Protein AF-0000000071609260 (afdb_homodimer)

Nearest PDB structures (foldseek):
  8axc-assembly3_C  TM=8.189E-01  e=4.764E-35  Mus musculus
  8axc-assembly1_A  TM=8.126E-01  e=1.083E-34  Mus musculus
  5a7h-assembly1_A  TM=7.604E-01  e=9.158E-34  Homo sapiens
  6h0t-assembly1_A  TM=7.897E-01  e=1.964E-32  Homo sapiens
  7mp4-assembly8_H  TM=7.575E-01  e=4.212E-31  Epiphyas postvittana

Secondary structure (DSSP, 8-state):
--HHHHHHHHHHHHHHHHHHHHTS----EEEETTEEEE-EEE--TT-SSPEEEEEEEE-B----GGGTTSPP-B----SSEEE--SPPPBPP-TT-TTGGGB-S---EEEEEE---TT-PPEEEEEEEEESSSS---PPPP-HHHHTTT-EEEEE----HHHHH-EEEETTEE--HHHHHHHHHHHHHHHHGGGGTEEEEEEEEEEEEHHHHHHHHHHH-GGGTTS-SEEEEES-S-HHHHH-GGG---HHHHHHHHHHHHHHTT---S-HHHHHHHHHHS-HHHHHHGGG-HHHHHH-S----TTS-GGG-S--S-HHHHHH---------EEEEEEETBTTTTTSHHHHHHHTTS-HHHHHHHIIIIIHHHHHHHTT---TTTHHHHHHHHHHHHHSS-----S-HHHHHHHHHHHHHHIIIIIIHHHHHHHHHHHH-S-EEEEEE-PPPS--TT------SSPBTTHHHHHHHHHHHHHHHTSSPPPHHHHHHHHHHHHHHHHHHHHS-SS-TTTSPPPBTTB---EEES-TT--TTPPPHHHHHHIIIIIHHHHHHHHHHHHHHHHHHHHHHHHTT-/--HHHHHHHHHHHHHHHHHHHHTTS---EEEETTEEEE-EEE--TT-SSPEEEEEEEE-B----GGGTTSPP-B----SSEEE--SPPPBPP-TT-TTGGGB-S---EEEEEE---TT-PPEEEEEEEEESSSS---PPPP-HHHHTTT-EEEEE----HHHHH-EEEETTEE--HHHHHHHHHHHHHHHHGGGGTEEEEEEEEEEEEHHHHHHHHHHH-GGGTTS-SEEEEES-S-HHHHH-GGG---HHHHHHHHHHHHHHTT---SSHHHHHHHHHHS-HHHHHHGGG-HHHHHH-S----TTS-GGG-S--S-HHHHHH---------EEEEEEETBTTTTTSHHHHHHHTTS-HHHHHHHIIIIIHHHHHHHTT---TTTHHHHHHHHHHHHHSS-----S-HHHHHHHHHHHHHHIIIIIIHHHHHHHHHHHH-S-EEEEEE-PPPS--TT------SSPBTTHHHHHHHHHHHHHHHHSSPPPHHHHHHHHHHHHHHHHHHHHS-SS-TTTSPPPBTTB---EEES-TT--TTPPPHHHHHHIIIIIHHHHHHHHHHHHHHHHHHHHHHHHTT-

Organism: Manduca sexta (NCBI:txid7130)

Solvent-accessible surface area (backbone atoms only — not comparable to full-atom values): 60610 Å² total; per-residue (Å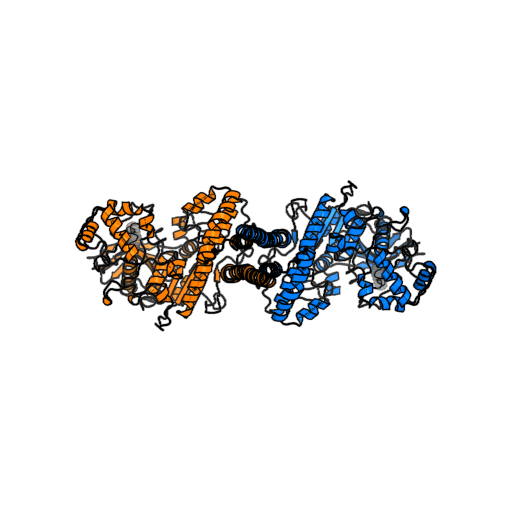²): 124,69,71,64,54,55,53,51,54,48,50,49,49,49,46,48,46,49,48,55,57,63,64,45,91,69,63,45,72,33,70,47,99,40,31,36,36,34,26,36,75,44,75,49,94,91,38,93,61,53,27,36,34,33,24,46,42,64,52,31,48,61,42,50,53,88,35,37,53,36,77,70,44,73,42,88,51,51,88,63,73,46,77,17,75,49,81,55,41,42,44,57,41,38,86,49,90,57,54,86,50,38,29,74,64,16,47,26,31,34,40,18,19,43,57,55,89,83,68,61,60,23,34,25,38,38,36,35,69,19,57,36,52,33,24,55,67,77,84,78,61,39,56,59,49,7,60,73,66,25,24,25,31,42,53,44,48,48,26,26,68,66,8,32,37,22,74,74,40,84,74,26,51,32,44,30,32,58,45,35,49,51,47,47,49,53,46,40,52,75,47,31,52,53,54,32,19,27,56,84,36,27,23,42,34,16,36,20,30,15,15,44,47,50,55,52,43,74,51,12,78,82,45,65,83,67,49,40,30,38,36,33,34,40,51,63,58,47,58,36,42,75,32,68,91,59,45,68,50,50,67,58,31,26,53,48,33,50,51,52,33,44,74,73,68,27,72,60,92,41,68,68,54,24,51,52,43,58,40,65,52,56,66,72,63,60,56,59,56,56,73,38,63,74,58,50,72,47,32,56,74,44,46,34,63,83,45,60,76,92,70,41,57,32,70,54,51,61,46,56,46,55,61,52,78,71,70,75,78,60,84,41,33,37,36,38,34,38,37,52,21,33,45,44,73,72,45,48,69,60,53,56,56,50,69,73,40,51,43,68,55,46,50,48,45,38,65,72,46,53,48,53,56,54,35,45,77,72,70,52,73,52,78,79,48,42,66,58,51,52,51,52,52,43,52,75,57,56,62,63,80,75,56,83,57,98,41,65,45,61,45,43,51,48,32,50,31,36,55,52,12,38,59,52,48,47,34,30,43,49,56,49,49,52,43,47,29,75,66,24,88,43,26,36,37,36,35,38,42,43,50,38,72,42,32,64,83,28,51,70,49,93,55,85,40,5,37,34,44,26,66,56,38,29,44,30,32,54,62,37,30,37,69,39,56,69,39,77,66,50,73,71,53,46,52,55,19,50,54,54,32,45,28,53,50,31,26,57,71,69,66,37,50,55,53,70,88,76,45,53,63,26,41,83,95,41,79,45,63,44,73,45,57,63,76,86,69,38,51,78,72,81,51,69,66,56,54,37,42,41,66,71,44,52,50,53,50,52,46,52,55,56,52,49,53,49,52,54,45,51,47,50,46,55,50,53,58,54,69,74,102,123,70,70,64,54,54,52,51,52,50,50,48,49,48,47,48,49,50,48,56,58,61,67,52,86,69,64,47,71,34,70,48,99,42,33,35,35,34,27,36,74,44,74,51,94,90,38,93,61,53,27,36,33,33,25,46,43,63,53,31,47,62,43,51,53,89,35,38,52,36,77,70,43,74,41,88,51,53,86,63,71,48,75,17,75,50,82,56,41,42,44,56,41,38,85,51,90,58,55,86,50,39,31,72,65,16,47,25,30,34,40,19,17,43,57,55,91,84,66,61,60,23,35,25,37,40,38,35,67,20,58,36,54,31,24,56,68,75,85,78,61,40,54,61,50,7,61,72,65,25,25,26,34,42,51,43,46,47,25,26,67,67,9,31,37,22,73,73,37,83,75,25,52,32,45,30,30,57,44,36,50,51,47,46,50,53,46,41,51,76,48,32,53,53,55,32,19,28,57,85,36,26,19,41,33,15,36,20,30,16,15,44,46,49,54,51,43,74,50,12,79,82,45,65,83,67,49,40,29,37,37,32,35,38,52,63,56,47,58,36,43,77,32,69,91,58,46,68,48,48,67,57,32,27,52,48,32,51,52,52,34,44,74,74,68,27,72,61,94,43,68,67,56,23,51,52,44,58,40,64,52,57,65,72,64,61,57,59,54,57,74,39,63,72,59,51,71,49,32,56,75,45,46,33,62,83,45,58,79,92,70,40,56,31,71,54,51,61,46,58,47,56,62,53,79,69,68,74,79,61,84,39,33,38,36,38,34,39,38,53,22,33,46,44,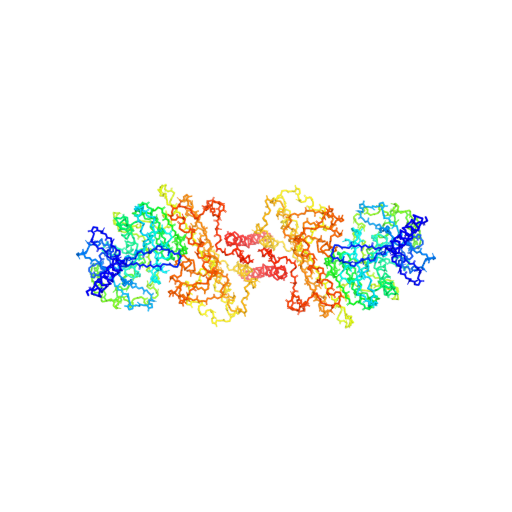73,72,44,48,69,62,53,56,54,49,69,74,41,51,44,68,56,48,50,49,45,37,65,71,45,52,48,54,55,54,35,45,77,72,70,52,74,53,77,78,49,42,65,57,51,51,50,52,52,42,53,76,55,57,62,64,81,76,58,82,59,95,41,64,43,60,47,45,51,49,32,52,31,35,55,52,12,38,58,52,49,45,35,31,44,50,56,49,49,51,43,47,30,75,67,24,88,44,25,35,38,36,35,36,41,43,50,38,74,42,32,65,82,29,49,68,53,92,54,84,40,6,36,33,44,25,65,55,37,30,43,29,33,52,63,36,31,36,68,40,56,70,39,76,65,49,73,71,52,46,54,53,19,50,52,53,30,46,27,55,49,31,26,58,72,69,69,39,51,53,54,69,90,76,44,51,64,27,40,82,94,39,80,44,65,44,74,47,54,65,76,88,68,38,49,80,74,81,51,68,65,56,54,38,43,42,66,71,44,49,50,52,49,52,48,51,56,56,51,49,54,48,51,56,44,52,48,48,48,55,50,54,59,54,69,73,103

Foldseek 3Di:
DVVVVVVVVVVVVVVVVVVVVVVPDAFDWFQDPQEIETWHWDDDPVAPQTKTKFAFAAQFDQCAFLNQLAATDGDNHDDYYHYRYDHAQADDAFPDPPNVRHDSRHWGKMKIASADPVLAAFAEEEEDEAQALGGRADDFDCHVLRSVGYMYMYGGFYGACSQAQALLDNRNQHNNRLSSVLSVLVSCLRGVSSRRHDQQQYEYEYAAVGLVSVLLLLLFPSNFRSHAEYEREAYNPLLVLQDVVNDAAPVQLNVLSQVLLVVQVQDDPDPVSSVNVVSPRDVVSVSVCSPDPVSRVNRDDHFSCSDPPVSGGRPDGSNCSLQDLPPPVRNYAYEYEYWQLAVDPSPPVVLVVLLPDDLVVLVVCLLPPLQQVLVVSVVNNDPQCSVVLSVLLCCVQPVDLPDPDPDSSLSSSLSSSNSVCCSCCLQSVLSVQLSNQSRHVFYFYAYEFADDCAAQQQDGDPHNGHYRRLLVCLQSAQVSCCVRNVDGDDPVSVVLSVLSNQLVSCCSRPVGSDDCVQTPTAHNVRHDYHYRYDVVSPDDDDDSVVSNCCVPPVSVVSVVVSVVVVVVVVVVVVVVVVVVD/DVVVVVVVVVVVVVVVVVVVVVVPQAFDWFQDPQEIETWHWDDDPVAPQTKTKFAFAAQFDQCAFLNQLAATDGDNHDDYYHYRYDHAQADDAFPDPPNVSHDSRHFGKMKIASADPVLAAFAEEEEDEAQAQRGRADDFDCHVLRSVGYMYMYGGFYGACSQAQALLDNSNQHNNRLSSVLSVLVSCLRGVSSRRHDQQQYEYEYAAVGLVSVLLLLLFPSNFRSHAEYEREAYNPLLVLQDVVNDAAPVQLNVLSQVLLVVQPQDDPDPVSSVNVVSPRDPVSVSVCSPDPVSRVRRDDHFSCSDPPVSGGHPDGSNCSLQDLPPPVRNYAYEYEYWQLAVDPSVPVVLVVLLPDDLVVLVVCLLPPLQQVLCVSVVNNDPQCSVVLSVLLCCVQPVDLPDPPPDSSLSSSLSSSNSVCCSCCLQSVLSVQLSNQSRHVHYFYAYEFADDCAAQQQDGDPHNGHYRRLLVCLQSAQVSCCVRNVDGDDPVSVVLSVLSNQLVSCCSRPVGSDDCVQTPTAHNVRHDYHYRYDVVSPDDDDDSVVSNCCVPPVSVVSVVVSVVVVVVVVVVVVVVVVVVD

Structure (mmCIF, N/CA/C/O backbone):
data_AF-0000000071609260-model_v1
#
loop_
_entity.id
_entity.type
_entity.pdbx_description
1 polymer 'Carboxylic ester hydrolase'
#
loop_
_atom_site.group_PDB
_atom_site.id
_atom_site.type_symbol
_atom_site.label_atom_id
_atom_site.label_alt_id
_atom_site.label_comp_id
_atom_site.label_asym_id
_atom_site.label_entity_id
_atom_site.label_seq_id
_atom_site.pdbx_PDB_ins_code
_atom_site.Cartn_x
_atom_site.Cartn_y
_atom_site.Cartn_z
_atom_site.occupancy
_atom_site.B_iso_or_equiv
_atom_site.auth_seq_id
_atom_site.auth_comp_id
_atom_site.auth_asym_id
_atom_site.auth_atom_id
_atom_site.pdbx_PDB_model_num
ATOM 1 N N . MET A 1 1 ? -1.263 -13.602 -88.938 1 39.72 1 MET A N 1
ATOM 2 C CA . MET A 1 1 ? -0.285 -14.523 -88.375 1 39.72 1 MET A CA 1
ATOM 3 C C . MET A 1 1 ? 0.151 -14.07 -87 1 39.72 1 MET A C 1
ATOM 5 O O . MET A 1 1 ? 0.732 -14.844 -86.188 1 39.72 1 MET A O 1
ATOM 9 N N . SER A 1 2 ? -0.041 -12.773 -86.75 1 51.22 2 SER A N 1
ATOM 10 C CA . SER A 1 2 ? 0.504 -12.117 -85.562 1 51.22 2 SER A CA 1
ATOM 11 C C . SER A 1 2 ? -0.403 -12.328 -84.312 1 51.22 2 SER A C 1
ATOM 13 O O . SER A 1 2 ? 0.05 -12.25 -83.188 1 51.22 2 SER A O 1
ATOM 15 N N . SER A 1 3 ? -1.7 -12.648 -84.562 1 60.81 3 SER A N 1
ATOM 16 C CA . SER A 1 3 ? -2.664 -12.703 -83.5 1 60.81 3 SER A CA 1
ATOM 17 C C . SER A 1 3 ? -2.572 -14.031 -82.75 1 60.81 3 SER A C 1
ATOM 19 O O . SER A 1 3 ? -2.82 -14.086 -81.5 1 60.81 3 SER A O 1
ATOM 21 N N . ASN A 1 4 ? -2.014 -15.102 -83.438 1 53.94 4 ASN A N 1
ATOM 22 C CA . ASN A 1 4 ? -1.997 -16.422 -82.812 1 53.94 4 ASN A CA 1
ATOM 23 C C . ASN A 1 4 ? -0.785 -16.594 -81.875 1 53.94 4 ASN A C 1
ATOM 25 O O . ASN A 1 4 ? -0.714 -17.547 -81.125 1 53.94 4 ASN A O 1
ATOM 29 N N . LYS A 1 5 ? 0.295 -15.75 -82.125 1 59.88 5 LYS A N 1
ATOM 30 C CA . LYS A 1 5 ? 1.503 -15.844 -81.312 1 59.88 5 LYS A CA 1
ATOM 31 C C . LYS A 1 5 ? 1.318 -15.133 -80 1 59.88 5 LYS A C 1
ATOM 33 O O . LYS A 1 5 ? 1.829 -15.586 -78.938 1 59.88 5 LYS A O 1
ATOM 38 N N . MET A 1 6 ? 0.422 -14.109 -80.062 1 62.12 6 MET A N 1
ATOM 39 C CA . MET A 1 6 ? 0.197 -13.367 -78.812 1 62.12 6 MET A CA 1
ATOM 40 C C . MET A 1 6 ? -0.669 -14.172 -77.812 1 62.12 6 MET A C 1
ATOM 42 O O . MET A 1 6 ? -0.445 -14.141 -76.625 1 62.12 6 MET A O 1
ATOM 46 N N . LEU A 1 7 ? -1.488 -15.07 -78.375 1 65.25 7 LEU A N 1
ATOM 47 C CA . LEU A 1 7 ? -2.357 -15.891 -77.562 1 65.25 7 LEU A CA 1
ATOM 48 C C . LEU A 1 7 ? -1.589 -17.062 -76.938 1 65.25 7 LEU A C 1
ATOM 50 O O . LEU A 1 7 ? -1.809 -17.422 -75.812 1 65.25 7 LEU A O 1
ATOM 54 N N . CYS A 1 8 ? -0.59 -17.531 -77.688 1 65.19 8 CYS A N 1
ATOM 55 C CA . CYS A 1 8 ? 0.231 -18.625 -77.188 1 65.19 8 CYS A CA 1
ATOM 56 C C . CYS A 1 8 ? 1.188 -18.141 -76.125 1 65.19 8 CYS A C 1
ATOM 58 O O . CYS A 1 8 ? 1.38 -18.828 -75.125 1 65.19 8 CYS A O 1
ATOM 60 N N . LEU A 1 9 ? 1.688 -16.922 -76.25 1 64.75 9 LEU A N 1
ATOM 61 C CA . LEU A 1 9 ? 2.582 -16.359 -75.25 1 64.75 9 LEU A CA 1
ATOM 62 C C . LEU A 1 9 ? 1.815 -16 -73.938 1 64.75 9 LEU A C 1
ATOM 64 O O . LEU A 1 9 ? 2.32 -16.188 -72.875 1 64.75 9 LEU A O 1
ATOM 68 N N . PHE A 1 10 ? 0.554 -15.656 -74.188 1 63.34 10 PHE A N 1
ATOM 69 C CA . PHE A 1 10 ? -0.293 -15.344 -73 1 63.34 10 PHE A CA 1
ATOM 70 C C . PHE A 1 10 ? -0.681 -16.625 -72.25 1 63.34 10 PHE A C 1
ATOM 72 O O . PHE A 1 10 ? -0.678 -16.656 -71.062 1 63.34 10 PHE A O 1
ATOM 79 N N . LYS A 1 11 ? -0.863 -17.766 -72.938 1 66.62 11 LYS A N 1
ATOM 80 C CA . LYS A 1 11 ? -1.194 -19.031 -72.312 1 66.62 11 LYS A CA 1
ATOM 81 C C . LYS A 1 11 ? 0.021 -19.641 -71.625 1 66.62 11 LYS A C 1
ATOM 83 O O . LYS A 1 11 ? -0.098 -20.188 -70.5 1 66.62 11 LYS A O 1
ATOM 88 N N . ILE A 1 12 ? 1.137 -19.375 -72.188 1 65.81 12 ILE A N 1
ATOM 89 C CA . ILE A 1 12 ? 2.363 -19.859 -71.562 1 65.81 12 ILE A CA 1
ATOM 90 C C . ILE A 1 12 ? 2.707 -19 -70.375 1 65.81 12 ILE A C 1
ATOM 92 O O . ILE A 1 12 ? 3.102 -19.531 -69.312 1 65.81 12 ILE A O 1
ATOM 96 N N . SER A 1 13 ? 2.371 -17.719 -70.5 1 65 13 SER A N 1
ATOM 97 C CA . SER A 1 13 ? 2.59 -16.859 -69.312 1 65 13 SER A CA 1
ATOM 98 C C . SER A 1 13 ? 1.6 -17.156 -68.188 1 65 13 SER A C 1
ATOM 100 O O . SER A 1 13 ? 1.965 -17.156 -67 1 65 13 SER A O 1
ATOM 102 N N . ILE A 1 14 ? 0.415 -17.484 -68.625 1 64.38 14 ILE A N 1
ATOM 103 C CA . ILE A 1 14 ? -0.578 -17.875 -67.625 1 64.38 14 ILE A CA 1
ATOM 104 C C . ILE A 1 14 ? -0.227 -19.25 -67.062 1 64.38 14 ILE A C 1
ATOM 106 O O . ILE A 1 14 ? -0.345 -19.484 -65.875 1 64.38 14 ILE A O 1
ATOM 110 N N . LEU A 1 15 ? 0.275 -20.109 -67.938 1 61.34 15 LEU A N 1
ATOM 111 C CA . LEU A 1 15 ? 0.7 -21.422 -67.5 1 61.34 15 LEU A CA 1
ATOM 112 C C . LEU A 1 15 ? 1.914 -21.297 -66.562 1 61.34 15 LEU A C 1
ATOM 114 O O . LEU A 1 15 ? 1.981 -21.953 -65.5 1 61.34 15 LEU A O 1
ATOM 118 N N . TYR A 1 16 ? 2.807 -20.438 -66.938 1 58.88 16 TYR A N 1
ATOM 119 C CA . TYR A 1 16 ? 3.957 -20.219 -66.062 1 58.88 16 TYR A CA 1
ATOM 120 C C . TYR A 1 16 ? 3.543 -19.5 -64.75 1 58.88 16 TYR A C 1
ATOM 122 O O . TYR A 1 16 ? 4.055 -19.797 -63.688 1 58.88 16 TYR A O 1
ATOM 130 N N . LEU A 1 17 ? 2.584 -18.609 -64.938 1 56.81 17 LEU A N 1
ATOM 131 C CA . LEU A 1 17 ? 2.072 -17.953 -63.719 1 56.81 17 LEU A CA 1
ATOM 132 C C . LEU A 1 17 ? 1.308 -18.938 -62.844 1 56.81 17 LEU A C 1
ATOM 134 O O . LEU A 1 17 ? 1.434 -18.906 -61.625 1 56.81 17 LEU A O 1
ATOM 138 N N . THR A 1 18 ? 0.571 -19.766 -63.531 1 55.12 18 THR A N 1
ATOM 139 C CA . THR A 1 18 ? -0.126 -20.797 -62.75 1 55.12 18 THR A CA 1
ATOM 140 C C . THR A 1 18 ? 0.861 -21.812 -62.188 1 55.12 18 THR A C 1
ATOM 142 O O . THR A 1 18 ? 0.694 -22.297 -61.062 1 55.12 18 THR A O 1
ATOM 145 N N . LEU A 1 19 ? 1.799 -22.172 -62.969 1 52.34 19 LEU A N 1
ATOM 146 C CA . LEU A 1 19 ? 2.836 -23.047 -62.438 1 52.34 19 LEU A CA 1
ATOM 147 C C . LEU A 1 19 ? 3.639 -22.359 -61.344 1 52.34 19 LEU A C 1
ATOM 149 O O . LEU A 1 19 ? 4.031 -23 -60.375 1 52.34 19 LEU A O 1
ATOM 153 N N . PHE A 1 20 ? 3.977 -21.109 -61.562 1 48.38 20 PHE A N 1
ATOM 154 C CA . PHE A 1 20 ? 4.656 -20.344 -60.5 1 48.38 20 PHE A CA 1
ATOM 155 C C . PHE A 1 20 ? 3.77 -20.203 -59.281 1 48.38 20 PHE A C 1
ATOM 157 O O . PHE A 1 20 ? 4.258 -20.234 -58.156 1 48.38 20 PHE A O 1
ATOM 164 N N . LEU A 1 21 ? 2.508 -19.984 -59.5 1 47.28 21 LEU A N 1
ATOM 165 C CA . LEU A 1 21 ? 1.611 -19.922 -58.344 1 47.28 21 LEU A CA 1
ATOM 166 C C . LEU A 1 21 ? 1.476 -21.297 -57.688 1 47.28 21 LEU A C 1
ATOM 168 O O . LEU A 1 21 ? 1.187 -21.391 -56.5 1 47.28 21 LEU A O 1
ATOM 172 N N . PHE A 1 22 ? 1.554 -22.312 -58.469 1 45 22 PHE A N 1
ATOM 173 C CA . PHE A 1 22 ? 1.521 -23.641 -57.906 1 45 22 PHE A CA 1
ATOM 174 C C . PHE A 1 22 ? 2.816 -23.938 -57.156 1 45 22 PHE A C 1
ATOM 176 O O . PHE A 1 22 ? 2.914 -24.953 -56.469 1 45 22 PHE A O 1
ATOM 183 N N . VAL A 1 23 ? 3.906 -23.656 -57.688 1 43.66 23 VAL A N 1
ATOM 184 C CA . VAL A 1 23 ? 5.105 -23.812 -56.875 1 43.66 23 VAL A CA 1
ATOM 185 C C . VAL A 1 23 ? 4.875 -23.188 -55.5 1 43.66 23 VAL A C 1
ATOM 187 O O . VAL A 1 23 ? 5.805 -23.062 -54.719 1 43.66 23 VAL A O 1
ATOM 190 N N . LEU A 1 24 ? 3.986 -22.281 -55.312 1 45.97 24 LEU A N 1
ATOM 191 C CA . LEU A 1 24 ? 3.713 -21.672 -54 1 45.97 24 LEU A CA 1
ATOM 192 C C . LEU A 1 24 ? 3.787 -22.703 -52.906 1 45.97 24 LEU A C 1
ATOM 194 O O . LEU A 1 24 ? 4.809 -23.359 -52.719 1 45.97 24 LEU A O 1
ATOM 198 N N . ALA A 1 25 ? 2.686 -22.75 -51.812 1 54.91 25 ALA A N 1
ATOM 199 C CA . ALA A 1 25 ? 2.787 -23.031 -50.406 1 54.91 25 ALA A CA 1
ATOM 200 C C . ALA A 1 25 ? 2.941 -24.531 -50.156 1 54.91 25 ALA A C 1
ATOM 202 O O . ALA A 1 25 ? 1.949 -25.25 -50 1 54.91 25 ALA A O 1
ATOM 203 N N . GLN A 1 26 ? 3.85 -25.281 -50.781 1 76.38 26 GLN A N 1
ATOM 204 C CA . GLN A 1 26 ? 4.062 -26.703 -50.5 1 76.38 26 GLN A CA 1
ATOM 205 C C . GLN A 1 26 ? 4 -26.984 -49 1 76.38 26 GLN A C 1
ATOM 207 O O . GLN A 1 26 ? 4.543 -26.219 -48.188 1 76.38 26 GLN A O 1
ATOM 212 N N . ASP A 1 27 ? 3.186 -28.031 -48.656 1 90.19 27 ASP A N 1
ATOM 213 C CA . ASP A 1 27 ? 3.074 -28.453 -47.25 1 90.19 27 ASP A CA 1
ATOM 214 C C . ASP A 1 27 ? 4.434 -28.875 -46.719 1 90.19 27 ASP A C 1
ATOM 216 O O . ASP A 1 27 ? 5.238 -29.484 -47.406 1 90.19 27 ASP A O 1
ATOM 220 N N . PRO A 1 28 ? 4.801 -28.375 -45.594 1 94.06 28 PRO A N 1
ATOM 221 C CA . PRO A 1 28 ? 6.086 -28.766 -45 1 94.06 28 PRO A CA 1
ATOM 222 C C . PRO A 1 28 ? 6.172 -30.25 -44.688 1 94.06 28 PRO A C 1
ATOM 224 O O . PRO A 1 28 ? 5.176 -30.859 -44.281 1 94.06 28 PRO A O 1
ATOM 227 N N . VAL A 1 29 ? 7.363 -30.797 -44.844 1 94.69 29 VAL A N 1
ATOM 228 C CA . VAL A 1 29 ? 7.57 -32.25 -44.656 1 94.69 29 VAL A CA 1
ATOM 229 C C . VAL A 1 29 ? 8.711 -32.469 -43.656 1 94.69 29 VAL A C 1
ATOM 231 O O . VAL A 1 29 ? 9.695 -31.734 -43.656 1 94.69 29 VAL A O 1
ATOM 234 N N . ALA A 1 30 ? 8.578 -33.406 -42.844 1 95.12 30 ALA A N 1
ATOM 235 C CA . ALA A 1 30 ? 9.625 -33.906 -41.938 1 95.12 30 ALA A CA 1
ATOM 236 C C . ALA A 1 30 ? 9.781 -35.438 -42.125 1 95.12 30 ALA A C 1
ATOM 238 O O . ALA A 1 30 ? 8.789 -36.156 -42.125 1 95.12 30 ALA A O 1
ATOM 239 N N . ASN A 1 31 ? 10.992 -35.875 -42.188 1 94.62 31 ASN A N 1
ATOM 240 C CA . ASN A 1 31 ? 11.281 -37.281 -42.312 1 94.62 31 ASN A CA 1
ATOM 241 C C . ASN A 1 31 ? 11.828 -37.875 -41 1 94.62 31 ASN A C 1
ATOM 243 O O . ASN A 1 31 ? 12.883 -37.469 -40.531 1 94.62 31 ASN A O 1
ATOM 247 N N . LEU A 1 32 ? 11.008 -38.812 -40.469 1 95.44 32 LEU A N 1
ATOM 248 C CA . LEU A 1 32 ? 11.391 -39.5 -39.25 1 95.44 32 LEU A CA 1
ATOM 249 C C . LEU A 1 32 ? 11.688 -40.969 -39.531 1 95.44 32 LEU A C 1
ATOM 251 O O . LEU A 1 32 ? 11.273 -41.5 -40.562 1 95.44 32 LEU A O 1
ATOM 255 N N . PRO A 1 33 ? 12.477 -41.625 -38.562 1 93.19 33 PRO A N 1
ATOM 256 C CA . PRO A 1 33 ? 12.625 -43.062 -38.719 1 93.19 33 PRO A CA 1
ATOM 257 C C . PRO A 1 33 ? 11.281 -43.781 -38.719 1 93.19 33 PRO A C 1
ATOM 259 O O . PRO A 1 33 ? 11.148 -44.844 -39.375 1 93.19 33 PRO A O 1
ATOM 262 N N . GLN A 1 34 ? 10.266 -43.219 -38.125 1 93.81 34 GLN A N 1
ATOM 263 C CA . GLN A 1 34 ? 8.938 -43.812 -38.031 1 93.81 34 GLN A CA 1
ATOM 264 C C . GLN A 1 34 ? 8.156 -43.594 -39.344 1 93.81 34 GLN A C 1
ATOM 266 O O . GLN A 1 34 ? 7.16 -44.281 -39.562 1 93.81 34 GLN A O 1
ATOM 271 N N . GLY A 1 35 ? 8.562 -42.594 -40.062 1 95.19 35 GLY A N 1
ATOM 272 C CA . GLY A 1 35 ? 7.863 -42.312 -41.312 1 95.19 35 GLY A CA 1
ATOM 273 C C . GLY A 1 35 ? 7.836 -40.844 -41.656 1 95.19 35 GLY A C 1
ATOM 274 O O . GLY A 1 35 ? 8.25 -40 -40.844 1 95.19 35 GLY A O 1
ATOM 275 N N . ARG A 1 36 ? 7.309 -40.625 -42.844 1 96.19 36 ARG A N 1
ATOM 276 C CA . ARG A 1 36 ? 7.195 -39.25 -43.344 1 96.19 36 ARG A CA 1
ATOM 277 C C . ARG A 1 36 ? 5.969 -38.562 -42.781 1 96.19 36 ARG A C 1
ATOM 279 O O . ARG A 1 36 ? 4.902 -39.156 -42.656 1 96.19 36 ARG A O 1
ATOM 286 N N . ILE A 1 37 ? 6.141 -37.281 -42.406 1 97.19 37 ILE A N 1
ATOM 287 C CA . ILE A 1 37 ? 5.035 -36.5 -41.844 1 97.19 37 ILE A CA 1
ATOM 288 C C . ILE A 1 37 ? 4.859 -35.219 -42.688 1 97.19 37 ILE A C 1
ATOM 290 O O . ILE A 1 37 ? 5.84 -34.562 -43.062 1 97.19 37 ILE A O 1
ATOM 294 N N . VAL A 1 38 ? 3.645 -34.875 -43.062 1 97.06 38 VAL A N 1
ATOM 295 C CA . VAL A 1 38 ? 3.324 -33.625 -43.781 1 97.06 38 VAL A CA 1
ATOM 296 C C . VAL A 1 38 ? 2.486 -32.719 -42.875 1 97.06 38 VAL A C 1
ATOM 298 O O . VAL A 1 38 ? 1.444 -33.125 -42.375 1 97.06 38 VAL A O 1
ATOM 301 N N . GLY A 1 39 ? 3.035 -31.562 -42.656 1 96.69 39 GLY A N 1
ATOM 302 C CA . GLY A 1 39 ? 2.336 -30.609 -41.812 1 96.69 39 GLY A CA 1
ATOM 303 C C . GLY A 1 39 ? 1.678 -29.484 -42.625 1 96.69 39 GLY A C 1
ATOM 304 O O . GLY A 1 39 ? 1.386 -29.656 -43.812 1 96.69 39 GLY A O 1
ATOM 305 N N . ILE A 1 40 ? 1.296 -28.406 -41.906 1 95.31 40 ILE A N 1
ATOM 306 C CA . ILE A 1 40 ? 0.705 -27.234 -42.531 1 95.31 40 ILE A CA 1
ATOM 307 C C . ILE A 1 40 ? 1.534 -26 -42.188 1 95.31 40 ILE A C 1
ATOM 309 O O . ILE A 1 40 ? 2.344 -26.031 -41.25 1 95.31 40 ILE A O 1
ATOM 313 N N . LYS A 1 41 ? 1.336 -24.922 -42.938 1 93 41 LYS A N 1
ATOM 314 C CA . LYS A 1 41 ? 1.973 -23.641 -42.656 1 93 41 LYS A CA 1
ATOM 315 C C . LYS A 1 41 ? 0.949 -22.609 -42.188 1 93 41 LYS A C 1
ATOM 317 O O . LYS A 1 41 ? -0.162 -22.547 -42.719 1 93 41 LYS A O 1
ATOM 322 N N . VAL A 1 42 ? 1.336 -21.984 -41.062 1 90.12 42 VAL A N 1
ATOM 323 C CA . VAL A 1 42 ? 0.468 -20.938 -40.562 1 90.12 42 VAL A CA 1
ATOM 324 C C . VAL A 1 42 ? 1.265 -19.641 -40.375 1 90.12 42 VAL A C 1
ATOM 326 O O . VAL A 1 42 ? 2.477 -19.688 -40.156 1 90.12 42 VAL A O 1
ATOM 329 N N . TYR A 1 43 ? 0.548 -18.453 -40.5 1 86.25 43 TYR A N 1
ATOM 330 C CA . TYR A 1 43 ? 1.18 -17.156 -40.312 1 86.25 43 TYR A CA 1
ATOM 331 C C . TYR A 1 43 ? 0.659 -16.469 -39.062 1 86.25 43 TYR A C 1
ATOM 333 O O . TYR A 1 43 ? -0.529 -16.562 -38.75 1 86.25 43 TYR A O 1
ATOM 341 N N . THR A 1 44 ? 1.528 -15.906 -38.312 1 82.62 44 THR A N 1
ATOM 342 C CA . THR A 1 44 ? 1.163 -15.141 -37.125 1 82.62 44 THR A CA 1
ATOM 343 C C . THR A 1 44 ? 1.322 -13.648 -37.375 1 82.62 44 THR A C 1
ATOM 345 O O . THR A 1 44 ? 2.041 -13.234 -38.312 1 82.62 44 THR A O 1
ATOM 348 N N . GLU A 1 45 ? 0.603 -12.719 -36.719 1 73.06 45 GLU A N 1
ATOM 349 C CA . GLU A 1 45 ? 0.614 -11.273 -36.906 1 73.06 45 GLU A CA 1
ATOM 350 C C . GLU A 1 45 ? 2.012 -10.695 -36.719 1 73.06 45 GLU A C 1
ATOM 352 O O . GLU A 1 45 ? 2.424 -9.781 -37.438 1 73.06 45 GLU A O 1
ATOM 357 N N . GLY A 1 46 ? 2.734 -11.156 -35.906 1 65.69 46 GLY A N 1
ATOM 358 C CA . GLY A 1 46 ? 3.988 -10.508 -35.562 1 65.69 46 GLY A CA 1
ATOM 359 C C . GLY A 1 46 ? 5.18 -11.062 -36.312 1 65.69 46 GLY A C 1
ATOM 360 O O . GLY A 1 46 ? 6.312 -10.617 -36.125 1 65.69 46 GLY A O 1
ATOM 361 N N . SER A 1 47 ? 4.91 -12.102 -37.219 1 73.19 47 SER A N 1
ATOM 362 C CA . SER A 1 47 ? 6.059 -12.695 -37.906 1 73.19 47 SER A CA 1
ATOM 363 C C . SER A 1 47 ? 5.809 -12.852 -39.406 1 73.19 47 SER A C 1
ATOM 365 O O . SER A 1 47 ? 4.699 -13.18 -39.812 1 73.19 47 SER A O 1
ATOM 367 N N . ARG A 1 48 ? 6.848 -12.531 -40.219 1 71.12 48 ARG A N 1
ATOM 368 C CA . ARG A 1 48 ? 6.797 -12.672 -41.656 1 71.12 48 ARG A CA 1
ATOM 369 C C . ARG A 1 48 ? 7.109 -14.102 -42.094 1 71.12 48 ARG A C 1
ATOM 371 O O . ARG A 1 48 ? 6.789 -14.508 -43.188 1 71.12 48 ARG A O 1
ATOM 378 N N . THR A 1 49 ? 7.703 -14.789 -41.125 1 79.88 49 THR A N 1
ATOM 379 C CA . THR A 1 49 ? 8.039 -16.188 -41.406 1 79.88 49 THR A CA 1
ATOM 380 C C . THR A 1 49 ? 6.918 -17.109 -40.938 1 79.88 49 THR A C 1
ATOM 382 O O . THR A 1 49 ? 6.41 -16.969 -39.812 1 79.88 49 THR A O 1
ATOM 385 N N . PRO A 1 50 ? 6.535 -17.984 -41.812 1 89.69 50 PRO A N 1
ATOM 386 C CA . PRO A 1 50 ? 5.461 -18.891 -41.406 1 89.69 50 PRO A CA 1
ATOM 387 C C . PRO A 1 50 ? 5.918 -19.922 -40.375 1 89.69 50 PRO A C 1
ATOM 389 O O . PRO A 1 50 ? 7.102 -20.266 -40.344 1 89.69 50 PRO A O 1
ATOM 392 N N . VAL A 1 51 ? 5.031 -20.406 -39.594 1 94.88 51 VAL A N 1
ATOM 393 C CA . VAL A 1 51 ? 5.246 -21.5 -38.656 1 94.88 51 VAL A CA 1
ATOM 394 C C . VAL A 1 51 ? 4.66 -22.797 -39.188 1 94.88 51 VAL A C 1
ATOM 396 O O . VAL A 1 51 ? 3.512 -22.812 -39.656 1 94.88 51 VAL A O 1
ATOM 399 N N . GLU A 1 52 ? 5.535 -23.75 -39.281 1 96.56 52 GLU A N 1
ATOM 400 C CA . GLU A 1 52 ? 5.047 -25.078 -39.625 1 96.56 52 GLU A CA 1
ATOM 401 C C . GLU A 1 52 ? 4.41 -25.766 -38.438 1 96.56 52 GLU A C 1
ATOM 403 O O . GLU A 1 52 ? 4.934 -25.688 -37.312 1 96.56 52 GLU A O 1
ATOM 408 N N . ILE A 1 53 ? 3.264 -26.375 -38.719 1 97.25 53 ILE A N 1
ATOM 409 C CA . ILE A 1 53 ? 2.596 -27.094 -37.625 1 97.25 53 ILE A CA 1
ATOM 410 C C . ILE A 1 53 ? 2.369 -28.547 -38.062 1 97.25 53 ILE A C 1
ATOM 412 O O . ILE A 1 53 ? 1.935 -28.812 -39.188 1 97.25 53 ILE A O 1
ATOM 416 N N . TYR A 1 54 ? 2.725 -29.453 -37.25 1 98.19 54 TYR A N 1
ATOM 417 C CA . TYR A 1 54 ? 2.439 -30.875 -37.375 1 98.19 54 TYR A CA 1
ATOM 418 C C . TYR A 1 54 ? 1.534 -31.344 -36.219 1 98.19 54 TYR A C 1
ATOM 420 O O . TYR A 1 54 ? 1.983 -31.516 -35.094 1 98.19 54 TYR A O 1
ATOM 428 N N . PHE A 1 55 ? 0.25 -31.578 -36.562 1 97.25 55 PHE A N 1
ATOM 429 C CA . PHE A 1 55 ? -0.731 -31.984 -35.594 1 97.25 55 PHE A CA 1
ATOM 430 C C . PHE A 1 55 ? -0.743 -33.5 -35.438 1 97.25 55 PHE A C 1
ATOM 432 O O . PHE A 1 55 ? -0.61 -34.219 -36.438 1 97.25 55 PHE A O 1
ATOM 439 N N . GLY A 1 56 ? -0.896 -34 -34.219 1 97.06 56 GLY A N 1
ATOM 440 C CA . GLY A 1 56 ? -1.262 -35.375 -33.969 1 97.06 56 GLY A CA 1
ATOM 441 C C . GLY A 1 56 ? -0.158 -36.375 -34.312 1 97.06 56 GLY A C 1
ATOM 442 O O . GLY A 1 56 ? -0.408 -37.375 -34.969 1 97.06 56 GLY A O 1
ATOM 443 N N . VAL A 1 57 ? 0.984 -36.062 -34 1 97.81 57 VAL A N 1
ATOM 444 C CA . VAL A 1 57 ? 2.094 -36.969 -34.188 1 97.81 57 VAL A CA 1
ATOM 445 C C . VAL A 1 57 ? 2.111 -38 -33.062 1 97.81 57 VAL A C 1
ATOM 447 O O . VAL A 1 57 ? 2.338 -37.656 -31.906 1 97.81 57 VAL A O 1
ATOM 450 N N . PRO A 1 58 ? 1.895 -39.281 -33.344 1 97.56 58 PRO A N 1
ATOM 451 C CA . PRO A 1 58 ? 1.858 -40.281 -32.281 1 97.56 58 PRO A CA 1
ATOM 452 C C . PRO A 1 58 ? 3.236 -40.562 -31.672 1 97.56 58 PRO A C 1
ATOM 454 O O . PRO A 1 58 ? 4.18 -40.875 -32.406 1 97.56 58 PRO A O 1
ATOM 457 N N . TYR A 1 59 ? 3.383 -40.469 -30.438 1 97.75 59 TYR A N 1
ATOM 458 C CA . TYR A 1 59 ? 4.664 -40.75 -29.797 1 97.75 59 TYR A CA 1
ATOM 459 C C . TYR A 1 59 ? 4.625 -42.094 -29.094 1 97.75 59 TYR A C 1
ATOM 461 O O . TYR A 1 59 ? 5.668 -42.656 -28.719 1 97.75 59 TYR A O 1
ATOM 469 N N . ALA A 1 60 ? 3.459 -42.688 -28.938 1 98.44 60 ALA A N 1
ATOM 470 C CA . ALA A 1 60 ? 3.275 -43.969 -28.266 1 98.44 60 ALA A CA 1
ATOM 471 C C . ALA A 1 60 ? 2.209 -44.812 -28.953 1 98.44 60 ALA A C 1
ATOM 473 O O . ALA A 1 60 ? 1.379 -44.281 -29.703 1 98.44 60 ALA A O 1
ATOM 474 N N . VAL A 1 61 ? 2.289 -46.094 -28.672 1 97.81 61 VAL A N 1
ATOM 475 C CA . VAL A 1 61 ? 1.217 -47 -29.094 1 97.81 61 VAL A CA 1
ATOM 476 C C . VAL A 1 61 ? -0.092 -46.562 -28.422 1 97.81 61 VAL A C 1
ATOM 478 O O . VAL A 1 61 ? -0.1 -46.156 -27.25 1 97.81 61 VAL A O 1
ATOM 481 N N . ALA A 1 62 ? -1.198 -46.688 -29.25 1 97.44 62 ALA A N 1
ATOM 482 C CA . ALA A 1 62 ? -2.498 -46.344 -28.688 1 97.44 62 ALA A CA 1
ATOM 483 C C . ALA A 1 62 ? -2.771 -47.156 -27.422 1 97.44 62 ALA A C 1
ATOM 485 O O . ALA A 1 62 ? -2.637 -48.375 -27.406 1 97.44 62 ALA A O 1
ATOM 486 N N . PRO A 1 63 ? -3.1 -46.469 -26.328 1 97.5 63 PRO A N 1
ATOM 487 C CA . PRO A 1 63 ? -3.328 -47.156 -25.062 1 97.5 63 PRO A CA 1
ATOM 488 C C . PRO A 1 63 ? -4.727 -47.781 -24.969 1 97.5 63 PRO A C 1
ATOM 490 O O . PRO A 1 63 ? -5.457 -47.5 -24.016 1 97.5 63 PRO A O 1
ATOM 493 N N . VAL A 1 64 ? -5.07 -48.656 -25.906 1 96.44 64 VAL A N 1
ATOM 494 C CA . VAL A 1 64 ? -6.379 -49.281 -25.969 1 96.44 64 VAL A CA 1
ATOM 495 C C . VAL A 1 64 ? -6.219 -50.812 -25.828 1 96.44 64 VAL A C 1
ATOM 497 O O . VAL A 1 64 ? -5.125 -51.344 -26.016 1 96.44 64 VAL A O 1
ATOM 500 N N . GLY A 1 65 ? -7.266 -51.5 -25.453 1 94.06 65 GLY A N 1
ATOM 501 C CA . GLY A 1 65 ? -7.223 -52.938 -25.297 1 94.06 65 GLY A CA 1
ATOM 502 C C . GLY A 1 65 ? -6.207 -53.375 -24.266 1 94.06 65 GLY A C 1
ATOM 503 O O . GLY A 1 65 ? -6.215 -52.906 -23.125 1 94.06 65 GLY A O 1
ATOM 504 N N . ARG A 1 66 ? -5.316 -54.219 -24.703 1 93.62 66 ARG A N 1
ATOM 505 C CA . ARG A 1 66 ? -4.332 -54.781 -23.781 1 93.62 66 ARG A CA 1
ATOM 506 C C . ARG A 1 66 ? -3.375 -53.688 -23.281 1 93.62 66 ARG A C 1
ATOM 508 O O . ARG A 1 66 ? -2.689 -53.875 -22.281 1 93.62 66 ARG A O 1
ATOM 515 N N . TYR A 1 67 ? -3.34 -52.562 -24 1 96.5 67 TYR A N 1
ATOM 516 C CA . TYR A 1 67 ? -2.418 -51.5 -23.641 1 96.5 67 TYR A CA 1
ATOM 517 C C . TYR A 1 67 ? -3.07 -50.531 -22.672 1 96.5 67 TYR A C 1
ATOM 519 O O . TYR A 1 67 ? -2.398 -49.656 -22.109 1 96.5 67 TYR A O 1
ATOM 527 N N . ARG A 1 68 ? -4.457 -50.656 -22.453 1 97.25 68 ARG A N 1
ATOM 528 C CA . ARG A 1 68 ? -5.098 -49.875 -21.406 1 97.25 68 ARG A CA 1
ATOM 529 C C . ARG A 1 68 ? -4.477 -50.156 -20.047 1 97.25 68 ARG A C 1
ATOM 531 O O . ARG A 1 68 ? -4.316 -51.312 -19.656 1 97.25 68 ARG A O 1
ATOM 538 N N . PHE A 1 69 ? -4.062 -49.156 -19.297 1 97.94 69 PHE A N 1
ATOM 539 C CA . PHE A 1 69 ? -3.482 -49.188 -17.953 1 97.94 69 PHE A CA 1
ATOM 540 C C . PHE A 1 69 ? -2.049 -49.688 -18 1 97.94 69 PHE A C 1
ATOM 542 O O . PHE A 1 69 ? -1.446 -49.938 -16.953 1 97.94 69 PHE A O 1
ATOM 549 N N . SER A 1 70 ? -1.462 -49.812 -19.188 1 97.31 70 SER A N 1
ATOM 550 C CA . SER A 1 70 ? -0.076 -50.25 -19.328 1 97.31 70 SER A CA 1
ATOM 551 C C . SER A 1 70 ? 0.86 -49.062 -19.547 1 97.31 70 SER A C 1
ATOM 553 O O . SER A 1 70 ? 0.443 -48 -20.047 1 97.31 70 SER A O 1
ATOM 555 N N . ALA A 1 71 ? 2.115 -49.25 -19.109 1 97.88 71 ALA A N 1
ATOM 556 C CA . ALA A 1 71 ? 3.125 -48.25 -19.438 1 97.88 71 ALA A CA 1
ATOM 557 C C . ALA A 1 71 ? 3.17 -48 -20.953 1 97.88 71 ALA A C 1
ATOM 559 O O . ALA A 1 71 ? 2.992 -48.906 -21.75 1 97.88 71 ALA A O 1
ATOM 560 N N . PRO A 1 72 ? 3.328 -46.781 -21.312 1 98.38 72 PRO A N 1
ATOM 561 C CA . PRO A 1 72 ? 3.371 -46.469 -22.734 1 98.38 72 PRO A CA 1
ATOM 562 C C . PRO A 1 72 ? 4.57 -47.125 -23.438 1 98.38 72 PRO A C 1
ATOM 564 O O . PRO A 1 72 ? 5.633 -47.25 -22.828 1 98.38 72 PRO A O 1
ATOM 567 N N . GLU A 1 73 ? 4.352 -47.438 -24.641 1 97.75 73 GLU A N 1
ATOM 568 C CA . GLU A 1 73 ? 5.395 -48 -25.5 1 97.75 73 GLU A CA 1
ATOM 569 C C . GLU A 1 73 ? 5.602 -47.125 -26.75 1 97.75 73 GLU A C 1
ATOM 571 O O . GLU A 1 73 ? 4.664 -46.5 -27.234 1 97.75 73 GLU A O 1
ATOM 576 N N . ARG A 1 74 ? 6.816 -47.125 -27.219 1 97.5 74 ARG A N 1
ATOM 577 C CA . ARG A 1 74 ? 7.141 -46.312 -28.406 1 97.5 74 ARG A CA 1
ATOM 578 C C . ARG A 1 74 ? 6.262 -46.688 -29.594 1 97.5 74 ARG A C 1
ATOM 580 O O . ARG A 1 74 ? 5.992 -47.875 -29.812 1 97.5 74 ARG A O 1
ATOM 587 N N . HIS A 1 75 ? 5.777 -45.75 -30.234 1 96.62 75 HIS A N 1
ATOM 588 C CA . HIS A 1 75 ? 5.047 -46.031 -31.469 1 96.62 75 HIS A CA 1
ATOM 589 C C . HIS A 1 75 ? 5.957 -46.656 -32.531 1 96.62 75 HIS A C 1
ATOM 591 O O . HIS A 1 75 ? 7.07 -46.156 -32.75 1 96.62 75 HIS A O 1
ATOM 597 N N . PRO A 1 76 ? 5.535 -47.625 -33.219 1 93.44 76 PRO A N 1
ATOM 598 C CA . PRO A 1 76 ? 6.406 -48.344 -34.156 1 93.44 76 PRO A CA 1
ATOM 599 C C . PRO A 1 76 ? 6.582 -47.594 -35.469 1 93.44 76 PRO A C 1
ATOM 601 O O . PRO A 1 76 ? 7.469 -47.938 -36.25 1 93.44 76 PRO A O 1
ATOM 604 N N . GLY A 1 77 ? 5.875 -46.625 -35.688 1 94.25 77 GLY A N 1
ATOM 605 C CA . GLY A 1 77 ? 5.926 -45.875 -36.938 1 94.25 77 GLY A CA 1
ATOM 606 C C . GLY A 1 77 ? 4.703 -46.094 -37.812 1 94.25 77 GLY A C 1
ATOM 607 O O . GLY A 1 77 ? 3.723 -46.719 -37.375 1 94.25 77 GLY A O 1
ATOM 608 N N . TRP A 1 78 ? 4.641 -45.469 -38.875 1 91.38 78 TRP A N 1
ATOM 609 C CA . TRP A 1 78 ? 3.539 -45.594 -39.844 1 91.38 78 TRP A CA 1
ATOM 610 C C . TRP A 1 78 ? 4.059 -45.844 -41.25 1 91.38 78 TRP A C 1
ATOM 612 O O . TRP A 1 78 ? 5.203 -45.5 -41.562 1 91.38 78 TRP A O 1
ATOM 622 N N . ARG A 1 79 ? 3.322 -46.688 -41.906 1 84.31 79 ARG A N 1
ATOM 623 C CA . ARG A 1 79 ? 3.682 -47 -43.281 1 84.31 79 ARG A CA 1
ATOM 624 C C . ARG A 1 79 ? 3.324 -45.844 -44.219 1 84.31 79 ARG A C 1
ATOM 626 O O . ARG A 1 79 ? 2.199 -45.344 -44.188 1 84.31 79 ARG A O 1
ATOM 633 N N . ARG A 1 80 ? 4.348 -45.219 -44.969 1 85.81 80 ARG A N 1
ATOM 634 C CA . ARG A 1 80 ? 4.121 -44.125 -45.906 1 85.81 80 ARG A CA 1
ATOM 635 C C . ARG A 1 80 ? 4.133 -42.781 -45.25 1 85.81 80 ARG A C 1
ATOM 637 O O . ARG A 1 80 ? 5.016 -42.5 -44.438 1 85.81 80 ARG A O 1
ATOM 644 N N . THR A 1 81 ? 2.975 -41.969 -45.625 1 94.06 81 THR A N 1
ATOM 645 C CA . THR A 1 81 ? 2.975 -40.594 -45.188 1 94.06 81 THR A CA 1
ATOM 646 C C . THR A 1 81 ? 1.863 -40.312 -44.188 1 94.06 81 THR A C 1
ATOM 648 O O . THR A 1 81 ? 0.727 -40.75 -44.375 1 94.06 81 THR A O 1
ATOM 651 N N . LEU A 1 82 ? 2.221 -39.812 -42.906 1 96.06 82 LEU A N 1
ATOM 652 C CA . LEU A 1 82 ? 1.246 -39.281 -41.969 1 96.06 82 LEU A CA 1
ATOM 653 C C . LEU A 1 82 ? 0.878 -37.844 -42.281 1 96.06 82 LEU A C 1
ATOM 655 O O . LEU A 1 82 ? 1.734 -36.969 -42.281 1 96.06 82 LEU A O 1
ATOM 659 N N . PHE A 1 83 ? -0.375 -37.531 -42.625 1 95.44 83 PHE A N 1
ATOM 660 C CA . PHE A 1 83 ? -0.845 -36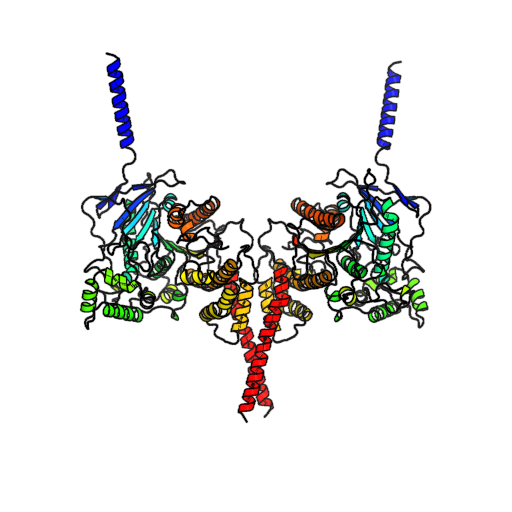.156 -42.844 1 95.44 83 PHE A CA 1
ATOM 661 C C . PHE A 1 83 ? -1.275 -35.531 -41.531 1 95.44 83 PHE A C 1
ATOM 663 O O . PHE A 1 83 ? -2.393 -35.75 -41.062 1 95.44 83 PHE A O 1
ATOM 670 N N . ALA A 1 84 ? -0.427 -34.781 -40.969 1 96.44 84 ALA A N 1
ATOM 671 C CA . ALA A 1 84 ? -0.602 -34.125 -39.688 1 96.44 84 ALA A CA 1
ATOM 672 C C . ALA A 1 84 ? -1.268 -32.781 -39.844 1 96.44 84 ALA A C 1
ATOM 674 O O . ALA A 1 84 ? -0.74 -31.766 -39.344 1 96.44 84 ALA A O 1
ATOM 675 N N . HIS A 1 85 ? -2.506 -32.719 -40.344 1 94.56 85 HIS A N 1
ATOM 676 C CA . HIS A 1 85 ? -3.174 -31.484 -40.719 1 94.56 85 HIS A CA 1
ATOM 677 C C . HIS A 1 85 ? -4.242 -31.094 -39.719 1 94.56 85 HIS A C 1
ATOM 679 O O . HIS A 1 85 ? -4.707 -29.953 -39.688 1 94.56 85 HIS A O 1
ATOM 685 N N . ARG A 1 86 ? -4.582 -32.094 -38.844 1 92.56 86 ARG A N 1
ATOM 686 C CA . ARG A 1 86 ? -5.719 -31.844 -37.969 1 92.56 86 ARG A CA 1
ATOM 687 C C . ARG A 1 86 ? -5.379 -32.188 -36.531 1 92.56 86 ARG A C 1
ATOM 689 O O . ARG A 1 86 ? -4.605 -33.125 -36.281 1 92.56 86 ARG A O 1
ATOM 696 N N . MET A 1 87 ? -6.105 -31.469 -35.719 1 93.31 87 MET A N 1
ATOM 697 C CA . MET A 1 87 ? -5.941 -31.719 -34.281 1 93.31 87 MET A CA 1
ATOM 698 C C . MET A 1 87 ? -6.457 -33.094 -33.906 1 93.31 87 MET A C 1
ATOM 700 O O . MET A 1 87 ? -7.559 -33.5 -34.312 1 93.31 87 MET A O 1
ATOM 704 N N . PRO A 1 88 ? -5.637 -33.844 -33.188 1 93.62 88 PRO A N 1
ATOM 705 C CA . PRO A 1 88 ? -6.09 -35.156 -32.719 1 93.62 88 PRO A CA 1
ATOM 706 C C . PRO A 1 88 ? -7.078 -35.062 -31.578 1 93.62 88 PRO A C 1
ATOM 708 O O . PRO A 1 88 ? -7.266 -34 -30.984 1 93.62 88 PRO A O 1
ATOM 711 N N . PRO A 1 89 ? -7.766 -36.188 -31.297 1 93.88 89 PRO A N 1
ATOM 712 C CA . PRO A 1 89 ? -8.578 -36.188 -30.078 1 93.88 89 PRO A CA 1
ATOM 713 C C . PRO A 1 89 ? -7.742 -36 -28.812 1 93.88 89 PRO A C 1
ATOM 715 O O . PRO A 1 89 ? -6.598 -36.469 -28.75 1 93.88 89 PRO A O 1
ATOM 718 N N . HIS A 1 90 ? -8.297 -35.281 -27.906 1 95.19 90 HIS A N 1
ATOM 719 C CA . HIS A 1 90 ? -7.617 -35.156 -26.625 1 95.19 90 HIS A CA 1
ATOM 720 C C . HIS A 1 90 ? -7.957 -36.344 -25.703 1 95.19 90 HIS A C 1
ATOM 722 O O . HIS A 1 90 ? -8.891 -37.094 -25.969 1 95.19 90 HIS A O 1
ATOM 728 N N . CYS A 1 91 ? -7.18 -36.531 -24.641 1 96.75 91 CYS A N 1
ATOM 729 C CA . CYS A 1 91 ? -7.43 -37.594 -23.672 1 96.75 91 CYS A CA 1
ATOM 730 C C . CYS A 1 91 ? -8.68 -37.312 -22.844 1 96.75 91 CYS A C 1
ATOM 732 O O . CYS A 1 91 ? -8.93 -36.156 -22.484 1 96.75 91 CYS A O 1
ATOM 734 N N . PRO A 1 92 ? -9.422 -38.312 -22.5 1 95.25 92 PRO A N 1
ATOM 735 C CA . PRO A 1 92 ? -10.586 -38.125 -21.641 1 95.25 92 PRO A CA 1
ATOM 736 C C . PRO A 1 92 ? -10.219 -37.562 -20.281 1 95.25 92 PRO A C 1
ATOM 738 O O . PRO A 1 92 ? -9.188 -37.906 -19.703 1 95.25 92 PRO A O 1
ATOM 741 N N . HIS A 1 93 ? -11.047 -36.656 -19.797 1 93.25 93 HIS A N 1
ATOM 742 C CA . HIS A 1 93 ? -10.805 -36.062 -18.484 1 93.25 93 HIS A CA 1
ATOM 743 C C . HIS A 1 93 ? -12.109 -35.625 -17.812 1 93.25 93 HIS A C 1
ATOM 745 O O . HIS A 1 93 ? -13.156 -35.594 -18.469 1 93.25 93 HIS A O 1
ATOM 751 N N . GLU A 1 94 ? -11.969 -35.344 -16.578 1 90.94 94 GLU A N 1
ATOM 752 C CA . GLU A 1 94 ? -13.117 -34.969 -15.773 1 90.94 94 GLU A CA 1
ATOM 753 C C . GLU A 1 94 ? -13.688 -33.625 -16.219 1 90.94 94 GLU A C 1
ATOM 755 O O . GLU A 1 94 ? -12.953 -32.656 -16.375 1 90.94 94 GLU A O 1
ATOM 760 N N . GLY A 1 95 ? -15 -33.562 -16.406 1 84.56 95 GLY A N 1
ATOM 761 C CA . GLY A 1 95 ? -15.68 -32.312 -16.719 1 84.56 95 GLY A CA 1
ATOM 762 C C . GLY A 1 95 ? -15.359 -31.797 -18.094 1 84.56 95 GLY A C 1
ATOM 763 O O . GLY A 1 95 ? -15.352 -30.578 -18.312 1 84.56 95 GLY A O 1
ATOM 764 N N . ASP A 1 96 ? -15.102 -32.594 -19 1 86.94 96 ASP A N 1
ATOM 765 C CA . ASP A 1 96 ? -14.703 -32.219 -20.359 1 86.94 96 ASP A CA 1
ATOM 766 C C . ASP A 1 96 ? -15.891 -31.641 -21.141 1 86.94 96 ASP A C 1
ATOM 768 O O . ASP A 1 96 ? -16.797 -32.375 -21.516 1 86.94 96 ASP A O 1
ATOM 772 N N . PRO A 1 97 ? -15.805 -30.375 -21.469 1 81.25 97 PRO A N 1
ATOM 773 C CA . PRO A 1 97 ? -16.906 -29.812 -22.266 1 81.25 97 PRO A CA 1
ATOM 774 C C . PRO A 1 97 ? -16.906 -30.312 -23.703 1 81.25 97 PRO A C 1
ATOM 776 O O . PRO A 1 97 ? -17.938 -30.219 -24.391 1 81.25 97 PRO A O 1
ATOM 779 N N . GLU A 1 98 ? -15.875 -30.844 -24.172 1 85.19 98 GLU A N 1
ATOM 780 C CA . GLU A 1 98 ? -15.75 -31.375 -25.531 1 85.19 98 GLU A CA 1
ATOM 781 C C . GLU A 1 98 ? -15.531 -32.875 -25.516 1 85.19 98 GLU A C 1
ATOM 783 O O . GLU A 1 98 ? -14.664 -33.406 -26.234 1 85.19 98 GLU A O 1
ATOM 788 N N . SER A 1 99 ? -16.281 -33.5 -24.75 1 87.19 99 SER A N 1
ATOM 789 C CA . SER A 1 99 ? -16.109 -34.938 -24.578 1 87.19 99 SER A CA 1
ATOM 790 C C . SER A 1 99 ? -16.281 -35.688 -25.906 1 87.19 99 SER A C 1
ATOM 792 O O . SER A 1 99 ? -15.719 -36.75 -26.094 1 87.19 99 SER A O 1
ATOM 794 N N . GLU A 1 100 ? -16.953 -35.062 -26.859 1 87.75 100 GLU A N 1
ATOM 795 C CA . GLU A 1 100 ? -17.172 -35.688 -28.156 1 87.75 100 GLU A CA 1
ATOM 796 C C . GLU A 1 100 ? -15.875 -35.781 -28.953 1 87.75 100 GLU A C 1
ATOM 798 O O . GLU A 1 100 ? -15.742 -36.594 -29.844 1 87.75 100 GLU A O 1
ATOM 803 N N . HIS A 1 101 ? -14.914 -34.969 -28.578 1 90.31 101 HIS A N 1
ATOM 804 C CA . HIS A 1 101 ? -13.641 -34.969 -29.297 1 90.31 101 HIS A CA 1
ATOM 805 C C . HIS A 1 101 ? -12.555 -35.656 -28.5 1 90.31 101 HIS A C 1
ATOM 807 O O . HIS A 1 101 ? -11.367 -35.469 -28.75 1 90.31 101 HIS A O 1
ATOM 813 N N . SER A 1 102 ? -12.938 -36.438 -27.531 1 93.75 102 SER A N 1
ATOM 814 C CA . SER A 1 102 ? -11.969 -37.188 -26.719 1 93.75 102 SER A CA 1
ATOM 815 C C . SER A 1 102 ? -11.93 -38.656 -27.141 1 93.75 102 SER A C 1
ATOM 817 O O . SER A 1 102 ? -12.922 -39.219 -27.625 1 93.75 102 SER A O 1
ATOM 819 N N . ALA A 1 103 ? -10.773 -39.25 -27 1 95.44 103 ALA A N 1
ATOM 820 C CA . ALA A 1 103 ? -10.586 -40.656 -27.297 1 95.44 103 ALA A CA 1
ATOM 821 C C . ALA A 1 103 ? -9.492 -41.25 -26.422 1 95.44 103 ALA A C 1
ATOM 823 O O . ALA A 1 103 ? -8.609 -40.531 -25.938 1 95.44 103 ALA A O 1
ATOM 824 N N . GLU A 1 104 ? -9.664 -42.531 -26.219 1 95.69 104 GLU A N 1
ATOM 825 C CA . GLU A 1 104 ? -8.617 -43.25 -25.469 1 95.69 104 GLU A CA 1
ATOM 826 C C . GLU A 1 104 ? -7.301 -43.219 -26.25 1 95.69 104 GLU A C 1
ATOM 828 O O . GLU A 1 104 ? -6.227 -43.156 -25.641 1 95.69 104 GLU A O 1
ATOM 833 N N . ASP A 1 105 ? -7.383 -43.375 -27.531 1 97.06 105 ASP A N 1
ATOM 834 C CA . ASP A 1 105 ? -6.211 -43.188 -28.375 1 97.06 105 ASP A CA 1
ATOM 835 C C . ASP A 1 105 ? -5.84 -41.719 -28.516 1 97.06 105 ASP A C 1
ATOM 837 O O . ASP A 1 105 ? -6.16 -41.094 -29.516 1 97.06 105 ASP A O 1
ATOM 841 N N . CYS A 1 106 ? -5.133 -41.219 -27.562 1 97.38 106 CYS A N 1
ATOM 842 C CA . CYS A 1 106 ? -4.949 -39.781 -27.484 1 97.38 106 CYS A CA 1
ATOM 843 C C . CYS A 1 106 ? -3.484 -39.438 -27.281 1 97.38 106 CYS A C 1
ATOM 845 O O . CYS A 1 106 ? -3.148 -38.281 -27.031 1 97.38 106 CYS A O 1
ATOM 847 N N . LEU A 1 107 ? -2.521 -40.344 -27.328 1 98.38 107 LEU A N 1
ATOM 848 C CA . LEU A 1 107 ? -1.123 -40.062 -27.016 1 98.38 107 LEU A CA 1
ATOM 849 C C . LEU A 1 107 ? -0.4 -39.5 -28.219 1 98.38 107 LEU A C 1
ATOM 851 O O . LEU A 1 107 ? 0.348 -40.188 -28.906 1 98.38 107 LEU A O 1
ATOM 855 N N . TYR A 1 108 ? -0.606 -38.188 -28.406 1 98 108 TYR A N 1
ATOM 856 C CA . TYR A 1 108 ? -0.093 -37.469 -29.562 1 98 108 TYR A CA 1
ATOM 857 C C . TYR A 1 108 ? 0.681 -36.219 -29.141 1 98 108 TYR A C 1
ATOM 859 O O . TYR A 1 108 ? 0.518 -35.75 -28.016 1 98 108 TYR A O 1
ATOM 867 N N . LEU A 1 109 ? 1.567 -35.781 -30.031 1 97.81 109 LEU A N 1
ATOM 868 C CA . LEU A 1 109 ? 2.242 -34.469 -29.938 1 97.81 109 LEU A CA 1
ATOM 869 C C . LEU A 1 109 ? 1.749 -33.531 -31.031 1 97.81 109 LEU A C 1
ATOM 871 O O . LEU A 1 109 ? 1.35 -33.969 -32.094 1 97.81 109 LEU A O 1
ATOM 875 N N . ASN A 1 110 ? 1.733 -32.312 -30.734 1 98.06 110 ASN A N 1
ATOM 876 C CA . ASN A 1 110 ? 1.689 -31.234 -31.719 1 98.06 110 ASN A CA 1
ATOM 877 C C . ASN A 1 110 ? 2.99 -30.438 -31.75 1 98.06 110 ASN A C 1
ATOM 879 O O . ASN A 1 110 ? 3.533 -30.094 -30.703 1 98.06 110 ASN A O 1
ATOM 883 N N . ILE A 1 111 ? 3.482 -30.188 -32.969 1 98.44 111 ILE A N 1
ATOM 884 C CA . ILE A 1 111 ? 4.781 -29.547 -33.125 1 98.44 111 ILE A CA 1
ATOM 885 C C . ILE A 1 111 ? 4.645 -28.281 -33.969 1 98.44 111 ILE A C 1
ATOM 887 O O . ILE A 1 111 ? 4.105 -28.328 -35.062 1 98.44 111 ILE A O 1
ATOM 891 N N . CYS A 1 112 ? 5.047 -27.188 -33.438 1 97.5 112 CYS A N 1
ATOM 892 C CA . CYS A 1 112 ? 5.141 -25.922 -34.156 1 97.5 112 CYS A CA 1
ATOM 893 C C . CYS A 1 112 ? 6.594 -25.484 -34.312 1 97.5 112 CYS A C 1
ATOM 895 O O . CYS A 1 112 ? 7.352 -25.469 -33.344 1 97.5 112 CYS A O 1
ATOM 897 N N . THR A 1 113 ? 7.023 -25.156 -35.5 1 96.75 113 THR A N 1
ATOM 898 C CA . THR A 1 113 ? 8.422 -24.797 -35.719 1 96.75 113 THR A CA 1
ATOM 899 C C . THR A 1 113 ? 8.531 -23.734 -36.812 1 96.75 113 THR A C 1
ATOM 901 O O . THR A 1 113 ? 7.871 -23.828 -37.844 1 96.75 113 THR A O 1
ATOM 904 N N . PRO A 1 114 ? 9.25 -22.672 -36.438 1 93.62 114 PRO A N 1
ATOM 905 C CA . PRO A 1 114 ? 9.656 -21.781 -37.531 1 93.62 114 PRO A CA 1
ATOM 906 C C . PRO A 1 114 ? 10.906 -22.266 -38.25 1 93.62 114 PRO A C 1
ATOM 908 O O . PRO A 1 114 ? 11.883 -21.5 -38.375 1 93.62 114 PRO A O 1
ATOM 911 N N . ARG A 1 115 ? 11 -23.406 -38.625 1 85.31 115 ARG A N 1
ATOM 912 C CA . ARG A 1 115 ? 12.18 -24.078 -39.156 1 85.31 115 ARG A CA 1
ATOM 913 C C . ARG A 1 115 ? 13.008 -23.125 -40.031 1 85.31 115 ARG A C 1
ATOM 915 O O . ARG A 1 115 ? 12.508 -22.578 -41 1 85.31 115 ARG A O 1
ATOM 922 N N . PRO A 1 116 ? 14.211 -22.938 -39.469 1 77.12 116 PRO A N 1
ATOM 923 C CA . PRO A 1 116 ? 15.078 -22 -40.156 1 77.12 116 PRO A CA 1
ATOM 924 C C . PRO A 1 116 ? 15.586 -22.562 -41.5 1 77.12 116 PRO A C 1
ATOM 926 O O . PRO A 1 116 ? 15.773 -23.766 -41.625 1 77.12 116 PRO A O 1
ATOM 929 N N . ALA A 1 117 ? 15.812 -21.703 -42.406 1 71.69 117 ALA A N 1
ATOM 930 C CA . ALA A 1 117 ? 16.375 -22.062 -43.719 1 71.69 117 ALA A CA 1
ATOM 931 C C . ALA A 1 117 ? 17.859 -22.375 -43.594 1 71.69 117 ALA A C 1
ATOM 933 O O . ALA A 1 117 ? 18.391 -23.172 -44.375 1 71.69 117 ALA A O 1
ATOM 934 N N . ASP A 1 118 ? 18.5 -21.844 -42.562 1 72.12 118 ASP A N 1
ATOM 935 C CA . ASP A 1 118 ? 19.953 -21.906 -42.5 1 72.12 118 ASP A CA 1
ATOM 936 C C . ASP A 1 118 ? 20.406 -23.172 -41.75 1 72.12 118 ASP A C 1
ATOM 938 O O . ASP A 1 118 ? 21.609 -23.406 -41.594 1 72.12 118 ASP A O 1
ATOM 942 N N . GLY A 1 119 ? 19.562 -23.969 -41.312 1 76.31 119 GLY A N 1
ATOM 943 C CA . GLY A 1 119 ? 19.891 -25.266 -40.781 1 76.31 119 GLY A CA 1
ATOM 944 C C . GLY A 1 119 ? 20.266 -25.219 -39.312 1 76.31 119 GLY A C 1
ATOM 945 O O . GLY A 1 119 ? 20.562 -26.25 -38.688 1 76.31 119 GLY A O 1
ATOM 946 N N . PHE A 1 120 ? 20.297 -24.031 -38.688 1 85.81 120 PHE A N 1
ATOM 947 C CA . PHE A 1 1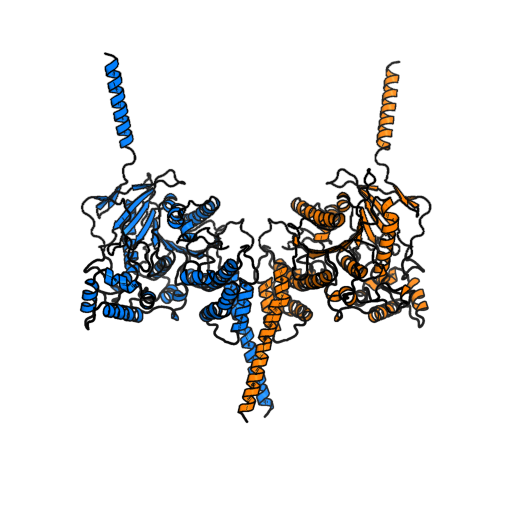20 ? 20.625 -24 -37.281 1 85.81 120 PHE A CA 1
ATOM 948 C C . PHE A 1 120 ? 19.5 -24.562 -36.438 1 85.81 120 PHE A C 1
ATOM 950 O O . PHE A 1 120 ? 18.328 -24.234 -36.656 1 85.81 120 PHE A O 1
ATOM 957 N N . ALA A 1 121 ? 19.844 -25.438 -35.5 1 94 121 ALA A N 1
ATOM 958 C CA . ALA A 1 121 ? 18.844 -26.062 -34.625 1 94 121 ALA A CA 1
ATOM 959 C C . ALA A 1 121 ? 18.328 -25.078 -33.594 1 94 121 ALA A C 1
ATOM 961 O O . ALA A 1 121 ? 19.094 -24.312 -33 1 94 121 ALA A O 1
ATOM 962 N N . LEU A 1 122 ? 17.062 -25.016 -33.438 1 96.94 122 LEU A N 1
ATOM 963 C CA . LEU A 1 122 ? 16.406 -24.078 -32.531 1 96.94 122 LEU A CA 1
ATOM 964 C C . LEU A 1 122 ? 16.188 -24.719 -31.156 1 96.94 122 LEU A C 1
ATOM 966 O O . LEU A 1 122 ? 16.016 -25.938 -31.047 1 96.94 122 LEU A O 1
ATOM 970 N N . PRO A 1 123 ? 16.203 -23.875 -30.109 1 97.75 123 PRO A N 1
ATOM 971 C CA . PRO A 1 123 ? 15.781 -24.391 -28.797 1 97.75 123 PRO A CA 1
ATOM 972 C C . PRO A 1 123 ? 14.359 -24.953 -28.828 1 97.75 123 PRO A C 1
ATOM 974 O O . PRO A 1 123 ? 13.539 -24.516 -29.625 1 97.75 123 PRO A O 1
ATOM 977 N N . VAL A 1 124 ? 14.078 -25.922 -27.984 1 98.62 124 VAL A N 1
ATOM 978 C CA . VAL A 1 124 ? 12.805 -26.625 -27.969 1 98.62 124 VAL A CA 1
ATOM 979 C C . VAL A 1 124 ? 12.086 -26.391 -26.641 1 98.62 124 VAL A C 1
ATOM 981 O O . VAL A 1 124 ? 12.711 -26.422 -25.578 1 98.62 124 VAL A O 1
ATOM 984 N N . ILE A 1 125 ? 10.82 -26.031 -26.688 1 98.81 125 ILE A N 1
ATOM 985 C CA . ILE A 1 125 ? 9.969 -25.969 -25.516 1 98.81 125 ILE A CA 1
ATOM 986 C C . ILE A 1 125 ? 8.914 -27.078 -25.562 1 98.81 125 ILE A C 1
ATOM 988 O O . ILE A 1 125 ? 8.148 -27.156 -26.531 1 98.81 125 ILE A O 1
ATOM 992 N N . VAL A 1 126 ? 8.914 -27.922 -24.625 1 98.88 126 VAL A N 1
ATOM 993 C CA . VAL A 1 126 ? 7.898 -28.969 -24.484 1 98.88 126 VAL A CA 1
ATOM 994 C C . VAL A 1 126 ? 6.902 -28.562 -23.406 1 98.88 126 VAL A C 1
ATOM 996 O O . VAL A 1 126 ? 7.285 -28.344 -22.25 1 98.88 126 VAL A O 1
ATOM 999 N N . ILE A 1 127 ? 5.625 -28.516 -23.734 1 98.75 127 ILE A N 1
ATOM 1000 C CA . ILE A 1 127 ? 4.617 -28.016 -22.812 1 98.75 127 ILE A CA 1
ATOM 1001 C C . ILE A 1 127 ? 3.801 -29.172 -22.25 1 98.75 127 ILE A C 1
ATOM 1003 O O . ILE A 1 127 ? 3.215 -29.953 -23 1 98.75 127 ILE A O 1
ATOM 1007 N N . PHE A 1 128 ? 3.797 -29.328 -20.953 1 98.44 128 PHE A N 1
ATOM 1008 C CA . PHE A 1 128 ? 2.891 -30.188 -20.219 1 98.44 128 PHE A CA 1
ATOM 1009 C C . PHE A 1 128 ? 1.761 -29.375 -19.594 1 98.44 128 PHE A C 1
ATOM 1011 O O . PHE A 1 128 ? 2.006 -28.5 -18.766 1 98.44 128 PHE A O 1
ATOM 1018 N N . TYR A 1 129 ? 0.548 -29.688 -20.016 1 93.75 129 TYR A N 1
ATOM 1019 C CA . TYR A 1 129 ? -0.548 -28.906 -19.453 1 93.75 129 TYR A CA 1
ATOM 1020 C C . TYR A 1 129 ? -1.734 -29.797 -19.109 1 93.75 129 TYR A C 1
ATOM 1022 O O . TYR A 1 129 ? -2.182 -30.594 -19.922 1 93.75 129 TYR A O 1
ATOM 1030 N N . SER A 1 130 ? -2.205 -29.703 -17.938 1 93.44 130 SER A N 1
ATOM 1031 C CA . SER A 1 130 ? -3.494 -30.094 -17.375 1 93.44 130 SER A CA 1
ATOM 1032 C C . SER A 1 130 ? -3.848 -29.234 -16.156 1 93.44 130 SER A C 1
ATOM 1034 O O . SER A 1 130 ? -2.961 -28.734 -15.461 1 93.44 130 SER A O 1
ATOM 1036 N N . GLU A 1 131 ? -5.062 -29.016 -15.969 1 92.12 131 GLU A N 1
ATOM 1037 C CA . GLU A 1 131 ? -5.504 -28.219 -14.828 1 92.12 131 GLU A CA 1
ATOM 1038 C C . GLU A 1 131 ? -5.273 -28.969 -13.516 1 92.12 131 GLU A C 1
ATOM 1040 O O . GLU A 1 131 ? -4.945 -28.344 -12.492 1 92.12 131 GLU A O 1
ATOM 1045 N N . SER A 1 132 ? -5.57 -30.188 -13.562 1 93.31 132 SER A N 1
ATOM 1046 C CA . SER A 1 132 ? -5.34 -31.094 -12.445 1 93.31 132 SER A CA 1
ATOM 1047 C C . SER A 1 132 ? -4.961 -32.5 -12.953 1 93.31 132 SER A C 1
ATOM 1049 O O . SER A 1 132 ? -4.758 -32.688 -14.148 1 93.31 132 SER A O 1
ATOM 1051 N N . TRP A 1 133 ? -4.809 -33.375 -12.039 1 94.75 133 TRP A N 1
ATOM 1052 C CA . TRP A 1 133 ? -4.504 -34.75 -12.422 1 94.75 133 TRP A CA 1
ATOM 1053 C C . TRP A 1 133 ? -5.719 -35.406 -13.055 1 94.75 133 TRP A C 1
ATOM 1055 O O . TRP A 1 133 ? -5.59 -36.469 -13.711 1 94.75 133 TRP A O 1
ATOM 1065 N N . THR A 1 134 ? -6.926 -34.781 -12.891 1 95 134 THR A N 1
ATOM 1066 C CA . THR A 1 134 ? -8.148 -35.406 -13.367 1 95 134 THR A CA 1
ATOM 1067 C C . THR A 1 134 ? -8.836 -34.531 -14.414 1 95 134 THR A C 1
ATOM 1069 O O . THR A 1 134 ? -9.75 -35 -15.102 1 95 134 THR A O 1
ATOM 1072 N N . ARG A 1 135 ? -8.352 -33.312 -14.469 1 92.44 135 ARG A N 1
ATOM 1073 C CA . ARG A 1 135 ? -8.977 -32.375 -15.391 1 92.44 135 ARG A CA 1
ATOM 1074 C C . ARG A 1 135 ? -7.957 -31.828 -16.391 1 92.44 135 ARG A C 1
ATOM 1076 O O . ARG A 1 135 ? -6.871 -31.391 -16 1 92.44 135 ARG A O 1
ATOM 1083 N N . GLY A 1 136 ? -8.352 -31.891 -17.625 1 92.56 136 GLY A N 1
ATOM 1084 C CA . GLY A 1 136 ? -7.535 -31.281 -18.656 1 92.56 136 GLY A CA 1
ATOM 1085 C C . GLY A 1 136 ? -7.836 -29.797 -18.844 1 92.56 136 GLY A C 1
ATOM 1086 O O . GLY A 1 136 ? -8.188 -29.109 -17.891 1 92.56 136 GLY A O 1
ATOM 1087 N N . GLY A 1 137 ? -7.582 -29.25 -19.859 1 88 137 GLY A N 1
ATOM 1088 C CA . GLY A 1 137 ? -7.832 -27.875 -20.25 1 88 137 GLY A CA 1
ATOM 1089 C C . GLY A 1 137 ? -7.922 -27.688 -21.75 1 88 137 GLY A C 1
ATOM 1090 O O . GLY A 1 137 ? -7.969 -28.672 -22.5 1 88 137 GLY A O 1
ATOM 1091 N N . PRO A 1 138 ? -8.016 -26.469 -22.141 1 86.81 138 PRO A N 1
ATOM 1092 C CA . PRO A 1 138 ? -8.07 -26.25 -23.578 1 86.81 138 PRO A CA 1
ATOM 1093 C C . PRO A 1 138 ? -6.809 -26.719 -24.297 1 86.81 138 PRO A C 1
ATOM 1095 O O . PRO A 1 138 ? -5.754 -26.859 -23.672 1 86.81 138 PRO A O 1
ATOM 1098 N N . VAL A 1 139 ? -7.031 -27 -25.516 1 89.81 139 VAL A N 1
ATOM 1099 C CA . VAL A 1 139 ? -5.871 -27.297 -26.344 1 89.81 139 VAL A CA 1
ATOM 1100 C C . VAL A 1 139 ? -5.012 -26.047 -26.5 1 89.81 139 VAL A C 1
ATOM 1102 O O . VAL A 1 139 ? -5.523 -24.969 -26.812 1 89.81 139 VAL A O 1
ATOM 1105 N N . LEU A 1 140 ? -3.77 -26.219 -26.266 1 93.81 140 LEU A N 1
ATOM 1106 C CA . LEU A 1 140 ? -2.896 -25.047 -26.281 1 93.81 140 LEU A CA 1
ATOM 1107 C C . LEU A 1 140 ? -2.338 -24.812 -27.688 1 93.81 140 LEU A C 1
ATOM 1109 O O . LEU A 1 140 ? -1.737 -25.719 -28.281 1 93.81 140 LEU A O 1
ATOM 1113 N N . PRO A 1 141 ? -2.584 -23.594 -28.172 1 93.12 141 PRO A N 1
ATOM 1114 C CA . PRO A 1 141 ? -1.897 -23.234 -29.406 1 93.12 141 PRO A CA 1
ATOM 1115 C C . PRO A 1 141 ? -0.404 -22.984 -29.219 1 93.12 141 PRO A C 1
ATOM 1117 O O . PRO A 1 141 ? 0.032 -22.688 -28.094 1 93.12 141 PRO A O 1
ATOM 1120 N N . CYS A 1 142 ? 0.354 -23.219 -30.219 1 94.06 142 CYS A N 1
ATOM 1121 C CA . CYS A 1 142 ? 1.795 -23.109 -30 1 94.06 142 CYS A CA 1
ATOM 1122 C C . CYS A 1 142 ? 2.426 -22.156 -31.016 1 94.06 142 CYS A C 1
ATOM 1124 O O . CYS A 1 142 ? 3.625 -21.875 -30.953 1 94.06 142 CYS A O 1
ATOM 1126 N N . GLN A 1 143 ? 1.653 -21.609 -31.969 1 92.31 143 GLN A N 1
ATOM 1127 C CA . GLN A 1 143 ? 2.217 -20.922 -33.125 1 92.31 143 GLN A CA 1
ATOM 1128 C C . GLN A 1 143 ? 2.842 -19.594 -32.719 1 92.31 143 GLN A C 1
ATOM 1130 O O . GLN A 1 143 ? 3.893 -19.203 -33.219 1 92.31 143 GLN A O 1
ATOM 1135 N N . GLU A 1 144 ? 2.211 -18.875 -31.797 1 91.06 144 GLU A N 1
ATOM 1136 C CA . GLU A 1 144 ? 2.752 -17.578 -31.406 1 91.06 144 GLU A CA 1
ATOM 1137 C C . GLU A 1 144 ? 4.086 -17.734 -30.672 1 91.06 144 GLU A C 1
ATOM 1139 O O . GLU A 1 144 ? 5.027 -16.984 -30.938 1 91.06 144 GLU A O 1
ATOM 1144 N N . LEU A 1 145 ? 4.078 -18.672 -29.766 1 94.44 145 LEU A N 1
ATOM 1145 C CA . LEU A 1 145 ? 5.32 -18.938 -29.047 1 94.44 145 LEU A CA 1
ATOM 1146 C C . LEU A 1 145 ? 6.414 -19.391 -30 1 94.44 145 LEU A C 1
ATOM 1148 O O . LEU A 1 145 ? 7.559 -18.953 -29.891 1 94.44 145 LEU A O 1
ATOM 1152 N N . ALA A 1 146 ? 6.09 -20.234 -30.969 1 95.94 146 ALA A N 1
ATOM 1153 C CA . ALA A 1 146 ? 7.051 -20.75 -31.938 1 95.94 146 ALA A CA 1
ATOM 1154 C C . ALA A 1 146 ? 7.586 -19.641 -32.844 1 95.94 146 ALA A C 1
ATOM 1156 O O . ALA A 1 146 ? 8.75 -19.672 -33.25 1 95.94 146 ALA A O 1
ATOM 1157 N N . SER A 1 147 ? 6.773 -18.688 -33.094 1 93.12 147 SER A N 1
ATOM 1158 C CA . SER A 1 147 ? 7.156 -17.594 -34 1 93.12 147 SER A CA 1
ATOM 1159 C C . SER A 1 147 ? 8.312 -16.781 -33.406 1 93.12 147 SER A C 1
ATOM 1161 O O . SER A 1 147 ? 8.961 -16.016 -34.125 1 93.12 147 SER A O 1
ATOM 1163 N N . GLU A 1 148 ? 8.562 -17.016 -32.125 1 92.88 148 GLU A N 1
ATOM 1164 C CA . GLU A 1 148 ? 9.633 -16.297 -31.438 1 92.88 148 GLU A CA 1
ATOM 1165 C C . GLU A 1 148 ? 10.969 -17.016 -31.609 1 92.88 148 GLU A C 1
ATOM 1167 O O . GLU A 1 148 ? 11.953 -16.656 -30.938 1 92.88 148 GLU A O 1
ATOM 1172 N N . GLY A 1 149 ? 11.078 -18.016 -32.406 1 93.56 149 GLY A N 1
ATOM 1173 C CA . GLY A 1 149 ? 12.336 -18.656 -32.719 1 93.56 149 GLY A CA 1
ATOM 1174 C C . GLY A 1 149 ? 12.641 -19.875 -31.859 1 93.56 149 GLY A C 1
ATOM 1175 O O . GLY A 1 149 ? 13.789 -20.109 -31.5 1 93.56 149 GLY A O 1
ATOM 1176 N N . VAL A 1 150 ? 11.555 -20.609 -31.5 1 96.75 150 VAL A N 1
ATOM 1177 C CA . VAL A 1 150 ? 11.703 -21.859 -30.766 1 96.75 150 VAL A CA 1
ATOM 1178 C C . VAL A 1 150 ? 10.773 -22.922 -31.359 1 96.75 150 VAL A C 1
ATOM 1180 O O . VAL A 1 150 ? 9.75 -22.578 -31.969 1 96.75 150 VAL A O 1
ATOM 1183 N N . VAL A 1 151 ? 11.164 -24.156 -31.266 1 98 151 VAL A N 1
ATOM 1184 C CA . VAL A 1 151 ? 10.25 -25.25 -31.578 1 98 151 VAL A CA 1
ATOM 1185 C C . VAL A 1 151 ? 9.383 -25.562 -30.359 1 98 151 VAL A C 1
ATOM 1187 O O . VAL A 1 151 ? 9.898 -25.734 -29.25 1 98 151 VAL A O 1
ATOM 1190 N N . VAL A 1 152 ? 8.078 -25.578 -30.562 1 98.56 152 VAL A N 1
ATOM 1191 C CA . VAL A 1 152 ? 7.168 -25.828 -29.453 1 98.56 152 VAL A CA 1
ATOM 1192 C C . VAL A 1 152 ? 6.461 -27.156 -29.656 1 98.56 152 VAL A C 1
ATOM 1194 O O . VAL A 1 152 ? 5.934 -27.438 -30.734 1 98.56 152 VAL A O 1
ATOM 1197 N N . VAL A 1 153 ? 6.492 -27.969 -28.656 1 98.75 153 VAL A N 1
ATOM 1198 C CA . VAL A 1 153 ? 5.824 -29.266 -28.656 1 98.75 153 VAL A CA 1
ATOM 1199 C C . VAL A 1 153 ? 4.793 -29.328 -27.531 1 98.75 153 VAL A C 1
ATOM 1201 O O . VAL A 1 153 ? 5.121 -29.094 -26.375 1 98.75 153 VAL A O 1
ATOM 1204 N N . THR A 1 154 ? 3.549 -29.562 -27.844 1 98.25 154 THR A N 1
ATOM 1205 C CA . THR A 1 154 ? 2.541 -29.844 -26.828 1 98.25 154 THR A CA 1
ATOM 1206 C C . THR A 1 154 ? 2.271 -31.344 -26.719 1 98.25 154 THR A C 1
ATOM 1208 O O . THR A 1 154 ? 2.279 -32.062 -27.734 1 98.25 154 THR A O 1
ATOM 1211 N N . VAL A 1 155 ? 2.041 -31.828 -25.516 1 98.38 155 VAL A N 1
ATOM 1212 C CA . VAL A 1 155 ? 1.968 -33.25 -25.281 1 98.38 155 VAL A CA 1
ATOM 1213 C C . VAL A 1 155 ? 0.61 -33.625 -24.672 1 98.38 155 VAL A C 1
ATOM 1215 O O . VAL A 1 155 ? 0.18 -33 -23.688 1 98.38 155 VAL A O 1
ATOM 1218 N N . ALA A 1 156 ? -0.066 -34.562 -25.297 1 98 156 ALA A N 1
ATOM 1219 C CA . ALA A 1 156 ? -1.237 -35.156 -24.656 1 98 156 ALA A CA 1
ATOM 1220 C C . ALA A 1 156 ? -0.846 -36.375 -23.828 1 98 156 ALA A C 1
ATOM 1222 O O . ALA A 1 156 ? 0.025 -37.156 -24.219 1 98 156 ALA A O 1
ATOM 1223 N N . TYR A 1 157 ? -1.404 -36.562 -22.688 1 98.44 157 TYR A N 1
ATOM 1224 C CA . TYR A 1 157 ? -1.143 -37.688 -21.812 1 98.44 157 TYR A CA 1
ATOM 1225 C C . TYR A 1 157 ? -2.395 -38.062 -21.031 1 98.44 157 TYR A C 1
ATOM 1227 O O . TYR A 1 157 ? -3.328 -37.281 -20.922 1 98.44 157 TYR A O 1
ATOM 1235 N N . ARG A 1 158 ? -2.463 -39.25 -20.531 1 98.12 158 ARG A N 1
ATOM 1236 C CA . ARG A 1 158 ? -3.637 -39.781 -19.859 1 98.12 158 ARG A CA 1
ATOM 1237 C C . ARG A 1 158 ? -3.879 -39.094 -18.531 1 98.12 158 ARG A C 1
ATOM 1239 O O . ARG A 1 158 ? -2.934 -38.625 -17.891 1 98.12 158 ARG A O 1
ATOM 1246 N N . LEU A 1 159 ? -5.09 -39 -18.141 1 97.19 159 LEU A N 1
ATOM 1247 C CA . LEU A 1 159 ? -5.504 -38.406 -16.875 1 97.19 159 LEU A CA 1
ATOM 1248 C C . LEU A 1 159 ? -6.445 -39.312 -16.109 1 97.19 159 LEU A C 1
ATOM 1250 O O . LEU A 1 159 ? -6.852 -40.375 -16.625 1 97.19 159 LEU A O 1
ATOM 1254 N N . HIS A 1 160 ? -6.695 -38.969 -14.914 1 96.81 160 HIS A N 1
ATOM 1255 C CA . HIS A 1 160 ? -7.68 -39.625 -14.07 1 96.81 160 HIS A CA 1
ATOM 1256 C C . HIS A 1 160 ? -7.402 -41.125 -13.977 1 96.81 160 HIS A C 1
ATOM 1258 O O . HIS A 1 160 ? -6.246 -41.531 -13.898 1 96.81 160 HIS A O 1
ATOM 1264 N N . ILE A 1 161 ? -8.375 -42 -14 1 97 161 ILE A N 1
ATOM 1265 C CA . ILE A 1 161 ? -8.242 -43.406 -13.734 1 97 161 ILE A CA 1
ATOM 1266 C C . ILE A 1 161 ? -7.379 -44.062 -14.812 1 97 161 ILE A C 1
ATOM 1268 O O . ILE A 1 161 ? -6.645 -45.031 -14.531 1 97 161 ILE A O 1
ATOM 1272 N N . LEU A 1 162 ? -7.406 -43.531 -16.047 1 97.62 162 LEU A N 1
ATOM 1273 C CA . LEU A 1 162 ? -6.602 -44.094 -17.125 1 97.62 162 LEU A CA 1
ATOM 1274 C C . LEU A 1 162 ? -5.117 -43.844 -16.875 1 97.62 162 LEU A C 1
ATOM 1276 O O . LEU A 1 162 ? -4.273 -44.562 -17.406 1 97.62 162 LEU A O 1
ATOM 1280 N N . ALA A 1 163 ? -4.793 -42.875 -16.078 1 98 163 ALA A N 1
ATOM 1281 C CA . ALA A 1 163 ? -3.402 -42.531 -15.805 1 98 163 ALA A CA 1
ATOM 1282 C C . ALA A 1 163 ? -2.932 -43.156 -14.492 1 98 163 ALA A C 1
ATOM 1284 O O . ALA A 1 163 ? -1.744 -43.438 -14.32 1 98 163 ALA A O 1
ATOM 1285 N N . PHE A 1 164 ? -3.922 -43.406 -13.531 1 97.5 164 PHE A N 1
ATOM 1286 C CA . PHE A 1 164 ? -3.412 -43.594 -12.18 1 97.5 164 PHE A CA 1
ATOM 1287 C C . PHE A 1 164 ? -3.961 -44.906 -11.57 1 97.5 164 PHE A C 1
ATOM 1289 O O . PHE A 1 164 ? -3.645 -45.219 -10.43 1 97.5 164 PHE A O 1
ATOM 1296 N N . PHE A 1 165 ? -4.715 -45.656 -12.328 1 97.44 165 PHE A N 1
ATOM 1297 C CA . PHE A 1 165 ? -5.152 -46.969 -11.859 1 97.44 165 PHE A CA 1
ATOM 1298 C C . PHE A 1 165 ? -3.959 -47.812 -11.469 1 97.44 165 PHE A C 1
ATOM 1300 O O . PHE A 1 165 ? -3.014 -47.969 -12.25 1 97.44 165 PHE A O 1
ATOM 1307 N N . THR A 1 166 ? -4.051 -48.375 -10.266 1 97.69 166 THR A N 1
ATOM 1308 C CA . THR A 1 166 ? -2.934 -49.219 -9.836 1 97.69 166 THR A CA 1
ATOM 1309 C C . THR A 1 166 ? -3.42 -50.344 -8.945 1 97.69 166 THR A C 1
ATOM 1311 O O . THR A 1 166 ? -4.367 -50.188 -8.172 1 97.69 166 THR A O 1
ATOM 1314 N N . LEU A 1 167 ? -2.875 -51.5 -9.094 1 97.31 167 LEU A N 1
ATOM 1315 C CA . LEU A 1 167 ? -3.004 -52.656 -8.195 1 97.31 167 LEU A CA 1
ATOM 1316 C C . LEU A 1 167 ? -1.662 -53 -7.562 1 97.31 167 LEU A C 1
ATOM 1318 O O . LEU A 1 167 ? -1.477 -54.094 -7.062 1 97.31 167 LEU A O 1
ATOM 1322 N N . ARG A 1 168 ? -0.739 -52.031 -7.734 1 96.25 168 ARG A N 1
ATOM 1323 C CA . ARG A 1 168 ? 0.61 -52.125 -7.188 1 96.25 168 ARG A CA 1
ATOM 1324 C C . ARG A 1 168 ? 1.337 -53.344 -7.746 1 96.25 168 ARG A C 1
ATOM 1326 O O . ARG A 1 168 ? 2.031 -54.062 -7.012 1 96.25 168 ARG A O 1
ATOM 1333 N N . LEU A 1 169 ? 1.078 -53.625 -9 1 95.12 169 LEU A N 1
ATOM 1334 C CA . LEU A 1 169 ? 1.829 -54.594 -9.789 1 95.12 169 LEU A CA 1
ATOM 1335 C C . LEU A 1 169 ? 2.365 -53.969 -11.07 1 95.12 169 LEU A C 1
ATOM 1337 O O . LEU A 1 169 ? 1.903 -52.875 -11.477 1 95.12 169 LEU A O 1
ATOM 1341 N N . LEU A 1 170 ? 3.258 -54.531 -11.68 1 95.06 170 LEU A N 1
ATOM 1342 C CA . LEU A 1 170 ? 3.932 -53.969 -12.852 1 95.06 170 LEU A CA 1
ATOM 1343 C C . LEU A 1 170 ? 2.943 -53.719 -13.984 1 95.06 170 LEU A C 1
ATOM 1345 O O . LEU A 1 170 ? 3.047 -52.719 -14.695 1 95.06 170 LEU A O 1
ATOM 1349 N N . SER A 1 171 ? 1.967 -54.625 -14.172 1 95.69 171 SER A N 1
ATOM 1350 C CA . SER A 1 171 ? 1.012 -54.5 -15.273 1 95.69 171 SER A CA 1
ATOM 1351 C C . SER A 1 171 ? -0.054 -53.469 -14.984 1 95.69 171 SER A C 1
ATOM 1353 O O . SER A 1 171 ? -0.784 -53.062 -15.891 1 95.69 171 SER A O 1
ATOM 1355 N N . ALA A 1 172 ? -0.187 -53.062 -13.773 1 96.94 172 ALA A N 1
ATOM 1356 C CA . ALA A 1 172 ? -1.068 -52 -13.32 1 96.94 172 ALA A CA 1
ATOM 1357 C C . ALA A 1 172 ? -0.358 -51.094 -12.32 1 96.94 172 ALA A C 1
ATOM 1359 O O . ALA A 1 172 ? -0.787 -50.969 -11.172 1 96.94 172 ALA A O 1
ATOM 1360 N N . ARG A 1 173 ? 0.571 -50.406 -12.82 1 96.44 173 ARG A N 1
ATOM 1361 C CA . ARG A 1 173 ? 1.592 -49.812 -11.977 1 96.44 173 ARG A CA 1
ATOM 1362 C C . ARG A 1 173 ? 1.17 -48.406 -11.539 1 96.44 173 ARG A C 1
ATOM 1364 O O . ARG A 1 173 ? 1.737 -47.844 -10.594 1 96.44 173 ARG A O 1
ATOM 1371 N N . GLY A 1 174 ? 0.241 -47.844 -12.172 1 96.5 174 GLY A N 1
ATOM 1372 C CA . GLY A 1 174 ? -0.072 -46.438 -11.914 1 96.5 174 GLY A CA 1
ATOM 1373 C C . GLY A 1 174 ? 0.95 -45.469 -12.5 1 96.5 174 GLY A C 1
ATOM 1374 O O . GLY A 1 174 ? 1.802 -45.875 -13.297 1 96.5 174 GLY A O 1
ATOM 1375 N N . ASN A 1 175 ? 0.777 -44.156 -12.312 1 97.75 175 ASN A N 1
ATOM 1376 C CA . ASN A 1 175 ? 1.676 -43.094 -12.688 1 97.75 175 ASN A CA 1
ATOM 1377 C C . ASN A 1 175 ? 1.857 -43 -14.203 1 97.75 175 ASN A C 1
ATOM 1379 O O . ASN A 1 175 ? 2.924 -42.625 -14.688 1 97.75 175 ASN A O 1
ATOM 1383 N N . LEU A 1 176 ? 0.853 -43.375 -14.914 1 98.56 176 LEU A N 1
ATOM 1384 C CA . LEU A 1 176 ? 0.998 -43.469 -16.359 1 98.56 176 LEU A CA 1
ATOM 1385 C C . LEU A 1 176 ? 1.031 -42.062 -16.984 1 98.56 176 LEU A C 1
ATOM 1387 O O . LEU A 1 176 ? 1.632 -41.875 -18.047 1 98.56 176 LEU A O 1
ATOM 1391 N N . ALA A 1 177 ? 0.398 -41.062 -16.359 1 98.62 177 ALA A N 1
ATOM 1392 C CA . ALA A 1 177 ? 0.525 -39.688 -16.844 1 98.62 177 ALA A CA 1
ATOM 1393 C C . ALA A 1 177 ? 1.99 -39.281 -16.922 1 98.62 177 ALA A C 1
ATOM 1395 O O . ALA A 1 177 ? 2.416 -38.688 -17.922 1 98.62 177 ALA A O 1
ATOM 1396 N N . LEU A 1 178 ? 2.779 -39.594 -15.906 1 98.56 178 LEU A N 1
ATOM 1397 C CA . LEU A 1 178 ? 4.195 -39.25 -15.859 1 98.56 178 LEU A CA 1
ATOM 1398 C C . LEU A 1 178 ? 4.988 -40.062 -16.875 1 98.56 178 LEU A C 1
ATOM 1400 O O . LEU A 1 178 ? 5.887 -39.531 -17.531 1 98.56 178 LEU A O 1
ATOM 1404 N N . LEU A 1 179 ? 4.645 -41.312 -16.984 1 98.69 179 LEU A N 1
ATOM 1405 C CA . LEU A 1 179 ? 5.348 -42.156 -17.938 1 98.69 179 LEU A CA 1
ATOM 1406 C C . LEU A 1 179 ? 5.047 -41.75 -19.375 1 98.69 179 LEU A C 1
ATOM 1408 O O . LEU A 1 179 ? 5.906 -41.875 -20.25 1 98.69 179 LEU A O 1
ATOM 1412 N N . ASP A 1 180 ? 3.773 -41.375 -19.609 1 98.81 180 ASP A N 1
ATOM 1413 C CA . ASP A 1 180 ? 3.457 -40.812 -20.922 1 98.81 180 ASP A CA 1
ATOM 1414 C C . ASP A 1 180 ? 4.348 -39.625 -21.219 1 98.81 180 ASP A C 1
ATOM 1416 O O . ASP A 1 180 ? 4.93 -39.531 -22.297 1 98.81 180 ASP A O 1
ATOM 1420 N N . GLN A 1 181 ? 4.461 -38.688 -20.297 1 98.88 181 GLN A N 1
ATOM 1421 C CA . GLN A 1 181 ? 5.289 -37.5 -20.469 1 98.88 181 GLN A CA 1
ATOM 1422 C C . GLN A 1 181 ? 6.758 -37.844 -20.641 1 98.88 181 GLN A C 1
ATOM 1424 O O . GLN A 1 181 ? 7.445 -37.281 -21.484 1 98.88 181 GLN A O 1
ATOM 1429 N N . TYR A 1 182 ? 7.227 -38.812 -19.828 1 98.69 182 TYR A N 1
ATOM 1430 C CA . TYR A 1 182 ? 8.594 -39.281 -19.938 1 98.69 182 TYR A CA 1
ATOM 1431 C C . TYR A 1 182 ? 8.867 -39.844 -21.344 1 98.69 182 TYR A C 1
ATOM 1433 O O . TYR A 1 182 ? 9.867 -39.469 -21.969 1 98.69 182 TYR A O 1
ATOM 1441 N N . LEU A 1 183 ? 7.988 -40.625 -21.844 1 98.75 183 LEU A N 1
ATOM 1442 C CA . LEU A 1 183 ? 8.172 -41.188 -23.172 1 98.75 183 LEU A CA 1
ATOM 1443 C C . LEU A 1 183 ? 8.148 -40.062 -24.234 1 98.75 183 LEU A C 1
ATOM 1445 O O . LEU A 1 183 ? 8.867 -40.156 -25.219 1 98.75 183 LEU A O 1
ATOM 1449 N N . SER A 1 184 ? 7.258 -39.125 -24.047 1 98.81 184 SER A N 1
ATOM 1450 C CA . SER A 1 184 ? 7.215 -38 -24.969 1 98.81 184 SER A CA 1
ATOM 1451 C C . SER A 1 184 ? 8.555 -37.281 -25 1 98.81 184 SER A C 1
ATOM 1453 O O . SER A 1 184 ? 8.984 -36.812 -26.062 1 98.81 184 SER A O 1
ATOM 1455 N N . LEU A 1 185 ? 9.211 -37.062 -23.875 1 98.75 185 LEU A N 1
ATOM 1456 C CA . LEU A 1 185 ? 10.516 -36.438 -23.812 1 98.75 185 LEU A CA 1
ATOM 1457 C C . LEU A 1 185 ? 11.562 -37.25 -24.547 1 98.75 185 LEU A C 1
ATOM 1459 O O . LEU A 1 185 ? 12.422 -36.688 -25.25 1 98.75 185 LEU A O 1
ATOM 1463 N N . LEU A 1 186 ? 11.523 -38.562 -24.391 1 98.56 186 LEU A N 1
ATOM 1464 C CA . LEU A 1 186 ? 12.43 -39.438 -25.156 1 98.56 186 LEU A CA 1
ATOM 1465 C C . LEU A 1 186 ? 12.188 -39.281 -26.641 1 98.56 186 LEU A C 1
ATOM 1467 O O . LEU A 1 186 ? 13.141 -39.219 -27.422 1 98.56 186 LEU A O 1
ATOM 1471 N N . TRP A 1 187 ? 10.961 -39.25 -27 1 98.5 187 TRP A N 1
ATOM 1472 C CA . TRP A 1 187 ? 10.609 -39.062 -28.406 1 98.5 187 TRP A CA 1
ATOM 1473 C C . TRP A 1 187 ? 11.188 -37.781 -28.938 1 98.5 187 TRP A C 1
ATOM 1475 O O . TRP A 1 187 ? 11.742 -37.75 -30.047 1 98.5 187 TRP A O 1
ATOM 1485 N N . VAL A 1 188 ? 11 -36.688 -28.234 1 98.62 188 VAL A N 1
ATOM 1486 C CA . VAL A 1 188 ? 11.484 -35.375 -28.641 1 98.62 188 VAL A CA 1
ATOM 1487 C C . VAL A 1 188 ? 13 -35.406 -28.812 1 98.62 188 VAL A C 1
ATOM 1489 O O . VAL A 1 188 ? 13.523 -34.938 -29.812 1 98.62 188 VAL A O 1
ATOM 1492 N N . ARG A 1 189 ? 13.695 -35.938 -27.859 1 97.5 189 ARG A N 1
ATOM 1493 C CA . ARG A 1 189 ? 15.148 -36.031 -27.938 1 97.5 189 ARG A CA 1
ATOM 1494 C C . ARG A 1 189 ? 15.57 -36.75 -29.219 1 97.5 189 ARG A C 1
ATOM 1496 O O . ARG A 1 189 ? 16.5 -36.344 -29.906 1 97.5 189 ARG A O 1
ATOM 1503 N N . ASP A 1 190 ? 14.852 -37.75 -29.609 1 97.44 190 ASP A N 1
ATOM 1504 C CA . ASP A 1 190 ? 15.242 -38.625 -30.688 1 97.44 190 ASP A CA 1
ATOM 1505 C C . ASP A 1 190 ? 14.844 -38.062 -32.062 1 97.44 190 ASP A C 1
ATOM 1507 O O . ASP A 1 190 ? 15.461 -38.375 -33.062 1 97.44 190 ASP A O 1
ATOM 1511 N N . ASN A 1 191 ? 13.805 -37.188 -32.094 1 97.88 191 ASN A N 1
ATOM 1512 C CA . ASN A 1 191 ? 13.195 -36.906 -33.375 1 97.88 191 ASN A CA 1
ATOM 1513 C C . ASN A 1 191 ? 13.133 -35.406 -33.656 1 97.88 191 ASN A C 1
ATOM 1515 O O . ASN A 1 191 ? 12.883 -35 -34.812 1 97.88 191 ASN A O 1
ATOM 1519 N N . ILE A 1 192 ? 13.375 -34.562 -32.719 1 97.88 192 ILE A N 1
ATOM 1520 C CA . ILE A 1 192 ? 12.984 -33.156 -32.844 1 97.88 192 ILE A CA 1
ATOM 1521 C C . ILE A 1 192 ? 13.859 -32.469 -33.875 1 97.88 192 ILE A C 1
ATOM 1523 O O . ILE A 1 192 ? 13.5 -31.406 -34.406 1 97.88 192 ILE A O 1
ATOM 1527 N N . ALA A 1 193 ? 15.055 -33.031 -34.125 1 96.56 193 ALA A N 1
ATOM 1528 C CA . ALA A 1 193 ? 15.961 -32.469 -35.125 1 96.56 193 ALA A CA 1
ATOM 1529 C C . ALA A 1 193 ? 15.297 -32.406 -36.5 1 96.56 193 ALA A C 1
ATOM 1531 O O . ALA A 1 193 ? 15.555 -31.484 -37.281 1 96.56 193 ALA A O 1
ATOM 1532 N N . ALA A 1 194 ? 14.414 -33.344 -36.781 1 95.81 194 ALA A N 1
ATOM 1533 C CA . ALA A 1 194 ? 13.719 -33.375 -38.062 1 95.81 194 ALA A CA 1
ATOM 1534 C C . ALA A 1 194 ? 12.805 -32.156 -38.219 1 95.81 194 ALA A C 1
ATOM 1536 O O . ALA A 1 194 ? 12.398 -31.844 -39.344 1 95.81 194 ALA A O 1
ATOM 1537 N N . PHE A 1 195 ? 12.555 -31.516 -37.188 1 96.88 195 PHE A N 1
ATOM 1538 C CA . PHE A 1 195 ? 11.672 -30.359 -37.219 1 96.88 195 PHE A CA 1
ATOM 1539 C C . PHE A 1 195 ? 12.453 -29.078 -36.969 1 96.88 195 PHE A C 1
ATOM 1541 O O . PHE A 1 195 ? 11.867 -28.016 -36.719 1 96.88 195 PHE A O 1
ATOM 1548 N N . GLY A 1 196 ? 13.781 -29.234 -36.938 1 96.12 196 GLY A N 1
ATOM 1549 C CA . GLY A 1 196 ? 14.641 -28.078 -36.75 1 96.12 196 GLY A CA 1
ATOM 1550 C C . GLY A 1 196 ? 14.969 -27.797 -35.312 1 96.12 196 GLY A C 1
ATOM 1551 O O . GLY A 1 196 ? 15.547 -26.75 -34.969 1 96.12 196 GLY A O 1
ATOM 1552 N N . GLY A 1 197 ? 14.594 -28.672 -34.406 1 97.62 197 GLY A N 1
ATOM 1553 C CA . GLY A 1 197 ? 14.852 -28.469 -33 1 97.62 197 GLY A CA 1
ATOM 1554 C C . GLY A 1 197 ? 16.203 -29.016 -32.562 1 97.62 197 GLY A C 1
ATOM 1555 O O . GLY A 1 197 ? 16.703 -29.984 -33.156 1 97.62 197 GLY A O 1
ATOM 1556 N N . ASP A 1 198 ? 16.812 -28.422 -31.562 1 97.5 198 ASP A N 1
ATOM 1557 C CA . ASP A 1 198 ? 18.047 -28.875 -30.938 1 97.5 198 ASP A CA 1
ATOM 1558 C C . ASP A 1 198 ? 17.75 -29.844 -29.797 1 97.5 198 ASP A C 1
ATOM 1560 O O . ASP A 1 198 ? 17.25 -29.438 -28.734 1 97.5 198 ASP A O 1
ATOM 1564 N N . PRO A 1 199 ? 18.047 -31.109 -29.906 1 97 199 PRO A N 1
ATOM 1565 C CA . PRO A 1 199 ? 17.719 -32.062 -28.859 1 97 199 PRO A CA 1
ATOM 1566 C C . PRO A 1 199 ? 18.531 -31.844 -27.578 1 97 199 PRO A C 1
ATOM 1568 O O . PRO A 1 199 ? 18.266 -32.469 -26.547 1 97 199 PRO A O 1
ATOM 1571 N N . THR A 1 200 ? 19.5 -30.969 -27.609 1 95.75 200 THR A N 1
ATOM 1572 C CA . THR A 1 200 ? 20.328 -30.703 -26.438 1 95.75 200 THR A CA 1
ATOM 1573 C C . THR A 1 200 ? 19.922 -29.406 -25.766 1 95.75 200 THR A C 1
ATOM 1575 O O . THR A 1 200 ? 20.516 -28.984 -24.781 1 95.75 200 THR A O 1
ATOM 1578 N N . SER A 1 201 ? 18.953 -28.75 -26.297 1 96.94 201 SER A N 1
ATOM 1579 C CA . SER A 1 201 ? 18.422 -27.516 -25.734 1 96.94 201 SER A CA 1
ATOM 1580 C C . SER A 1 201 ? 16.906 -27.609 -25.562 1 96.94 201 SER A C 1
ATOM 1582 O O . SER A 1 201 ? 16.156 -26.953 -26.281 1 96.94 201 SER A O 1
ATOM 1584 N N . ILE A 1 202 ? 16.5 -28.406 -24.578 1 98.38 202 ILE A N 1
ATOM 1585 C CA . ILE A 1 202 ? 15.086 -28.656 -24.312 1 98.38 202 ILE A CA 1
ATOM 1586 C C . ILE A 1 202 ? 14.68 -27.984 -23.016 1 98.38 202 ILE A C 1
ATOM 1588 O O . ILE A 1 202 ? 15.312 -28.172 -21.969 1 98.38 202 ILE A O 1
ATOM 1592 N N . THR A 1 203 ? 13.711 -27.078 -23.078 1 98.62 203 THR A N 1
ATOM 1593 C CA . THR A 1 203 ? 13.031 -26.5 -21.922 1 98.62 203 THR A CA 1
ATOM 1594 C C . THR A 1 203 ? 11.648 -27.125 -21.734 1 98.62 203 THR A C 1
ATOM 1596 O O . THR A 1 203 ? 10.828 -27.094 -22.656 1 98.62 203 THR A O 1
ATOM 1599 N N . VAL A 1 204 ? 11.406 -27.734 -20.594 1 98.75 204 VAL A N 1
ATOM 1600 C CA . VAL A 1 204 ? 10.055 -28.188 -20.297 1 98.75 204 VAL A CA 1
ATOM 1601 C C . VAL A 1 204 ? 9.281 -27.078 -19.594 1 98.75 204 VAL A C 1
ATOM 1603 O O . VAL A 1 204 ? 9.828 -26.391 -18.719 1 98.75 204 VAL A O 1
ATOM 1606 N N . LEU A 1 205 ? 8.125 -26.812 -20.047 1 98.81 205 LEU A N 1
ATOM 1607 C CA . LEU A 1 205 ? 7.238 -25.797 -19.484 1 98.81 205 LEU A CA 1
ATOM 1608 C C . LEU A 1 205 ? 5.922 -26.422 -19.047 1 98.81 205 LEU A C 1
ATOM 1610 O O . LEU A 1 205 ? 5.289 -27.156 -19.797 1 98.81 205 LEU A O 1
ATOM 1614 N N . GLY A 1 206 ? 5.543 -26.234 -17.812 1 98.38 206 GLY A N 1
ATOM 1615 C CA . GLY A 1 206 ? 4.297 -26.766 -17.281 1 98.38 206 GLY A CA 1
ATOM 1616 C C . GLY A 1 206 ? 3.434 -25.734 -16.609 1 98.38 206 GLY A C 1
ATOM 1617 O O . GLY A 1 206 ? 3.949 -24.812 -15.961 1 98.38 206 GLY A O 1
ATOM 1618 N N . HIS A 1 207 ? 2.168 -25.859 -16.75 1 96.94 207 HIS A N 1
ATOM 1619 C CA . HIS A 1 207 ? 1.205 -25.016 -16.047 1 96.94 207 HIS A CA 1
ATOM 1620 C C . HIS A 1 207 ? 0.259 -25.859 -15.195 1 96.94 207 HIS A C 1
ATOM 1622 O O . HIS A 1 207 ? -0.182 -26.938 -15.617 1 96.94 207 HIS A O 1
ATOM 1628 N N . SER A 1 208 ? -0.077 -25.391 -13.992 1 95.62 208 SER A N 1
ATOM 1629 C CA . SER A 1 208 ? -0.94 -26.078 -13.047 1 95.62 208 SER A CA 1
ATOM 1630 C C . SER A 1 208 ? -0.432 -27.5 -12.773 1 95.62 208 SER A C 1
ATOM 1632 O O . SER A 1 208 ? 0.73 -27.688 -12.406 1 95.62 208 SER A O 1
ATOM 1634 N N . ALA A 1 209 ? -1.238 -28.562 -13.062 1 95.94 209 ALA A N 1
ATOM 1635 C CA . ALA A 1 209 ? -0.754 -29.906 -12.82 1 95.94 209 ALA A CA 1
ATOM 1636 C C . ALA A 1 209 ? 0.424 -30.25 -13.734 1 95.94 209 ALA A C 1
ATOM 1638 O O . ALA A 1 209 ? 1.257 -31.094 -13.398 1 95.94 209 ALA A O 1
ATOM 1639 N N . GLY A 1 210 ? 0.501 -29.531 -14.867 1 97.56 210 GLY A N 1
ATOM 1640 C CA . GLY A 1 210 ? 1.688 -29.656 -15.695 1 97.56 210 GLY A CA 1
ATOM 1641 C C . GLY A 1 210 ? 2.957 -29.203 -15 1 97.56 210 GLY A C 1
ATOM 1642 O O . GLY A 1 210 ? 4.02 -29.812 -15.188 1 97.56 210 GLY A O 1
ATOM 1643 N N . ALA A 1 211 ? 2.812 -28.125 -14.266 1 98.06 211 ALA A N 1
ATOM 1644 C CA . ALA A 1 211 ? 3.953 -27.672 -13.477 1 98.06 211 ALA A CA 1
ATOM 1645 C C . ALA A 1 211 ? 4.305 -28.688 -12.391 1 98.06 211 ALA A C 1
ATOM 1647 O O . ALA A 1 211 ? 5.48 -28.922 -12.117 1 98.06 211 ALA A O 1
ATOM 1648 N N . ASP A 1 212 ? 3.309 -29.297 -11.797 1 96.75 212 ASP A N 1
ATOM 1649 C CA . ASP A 1 212 ? 3.551 -30.375 -10.828 1 96.75 212 ASP A CA 1
ATOM 1650 C C . ASP A 1 212 ? 4.273 -31.547 -11.477 1 96.75 212 ASP A C 1
ATOM 1652 O O . ASP A 1 212 ? 5.145 -32.156 -10.859 1 96.75 212 ASP A O 1
ATOM 1656 N N . SER A 1 213 ? 3.912 -31.844 -12.711 1 97.75 213 SER A N 1
ATOM 1657 C CA . SER A 1 213 ? 4.578 -32.906 -13.453 1 97.75 213 SER A CA 1
ATOM 1658 C C . SER A 1 213 ? 6.082 -32.688 -13.531 1 97.75 213 SER A C 1
ATOM 1660 O O . SER A 1 213 ? 6.871 -33.594 -13.352 1 97.75 213 SER A O 1
ATOM 1662 N N . ILE A 1 214 ? 6.41 -31.484 -13.805 1 97.88 214 ILE A N 1
ATOM 1663 C CA . ILE A 1 214 ? 7.824 -31.156 -13.945 1 97.88 214 ILE A CA 1
ATOM 1664 C C . ILE A 1 214 ? 8.555 -31.422 -12.633 1 97.88 214 ILE A C 1
ATOM 1666 O O . ILE A 1 214 ? 9.672 -31.938 -12.633 1 97.88 214 ILE A O 1
ATOM 1670 N N . LEU A 1 215 ? 7.922 -31.078 -11.516 1 96.38 215 LEU A N 1
ATOM 1671 C CA . LEU A 1 215 ? 8.531 -31.359 -10.219 1 96.38 215 LEU A CA 1
ATOM 1672 C C . LEU A 1 215 ? 8.758 -32.844 -10.031 1 96.38 215 LEU A C 1
ATOM 1674 O O . LEU A 1 215 ? 9.797 -33.25 -9.523 1 96.38 215 LEU A O 1
ATOM 1678 N N . TYR A 1 216 ? 7.836 -33.656 -10.469 1 95.75 216 TYR A N 1
ATOM 1679 C CA . TYR A 1 216 ? 7.996 -35.094 -10.383 1 95.75 216 TYR A CA 1
ATOM 1680 C C . TYR A 1 216 ? 9.109 -35.594 -11.305 1 95.75 216 TYR A C 1
ATOM 1682 O O . TYR A 1 216 ? 9.883 -36.469 -10.953 1 95.75 216 TYR A O 1
ATOM 1690 N N . HIS A 1 217 ? 9.211 -35 -12.508 1 96.81 217 HIS A N 1
ATOM 1691 C CA . HIS A 1 217 ? 10.289 -35.375 -13.422 1 96.81 217 HIS A CA 1
ATOM 1692 C C . HIS A 1 217 ? 11.648 -34.969 -12.844 1 96.81 217 HIS A C 1
ATOM 1694 O O . HIS A 1 217 ? 12.625 -35.719 -12.977 1 96.81 217 HIS A O 1
ATOM 1700 N N . LEU A 1 218 ? 11.711 -33.812 -12.195 1 93.88 218 LEU A N 1
ATOM 1701 C CA . LEU A 1 218 ? 12.938 -33.375 -11.539 1 93.88 218 LEU A CA 1
ATOM 1702 C C . LEU A 1 218 ? 13.352 -34.375 -10.453 1 93.88 218 LEU A C 1
ATOM 1704 O O . LEU A 1 218 ? 14.547 -34.562 -10.195 1 93.88 218 LEU A O 1
ATOM 1708 N N . ALA A 1 219 ? 12.359 -35.062 -9.875 1 91.5 219 ALA A N 1
ATOM 1709 C CA . ALA A 1 219 ? 12.602 -35.969 -8.758 1 91.5 219 ALA A CA 1
ATOM 1710 C C . ALA A 1 219 ? 12.93 -37.375 -9.25 1 91.5 219 ALA A C 1
ATOM 1712 O O . ALA A 1 219 ? 13.398 -38.219 -8.484 1 91.5 219 ALA A O 1
ATOM 1713 N N . SER A 1 220 ? 12.688 -37.656 -10.492 1 94.5 220 SER A N 1
ATOM 1714 C CA . SER A 1 220 ? 12.883 -39 -11.023 1 94.5 220 SER A CA 1
ATOM 1715 C C . SER A 1 220 ? 14.305 -39.188 -11.539 1 94.5 220 SER A C 1
ATOM 1717 O O . SER A 1 220 ? 14.766 -38.438 -12.398 1 94.5 220 SER A O 1
ATOM 1719 N N . PRO A 1 221 ? 14.984 -40.219 -11.125 1 91.88 221 PRO A N 1
ATOM 1720 C CA . PRO A 1 221 ? 16.312 -40.5 -11.656 1 91.88 221 PRO A CA 1
ATOM 1721 C C . PRO A 1 221 ? 16.297 -40.812 -13.156 1 91.88 221 PRO A C 1
ATOM 1723 O O . PRO A 1 221 ? 17.281 -40.531 -13.852 1 91.88 221 PRO A O 1
ATOM 1726 N N . ARG A 1 222 ? 15.188 -41.219 -13.68 1 94.62 222 ARG A N 1
ATOM 1727 C CA . ARG A 1 222 ? 15.086 -41.594 -15.086 1 94.62 222 ARG A CA 1
ATOM 1728 C C . ARG A 1 222 ? 15.016 -40.375 -15.992 1 94.62 222 ARG A C 1
ATOM 1730 O O . ARG A 1 222 ? 15.266 -40.5 -17.203 1 94.62 222 ARG A O 1
ATOM 1737 N N . ALA A 1 223 ? 14.648 -39.344 -15.43 1 94.44 223 ALA A N 1
ATOM 1738 C CA . ALA A 1 223 ? 14.438 -38.156 -16.25 1 94.44 223 ALA A CA 1
ATOM 1739 C C . ALA A 1 223 ? 15.703 -37.312 -16.328 1 94.44 223 ALA A C 1
ATOM 1741 O O . ALA A 1 223 ? 15.758 -36.312 -17.062 1 94.44 223 ALA A O 1
ATOM 1742 N N . ILE A 1 224 ? 16.781 -37.656 -15.609 1 92.25 224 ILE A N 1
ATOM 1743 C CA . ILE A 1 224 ? 18.016 -36.906 -15.562 1 92.25 224 ILE A CA 1
ATOM 1744 C C . ILE A 1 224 ? 18.609 -36.781 -16.969 1 92.25 224 ILE A C 1
ATOM 1746 O O . ILE A 1 224 ? 18.75 -37.781 -17.672 1 92.25 224 ILE A O 1
ATOM 1750 N N . GLY A 1 225 ? 18.844 -35.594 -17.375 1 93.06 225 GLY A N 1
ATOM 1751 C CA . GLY A 1 225 ? 19.547 -35.344 -18.625 1 93.06 225 GLY A CA 1
ATOM 1752 C C . GLY A 1 225 ? 18.609 -35.156 -19.812 1 93.06 225 GLY A C 1
ATOM 1753 O O . GLY A 1 225 ? 19.047 -34.812 -20.906 1 93.06 225 GLY A O 1
ATOM 1754 N N . LEU A 1 226 ? 17.281 -35.281 -19.578 1 95.75 226 LEU A N 1
ATOM 1755 C CA . LEU A 1 226 ? 16.344 -35.219 -20.688 1 95.75 226 LEU A CA 1
ATOM 1756 C C . LEU A 1 226 ? 16.031 -33.781 -21.062 1 95.75 226 LEU A C 1
ATOM 1758 O O . LEU A 1 226 ? 15.539 -33.5 -22.156 1 95.75 226 LEU A O 1
ATOM 1762 N N . PHE A 1 227 ? 16.234 -32.844 -20.188 1 96.88 227 PHE A N 1
ATOM 1763 C CA . PHE A 1 227 ? 16.016 -31.422 -20.453 1 96.88 227 PHE A CA 1
ATOM 1764 C C . PHE A 1 227 ? 16.984 -30.562 -19.641 1 96.88 227 PHE A C 1
ATOM 1766 O O . PHE A 1 227 ? 17.516 -31 -18.625 1 96.88 227 PHE A O 1
ATOM 1773 N N . GLN A 1 228 ? 17.219 -29.344 -20.109 1 96.25 228 GLN A N 1
ATOM 1774 C CA . GLN A 1 228 ? 18.234 -28.469 -19.547 1 96.25 228 GLN A CA 1
ATOM 1775 C C . GLN A 1 228 ? 17.594 -27.359 -18.719 1 96.25 228 GLN A C 1
ATOM 1777 O O . GLN A 1 228 ? 18.266 -26.75 -17.875 1 96.25 228 GLN A O 1
ATOM 1782 N N . ARG A 1 229 ? 16.359 -27.094 -19.062 1 97.88 229 ARG A N 1
ATOM 1783 C CA . ARG A 1 229 ? 15.68 -26.016 -18.375 1 97.88 229 ARG A CA 1
ATOM 1784 C C . ARG A 1 229 ? 14.219 -26.375 -18.109 1 97.88 229 ARG A C 1
ATOM 1786 O O . ARG A 1 229 ? 13.648 -27.234 -18.781 1 97.88 229 ARG A O 1
ATOM 1793 N N . ALA A 1 230 ? 13.625 -25.734 -17.094 1 98.38 230 ALA A N 1
ATOM 1794 C CA . ALA A 1 230 ? 12.234 -25.984 -16.75 1 98.38 230 ALA A CA 1
ATOM 1795 C C . ALA A 1 230 ? 11.531 -24.719 -16.297 1 98.38 230 ALA A C 1
ATOM 1797 O O . ALA A 1 230 ? 12.102 -23.922 -15.539 1 98.38 230 ALA A O 1
ATOM 1798 N N . VAL A 1 231 ? 10.391 -24.469 -16.797 1 98.69 231 VAL A N 1
ATOM 1799 C CA . VAL A 1 231 ? 9.516 -23.359 -16.391 1 98.69 231 VAL A CA 1
ATOM 1800 C C . VAL A 1 231 ? 8.281 -23.922 -15.68 1 98.69 231 VAL A C 1
ATOM 1802 O O . VAL A 1 231 ? 7.48 -24.641 -16.281 1 98.69 231 VAL A O 1
ATOM 1805 N N . LEU A 1 232 ? 8.156 -23.656 -14.43 1 98.38 232 LEU A N 1
ATOM 1806 C CA . LEU A 1 232 ? 7.012 -24.062 -13.617 1 98.38 232 LEU A CA 1
ATOM 1807 C C . LEU A 1 232 ? 6.043 -22.906 -13.422 1 98.38 232 LEU A C 1
ATOM 1809 O O . LEU A 1 232 ? 6.355 -21.938 -12.711 1 98.38 232 LEU A O 1
ATOM 1813 N N . MET A 1 233 ? 4.871 -23.016 -14.016 1 97.81 233 MET A N 1
ATOM 1814 C CA . MET A 1 233 ? 3.879 -21.953 -13.914 1 97.81 233 MET A CA 1
ATOM 1815 C C . MET A 1 233 ? 2.699 -22.391 -13.047 1 97.81 233 MET A C 1
ATOM 1817 O O . MET A 1 233 ? 1.957 -23.297 -13.422 1 97.81 233 MET A O 1
ATOM 1821 N N . SER A 1 234 ? 2.553 -21.828 -11.891 1 96.25 234 SER A N 1
ATOM 1822 C CA . SER A 1 234 ? 1.379 -21.969 -11.031 1 96.25 234 SER A CA 1
ATOM 1823 C C . SER A 1 234 ? 1.124 -23.438 -10.672 1 96.25 234 SER A C 1
ATOM 1825 O O . SER A 1 234 ? 0.017 -23.938 -10.859 1 96.25 234 SER A O 1
ATOM 1827 N N . PRO A 1 235 ? 2.053 -24.094 -10.07 1 96.31 235 PRO A N 1
ATOM 1828 C CA . PRO A 1 235 ? 1.767 -25.469 -9.641 1 96.31 235 PRO A CA 1
ATOM 1829 C C . PRO A 1 235 ? 0.5 -25.562 -8.789 1 96.31 235 PRO A C 1
ATOM 1831 O O . PRO A 1 235 ? 0.225 -24.688 -7.977 1 96.31 235 PRO A O 1
ATOM 1834 N N . GLN A 1 236 ? -0.209 -26.625 -8.977 1 92.38 236 GLN A N 1
ATOM 1835 C CA . GLN A 1 236 ? -1.523 -26.781 -8.367 1 92.38 236 GLN A CA 1
ATOM 1836 C C . GLN A 1 236 ? -1.406 -27.344 -6.953 1 92.38 236 GLN A C 1
ATOM 1838 O O . GLN A 1 236 ? -2.213 -27.016 -6.082 1 92.38 236 GLN A O 1
ATOM 1843 N N . TYR A 1 237 ? -0.436 -28.156 -6.621 1 90.69 237 TYR A N 1
ATOM 1844 C CA . TYR A 1 237 ? -0.424 -28.938 -5.383 1 90.69 237 TYR A CA 1
ATOM 1845 C C . TYR A 1 237 ? 0.807 -28.609 -4.547 1 90.69 237 TYR A C 1
ATOM 1847 O O . TYR A 1 237 ? 1.457 -29.5 -4.008 1 90.69 237 TYR A O 1
ATOM 1855 N N . ILE A 1 238 ? 1.143 -27.391 -4.414 1 91.56 238 ILE A N 1
ATOM 1856 C CA . ILE A 1 238 ? 2.371 -26.906 -3.783 1 91.56 238 ILE A CA 1
ATOM 1857 C C . ILE A 1 238 ? 2.445 -27.438 -2.348 1 91.56 238 ILE A C 1
ATOM 1859 O O . ILE A 1 238 ? 3.484 -27.938 -1.916 1 91.56 238 ILE A O 1
ATOM 1863 N N . TRP A 1 239 ? 1.396 -27.391 -1.625 1 89 239 TRP A N 1
ATOM 1864 C CA . TRP A 1 239 ? 1.422 -27.719 -0.204 1 89 239 TRP A CA 1
ATOM 1865 C C . TRP A 1 239 ? 1.562 -29.219 0.003 1 89 239 TRP A C 1
ATOM 1867 O O . TRP A 1 239 ? 2.074 -29.672 1.031 1 89 239 TRP A O 1
ATOM 1877 N N . GLU A 1 240 ? 1.093 -30 -0.942 1 83.88 240 GLU A N 1
ATOM 1878 C CA . GLU A 1 240 ? 1.317 -31.438 -0.878 1 83.88 240 GLU A CA 1
ATOM 1879 C C . GLU A 1 240 ? 2.791 -31.781 -1.085 1 83.88 240 GLU A C 1
ATOM 1881 O O . GLU A 1 240 ? 3.277 -32.781 -0.584 1 83.88 240 GLU A O 1
ATOM 1886 N N . ILE A 1 241 ? 3.398 -30.922 -1.727 1 82.19 241 ILE A N 1
ATOM 1887 C CA . ILE A 1 241 ? 4.805 -31.125 -2.051 1 82.19 241 ILE A CA 1
ATOM 1888 C C . ILE A 1 241 ? 5.676 -30.703 -0.87 1 82.19 241 ILE A C 1
ATOM 1890 O O . ILE A 1 241 ? 6.656 -31.375 -0.538 1 82.19 241 ILE A O 1
ATOM 1894 N N . ILE A 1 242 ? 5.289 -29.672 -0.193 1 84.31 242 ILE A N 1
ATOM 1895 C CA . ILE A 1 242 ? 6.172 -29.109 0.829 1 84.31 242 ILE A CA 1
ATOM 1896 C C . ILE A 1 242 ? 5.855 -29.75 2.182 1 84.31 242 ILE A C 1
ATOM 1898 O O . ILE A 1 242 ? 6.645 -29.641 3.123 1 84.31 242 ILE A O 1
ATOM 1902 N N . ASP A 1 243 ? 4.703 -30.344 2.271 1 80.62 243 ASP A N 1
ATOM 1903 C CA . ASP A 1 243 ? 4.324 -31.016 3.514 1 80.62 243 ASP A CA 1
ATOM 1904 C C . ASP A 1 243 ? 3.926 -32.469 3.26 1 80.62 243 ASP A C 1
ATOM 1906 O O . ASP A 1 243 ? 2.846 -32.75 2.732 1 80.62 243 ASP A O 1
ATOM 1910 N N . GLU A 1 244 ? 4.699 -33.406 3.771 1 75 244 GLU A N 1
ATOM 1911 C CA . GLU A 1 244 ? 4.539 -34.812 3.514 1 75 244 GLU A CA 1
ATOM 1912 C C . GLU A 1 244 ? 3.223 -35.344 4.09 1 75 244 GLU A C 1
ATOM 1914 O O . GLU A 1 244 ? 2.668 -36.312 3.596 1 75 244 GLU A O 1
ATOM 1919 N N . GLN A 1 245 ? 2.77 -34.688 5.105 1 71.38 245 GLN A N 1
ATOM 1920 C CA . GLN A 1 245 ? 1.525 -35.125 5.723 1 71.38 245 GLN A CA 1
ATOM 1921 C C . GLN A 1 245 ? 0.351 -35 4.758 1 71.38 245 GLN A C 1
ATOM 1923 O O . GLN A 1 245 ? -0.662 -35.688 4.906 1 71.38 245 GLN A O 1
ATOM 1928 N N . ASN A 1 246 ? 0.65 -34.281 3.736 1 68.31 246 ASN A N 1
ATOM 1929 C CA . ASN A 1 246 ? -0.425 -34 2.789 1 68.31 246 ASN A CA 1
ATOM 1930 C C . ASN A 1 246 ? -0.262 -34.812 1.509 1 68.31 246 ASN A C 1
ATOM 1932 O O . ASN A 1 246 ? -1.096 -34.75 0.604 1 68.31 246 ASN A O 1
ATOM 1936 N N . ALA A 1 247 ? 0.756 -35.688 1.508 1 72.69 247 ALA A N 1
ATOM 1937 C CA . ALA A 1 247 ? 1.02 -36.438 0.288 1 72.69 247 ALA A CA 1
ATOM 1938 C C . ALA A 1 247 ? 0.227 -37.75 0.271 1 72.69 247 ALA A C 1
ATOM 1940 O O . ALA A 1 247 ? 0.03 -38.375 1.313 1 72.69 247 ALA A O 1
ATOM 1941 N N . SER A 1 248 ? -0.281 -38.031 -0.946 1 76.69 248 SER A N 1
ATOM 1942 C CA . SER A 1 248 ? -0.97 -39.312 -1.13 1 76.69 248 SER A CA 1
ATOM 1943 C C . SER A 1 248 ? 0.018 -40.469 -1.19 1 76.69 248 SER A C 1
ATOM 1945 O O . SER A 1 248 ? 1.142 -40.312 -1.673 1 76.69 248 SER A O 1
ATOM 1947 N N . ASN A 1 249 ? -0.439 -41.594 -0.633 1 84.81 249 ASN A N 1
ATOM 1948 C CA . ASN A 1 249 ? 0.423 -42.75 -0.723 1 84.81 249 ASN A CA 1
ATOM 1949 C C . ASN A 1 249 ? -0.169 -43.812 -1.646 1 84.81 249 ASN A C 1
ATOM 1951 O O . ASN A 1 249 ? -1.348 -43.75 -1.999 1 84.81 249 ASN A O 1
ATOM 1955 N N . ALA A 1 250 ? 0.704 -44.75 -2.059 1 89.62 250 ALA A N 1
ATOM 1956 C CA . ALA A 1 250 ? 0.363 -45.75 -3.061 1 89.62 250 ALA A CA 1
ATOM 1957 C C . ALA A 1 250 ? -0.771 -46.656 -2.574 1 89.62 250 ALA A C 1
ATOM 1959 O O . ALA A 1 250 ? -1.616 -47.094 -3.363 1 89.62 250 ALA A O 1
ATOM 1960 N N . SER A 1 251 ? -0.826 -46.875 -1.295 1 92.5 251 SER A N 1
ATOM 1961 C CA . SER A 1 251 ? -1.864 -47.719 -0.723 1 92.5 251 SER A CA 1
ATOM 1962 C C . SER A 1 251 ? -3.24 -47.094 -0.858 1 92.5 251 SER A C 1
ATOM 1964 O O . SER A 1 251 ? -4.23 -47.781 -1.123 1 92.5 251 SER A O 1
ATOM 1966 N N . GLU A 1 252 ? -3.27 -45.844 -0.702 1 92.62 252 GLU A N 1
ATOM 1967 C CA . GLU A 1 252 ? -4.535 -45.125 -0.816 1 92.62 252 GLU A CA 1
ATOM 1968 C C . GLU A 1 252 ? -5.051 -45.125 -2.252 1 92.62 252 GLU A C 1
ATOM 1970 O O . GLU A 1 252 ? -6.246 -45.312 -2.484 1 92.62 252 GLU A O 1
ATOM 1975 N N . VAL A 1 253 ? -4.191 -44.906 -3.189 1 94.88 253 VAL A N 1
ATOM 1976 C CA . VAL A 1 253 ? -4.594 -44.906 -4.594 1 94.88 253 VAL A CA 1
ATOM 1977 C C . VAL A 1 253 ? -5.023 -46.312 -5.012 1 94.88 253 VAL A C 1
ATOM 1979 O O . VAL A 1 253 ? -5.961 -46.469 -5.793 1 94.88 253 VAL A O 1
ATOM 1982 N N . GLU A 1 254 ? -4.352 -47.344 -4.5 1 96.38 254 GLU A N 1
ATOM 1983 C CA . GLU A 1 254 ? -4.754 -48.719 -4.766 1 96.38 254 GLU A CA 1
ATOM 1984 C C . GLU A 1 254 ? -6.152 -49 -4.23 1 96.38 254 GLU A C 1
ATOM 1986 O O . GLU A 1 254 ? -6.961 -49.656 -4.898 1 96.38 254 GLU A O 1
ATOM 1991 N N . LYS A 1 255 ? -6.363 -48.562 -2.994 1 96.06 255 LYS A N 1
ATOM 1992 C CA . LYS A 1 255 ? -7.68 -48.781 -2.391 1 96.06 255 LYS A CA 1
ATOM 1993 C C . LYS A 1 255 ? -8.781 -48.188 -3.26 1 96.06 255 LYS A C 1
ATOM 1995 O O . LYS A 1 255 ? -9.797 -48.812 -3.518 1 96.06 255 LYS A O 1
ATOM 2000 N N . ILE A 1 256 ? -8.531 -47 -3.695 1 96.31 256 ILE A N 1
ATOM 2001 C CA . ILE A 1 256 ? -9.508 -46.312 -4.543 1 96.31 256 ILE A CA 1
ATOM 2002 C C . ILE A 1 256 ? -9.641 -47.031 -5.875 1 96.31 256 ILE A C 1
ATOM 2004 O O . ILE A 1 256 ? -10.742 -47.188 -6.406 1 96.31 256 ILE A O 1
ATOM 2008 N N . SER A 1 257 ? -8.547 -47.5 -6.434 1 97.31 257 SER A N 1
ATOM 2009 C CA . SER A 1 257 ? -8.547 -48.281 -7.676 1 97.31 257 SER A CA 1
ATOM 2010 C C . SER A 1 257 ? -9.406 -49.531 -7.551 1 97.31 257 SER A C 1
ATOM 2012 O O . SER A 1 257 ? -10.203 -49.844 -8.438 1 97.31 257 SER A O 1
ATOM 2014 N N . ARG A 1 258 ? -9.297 -50.219 -6.473 1 97.06 258 ARG A N 1
ATOM 2015 C CA . ARG A 1 258 ? -10.07 -51.438 -6.23 1 97.06 258 ARG A CA 1
ATOM 2016 C C . ARG A 1 258 ? -11.547 -51.125 -6.047 1 97.06 258 ARG A C 1
ATOM 2018 O O . ARG A 1 258 ? -12.414 -51.875 -6.492 1 97.06 258 ARG A O 1
ATOM 2025 N N . GLU A 1 259 ? -11.766 -50 -5.363 1 97.06 259 GLU A N 1
ATOM 2026 C CA . GLU A 1 259 ? -13.148 -49.594 -5.215 1 97.06 259 GLU A CA 1
ATOM 2027 C C . GLU A 1 259 ? -13.797 -49.312 -6.57 1 97.06 259 GLU A C 1
ATOM 2029 O O . GLU A 1 259 ? -14.938 -49.688 -6.809 1 97.06 259 GLU A O 1
ATOM 2034 N N . ILE A 1 260 ? -13.07 -48.656 -7.391 1 97.12 260 ILE A N 1
ATOM 2035 C CA . ILE A 1 260 ? -13.57 -48.344 -8.727 1 97.12 260 ILE A CA 1
ATOM 2036 C C . ILE A 1 260 ? -13.781 -49.625 -9.516 1 97.12 260 ILE A C 1
ATOM 2038 O O . ILE A 1 260 ? -14.812 -49.781 -10.172 1 97.12 260 ILE A O 1
ATOM 2042 N N . ALA A 1 261 ? -12.812 -50.562 -9.5 1 97.62 261 ALA A N 1
ATOM 2043 C CA . ALA A 1 261 ? -12.938 -51.844 -10.188 1 97.62 261 ALA A CA 1
ATOM 2044 C C . ALA A 1 261 ? -14.188 -52.594 -9.719 1 97.62 261 ALA A C 1
ATOM 2046 O O . ALA A 1 261 ? -14.922 -53.156 -10.539 1 97.62 261 ALA A O 1
ATOM 2047 N N . ASN A 1 262 ? -14.391 -52.562 -8.438 1 96.94 262 ASN A N 1
ATOM 2048 C CA . ASN A 1 262 ? -15.57 -53.219 -7.879 1 96.94 262 ASN A CA 1
ATOM 2049 C C . ASN A 1 262 ? -16.859 -52.594 -8.406 1 96.94 262 ASN A C 1
ATOM 2051 O O . ASN A 1 262 ? -17.812 -53.312 -8.742 1 96.94 262 ASN A O 1
ATOM 2055 N N . ALA A 1 263 ? -16.875 -51.312 -8.43 1 96.5 263 ALA A N 1
ATOM 2056 C CA . ALA A 1 263 ? -18.047 -50.562 -8.898 1 96.5 263 ALA A CA 1
ATOM 2057 C C . ALA A 1 263 ? -18.328 -50.875 -10.367 1 96.5 263 ALA A C 1
ATOM 2059 O O . ALA A 1 263 ? -19.484 -50.844 -10.805 1 96.5 263 ALA A O 1
ATOM 2060 N N . LEU A 1 264 ? -17.312 -51.25 -11.156 1 96.75 264 LEU A N 1
ATOM 2061 C CA . LEU A 1 264 ? -17.469 -51.531 -12.578 1 96.75 264 LEU A CA 1
ATOM 2062 C C . LEU A 1 264 ? -17.672 -53.031 -12.82 1 96.75 264 LEU A C 1
ATOM 2064 O O . LEU A 1 264 ? -17.656 -53.469 -13.961 1 96.75 264 LEU A O 1
ATOM 2068 N N . GLY A 1 265 ? -17.75 -53.781 -11.773 1 96.44 265 GLY A N 1
ATOM 2069 C CA . GLY A 1 265 ? -18.047 -55.219 -11.867 1 96.44 265 GLY A CA 1
ATOM 2070 C C . GLY A 1 265 ? -16.797 -56.062 -12.023 1 96.44 265 GLY A C 1
ATOM 2071 O O . GLY A 1 265 ? -16.891 -57.219 -12.438 1 96.44 265 GLY A O 1
ATOM 2072 N N . CYS A 1 266 ? -15.68 -55.531 -11.766 1 97.25 266 CYS A N 1
ATOM 2073 C CA . CYS A 1 266 ? -14.43 -56.25 -11.898 1 97.25 266 CYS A CA 1
ATOM 2074 C C . CYS A 1 266 ? -13.922 -56.719 -10.539 1 97.25 266 CYS A C 1
ATOM 2076 O O . CYS A 1 266 ? -12.844 -56.312 -10.102 1 97.25 266 CYS A O 1
ATOM 2078 N N . GLN A 1 267 ? -14.711 -57.562 -9.969 1 93.5 267 GLN A N 1
ATOM 2079 C CA . GLN A 1 267 ? -14.328 -58.125 -8.672 1 93.5 267 GLN A CA 1
ATOM 2080 C C . GLN A 1 267 ? -13.703 -59.5 -8.836 1 93.5 267 GLN A C 1
ATOM 2082 O O . GLN A 1 267 ? -14.227 -60.344 -9.57 1 93.5 267 GLN A O 1
ATOM 2087 N N . SER A 1 268 ? -12.523 -59.656 -8.266 1 94.19 268 SER A N 1
ATOM 2088 C CA . SER A 1 268 ? -11.82 -60.906 -8.281 1 94.19 268 SER A CA 1
ATOM 2089 C C . SER A 1 268 ? -10.758 -61 -7.191 1 94.19 268 SER A C 1
ATOM 2091 O O . SER A 1 268 ? -10.367 -59.969 -6.637 1 94.19 268 SER A O 1
ATOM 2093 N N . GLU A 1 269 ? -10.445 -62.219 -6.879 1 92.31 269 GLU A N 1
ATOM 2094 C CA . GLU A 1 269 ? -9.352 -62.406 -5.938 1 92.31 269 GLU A CA 1
ATOM 2095 C C . GLU A 1 269 ? -7.996 -62.25 -6.629 1 92.31 269 GLU A C 1
ATOM 2097 O O . GLU A 1 269 ? -6.984 -62 -5.977 1 92.31 269 GLU A O 1
ATOM 2102 N N . SER A 1 270 ? -8.008 -62.375 -7.898 1 95.5 270 SER A N 1
ATOM 2103 C CA . SER A 1 270 ? -6.785 -62.25 -8.695 1 95.5 270 SER A CA 1
ATOM 2104 C C . SER A 1 270 ? -6.652 -60.844 -9.281 1 95.5 270 SER A C 1
ATOM 2106 O O . SER A 1 270 ? -7.547 -60.375 -9.984 1 95.5 270 SER A O 1
ATOM 2108 N N . ASP A 1 271 ? -5.531 -60.25 -8.898 1 96.5 271 ASP A N 1
ATOM 2109 C CA . ASP A 1 271 ? -5.266 -58.938 -9.43 1 96.5 271 ASP A CA 1
ATOM 2110 C C . ASP A 1 271 ? -5.262 -58.938 -10.953 1 96.5 271 ASP A C 1
ATOM 2112 O O . ASP A 1 271 ? -5.734 -58 -11.586 1 96.5 271 ASP A O 1
ATOM 2116 N N . LEU A 1 272 ? -4.727 -59.969 -11.555 1 96.44 272 LEU A N 1
ATOM 2117 C CA . LEU A 1 272 ? -4.656 -60.062 -13.008 1 96.44 272 LEU A CA 1
ATOM 2118 C C . LEU A 1 272 ? -6.055 -60.156 -13.617 1 96.44 272 LEU A C 1
ATOM 2120 O O . LEU A 1 272 ? -6.305 -59.594 -14.695 1 96.44 272 LEU A O 1
ATOM 2124 N N . GLU A 1 273 ? -6.934 -60.844 -12.891 1 97.19 273 GLU A N 1
ATOM 2125 C CA . GLU A 1 273 ? -8.312 -60.938 -13.367 1 97.19 273 GLU A CA 1
ATOM 2126 C C . GLU A 1 273 ? -9.023 -59.594 -13.273 1 97.19 273 GLU A C 1
ATOM 2128 O O . GLU A 1 273 ? -9.805 -59.219 -14.156 1 97.19 273 GLU A O 1
ATOM 2133 N N . ILE A 1 274 ? -8.734 -58.906 -12.18 1 98.06 274 ILE A N 1
ATOM 2134 C CA . ILE A 1 274 ? -9.305 -57.594 -12.039 1 98.06 274 ILE A CA 1
ATOM 2135 C C . ILE A 1 274 ? -8.828 -56.688 -13.188 1 98.06 274 ILE A C 1
ATOM 2137 O O . ILE A 1 274 ? -9.633 -56 -13.82 1 98.06 274 ILE A O 1
ATOM 2141 N N . LEU A 1 275 ? -7.543 -56.719 -13.461 1 97.94 275 LEU A N 1
ATOM 2142 C CA . LEU A 1 275 ? -6.953 -55.906 -14.523 1 97.94 275 LEU A CA 1
ATOM 2143 C C . LEU A 1 275 ? -7.574 -56.25 -15.875 1 97.94 275 LEU A C 1
ATOM 2145 O O . LEU A 1 275 ? -7.941 -55.344 -16.641 1 97.94 275 LEU A O 1
ATOM 2149 N N . ASN A 1 276 ? -7.695 -57.5 -16.203 1 97.25 276 ASN A N 1
ATOM 2150 C CA . ASN A 1 276 ? -8.258 -57.938 -17.469 1 97.25 276 ASN A CA 1
ATOM 2151 C C . ASN A 1 276 ? -9.711 -57.5 -17.625 1 97.25 276 ASN A C 1
ATOM 2153 O O . ASN A 1 276 ? -10.141 -57.094 -18.703 1 97.25 276 ASN A O 1
ATOM 2157 N N . CYS A 1 277 ? -10.375 -57.719 -16.562 1 97.5 277 CYS A N 1
ATOM 2158 C CA . CYS A 1 277 ? -11.758 -57.25 -16.562 1 97.5 277 CYS A CA 1
ATOM 2159 C C . CYS A 1 277 ? -11.828 -55.75 -16.828 1 97.5 277 CYS A C 1
ATOM 2161 O O . CYS A 1 277 ? -12.609 -55.281 -17.672 1 97.5 277 CYS A O 1
ATOM 2163 N N . MET A 1 278 ? -11.008 -54.906 -16.125 1 97.62 278 MET A N 1
ATOM 2164 C CA . MET A 1 278 ? -10.969 -53.469 -16.297 1 97.62 278 MET A CA 1
ATOM 2165 C C . MET A 1 278 ? -10.594 -53.094 -17.719 1 97.62 278 MET A C 1
ATOM 2167 O O . MET A 1 278 ? -11.148 -52.156 -18.281 1 97.62 278 MET A O 1
ATOM 2171 N N . ARG A 1 279 ? -9.656 -53.812 -18.328 1 97.44 279 ARG A N 1
ATOM 2172 C CA . ARG A 1 279 ? -9.211 -53.562 -19.703 1 97.44 279 ARG A CA 1
ATOM 2173 C C . ARG A 1 279 ? -10.336 -53.844 -20.688 1 97.44 279 ARG A C 1
ATOM 2175 O O . ARG A 1 279 ? -10.359 -53.25 -21.781 1 97.44 279 ARG A O 1
ATOM 2182 N N . SER A 1 280 ? -11.297 -54.625 -20.312 1 96.25 280 SER A N 1
ATOM 2183 C CA . SER A 1 280 ? -12.359 -55.062 -21.219 1 96.25 280 SER A CA 1
ATOM 2184 C C . SER A 1 280 ? -13.586 -54.156 -21.078 1 96.25 280 SER A C 1
ATOM 2186 O O . SER A 1 280 ? -14.492 -54.219 -21.922 1 96.25 280 SER A O 1
ATOM 2188 N N . ARG A 1 281 ? -13.602 -53.375 -20.062 1 96.06 281 ARG A N 1
ATOM 2189 C CA . ARG A 1 281 ? -14.773 -52.531 -19.844 1 96.06 281 ARG A CA 1
ATOM 2190 C C . ARG A 1 281 ? -14.906 -51.5 -20.953 1 96.06 281 ARG A C 1
ATOM 2192 O O . ARG A 1 281 ? -13.914 -50.906 -21.359 1 96.06 281 ARG A O 1
ATOM 2199 N N . PRO A 1 282 ? -16.141 -51.219 -21.422 1 95.06 282 PRO A N 1
ATOM 2200 C CA . PRO A 1 282 ? -16.344 -50.188 -22.422 1 95.06 282 PRO A CA 1
ATOM 2201 C C . PRO A 1 282 ? -16.016 -48.781 -21.891 1 95.06 282 PRO A C 1
ATOM 2203 O O . PRO A 1 282 ? -16.203 -48.531 -20.703 1 95.06 282 PRO A O 1
ATOM 2206 N N . MET A 1 283 ? -15.625 -47.875 -22.781 1 92.5 283 MET A N 1
ATOM 2207 C CA . MET A 1 283 ? -15.156 -46.531 -22.406 1 92.5 283 MET A CA 1
ATOM 2208 C C . MET A 1 283 ? -16.266 -45.75 -21.688 1 92.5 283 MET A C 1
ATOM 2210 O O . MET A 1 283 ? -15.992 -45.031 -20.734 1 92.5 283 MET A O 1
ATOM 2214 N N . PRO A 1 284 ? -17.531 -45.844 -22.094 1 92.31 284 PRO A N 1
ATOM 2215 C CA . PRO A 1 284 ? -18.562 -45.125 -21.375 1 92.31 284 PRO A CA 1
ATOM 2216 C C . PRO A 1 284 ? -18.641 -45.5 -19.891 1 92.31 284 PRO A C 1
ATOM 2218 O O . PRO A 1 284 ? -18.922 -44.656 -19.047 1 92.31 284 PRO A O 1
ATOM 2221 N N . ASN A 1 285 ? -18.391 -46.75 -19.578 1 94.06 285 ASN A N 1
ATOM 2222 C CA . ASN A 1 285 ? -18.375 -47.188 -18.172 1 94.06 285 ASN A CA 1
ATOM 2223 C C . ASN A 1 285 ? -17.188 -46.594 -17.422 1 94.06 285 ASN A C 1
ATOM 2225 O O . ASN A 1 285 ? -17.344 -46.156 -16.281 1 94.06 285 ASN A O 1
ATOM 2229 N N . ILE A 1 286 ? -16.078 -46.531 -18.047 1 92.69 286 ILE A N 1
ATOM 2230 C CA . ILE A 1 286 ? -14.891 -45.938 -17.453 1 92.69 286 ILE A CA 1
ATOM 2231 C C . ILE A 1 286 ? -15.133 -44.469 -17.188 1 92.69 286 ILE A C 1
ATOM 2233 O O . ILE A 1 286 ? -14.82 -43.938 -16.109 1 92.69 286 ILE A O 1
ATOM 2237 N N . LEU A 1 287 ? -15.758 -43.812 -18.125 1 91.81 287 LEU A N 1
ATOM 2238 C CA . LEU A 1 287 ? -16 -42.375 -18.031 1 91.81 287 LEU A CA 1
ATOM 2239 C C . LEU A 1 287 ? -17.016 -42.062 -16.922 1 91.81 287 LEU A C 1
ATOM 2241 O O . LEU A 1 287 ? -17 -40.969 -16.359 1 91.81 287 LEU A O 1
ATOM 2245 N N . SER A 1 288 ? -17.859 -42.969 -16.594 1 91.81 288 SER A N 1
ATOM 2246 C CA . SER A 1 288 ? -18.891 -42.75 -15.578 1 91.81 288 SER A CA 1
ATOM 2247 C C . SER A 1 288 ? -18.25 -42.531 -14.203 1 91.81 288 SER A C 1
ATOM 2249 O O . SER A 1 288 ? -18.859 -41.906 -13.336 1 91.81 288 SER A O 1
ATOM 2251 N N . VAL A 1 289 ? -17.016 -43.062 -14.008 1 92.62 289 VAL A N 1
ATOM 2252 C CA . VAL A 1 289 ? -16.328 -42.969 -12.727 1 92.62 289 VAL A CA 1
ATOM 2253 C C . VAL A 1 289 ? -15.812 -41.531 -12.508 1 92.62 289 VAL A C 1
ATOM 2255 O O . VAL A 1 289 ? -15.57 -41.125 -11.375 1 92.62 289 VAL A O 1
ATOM 2258 N N . TYR A 1 290 ? -15.719 -40.781 -13.555 1 91.12 290 TYR A N 1
ATOM 2259 C CA . TYR A 1 290 ? -15.172 -39.406 -13.5 1 91.12 290 TYR A CA 1
ATOM 2260 C C . TYR A 1 290 ? -16.094 -38.5 -12.719 1 91.12 290 TYR A C 1
ATOM 2262 O O . TYR A 1 290 ? -15.68 -37.406 -12.281 1 91.12 290 TYR A O 1
ATOM 2270 N N . ARG A 1 291 ? -17.266 -38.875 -12.414 1 87.88 291 ARG A N 1
ATOM 2271 C CA . ARG A 1 291 ? -18.281 -38.062 -11.766 1 87.88 291 ARG A CA 1
ATOM 2272 C C . ARG A 1 291 ? -18.156 -38.125 -10.25 1 87.88 291 ARG A C 1
ATOM 2274 O O . ARG A 1 291 ? -18.688 -37.281 -9.539 1 87.88 291 ARG A O 1
ATOM 2281 N N . ASN A 1 292 ? -17.453 -39.125 -9.758 1 91.44 292 ASN A N 1
ATOM 2282 C CA . ASN A 1 292 ? -17.297 -39.312 -8.32 1 91.44 292 ASN A CA 1
ATOM 2283 C C . ASN A 1 292 ? -16.125 -38.5 -7.777 1 91.44 292 ASN A C 1
ATOM 2285 O O . ASN A 1 292 ? -14.961 -38.844 -7.977 1 91.44 292 ASN A O 1
ATOM 2289 N N . ALA A 1 293 ? -16.438 -37.531 -7.027 1 87.38 293 ALA A N 1
ATOM 2290 C CA . ALA A 1 293 ? -15.445 -36.562 -6.535 1 87.38 293 ALA A CA 1
ATOM 2291 C C . ALA A 1 293 ? -14.461 -37.25 -5.594 1 87.38 293 ALA A C 1
ATOM 2293 O O . ALA A 1 293 ? -13.273 -36.906 -5.582 1 87.38 293 ALA A O 1
ATOM 2294 N N . HIS A 1 294 ? -14.938 -38.125 -4.809 1 88.88 294 HIS A N 1
ATOM 2295 C CA . HIS A 1 294 ? -14.086 -38.844 -3.869 1 88.88 294 HIS A CA 1
ATOM 2296 C C . HIS A 1 294 ? -13.016 -39.656 -4.602 1 88.88 294 HIS A C 1
ATOM 2298 O O . HIS A 1 294 ? -11.844 -39.656 -4.211 1 88.88 294 HIS A O 1
ATOM 2304 N N . TRP A 1 295 ? -13.43 -40.375 -5.637 1 90.75 295 TRP A N 1
ATOM 2305 C CA . TRP A 1 295 ? -12.484 -41.156 -6.426 1 90.75 295 TRP A CA 1
ATOM 2306 C C . TRP A 1 295 ? -11.484 -40.25 -7.141 1 90.75 295 TRP A C 1
ATOM 2308 O O . TRP A 1 295 ? -10.289 -40.531 -7.184 1 90.75 295 TRP A O 1
ATOM 2318 N N . SER A 1 296 ? -11.977 -39.125 -7.625 1 90.31 296 SER A N 1
ATOM 2319 C CA . SER A 1 296 ? -11.133 -38.188 -8.367 1 90.31 296 SER A CA 1
ATOM 2320 C C . SER A 1 296 ? -10.055 -37.594 -7.469 1 90.31 296 SER A C 1
ATOM 2322 O O . SER A 1 296 ? -8.922 -37.375 -7.906 1 90.31 296 SER A O 1
ATOM 2324 N N . LYS A 1 297 ? -10.367 -37.375 -6.262 1 87.25 297 LYS A N 1
ATOM 2325 C CA . LYS A 1 297 ? -9.422 -36.781 -5.316 1 87.25 297 LYS A CA 1
ATOM 2326 C C . LYS A 1 297 ? -8.234 -37.688 -5.07 1 87.25 297 LYS A C 1
ATOM 2328 O O . LYS A 1 297 ? -7.121 -37.219 -4.812 1 87.25 297 LYS A O 1
ATOM 2333 N N . GLY A 1 298 ? -8.484 -38.906 -5.211 1 88.94 298 GLY A N 1
ATOM 2334 C CA . GLY A 1 298 ? -7.441 -39.906 -4.93 1 88.94 298 GLY A CA 1
ATOM 2335 C C . GLY A 1 298 ? -6.551 -40.188 -6.125 1 88.94 298 GLY A C 1
ATOM 2336 O O . GLY A 1 298 ? -5.469 -40.75 -5.977 1 88.94 298 GLY A O 1
ATOM 2337 N N . MET A 1 299 ? -6.938 -39.781 -7.328 1 93.25 299 MET A N 1
ATOM 2338 C CA . MET A 1 299 ? -6.195 -40.062 -8.547 1 93.25 299 MET A CA 1
ATOM 2339 C C . MET A 1 299 ? -5.051 -39.094 -8.742 1 93.25 299 MET A C 1
ATOM 2341 O O . MET A 1 299 ? -5.238 -38.031 -9.352 1 93.25 299 MET A O 1
ATOM 2345 N N . GLN A 1 300 ? -3.885 -39.406 -8.289 1 93.56 300 GLN A N 1
ATOM 2346 C CA . GLN A 1 300 ? -2.701 -38.562 -8.344 1 93.56 300 GLN A CA 1
ATOM 2347 C C . GLN A 1 300 ? -1.422 -39.406 -8.312 1 93.56 300 GLN A C 1
ATOM 2349 O O . GLN A 1 300 ? -1.457 -40.594 -7.996 1 93.56 300 GLN A O 1
ATOM 2354 N N . PRO A 1 301 ? -0.301 -38.844 -8.664 1 94.88 301 PRO A N 1
ATOM 2355 C CA . PRO A 1 301 ? 0.957 -39.594 -8.648 1 94.88 301 PRO A CA 1
ATOM 2356 C C . PRO A 1 301 ? 1.345 -40.062 -7.246 1 94.88 301 PRO A C 1
ATOM 2358 O O . PRO A 1 301 ? 1.085 -39.375 -6.262 1 94.88 301 PRO A O 1
ATOM 2361 N N . THR A 1 302 ? 1.895 -41.25 -7.156 1 93.75 302 THR A N 1
ATOM 2362 C CA . THR A 1 302 ? 2.408 -41.781 -5.906 1 93.75 302 THR A CA 1
ATOM 2363 C C . THR A 1 302 ? 3.781 -42.438 -6.113 1 93.75 302 THR A C 1
ATOM 2365 O O . THR A 1 302 ? 4.203 -42.656 -7.25 1 93.75 302 THR A O 1
ATOM 2368 N N . THR A 1 303 ? 4.461 -42.656 -5.023 1 94 303 THR A N 1
ATOM 2369 C CA . THR A 1 303 ? 5.719 -43.406 -5.105 1 94 303 THR A CA 1
ATOM 2370 C C . THR A 1 303 ? 5.48 -44.812 -5.586 1 94 303 THR A C 1
ATOM 2372 O O . THR A 1 303 ? 4.395 -45.375 -5.398 1 94 303 THR A O 1
ATOM 2375 N N . ASP A 1 304 ? 6.453 -45.375 -6.332 1 96 304 ASP A N 1
ATOM 2376 C CA . ASP A 1 304 ? 6.312 -46.719 -6.883 1 96 304 ASP A CA 1
ATOM 2377 C C . ASP A 1 304 ? 7.383 -47.656 -6.324 1 96 304 ASP A C 1
ATOM 2379 O O . ASP A 1 304 ? 7.973 -48.438 -7.066 1 96 304 ASP A O 1
ATOM 2383 N N . GLU A 1 305 ? 7.633 -47.5 -5.078 1 92 305 GLU A N 1
ATOM 2384 C CA . GLU A 1 305 ? 8.648 -48.281 -4.395 1 92 305 GLU A CA 1
ATOM 2385 C C . GLU A 1 305 ? 8.281 -49.781 -4.383 1 92 305 GLU A C 1
ATOM 2387 O O . GLU A 1 305 ? 9.148 -50.625 -4.168 1 92 305 GLU A O 1
ATOM 2392 N N . TYR A 1 306 ? 7.008 -50.125 -4.574 1 92.94 306 TYR A N 1
ATOM 2393 C CA . TYR A 1 306 ? 6.539 -51.5 -4.598 1 92.94 306 TYR A CA 1
ATOM 2394 C C . TYR A 1 306 ? 6.996 -52.219 -5.867 1 92.94 306 TYR A C 1
ATOM 2396 O O . TYR A 1 306 ? 6.926 -53.438 -5.957 1 92.94 306 TYR A O 1
ATOM 2404 N N . LEU A 1 307 ? 7.488 -51.469 -6.809 1 96.38 307 LEU A N 1
ATOM 2405 C CA . LEU A 1 307 ? 7.977 -52.062 -8.055 1 96.38 307 LEU A CA 1
ATOM 2406 C C . LEU A 1 307 ? 9.461 -52.406 -7.945 1 96.38 307 LEU A C 1
ATOM 2408 O O . LEU A 1 307 ? 10.164 -51.844 -7.098 1 96.38 307 LEU A O 1
ATOM 2412 N N . PRO A 1 308 ? 9.945 -53.281 -8.859 1 95.25 308 PRO A N 1
ATOM 2413 C CA . PRO A 1 308 ? 11.391 -53.531 -8.922 1 95.25 308 PRO A CA 1
ATOM 2414 C C . PRO A 1 308 ? 12.18 -52.25 -9.273 1 95.25 308 PRO A C 1
ATOM 2416 O O . PRO A 1 308 ? 11.703 -51.406 -10.023 1 95.25 308 PRO A O 1
ATOM 2419 N N . GLN A 1 309 ? 13.32 -52.188 -8.773 1 94.25 309 GLN A N 1
ATOM 2420 C CA . GLN A 1 309 ? 14.156 -51 -8.891 1 94.25 309 GLN A CA 1
ATOM 2421 C C . GLN A 1 309 ? 14.273 -50.562 -10.344 1 94.25 309 GLN A C 1
ATOM 2423 O O . GLN A 1 309 ? 14.203 -49.375 -10.633 1 94.25 309 GLN A O 1
ATOM 2428 N N . SER A 1 310 ? 14.383 -51.469 -11.219 1 93.62 310 SER A N 1
ATOM 2429 C CA . SER A 1 310 ? 14.602 -51.156 -12.625 1 93.62 310 SER A CA 1
ATOM 2430 C C . SER A 1 310 ? 13.352 -50.562 -13.258 1 93.62 310 SER A C 1
ATOM 2432 O O . SER A 1 310 ? 13.43 -49.938 -14.32 1 93.62 310 SER A O 1
ATOM 2434 N N . GLU A 1 311 ? 12.25 -50.688 -12.594 1 95.25 311 GLU A N 1
ATOM 2435 C CA . GLU A 1 311 ? 10.984 -50.25 -13.195 1 95.25 311 GLU A CA 1
ATOM 2436 C C . GLU A 1 311 ? 10.453 -49 -12.523 1 95.25 311 GLU A C 1
ATOM 2438 O O . GLU A 1 311 ? 9.469 -48.406 -12.984 1 95.25 311 GLU A O 1
ATOM 2443 N N . ARG A 1 312 ? 11.125 -48.562 -11.484 1 96.44 312 ARG A N 1
ATOM 2444 C CA . ARG A 1 312 ? 10.641 -47.438 -10.695 1 96.44 312 ARG A CA 1
ATOM 2445 C C . ARG A 1 312 ? 10.852 -46.125 -11.445 1 96.44 312 ARG A C 1
ATOM 2447 O O . ARG A 1 312 ? 11.875 -45.938 -12.094 1 96.44 312 ARG A O 1
ATOM 2454 N N . 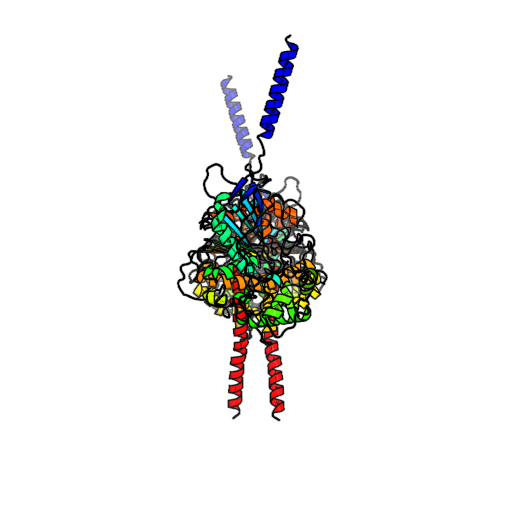TYR A 1 313 ? 9.859 -45.312 -11.367 1 96.94 313 TYR A N 1
ATOM 2455 C CA . TYR A 1 313 ? 9.984 -43.969 -11.891 1 96.94 313 TYR A CA 1
ATOM 2456 C C . TYR A 1 313 ? 10.07 -42.938 -10.766 1 96.94 313 TYR A C 1
ATOM 2458 O O . TYR A 1 313 ? 10.836 -41.969 -10.844 1 96.94 313 TYR A O 1
ATOM 2466 N N . LEU A 1 314 ? 9.258 -43.125 -9.719 1 95.31 314 LEU A N 1
ATOM 2467 C CA . LEU A 1 314 ? 9.273 -42.25 -8.539 1 95.31 314 LEU A CA 1
ATOM 2468 C C . LEU A 1 314 ? 9.648 -43.062 -7.293 1 95.31 314 LEU A C 1
ATOM 2470 O O . LEU A 1 314 ? 8.789 -43.375 -6.457 1 95.31 314 LEU A O 1
ATOM 2474 N N . PRO A 1 315 ? 10.898 -43.281 -7.059 1 93.19 315 PRO A N 1
ATOM 2475 C CA . PRO A 1 315 ? 11.305 -44.125 -5.949 1 93.19 315 PRO A CA 1
ATOM 2476 C C . PRO A 1 315 ? 11.109 -43.469 -4.586 1 93.19 315 PRO A C 1
ATOM 2478 O O . PRO A 1 315 ? 11.133 -44.156 -3.559 1 93.19 315 PRO A O 1
ATOM 2481 N N . SER A 1 316 ? 11.008 -42.188 -4.574 1 89.69 316 SER A N 1
ATOM 2482 C CA . SER A 1 316 ? 10.797 -41.469 -3.32 1 89.69 316 SER A CA 1
ATOM 2483 C C . SER A 1 316 ? 9.75 -40.344 -3.484 1 89.69 316 SER A C 1
ATOM 2485 O O . SER A 1 316 ? 9.375 -40 -4.605 1 89.69 316 SER A O 1
ATOM 2487 N N . THR A 1 317 ? 9.242 -39.875 -2.318 1 89.56 317 THR A N 1
ATOM 2488 C CA . THR A 1 317 ? 8.289 -38.781 -2.361 1 89.56 317 THR A CA 1
ATOM 2489 C C . THR A 1 317 ? 8.953 -37.5 -2.906 1 89.56 317 THR A C 1
ATOM 2491 O O . THR A 1 317 ? 10.18 -37.406 -2.906 1 89.56 317 THR A O 1
ATOM 2494 N N . LEU A 1 318 ? 8.148 -36.656 -3.428 1 88.88 318 LEU A N 1
ATOM 2495 C CA . LEU A 1 318 ? 8.664 -35.406 -3.957 1 88.88 318 LEU A CA 1
ATOM 2496 C C . LEU A 1 318 ? 9.422 -34.625 -2.885 1 88.88 318 LEU A C 1
ATOM 2498 O O . LEU A 1 318 ? 10.477 -34.031 -3.16 1 88.88 318 LEU A O 1
ATOM 2502 N N . MET A 1 319 ? 8.875 -34.562 -1.669 1 88 319 MET A N 1
ATOM 2503 C CA . MET A 1 319 ? 9.516 -33.844 -0.57 1 88 319 MET A CA 1
ATOM 2504 C C . MET A 1 319 ? 10.906 -34.406 -0.294 1 88 319 MET A C 1
ATOM 2506 O O . MET A 1 319 ? 11.875 -33.656 -0.189 1 88 319 MET A O 1
ATOM 2510 N N . THR A 1 320 ? 10.984 -35.688 -0.228 1 87.25 320 THR A N 1
ATOM 2511 C CA . THR A 1 320 ? 12.266 -36.344 0.035 1 87.25 320 THR A CA 1
ATOM 2512 C C . THR A 1 320 ? 13.242 -36.094 -1.107 1 87.25 320 THR A C 1
ATOM 2514 O O . THR A 1 320 ? 14.422 -35.812 -0.873 1 87.25 320 THR A O 1
ATOM 2517 N N . ALA A 1 321 ? 12.734 -36.188 -2.299 1 88.19 321 ALA A N 1
ATOM 2518 C CA . ALA A 1 321 ? 13.594 -36 -3.471 1 88.19 321 ALA A CA 1
ATOM 2519 C C . ALA A 1 321 ? 14.133 -34.594 -3.557 1 88.19 321 ALA A C 1
ATOM 2521 O O . ALA A 1 321 ? 15.289 -34.375 -3.912 1 88.19 321 ALA A O 1
ATOM 2522 N N . LEU A 1 322 ? 13.336 -33.625 -3.189 1 85.31 322 LEU A N 1
ATOM 2523 C CA . LEU A 1 322 ? 13.727 -32.219 -3.318 1 85.31 322 LEU A CA 1
ATOM 2524 C C . LEU A 1 322 ? 14.539 -31.781 -2.111 1 85.31 322 LEU A C 1
ATOM 2526 O O . LEU A 1 322 ? 15.172 -30.719 -2.145 1 85.31 322 LEU A O 1
ATOM 2530 N N . SER A 1 323 ? 14.531 -32.531 -1.037 1 82.44 323 SER A N 1
ATOM 2531 C CA . SER A 1 323 ? 15.273 -32.156 0.163 1 82.44 323 SER A CA 1
ATOM 2532 C C . SER A 1 323 ? 16.625 -32.875 0.224 1 82.44 323 SER A C 1
ATOM 2534 O O . SER A 1 323 ? 17.469 -32.562 1.055 1 82.44 323 SER A O 1
ATOM 2536 N N . SER A 1 324 ? 16.75 -33.875 -0.523 1 77.38 324 SER A N 1
ATOM 2537 C CA . SER A 1 324 ? 17.969 -34.656 -0.481 1 77.38 324 SER A CA 1
ATOM 2538 C C . SER A 1 324 ? 19.172 -33.844 -0.965 1 77.38 324 SER A C 1
ATOM 2540 O O . SER A 1 324 ? 19.047 -33.031 -1.901 1 77.38 324 SER A O 1
ATOM 2542 N N . MET A 1 325 ? 20.281 -33.562 -0.051 1 62.03 325 MET A N 1
ATOM 2543 C CA . MET A 1 325 ? 21.484 -32.812 -0.333 1 62.03 325 MET A CA 1
ATOM 2544 C C . MET A 1 325 ? 22.344 -33.531 -1.372 1 62.03 325 MET A C 1
ATOM 2546 O O . MET A 1 325 ? 23.359 -33 -1.812 1 62.03 325 MET A O 1
ATOM 2550 N N . LYS A 1 326 ? 22.078 -34.781 -1.677 1 56.88 326 LYS A N 1
ATOM 2551 C CA . LYS A 1 326 ? 23.016 -35.5 -2.559 1 56.88 326 LYS A CA 1
ATOM 2552 C C . LYS A 1 326 ? 23.234 -34.719 -3.85 1 56.88 326 LYS A C 1
ATOM 2554 O O . LYS A 1 326 ? 22.281 -34.219 -4.469 1 56.88 326 LYS A O 1
ATOM 2559 N N . PRO A 1 327 ? 24.469 -34.25 -4.035 1 50.75 327 PRO A N 1
ATOM 2560 C CA . PRO A 1 327 ? 24.938 -33.469 -5.188 1 50.75 327 PRO A CA 1
ATOM 2561 C C . PRO A 1 327 ? 24.422 -34.031 -6.516 1 50.75 327 PRO A C 1
ATOM 2563 O O . PRO A 1 327 ? 25.047 -33.812 -7.555 1 50.75 327 PRO A O 1
ATOM 2566 N N . GLN A 1 328 ? 23.359 -34.719 -6.539 1 51.19 328 GLN A N 1
ATOM 2567 C CA . GLN A 1 328 ? 23.203 -35.031 -7.949 1 51.19 328 GLN A CA 1
ATOM 2568 C C . GLN A 1 328 ? 23.094 -33.75 -8.797 1 51.19 328 GLN A C 1
ATOM 2570 O O . GLN A 1 328 ? 22.219 -32.938 -8.562 1 51.19 328 GLN A O 1
ATOM 2575 N N . ILE A 1 329 ? 24.312 -33.25 -9.305 1 50.28 329 ILE A N 1
ATOM 2576 C CA . ILE A 1 329 ? 24.641 -32.062 -10.086 1 50.28 329 ILE A CA 1
ATOM 2577 C C . ILE A 1 329 ? 23.609 -31.891 -11.195 1 50.28 329 ILE A C 1
ATOM 2579 O O . ILE A 1 329 ? 23.703 -32.531 -12.25 1 50.28 329 ILE A O 1
ATOM 2583 N N . SER A 1 330 ? 22.328 -32.062 -11.094 1 59.44 330 SER A N 1
ATOM 2584 C CA . SER A 1 330 ? 21.594 -31.734 -12.312 1 59.44 330 SER A CA 1
ATOM 2585 C C . SER A 1 330 ? 21.625 -30.234 -12.594 1 59.44 330 SER A C 1
ATOM 2587 O O . SER A 1 330 ? 21.406 -29.422 -11.695 1 59.44 330 SER A O 1
ATOM 2589 N N . HIS A 1 331 ? 22.469 -29.797 -13.594 1 82.69 331 HIS A N 1
ATOM 2590 C CA . HIS A 1 331 ? 22.609 -28.438 -14.078 1 82.69 331 HIS A CA 1
ATOM 2591 C C . HIS A 1 331 ? 21.344 -27.984 -14.805 1 82.69 331 HIS A C 1
ATOM 2593 O O . HIS A 1 331 ? 21.328 -27.891 -16.031 1 82.69 331 HIS A O 1
ATOM 2599 N N . ILE A 1 332 ? 20.141 -28.031 -14.062 1 93.38 332 ILE A N 1
ATOM 2600 C CA . ILE A 1 332 ? 18.906 -27.562 -14.68 1 93.38 332 ILE A CA 1
ATOM 2601 C C . ILE A 1 332 ? 18.594 -26.141 -14.219 1 93.38 332 ILE A C 1
ATOM 2603 O O . ILE A 1 332 ? 18.656 -25.844 -13.023 1 93.38 332 ILE A O 1
ATOM 2607 N N . ASP A 1 333 ? 18.406 -25.234 -15.188 1 96.31 333 ASP A N 1
ATOM 2608 C CA . ASP A 1 333 ? 17.922 -23.891 -14.883 1 96.31 333 ASP A CA 1
ATOM 2609 C C . ASP A 1 333 ? 16.406 -23.891 -14.664 1 96.31 333 ASP A C 1
ATOM 2611 O O . ASP A 1 333 ? 15.664 -24.531 -15.414 1 96.31 333 ASP A O 1
ATOM 2615 N N . LEU A 1 334 ? 15.992 -23.219 -13.57 1 97.25 334 LEU A N 1
ATOM 2616 C CA . LEU A 1 334 ? 14.57 -23.234 -13.25 1 97.25 334 LEU A CA 1
ATOM 2617 C C . LEU A 1 334 ? 13.992 -21.828 -13.289 1 97.25 334 LEU A C 1
ATOM 2619 O O . LEU A 1 334 ? 14.656 -20.859 -12.891 1 97.25 334 LEU A O 1
ATOM 2623 N N . LEU A 1 335 ? 12.844 -21.672 -13.812 1 98.19 335 LEU A N 1
ATOM 2624 C CA . LEU A 1 335 ? 11.992 -20.484 -13.734 1 98.19 335 LEU A CA 1
ATOM 2625 C C . LEU A 1 335 ? 10.633 -20.844 -13.148 1 98.19 335 LEU A C 1
ATOM 2627 O O . LEU A 1 335 ? 9.914 -21.688 -13.688 1 98.19 335 LEU A O 1
ATOM 2631 N N . PHE A 1 336 ? 10.336 -20.266 -11.977 1 97.56 336 PHE A N 1
ATOM 2632 C CA . PHE A 1 336 ? 9.141 -20.594 -11.211 1 97.56 336 PHE A CA 1
ATOM 2633 C C . PHE A 1 336 ? 8.266 -19.359 -11.023 1 97.56 336 PHE A C 1
ATOM 2635 O O . PHE A 1 336 ? 8.766 -18.281 -10.695 1 97.56 336 PHE A O 1
ATOM 2642 N N . GLY A 1 337 ? 6.949 -19.531 -11.297 1 97.12 337 GLY A N 1
ATOM 2643 C CA . GLY A 1 337 ? 6.113 -18.359 -11.117 1 97.12 337 GLY A CA 1
ATOM 2644 C C . GLY A 1 337 ? 4.68 -18.688 -10.742 1 97.12 337 GLY A C 1
ATOM 2645 O O . GLY A 1 337 ? 4.227 -19.812 -10.961 1 97.12 337 GLY A O 1
ATOM 2646 N N . THR A 1 338 ? 3.957 -17.75 -10.094 1 96.19 338 THR A N 1
ATOM 2647 C CA . THR A 1 338 ? 2.541 -17.812 -9.75 1 96.19 338 THR A CA 1
ATOM 2648 C C . THR A 1 338 ? 1.846 -16.5 -10.109 1 96.19 338 THR A C 1
ATOM 2650 O O . THR A 1 338 ? 2.498 -15.539 -10.516 1 96.19 338 THR A O 1
ATOM 2653 N N . THR A 1 339 ? 0.518 -16.531 -10.039 1 93.75 339 THR A N 1
ATOM 2654 C CA . THR A 1 339 ? -0.262 -15.305 -10.188 1 93.75 339 THR A CA 1
ATOM 2655 C C . THR A 1 339 ? -0.761 -14.812 -8.836 1 93.75 339 THR A C 1
ATOM 2657 O O . THR A 1 339 ? -0.773 -15.57 -7.859 1 93.75 339 THR A O 1
ATOM 2660 N N . ASP A 1 340 ? -1.154 -13.602 -8.742 1 91.56 340 ASP A N 1
ATOM 2661 C CA . ASP A 1 340 ? -1.438 -13.031 -7.43 1 91.56 340 ASP A CA 1
ATOM 2662 C C . ASP A 1 340 ? -2.865 -13.352 -6.988 1 91.56 340 ASP A C 1
ATOM 2664 O O . ASP A 1 340 ? -3.203 -13.211 -5.812 1 91.56 340 ASP A O 1
ATOM 2668 N N . LEU A 1 341 ? -3.773 -13.828 -7.875 1 91.44 341 LEU A N 1
ATOM 2669 C CA . LEU A 1 341 ? -5.109 -14.305 -7.535 1 91.44 341 LEU A CA 1
ATOM 2670 C C . LEU A 1 341 ? -5.324 -15.727 -8.031 1 91.44 341 LEU A C 1
ATOM 2672 O O . LEU A 1 341 ? -6.328 -16.016 -8.688 1 91.44 341 LEU A O 1
ATOM 2676 N N . GLU A 1 342 ? -4.48 -16.562 -7.664 1 92.25 342 GLU A N 1
ATOM 2677 C CA . GLU A 1 342 ? -4.379 -17.922 -8.164 1 92.25 342 GLU A CA 1
ATOM 2678 C C . GLU A 1 342 ? -5.656 -18.719 -7.879 1 92.25 342 GLU A C 1
ATOM 2680 O O . GLU A 1 342 ? -6.055 -19.562 -8.672 1 92.25 342 GLU A O 1
ATOM 2685 N N . ILE A 1 343 ? -6.277 -18.406 -6.816 1 90.69 343 ILE A N 1
ATOM 2686 C CA . ILE A 1 343 ? -7.383 -19.234 -6.352 1 90.69 343 ILE A CA 1
ATOM 2687 C C . ILE A 1 343 ? -8.562 -19.109 -7.32 1 90.69 343 ILE A C 1
ATOM 2689 O O . ILE A 1 343 ? -9.422 -20 -7.375 1 90.69 343 ILE A O 1
ATOM 2693 N N . LEU A 1 344 ? -8.539 -17.984 -7.926 1 80.44 344 LEU A N 1
ATOM 2694 C CA . LEU A 1 344 ? -9.633 -17.766 -8.867 1 80.44 344 LEU A CA 1
ATOM 2695 C C . LEU A 1 344 ? -9.391 -18.516 -10.172 1 80.44 344 LEU A C 1
ATOM 2697 O O . LEU A 1 344 ? -8.352 -18.328 -10.82 1 80.44 344 LEU A O 1
ATOM 2701 N N . SER A 1 345 ? -10.289 -19.406 -10.586 1 61.34 345 SER A N 1
ATOM 2702 C CA . SER A 1 345 ? -10.289 -20.312 -11.719 1 61.34 345 SER A CA 1
ATOM 2703 C C . SER A 1 345 ? -9.836 -21.719 -11.305 1 61.34 345 SER A C 1
ATOM 2705 O O . SER A 1 345 ? -10.023 -22.688 -12.047 1 61.34 345 SER A O 1
ATOM 2707 N N . ASN A 1 346 ? -9.266 -21.859 -10.109 1 46.53 346 ASN A N 1
ATOM 2708 C CA . ASN A 1 346 ? -9 -23.203 -9.609 1 46.53 346 ASN A CA 1
ATOM 2709 C C . ASN A 1 346 ? -10.211 -23.781 -8.883 1 46.53 346 ASN A C 1
ATOM 2711 O O . ASN A 1 346 ? -10.406 -25 -8.859 1 46.53 346 ASN A O 1
ATOM 2715 N N . ASN A 1 347 ? -10.883 -22.859 -8.211 1 54.59 347 ASN A N 1
ATOM 2716 C CA . ASN A 1 347 ? -12.023 -23.297 -7.406 1 54.59 347 ASN A CA 1
ATOM 2717 C C . ASN A 1 347 ? -13.312 -22.609 -7.844 1 54.59 347 ASN A C 1
ATOM 2719 O O . ASN A 1 347 ? -14.047 -22.078 -7.012 1 54.59 347 ASN A O 1
ATOM 2723 N N . ASP A 1 348 ? -13.555 -22.781 -9.125 1 61.88 348 ASP A N 1
ATOM 2724 C CA . ASP A 1 348 ? -14.5 -21.938 -9.844 1 61.88 348 ASP A CA 1
ATOM 2725 C C . ASP A 1 348 ? -15.906 -22.078 -9.273 1 61.88 348 ASP A C 1
ATOM 2727 O O . ASP A 1 348 ? -16.609 -21.078 -9.086 1 61.88 348 ASP A O 1
ATOM 2731 N N . LYS A 1 349 ? -16.156 -23.359 -8.758 1 67.5 349 LYS A N 1
ATOM 2732 C CA . LYS A 1 349 ? -17.547 -23.5 -8.336 1 67.5 349 LYS A CA 1
ATOM 2733 C C . LYS A 1 349 ? -17.812 -22.719 -7.055 1 67.5 349 LYS A C 1
ATOM 2735 O O . LYS A 1 349 ? -18.844 -22.047 -6.941 1 67.5 349 LYS A O 1
ATOM 2740 N N . ASN A 1 350 ? -16.875 -22.75 -6.152 1 77.44 350 ASN A N 1
ATOM 2741 C CA . ASN A 1 350 ? -17.047 -22.047 -4.883 1 77.44 350 ASN A CA 1
ATOM 2742 C C . ASN A 1 350 ? -17.094 -20.531 -5.074 1 77.44 350 ASN A C 1
ATOM 2744 O O . ASN A 1 350 ? -17.969 -19.859 -4.5 1 77.44 350 ASN A O 1
ATOM 2748 N N . TYR A 1 351 ? -16.328 -20 -5.895 1 80.12 351 TYR A N 1
ATOM 2749 C CA . TYR A 1 351 ? -16.266 -18.562 -6.07 1 80.12 351 TYR A CA 1
ATOM 2750 C C . TYR A 1 351 ? -17.422 -18.062 -6.922 1 80.12 351 TYR A C 1
ATOM 2752 O O . TYR A 1 351 ? -17.891 -16.938 -6.758 1 80.12 351 TYR A O 1
ATOM 2760 N N . GLU A 1 352 ? -17.938 -19 -7.766 1 79.5 352 GLU A N 1
ATOM 2761 C CA . GLU A 1 352 ? -19.172 -18.656 -8.469 1 79.5 352 GLU A CA 1
ATOM 2762 C C . GLU A 1 352 ? -20.344 -18.5 -7.5 1 79.5 352 GLU A C 1
ATOM 2764 O O . GLU A 1 352 ? -21.156 -17.594 -7.652 1 79.5 352 GLU A O 1
ATOM 2769 N N . GLU A 1 353 ? -20.344 -19.391 -6.551 1 85 353 GLU A N 1
ATOM 2770 C CA . GLU A 1 353 ? -21.375 -19.312 -5.531 1 85 353 GLU A CA 1
ATOM 2771 C C . GLU A 1 353 ? -21.188 -18.078 -4.637 1 85 353 GLU A C 1
ATOM 2773 O O . GLU A 1 353 ? -22.156 -17.422 -4.262 1 85 353 GLU A O 1
ATOM 2778 N N . LEU A 1 354 ? -20.016 -17.766 -4.344 1 86.88 354 LEU A N 1
ATOM 2779 C CA . LEU A 1 354 ? -19.719 -16.625 -3.488 1 86.88 354 LEU A CA 1
ATOM 2780 C C . LEU A 1 354 ? -20.078 -15.312 -4.18 1 86.88 354 LEU A C 1
ATOM 2782 O O . LEU A 1 354 ? -20.547 -14.367 -3.531 1 86.88 354 LEU A O 1
ATOM 2786 N N . MET A 1 355 ? -19.953 -15.289 -5.52 1 84.5 355 MET A N 1
ATOM 2787 C CA . MET A 1 355 ? -20.25 -14.086 -6.297 1 84.5 355 MET A CA 1
ATOM 2788 C C . MET A 1 355 ? -21.734 -13.75 -6.238 1 84.5 355 MET A C 1
ATOM 2790 O O . MET A 1 355 ? -22.125 -12.609 -6.504 1 84.5 355 MET A O 1
ATOM 2794 N N . LYS A 1 356 ? -22.516 -14.773 -5.832 1 87 356 LYS A N 1
ATOM 2795 C CA . LYS A 1 356 ? -23.969 -14.578 -5.754 1 87 356 LYS A CA 1
ATOM 2796 C C . LYS A 1 356 ? -24.375 -14.07 -4.379 1 87 356 LYS A C 1
ATOM 2798 O O . LYS A 1 356 ? -25.531 -13.656 -4.184 1 87 356 LYS A O 1
ATOM 2803 N N . LEU A 1 357 ? -23.422 -14.086 -3.475 1 90.56 357 LEU A N 1
ATOM 2804 C CA . LEU A 1 357 ? -23.719 -13.656 -2.113 1 90.56 357 LEU A CA 1
ATOM 2805 C C . LEU A 1 357 ? -23.516 -12.148 -1.96 1 90.56 357 LEU A C 1
ATOM 2807 O O . LEU A 1 357 ? -22.875 -11.516 -2.807 1 90.56 357 LEU A O 1
ATOM 2811 N N . SER A 1 358 ? -24.062 -11.703 -0.889 1 91.56 358 SER A N 1
ATOM 2812 C CA . SER A 1 358 ? -23.828 -10.305 -0.548 1 91.56 358 SER A CA 1
ATOM 2813 C C . SER A 1 358 ? -22.422 -10.102 0.024 1 91.56 358 SER A C 1
ATOM 2815 O O . SER A 1 358 ? -21.797 -11.055 0.492 1 91.56 358 SER A O 1
ATOM 2817 N N . SER A 1 359 ? -21.953 -8.852 -0.051 1 90.94 359 SER A N 1
ATOM 2818 C CA . SER A 1 359 ? -20.641 -8.516 0.508 1 90.94 359 SER A CA 1
ATOM 2819 C C . SER A 1 359 ? -20.562 -8.906 1.98 1 90.94 359 SER A C 1
ATOM 2821 O O . SER A 1 359 ? -19.516 -9.383 2.443 1 90.94 359 SER A O 1
ATOM 2823 N N . SER A 1 360 ? -21.625 -8.727 2.707 1 92.38 360 SER A N 1
ATOM 2824 C CA . SER A 1 360 ? -21.656 -9.062 4.125 1 92.38 360 SER A CA 1
ATOM 2825 C C . SER A 1 360 ? -21.531 -10.57 4.336 1 92.38 360 SER A C 1
ATOM 2827 O O . SER A 1 360 ? -20.828 -11.023 5.242 1 92.38 360 SER A O 1
ATOM 2829 N N . ASN A 1 361 ? -22.219 -11.336 3.488 1 94.31 361 ASN A N 1
ATOM 2830 C CA . ASN A 1 361 ? -22.141 -12.789 3.594 1 94.31 361 ASN A CA 1
ATOM 2831 C C . ASN A 1 361 ? -20.75 -13.305 3.236 1 94.31 361 ASN A C 1
ATOM 2833 O O . ASN A 1 361 ? -20.266 -14.258 3.848 1 94.31 361 ASN A O 1
ATOM 2837 N N . ILE A 1 362 ? -20.156 -12.664 2.25 1 94.5 362 ILE A N 1
ATOM 2838 C CA . ILE A 1 362 ? -18.797 -13.039 1.884 1 94.5 362 ILE A CA 1
ATOM 2839 C C . ILE A 1 362 ? -17.844 -12.742 3.043 1 94.5 362 ILE A C 1
ATOM 2841 O O . ILE A 1 362 ? -16.969 -13.547 3.357 1 94.5 362 ILE A O 1
ATOM 2845 N N . SER A 1 363 ? -18.062 -11.617 3.629 1 94.06 363 SER A N 1
ATOM 2846 C CA . SER A 1 363 ? -17.25 -11.227 4.777 1 94.06 363 SER A CA 1
ATOM 2847 C C . SER A 1 363 ? -17.391 -12.227 5.918 1 94.06 363 SER A C 1
ATOM 2849 O O . SER A 1 363 ? -16.391 -12.633 6.523 1 94.06 363 SER A O 1
ATOM 2851 N N . ASP A 1 364 ? -18.594 -12.711 6.199 1 95.44 364 ASP A N 1
ATOM 2852 C CA . ASP A 1 364 ? -18.844 -13.688 7.254 1 95.44 364 ASP A CA 1
ATOM 2853 C C . ASP A 1 364 ? -18.203 -15.031 6.93 1 95.44 364 ASP A C 1
ATOM 2855 O O . ASP A 1 364 ? -17.562 -15.648 7.793 1 95.44 364 ASP A O 1
ATOM 2859 N N . TYR A 1 365 ? -18.406 -15.406 5.723 1 95.31 365 TYR A N 1
ATOM 2860 C CA . TYR A 1 365 ? -17.781 -16.641 5.277 1 95.31 365 TYR A CA 1
ATOM 2861 C C . TYR A 1 365 ? -16.266 -16.578 5.441 1 95.31 365 TYR A C 1
ATOM 2863 O O . TYR A 1 365 ? -15.633 -17.547 5.871 1 95.31 365 TYR A O 1
ATOM 2871 N N . THR A 1 366 ? -15.688 -15.445 5.121 1 95.62 366 THR A N 1
ATOM 2872 C CA . THR A 1 366 ? -14.242 -15.242 5.203 1 95.62 366 THR A CA 1
ATOM 2873 C C . THR A 1 366 ? -13.766 -15.383 6.645 1 95.62 366 THR A C 1
ATOM 2875 O O . THR A 1 366 ? -12.805 -16.109 6.914 1 95.62 366 THR A O 1
ATOM 2878 N N . ASN A 1 367 ? -14.469 -14.805 7.574 1 95.06 367 ASN A N 1
ATOM 2879 C CA . ASN A 1 367 ? -14.055 -14.781 8.977 1 95.06 367 ASN A CA 1
ATOM 2880 C C . ASN A 1 367 ? -14.266 -16.141 9.641 1 95.06 367 ASN A C 1
ATOM 2882 O O . ASN A 1 367 ? -13.43 -16.594 10.422 1 95.06 367 ASN A O 1
ATOM 2886 N N . GLU A 1 368 ? -15.336 -16.766 9.273 1 95 368 GLU A N 1
ATOM 2887 C CA . GLU A 1 368 ? -15.789 -17.906 10.062 1 95 368 GLU A CA 1
ATOM 2888 C C . GLU A 1 368 ? -15.289 -19.219 9.461 1 95 368 GLU A C 1
ATOM 2890 O O . GLU A 1 368 ? -15.133 -20.219 10.172 1 95 368 GLU A O 1
ATOM 2895 N N . LYS A 1 369 ? -15.047 -19.172 8.188 1 94.25 369 LYS A N 1
ATOM 2896 C CA . LYS A 1 369 ? -14.719 -20.438 7.535 1 94.25 369 LYS A CA 1
ATOM 2897 C C . LYS A 1 369 ? -13.383 -20.359 6.812 1 94.25 369 LYS A C 1
ATOM 2899 O O . LYS A 1 369 ? -12.453 -21.109 7.133 1 94.25 369 LYS A O 1
ATOM 2904 N N . ALA A 1 370 ? -13.188 -19.422 5.914 1 94.88 370 ALA A N 1
ATOM 2905 C CA . ALA A 1 370 ? -12.031 -19.391 5.023 1 94.88 370 ALA A CA 1
ATOM 2906 C C . ALA A 1 370 ? -10.742 -19.172 5.809 1 94.88 370 ALA A C 1
ATOM 2908 O O . ALA A 1 370 ? -9.797 -19.953 5.695 1 94.88 370 ALA A O 1
ATOM 2909 N N . ILE A 1 371 ? -10.695 -18.109 6.664 1 96.56 371 ILE A N 1
ATOM 2910 C CA . ILE A 1 371 ? -9.469 -17.75 7.367 1 96.56 371 ILE A CA 1
ATOM 2911 C C . ILE A 1 371 ? -9.102 -18.859 8.352 1 96.56 371 ILE A C 1
ATOM 2913 O O . ILE A 1 371 ? -7.957 -19.328 8.375 1 96.56 371 ILE A O 1
ATOM 2917 N N . PRO A 1 372 ? -10.055 -19.375 9.156 1 95.38 372 PRO A N 1
ATOM 2918 C CA . PRO A 1 372 ? -9.695 -20.469 10.062 1 95.38 372 PRO A CA 1
ATOM 2919 C C . PRO A 1 372 ? -9.141 -21.688 9.328 1 95.38 372 PRO A C 1
ATOM 2921 O O . PRO A 1 372 ? -8.195 -22.312 9.797 1 95.38 372 PRO A O 1
ATOM 2924 N N . ARG A 1 373 ? -9.695 -22 8.172 1 93.25 373 ARG A N 1
ATOM 2925 C CA . ARG A 1 373 ? -9.203 -23.125 7.375 1 93.25 373 ARG A CA 1
ATOM 2926 C C . ARG A 1 373 ? -7.762 -22.891 6.938 1 93.25 373 ARG A C 1
ATOM 2928 O O . ARG A 1 373 ? -6.934 -23.797 7.008 1 93.25 373 ARG A O 1
ATOM 2935 N N . ILE A 1 374 ? -7.445 -21.719 6.516 1 94.69 374 ILE A N 1
ATOM 2936 C CA . ILE A 1 374 ? -6.102 -21.359 6.07 1 94.69 374 ILE A CA 1
ATOM 2937 C C . ILE A 1 374 ? -5.133 -21.422 7.246 1 94.69 374 ILE A C 1
ATOM 2939 O O . ILE A 1 374 ? -4.012 -21.922 7.113 1 94.69 374 ILE A O 1
ATOM 2943 N N . LEU A 1 375 ? -5.598 -20.906 8.383 1 95.38 375 LEU A N 1
ATOM 2944 C CA . LEU A 1 375 ? -4.734 -20.875 9.562 1 95.38 375 LEU A CA 1
ATOM 2945 C C . LEU A 1 375 ? -4.387 -22.281 10.016 1 95.38 375 LEU A C 1
ATOM 2947 O O . LEU A 1 375 ? -3.285 -22.531 10.516 1 95.38 375 LEU A O 1
ATOM 2951 N N . ARG A 1 376 ? -5.277 -23.219 9.766 1 90.88 376 ARG A N 1
ATOM 2952 C CA . ARG A 1 376 ? -4.992 -24.609 10.094 1 90.88 376 ARG A CA 1
ATOM 2953 C C . ARG A 1 376 ? -3.855 -25.141 9.227 1 90.88 376 ARG A C 1
ATOM 2955 O O . ARG A 1 376 ? -3.059 -25.969 9.688 1 90.88 376 ARG A O 1
ATOM 2962 N N . MET A 1 377 ? -3.754 -24.672 8.023 1 88.12 377 MET A N 1
ATOM 2963 C CA . MET A 1 377 ? -2.68 -25.078 7.125 1 88.12 377 MET A CA 1
ATOM 2964 C C . MET A 1 377 ? -1.319 -24.672 7.68 1 88.12 377 MET A C 1
ATOM 2966 O O . MET A 1 377 ? -0.307 -25.312 7.398 1 88.12 377 MET A O 1
ATOM 2970 N N . PHE A 1 378 ? -1.321 -23.609 8.5 1 90.81 378 PHE A N 1
ATOM 2971 C CA . PHE A 1 378 ? -0.087 -23.109 9.086 1 90.81 378 PHE A CA 1
ATOM 2972 C C . PHE A 1 378 ? 0.078 -23.609 10.516 1 90.81 378 PHE A C 1
ATOM 2974 O O . PHE A 1 378 ? 0.925 -23.109 11.258 1 90.81 378 PHE A O 1
ATOM 2981 N N . SER A 1 379 ? -0.789 -24.531 10.898 1 87.94 379 SER A N 1
ATOM 2982 C CA . SER A 1 379 ? -0.759 -25.172 12.203 1 87.94 379 SER A CA 1
ATOM 2983 C C . SER A 1 379 ? -1.113 -24.203 13.32 1 87.94 379 SER A C 1
ATOM 2985 O O . SER A 1 379 ? -0.575 -24.281 14.422 1 87.94 379 SER A O 1
ATOM 2987 N N . PHE A 1 380 ? -1.84 -23.172 12.961 1 89.62 380 PHE A N 1
ATOM 2988 C CA . PHE A 1 380 ? -2.447 -22.312 13.977 1 89.62 380 PHE A CA 1
ATOM 2989 C C . PHE A 1 380 ? -3.82 -22.828 14.375 1 89.62 380 PHE A C 1
ATOM 2991 O O . PHE A 1 380 ? -4.801 -22.641 13.648 1 89.62 380 PHE A O 1
ATOM 2998 N N . HIS A 1 381 ? -3.924 -23.453 15.438 1 80.12 381 HIS A N 1
ATOM 2999 C CA . HIS A 1 381 ? -5.137 -24.156 15.828 1 80.12 381 HIS A CA 1
ATOM 3000 C C . HIS A 1 381 ? -5.699 -23.609 17.141 1 80.12 381 HIS A C 1
ATOM 3002 O O . HIS A 1 381 ? -6.777 -24.016 17.578 1 80.12 381 HIS A O 1
ATOM 3008 N N . GLY A 1 382 ? -4.992 -22.734 17.75 1 79.75 382 GLY A N 1
ATOM 3009 C CA . GLY A 1 382 ? -5.41 -22.312 19.094 1 79.75 382 GLY A CA 1
ATOM 3010 C C . GLY A 1 382 ? -6.625 -21.406 19.078 1 79.75 382 GLY A C 1
ATOM 3011 O O . GLY A 1 382 ? -6.691 -20.469 18.281 1 79.75 382 GLY A O 1
ATOM 3012 N N . THR A 1 383 ? -7.582 -21.828 19.781 1 76.44 383 THR A N 1
ATOM 3013 C CA . THR A 1 383 ? -8.82 -21.062 19.859 1 76.44 383 THR A CA 1
ATOM 3014 C C . THR A 1 383 ? -8.555 -19.656 20.375 1 76.44 383 THR A C 1
ATOM 3016 O O . THR A 1 383 ? -9.273 -18.703 20.047 1 76.44 383 THR A O 1
ATOM 3019 N N . ARG A 1 384 ? -7.48 -19.516 21.141 1 79.06 384 ARG A N 1
ATOM 3020 C CA . ARG A 1 384 ? -7.215 -18.234 21.781 1 79.06 384 ARG A CA 1
ATOM 3021 C C . ARG A 1 384 ? -6.629 -17.234 20.797 1 79.06 384 ARG A C 1
ATOM 3023 O O . ARG A 1 384 ? -6.953 -16.047 20.844 1 79.06 384 ARG A O 1
ATOM 3030 N N . GLU A 1 385 ? -5.84 -17.75 19.953 1 87.44 385 GLU A N 1
ATOM 3031 C CA . GLU A 1 385 ? -5.141 -16.844 19.047 1 87.44 385 GLU A CA 1
ATOM 3032 C C . GLU A 1 385 ? -5.973 -16.547 17.812 1 87.44 385 GLU A C 1
ATOM 3034 O O . GLU A 1 385 ? -5.742 -15.555 17.109 1 87.44 385 GLU A O 1
ATOM 3039 N N . LEU A 1 386 ? -6.98 -17.391 17.594 1 91.06 386 LEU A N 1
ATOM 3040 C CA . LEU A 1 386 ? -7.691 -17.359 16.328 1 91.06 386 LEU A CA 1
ATOM 3041 C C . LEU A 1 386 ? -8.336 -15.992 16.094 1 91.06 386 LEU A C 1
ATOM 3043 O O . LEU A 1 386 ? -8.195 -15.406 15.023 1 91.06 386 LEU A O 1
ATOM 3047 N N . PRO A 1 387 ? -9.055 -15.43 17.141 1 91.12 387 PRO A N 1
ATOM 3048 C CA . PRO A 1 387 ? -9.695 -14.141 16.891 1 91.12 387 PRO A CA 1
ATOM 3049 C C . PRO A 1 387 ? -8.688 -13.047 16.531 1 91.12 387 PRO A C 1
ATOM 3051 O O . PRO A 1 387 ? -8.969 -12.211 15.664 1 91.12 387 PRO A O 1
ATOM 3054 N N . MET A 1 388 ? -7.547 -13.062 17.156 1 91.56 388 MET A N 1
ATOM 3055 C CA . MET A 1 388 ? -6.508 -12.078 16.891 1 91.56 388 MET A CA 1
ATOM 3056 C C . MET A 1 388 ? -5.938 -12.25 15.484 1 91.56 388 MET A C 1
ATOM 3058 O O . MET A 1 388 ? -5.723 -11.273 14.766 1 91.56 388 MET A O 1
ATOM 3062 N N . LEU A 1 389 ? -5.711 -13.477 15.156 1 95.19 389 LEU A N 1
ATOM 3063 C CA . LEU A 1 389 ? -5.141 -13.758 13.844 1 95.19 389 LEU A CA 1
ATOM 3064 C C . LEU A 1 389 ? -6.125 -13.406 12.734 1 95.19 389 LEU A C 1
ATOM 3066 O O . LEU A 1 389 ? -5.73 -12.867 11.695 1 95.19 389 LEU A O 1
ATOM 3070 N N . VAL A 1 390 ? -7.395 -13.695 12.969 1 95.56 390 VAL A N 1
ATOM 3071 C CA . VAL A 1 390 ? -8.422 -13.336 12 1 95.56 390 VAL A CA 1
ATOM 3072 C C . VAL A 1 390 ? -8.438 -11.82 11.789 1 95.56 390 VAL A C 1
ATOM 3074 O O . VAL A 1 390 ? -8.484 -11.344 10.656 1 95.56 390 VAL A O 1
ATOM 3077 N N . ARG A 1 391 ? -8.344 -11.055 12.859 1 94.25 391 ARG A N 1
ATOM 3078 C CA . ARG A 1 391 ? -8.359 -9.594 12.766 1 94.25 391 ARG A CA 1
ATOM 3079 C C . ARG A 1 391 ? -7.121 -9.078 12.039 1 94.25 391 ARG A C 1
ATOM 3081 O O . ARG A 1 391 ? -7.211 -8.148 11.234 1 94.25 391 ARG A O 1
ATOM 3088 N N . ALA A 1 392 ? -5.98 -9.641 12.352 1 95.69 392 ALA A N 1
ATOM 3089 C CA . ALA A 1 392 ? -4.738 -9.242 11.695 1 95.69 392 ALA A CA 1
ATOM 3090 C C . ALA A 1 392 ? -4.801 -9.492 10.195 1 95.69 392 ALA A C 1
ATOM 3092 O O . ALA A 1 392 ? -4.398 -8.641 9.398 1 95.69 392 ALA A O 1
ATOM 3093 N N . ILE A 1 393 ? -5.34 -10.609 9.773 1 96.56 393 ILE A N 1
ATOM 3094 C CA . ILE A 1 393 ? -5.441 -10.969 8.359 1 96.56 393 ILE A CA 1
ATOM 3095 C C . ILE A 1 393 ? -6.434 -10.039 7.664 1 96.56 393 ILE A C 1
ATOM 3097 O O . ILE A 1 393 ? -6.164 -9.547 6.562 1 96.56 393 ILE A O 1
ATOM 3101 N N . ARG A 1 394 ? -7.527 -9.797 8.297 1 94.88 394 ARG A N 1
ATOM 3102 C CA . ARG A 1 394 ? -8.523 -8.883 7.754 1 94.88 394 ARG A CA 1
ATOM 3103 C C . ARG A 1 394 ? -7.938 -7.492 7.551 1 94.88 394 ARG A C 1
ATOM 3105 O O . ARG A 1 394 ? -8.18 -6.855 6.523 1 94.88 394 ARG A O 1
ATOM 3112 N N . TRP A 1 395 ? -7.176 -7.027 8.508 1 93.88 395 TRP A N 1
ATOM 3113 C CA . TRP A 1 395 ? -6.578 -5.699 8.406 1 93.88 395 TRP A CA 1
ATOM 3114 C C . TRP A 1 395 ? -5.594 -5.637 7.238 1 93.88 395 TRP A C 1
ATOM 3116 O O . TRP A 1 395 ? -5.57 -4.656 6.492 1 93.88 395 TRP A O 1
ATOM 3126 N N . GLU A 1 396 ? -4.797 -6.676 7.074 1 92.94 396 GLU A N 1
ATOM 3127 C CA . GLU A 1 396 ? -3.746 -6.707 6.059 1 92.94 396 GLU A CA 1
ATOM 3128 C C . GLU A 1 396 ? -4.34 -6.707 4.652 1 92.94 396 GLU A C 1
ATOM 3130 O O . GLU A 1 396 ? -3.822 -6.031 3.758 1 92.94 396 GLU A O 1
ATOM 3135 N N . TYR A 1 397 ? -5.512 -7.406 4.461 1 91.56 397 TYR A N 1
ATOM 3136 C CA . TYR A 1 397 ? -5.91 -7.672 3.084 1 91.56 397 TYR A CA 1
ATOM 3137 C C . TYR A 1 397 ? -7.285 -7.082 2.791 1 91.56 397 TYR A C 1
ATOM 3139 O O . TYR A 1 397 ? -7.715 -7.035 1.636 1 91.56 397 TYR A O 1
ATOM 3147 N N . TRP A 1 398 ? -8.023 -6.645 3.785 1 88.31 398 TRP A N 1
ATOM 3148 C CA . TRP A 1 398 ? -9.422 -6.262 3.592 1 88.31 398 TRP A CA 1
ATOM 3149 C C . TRP A 1 398 ? -9.648 -4.805 3.988 1 88.31 398 TRP A C 1
ATOM 3151 O O . TRP A 1 398 ? -10.75 -4.281 3.844 1 88.31 398 TRP A O 1
ATOM 3161 N N . SER A 1 399 ? -8.672 -4.133 4.645 1 72.69 399 SER A N 1
ATOM 3162 C CA . SER A 1 399 ? -8.883 -2.822 5.254 1 72.69 399 SER A CA 1
ATOM 3163 C C . SER A 1 399 ? -9.031 -1.736 4.195 1 72.69 399 SER A C 1
ATOM 3165 O O . SER A 1 399 ? -9.672 -0.711 4.434 1 72.69 399 SER A O 1
ATOM 3167 N N . GLU A 1 400 ? -8.297 -1.771 3.141 1 65.62 400 GLU A N 1
ATOM 3168 C CA . GLU A 1 400 ? -8.391 -0.679 2.176 1 65.62 400 GLU A CA 1
ATOM 3169 C C . GLU A 1 400 ? -9.133 -1.12 0.917 1 65.62 400 GLU A C 1
ATOM 3171 O O . GLU A 1 400 ? -8.93 -2.232 0.427 1 65.62 400 GLU A O 1
ATOM 3176 N N . ASN A 1 401 ? -10.414 -0.665 0.852 1 56.75 401 ASN A N 1
ATOM 3177 C CA . ASN A 1 401 ? -11.086 -0.907 -0.419 1 56.75 401 ASN A CA 1
ATOM 3178 C C . ASN A 1 401 ? -10.305 -0.322 -1.59 1 56.75 401 ASN A C 1
ATOM 3180 O O . ASN A 1 401 ? -10.617 0.773 -2.064 1 56.75 401 ASN A O 1
ATOM 3184 N N . LYS A 1 402 ? -9.086 -0.91 -1.684 1 52.31 402 LYS A N 1
ATOM 3185 C CA . LYS A 1 402 ? -8.211 -0.452 -2.756 1 52.31 402 LYS A CA 1
ATOM 3186 C C . LYS A 1 402 ? -8.883 -0.597 -4.117 1 52.31 402 LYS A C 1
ATOM 3188 O O . LYS A 1 402 ? -8.375 -0.092 -5.121 1 52.31 402 LYS A O 1
ATOM 3193 N N . TYR A 1 403 ? -9.867 -1.464 -4.078 1 47.31 403 TYR A N 1
ATOM 3194 C CA . TYR A 1 403 ? -10.312 -1.859 -5.41 1 47.31 403 TYR A CA 1
ATOM 3195 C C . TYR A 1 403 ? -11.531 -1.053 -5.844 1 47.31 403 TYR A C 1
ATOM 3197 O O . TYR A 1 403 ? -12.391 -0.725 -5.02 1 47.31 403 TYR A O 1
ATOM 3205 N N . ARG A 1 404 ? -11.195 -0.193 -6.77 1 55.25 404 ARG A N 1
ATOM 3206 C CA . ARG A 1 404 ? -11.992 0.828 -7.445 1 55.25 404 ARG A CA 1
ATOM 3207 C C . ARG A 1 404 ? -13.25 0.223 -8.07 1 55.25 404 ARG A C 1
ATOM 3209 O O . ARG A 1 404 ? -13.922 0.87 -8.875 1 55.25 404 ARG A O 1
ATOM 3216 N N . SER A 1 405 ? -13.664 -1.143 -7.723 1 54.09 405 SER A N 1
ATOM 3217 C CA . SER A 1 405 ? -14.844 -1.499 -8.5 1 54.09 405 SER A CA 1
ATOM 3218 C C . SER A 1 405 ? -16.094 -0.827 -7.938 1 54.09 405 SER A C 1
ATOM 3220 O O . SER A 1 405 ? -16.172 -0.526 -6.746 1 54.09 405 SER A O 1
ATOM 3222 N N . ASN A 1 406 ? -16.766 -0.228 -8.648 1 62.31 406 ASN A N 1
ATOM 3223 C CA . ASN A 1 406 ? -18.078 0.288 -8.289 1 62.31 406 ASN A CA 1
ATOM 3224 C C . ASN A 1 406 ? -18.984 -0.81 -7.719 1 62.31 406 ASN A C 1
ATOM 3226 O O . ASN A 1 406 ? -20.156 -0.584 -7.473 1 62.31 406 ASN A O 1
ATOM 3230 N N . ASN A 1 407 ? -18.312 -2.143 -7.523 1 76.75 407 ASN A N 1
ATOM 3231 C CA . ASN A 1 407 ? -19.094 -3.268 -7.023 1 76.75 407 ASN A CA 1
ATOM 3232 C C . ASN A 1 407 ? -18.484 -3.85 -5.75 1 76.75 407 ASN A C 1
ATOM 3234 O O . ASN A 1 407 ? -17.438 -4.508 -5.801 1 76.75 407 ASN A O 1
ATOM 3238 N N . GLU A 1 408 ? -19.141 -3.717 -4.711 1 82.25 408 GLU A N 1
ATOM 3239 C CA . GLU A 1 408 ? -18.672 -4.129 -3.389 1 82.25 408 GLU A CA 1
ATOM 3240 C C . GLU A 1 408 ? -18.5 -5.645 -3.312 1 82.25 408 GLU A C 1
ATOM 3242 O O . GLU A 1 408 ? -17.609 -6.137 -2.607 1 82.25 408 GLU A O 1
ATOM 3247 N N . ASN A 1 409 ? -19.328 -6.363 -4.047 1 84 409 ASN A N 1
ATOM 3248 C CA . ASN A 1 409 ? -19.25 -7.816 -4.039 1 84 409 ASN A CA 1
ATOM 3249 C C . ASN A 1 409 ? -17.953 -8.305 -4.695 1 84 409 ASN A C 1
ATOM 3251 O O . ASN A 1 409 ? -17.297 -9.219 -4.188 1 84 409 ASN A O 1
ATOM 3255 N N . ILE A 1 410 ? -17.609 -7.688 -5.762 1 84.19 410 ILE A N 1
ATOM 3256 C CA . ILE A 1 410 ? -16.391 -8.055 -6.473 1 84.19 410 ILE A CA 1
ATOM 3257 C C . ILE A 1 410 ? -15.164 -7.75 -5.602 1 84.19 410 ILE A C 1
ATOM 3259 O O . ILE A 1 410 ? -14.227 -8.547 -5.539 1 84.19 410 ILE A O 1
ATOM 3263 N N . ASP A 1 411 ? -15.281 -6.684 -4.891 1 86.69 411 ASP A N 1
ATOM 3264 C CA . ASP A 1 411 ? -14.188 -6.312 -4 1 86.69 411 ASP A CA 1
ATOM 3265 C C . ASP A 1 411 ? -14.023 -7.328 -2.875 1 86.69 411 ASP A C 1
ATOM 3267 O O . ASP A 1 411 ? -12.898 -7.707 -2.529 1 86.69 411 ASP A O 1
ATOM 3271 N N . SER A 1 412 ? -15.164 -7.754 -2.352 1 90.44 412 SER A N 1
ATOM 3272 C CA . SER A 1 412 ? -15.125 -8.719 -1.259 1 90.44 412 SER A CA 1
ATOM 3273 C C . SER A 1 412 ? -14.578 -10.062 -1.729 1 90.44 412 SER A C 1
ATOM 3275 O O . SER A 1 412 ? -13.781 -10.695 -1.03 1 90.44 412 SER A O 1
ATOM 3277 N N . VAL A 1 413 ? -14.984 -10.438 -2.895 1 89.88 413 VAL A N 1
ATOM 3278 C CA . VAL A 1 413 ? -14.508 -11.695 -3.463 1 89.88 413 VAL A CA 1
ATOM 3279 C C . VAL A 1 413 ? -13.008 -11.602 -3.73 1 89.88 413 VAL A C 1
ATOM 3281 O O . VAL A 1 413 ? -12.266 -12.547 -3.457 1 89.88 413 VAL A O 1
ATOM 3284 N N . GLU A 1 414 ? -12.586 -10.531 -4.246 1 89.44 414 GLU A N 1
ATOM 3285 C CA . GLU A 1 414 ? -11.164 -10.344 -4.543 1 89.44 414 GLU A CA 1
ATOM 3286 C C . GLU A 1 414 ? -10.336 -10.359 -3.264 1 89.44 414 GLU A C 1
ATOM 3288 O O . GLU A 1 414 ? -9.234 -10.914 -3.24 1 89.44 414 GLU A O 1
ATOM 3293 N N . ASN A 1 415 ? -10.844 -9.711 -2.24 1 91.81 415 ASN A N 1
ATOM 3294 C CA . ASN A 1 415 ? -10.133 -9.711 -0.969 1 91.81 415 ASN A CA 1
ATOM 3295 C C . ASN A 1 415 ? -9.953 -11.133 -0.434 1 91.81 415 ASN A C 1
ATOM 3297 O O . ASN A 1 415 ? -8.859 -11.5 -0.003 1 91.81 415 ASN A O 1
ATOM 3301 N N . LEU A 1 416 ? -11.047 -11.852 -0.45 1 93.81 416 LEU A N 1
ATOM 3302 C CA . LEU A 1 416 ? -10.961 -13.242 -0.015 1 93.81 416 LEU A CA 1
ATOM 3303 C C . LEU A 1 416 ? -9.992 -14.031 -0.887 1 93.81 416 LEU A C 1
ATOM 3305 O O . LEU A 1 416 ? -9.164 -14.789 -0.374 1 93.81 416 LEU A O 1
ATOM 3309 N N . ALA A 1 417 ? -10.07 -13.844 -2.186 1 92.56 417 ALA A N 1
ATOM 3310 C CA . ALA A 1 417 ? -9.188 -14.539 -3.123 1 92.56 417 ALA A CA 1
ATOM 3311 C C . ALA A 1 417 ? -7.727 -14.188 -2.854 1 92.56 417 ALA A C 1
ATOM 3313 O O . ALA A 1 417 ? -6.848 -15.047 -2.979 1 92.56 417 ALA A O 1
ATOM 3314 N N . ARG A 1 418 ? -7.512 -12.984 -2.49 1 92.88 418 ARG A N 1
ATOM 3315 C CA . ARG A 1 418 ? -6.148 -12.562 -2.184 1 92.88 418 ARG A CA 1
ATOM 3316 C C . ARG A 1 418 ? -5.625 -13.266 -0.939 1 92.88 418 ARG A C 1
ATOM 3318 O O . ARG A 1 418 ? -4.473 -13.711 -0.91 1 92.88 418 ARG A O 1
ATOM 3325 N N . ILE A 1 419 ? -6.445 -13.359 0.061 1 95.31 419 ILE A N 1
ATOM 3326 C CA . ILE A 1 419 ? -6.055 -14.055 1.284 1 95.31 419 ILE A CA 1
ATOM 3327 C C . ILE A 1 419 ? -5.684 -15.5 0.962 1 95.31 419 ILE A C 1
ATOM 3329 O O . ILE A 1 419 ? -4.598 -15.961 1.324 1 95.31 419 ILE A O 1
ATOM 3333 N N . GLU A 1 420 ? -6.492 -16.141 0.221 1 94.94 420 GLU A N 1
ATOM 3334 C CA . GLU A 1 420 ? -6.281 -17.547 -0.08 1 94.94 420 GLU A CA 1
ATOM 3335 C C . GLU A 1 420 ? -5.094 -17.75 -1.021 1 94.94 420 GLU A C 1
ATOM 3337 O O . GLU A 1 420 ? -4.277 -18.641 -0.819 1 94.94 420 GLU A O 1
ATOM 3342 N N . SER A 1 421 ? -5 -16.891 -2.041 1 94.62 421 SER A N 1
ATOM 3343 C CA . SER A 1 421 ? -3.92 -17.016 -3.018 1 94.62 421 SER A CA 1
ATOM 3344 C C . SER A 1 421 ? -2.562 -16.75 -2.375 1 94.62 421 SER A C 1
ATOM 3346 O O . SER A 1 421 ? -1.587 -17.453 -2.668 1 94.62 421 SER A O 1
ATOM 3348 N N . THR A 1 422 ? -2.539 -15.75 -1.522 1 95.06 422 THR A N 1
ATOM 3349 C CA . THR A 1 422 ? -1.276 -15.43 -0.864 1 95.06 422 THR A CA 1
ATOM 3350 C C . THR A 1 422 ? -0.855 -16.562 0.07 1 95.06 422 THR A C 1
ATOM 3352 O O . THR A 1 422 ? 0.317 -16.938 0.105 1 95.06 422 THR A O 1
ATOM 3355 N N . ALA A 1 423 ? -1.736 -17.109 0.796 1 95.31 423 ALA A N 1
ATOM 3356 C CA . ALA A 1 423 ? -1.423 -18.188 1.736 1 95.31 423 ALA A CA 1
ATOM 3357 C C . ALA A 1 423 ? -1.022 -19.469 1.001 1 95.31 423 ALA A C 1
ATOM 3359 O O . ALA A 1 423 ? -0.012 -20.094 1.332 1 95.31 423 ALA A O 1
ATOM 3360 N N . ARG A 1 424 ? -1.722 -19.797 -0.015 1 93.81 424 ARG A N 1
ATOM 3361 C CA . ARG A 1 424 ? -1.528 -21.094 -0.663 1 93.81 424 ARG A CA 1
ATOM 3362 C C . ARG A 1 424 ? -0.413 -21.031 -1.7 1 93.81 424 ARG A C 1
ATOM 3364 O O . ARG A 1 424 ? 0.482 -21.875 -1.714 1 93.81 424 ARG A O 1
ATOM 3371 N N . TRP A 1 425 ? -0.413 -20 -2.5 1 95.25 425 TRP A N 1
ATOM 3372 C CA . TRP A 1 425 ? 0.558 -19.953 -3.588 1 95.25 425 TRP A CA 1
ATOM 3373 C C . TRP A 1 425 ? 1.665 -18.953 -3.281 1 95.25 425 TRP A C 1
ATOM 3375 O O . TRP A 1 425 ? 2.816 -19.141 -3.678 1 95.25 425 TRP A O 1
ATOM 3385 N N . GLY A 1 426 ? 1.257 -17.875 -2.654 1 93.62 426 GLY A N 1
ATOM 3386 C CA . GLY A 1 426 ? 2.305 -16.938 -2.273 1 93.62 426 GLY A CA 1
ATOM 3387 C C . GLY A 1 426 ? 3.316 -17.531 -1.312 1 93.62 426 GLY A C 1
ATOM 3388 O O . GLY A 1 426 ? 4.492 -17.672 -1.65 1 93.62 426 GLY A O 1
ATOM 3389 N N . VAL A 1 427 ? 2.838 -17.969 -0.203 1 93.69 427 VAL A N 1
ATOM 3390 C CA . VAL A 1 427 ? 3.691 -18.531 0.836 1 93.69 427 VAL A CA 1
ATOM 3391 C C . VAL A 1 427 ? 4.176 -19.922 0.412 1 93.69 427 VAL A C 1
ATOM 3393 O O . VAL A 1 427 ? 5.359 -20.234 0.532 1 93.69 427 VAL A O 1
ATOM 3396 N N . GLY A 1 428 ? 3.215 -20.719 -0.074 1 93.12 428 GLY A N 1
ATOM 3397 C CA . GLY A 1 428 ? 3.613 -22.016 -0.57 1 93.12 428 GLY A CA 1
ATOM 3398 C C . GLY A 1 428 ? 4.68 -21.953 -1.646 1 93.12 428 GLY A C 1
ATOM 3399 O O . GLY A 1 428 ? 5.629 -22.734 -1.641 1 93.12 428 GLY A O 1
ATOM 3400 N N . GLY A 1 429 ? 4.488 -21.016 -2.557 1 93.88 429 GLY A N 1
ATOM 3401 C CA . GLY A 1 429 ? 5.469 -20.812 -3.609 1 93.88 429 GLY A CA 1
ATOM 3402 C C . GLY A 1 429 ? 6.824 -20.375 -3.084 1 93.88 429 GLY A C 1
ATOM 3403 O O . GLY A 1 429 ? 7.859 -20.812 -3.588 1 93.88 429 GLY A O 1
ATOM 3404 N N . ALA A 1 430 ? 6.809 -19.547 -2.086 1 92.81 430 ALA A N 1
ATOM 3405 C CA . ALA A 1 430 ? 8.062 -19.094 -1.492 1 92.81 430 ALA A CA 1
ATOM 3406 C C . ALA A 1 430 ? 8.797 -20.25 -0.817 1 92.81 430 ALA A C 1
ATOM 3408 O O . ALA A 1 430 ? 10.016 -20.375 -0.932 1 92.81 430 ALA A O 1
ATOM 3409 N N . LEU A 1 431 ? 8.078 -21.078 -0.104 1 92 431 LEU A N 1
ATOM 3410 C CA . LEU A 1 431 ? 8.68 -22.234 0.555 1 92 431 LEU A CA 1
ATOM 3411 C C . LEU A 1 431 ? 9.219 -23.219 -0.47 1 92 431 LEU A C 1
ATOM 3413 O O . LEU A 1 431 ? 10.312 -23.766 -0.297 1 92 431 LEU A O 1
ATOM 3417 N N . LEU A 1 432 ? 8.469 -23.422 -1.515 1 93.75 432 LEU A N 1
ATOM 3418 C CA . LEU A 1 432 ? 8.93 -24.312 -2.582 1 93.75 432 LEU A CA 1
ATOM 3419 C C . LEU A 1 432 ? 10.164 -23.734 -3.264 1 93.75 432 LEU A C 1
ATOM 3421 O O . LEU A 1 432 ? 11.141 -24.438 -3.508 1 93.75 432 LEU A O 1
ATOM 3425 N N . ALA A 1 433 ? 10.133 -22.453 -3.576 1 94.56 433 ALA A N 1
ATOM 3426 C CA . ALA A 1 433 ? 11.273 -21.781 -4.207 1 94.56 433 ALA A CA 1
ATOM 3427 C C . ALA A 1 433 ? 12.523 -21.906 -3.348 1 94.56 433 ALA A C 1
ATOM 3429 O O . ALA A 1 433 ? 13.617 -22.141 -3.865 1 94.56 433 ALA A O 1
ATOM 3430 N N . ALA A 1 434 ? 12.367 -21.766 -2.051 1 91.31 434 ALA A N 1
ATOM 3431 C CA . ALA A 1 434 ? 13.5 -21.891 -1.143 1 91.31 434 ALA A CA 1
ATOM 3432 C C . ALA A 1 434 ? 14.094 -23.297 -1.212 1 91.31 434 ALA A C 1
ATOM 3434 O O . ALA A 1 434 ? 15.32 -23.469 -1.212 1 91.31 434 ALA A O 1
ATOM 3435 N N . ARG A 1 435 ? 13.25 -24.266 -1.262 1 90.44 435 ARG A N 1
ATOM 3436 C CA . ARG A 1 435 ? 13.703 -25.656 -1.372 1 90.44 435 ARG A CA 1
ATOM 3437 C C . ARG A 1 435 ? 14.422 -25.891 -2.697 1 90.44 435 ARG A C 1
ATOM 3439 O O . ARG A 1 435 ? 15.477 -26.516 -2.732 1 90.44 435 ARG A O 1
ATOM 3446 N N . LEU A 1 436 ? 13.867 -25.406 -3.785 1 92.38 436 LEU A N 1
ATOM 3447 C CA . LEU A 1 436 ? 14.469 -25.547 -5.105 1 92.38 436 LEU A CA 1
ATOM 3448 C C . LEU A 1 436 ? 15.812 -24.828 -5.168 1 92.38 436 LEU A C 1
ATOM 3450 O O . LEU A 1 436 ? 16.766 -25.328 -5.781 1 92.38 436 LEU A O 1
ATOM 3454 N N . ALA A 1 437 ? 15.883 -23.688 -4.516 1 91.25 437 ALA A N 1
ATOM 3455 C CA . ALA A 1 437 ? 17.094 -22.875 -4.559 1 91.25 437 ALA A CA 1
ATOM 3456 C C . ALA A 1 437 ? 18.266 -23.594 -3.871 1 91.25 437 ALA A C 1
ATOM 3458 O O . ALA A 1 437 ? 19.422 -23.312 -4.164 1 91.25 437 ALA A O 1
ATOM 3459 N N . ARG A 1 438 ? 17.969 -24.422 -2.945 1 88.38 438 ARG A N 1
ATOM 3460 C CA . ARG A 1 438 ? 19.016 -25.172 -2.252 1 88.38 438 ARG A CA 1
ATOM 3461 C C . ARG A 1 438 ? 19.594 -26.266 -3.152 1 88.38 438 ARG A C 1
ATOM 3463 O O . ARG A 1 438 ? 20.734 -26.688 -2.961 1 88.38 438 ARG A O 1
ATOM 3470 N N . ARG A 1 439 ? 18.859 -26.641 -4.141 1 88.38 439 ARG A N 1
ATOM 3471 C CA . ARG A 1 439 ? 19.266 -27.766 -4.969 1 88.38 439 ARG A CA 1
ATOM 3472 C C . ARG A 1 439 ? 19.734 -27.297 -6.344 1 88.38 439 ARG A C 1
ATOM 3474 O O . ARG A 1 439 ? 20.609 -27.922 -6.949 1 88.38 439 ARG A O 1
ATOM 3481 N N . TYR A 1 440 ? 19.125 -26.266 -6.812 1 90 440 TYR A N 1
ATOM 3482 C CA . TYR A 1 440 ? 19.422 -25.781 -8.156 1 90 440 TYR A CA 1
ATOM 3483 C C . TYR A 1 440 ? 20.062 -24.406 -8.125 1 90 440 TYR A C 1
ATOM 3485 O O . TYR A 1 440 ? 19.531 -23.484 -7.492 1 90 440 TYR A O 1
ATOM 3493 N N . SER A 1 441 ? 21.141 -24.25 -8.805 1 86.38 441 SER A N 1
ATOM 3494 C CA . SER A 1 441 ? 21.969 -23.047 -8.688 1 86.38 441 SER A CA 1
ATOM 3495 C C . SER A 1 441 ? 21.344 -21.875 -9.43 1 86.38 441 SER A C 1
ATOM 3497 O O . SER A 1 441 ? 21.594 -20.719 -9.109 1 86.38 441 SER A O 1
ATOM 3499 N N . LYS A 1 442 ? 20.578 -22.141 -10.461 1 92.69 442 LYS A N 1
ATOM 3500 C CA . LYS A 1 442 ? 19.953 -21.078 -11.234 1 92.69 442 LYS A CA 1
ATOM 3501 C C . LYS A 1 442 ? 18.422 -21.156 -11.141 1 92.69 442 LYS A C 1
ATOM 3503 O O . LYS A 1 442 ? 17.812 -22 -11.797 1 92.69 442 LYS A O 1
ATOM 3508 N N . LEU A 1 443 ? 17.906 -20.297 -10.344 1 95.44 443 LEU A N 1
ATOM 3509 C CA . LEU A 1 443 ? 16.453 -20.219 -10.141 1 95.44 443 LEU A CA 1
ATOM 3510 C C . LEU A 1 443 ? 15.969 -18.781 -10.281 1 95.44 443 LEU A C 1
ATOM 3512 O O . LEU A 1 443 ? 16.547 -17.859 -9.703 1 95.44 443 LEU A O 1
ATOM 3516 N N . TYR A 1 444 ? 15.031 -18.609 -11.133 1 97.19 444 TYR A N 1
ATOM 3517 C CA . TYR A 1 444 ? 14.32 -17.344 -11.25 1 97.19 444 TYR A CA 1
ATOM 3518 C C . TYR A 1 444 ? 12.867 -17.484 -10.812 1 97.19 444 TYR A C 1
ATOM 3520 O O . TYR A 1 444 ? 12.227 -18.516 -11.094 1 97.19 444 TYR A O 1
ATOM 3528 N N . VAL A 1 445 ? 12.359 -16.516 -10.062 1 96.5 445 VAL A N 1
ATOM 3529 C CA . VAL A 1 445 ? 11 -16.578 -9.531 1 96.5 445 VAL A CA 1
ATOM 3530 C C . VAL A 1 445 ? 10.242 -15.312 -9.922 1 96.5 445 VAL A C 1
ATOM 3532 O O . VAL A 1 445 ? 10.789 -14.211 -9.891 1 96.5 445 VAL A O 1
ATOM 3535 N N . TYR A 1 446 ? 8.945 -15.469 -10.352 1 95.5 446 TYR A N 1
ATOM 3536 C CA . TYR A 1 446 ? 8.141 -14.297 -10.68 1 95.5 446 TYR A CA 1
ATOM 3537 C C . TYR A 1 446 ? 6.758 -14.391 -10.055 1 95.5 446 TYR A C 1
ATOM 3539 O O . TYR A 1 446 ? 6.312 -15.477 -9.672 1 95.5 446 TYR A O 1
ATOM 3547 N N . ARG A 1 447 ? 6.16 -13.359 -9.891 1 94.31 447 ARG A N 1
ATOM 3548 C CA . ARG A 1 447 ? 4.727 -13.211 -9.656 1 94.31 447 ARG A CA 1
ATOM 3549 C C . ARG A 1 447 ? 4.078 -12.383 -10.766 1 94.31 447 ARG A C 1
ATOM 3551 O O . ARG A 1 447 ? 4.461 -11.234 -10.992 1 94.31 447 ARG A O 1
ATOM 3558 N N . TYR A 1 448 ? 3.189 -13.047 -11.484 1 93.19 448 TYR A N 1
ATOM 3559 C CA . TYR A 1 448 ? 2.408 -12.352 -12.5 1 93.19 448 TYR A CA 1
ATOM 3560 C C . TYR A 1 448 ? 1.213 -11.641 -11.883 1 93.19 448 TYR A C 1
ATOM 3562 O O . TYR A 1 448 ? 0.339 -12.289 -11.289 1 93.19 448 TYR A O 1
ATOM 3570 N N . SER A 1 449 ? 1.144 -10.32 -11.969 1 89.31 449 SER A N 1
ATOM 3571 C CA . SER A 1 449 ? 0.126 -9.562 -11.242 1 89.31 449 SER A CA 1
ATOM 3572 C C . SER A 1 449 ? -0.671 -8.664 -12.188 1 89.31 449 SER A C 1
ATOM 3574 O O . SER A 1 449 ? -1.476 -7.848 -11.742 1 89.31 449 SER A O 1
ATOM 3576 N N . GLN A 1 450 ? -0.52 -8.805 -13.438 1 85.38 450 GLN A N 1
ATOM 3577 C CA . GLN A 1 450 ? -1.267 -7.996 -14.398 1 85.38 450 GLN A CA 1
ATOM 3578 C C . GLN A 1 450 ? -2.672 -8.555 -14.609 1 85.38 450 GLN A C 1
ATOM 3580 O O . GLN A 1 450 ? -2.836 -9.711 -14.992 1 85.38 450 GLN A O 1
ATOM 3585 N N . PRO A 1 451 ? -3.619 -7.629 -14.25 1 78.38 451 PRO A N 1
ATOM 3586 C CA . PRO A 1 451 ? -4.969 -8.102 -14.562 1 78.38 451 PRO A CA 1
ATOM 3587 C C . PRO A 1 451 ? -5.18 -8.359 -16.047 1 78.38 451 PRO A C 1
ATOM 3589 O O . PRO A 1 451 ? -4.645 -7.633 -16.891 1 78.38 451 PRO A O 1
ATOM 3592 N N . ALA A 1 452 ? -5.586 -9.633 -16.203 1 70.12 452 ALA A N 1
ATOM 3593 C CA . ALA A 1 452 ? -5.977 -9.914 -17.578 1 70.12 452 ALA A CA 1
ATOM 3594 C C . ALA A 1 452 ? -7.488 -9.828 -17.75 1 70.12 452 ALA A C 1
ATOM 3596 O O . ALA A 1 452 ? -8.242 -9.977 -16.781 1 70.12 452 ALA A O 1
ATOM 3597 N N . GLY A 1 453 ? -7.883 -9.18 -18.766 1 70.62 453 GLY A N 1
ATOM 3598 C CA . GLY A 1 453 ? -9.312 -9.102 -19.031 1 70.62 453 GLY A CA 1
ATOM 3599 C C . GLY A 1 453 ? -9.977 -10.461 -19.094 1 70.62 453 GLY A C 1
ATOM 3600 O O . GLY A 1 453 ? -11.203 -10.562 -19.031 1 70.62 453 GLY A O 1
ATOM 3601 N N . VAL A 1 454 ? -9.07 -11.719 -19.141 1 78.06 454 VAL A N 1
ATOM 3602 C CA . VAL A 1 454 ? -9.688 -13.031 -19.312 1 78.06 454 VAL A CA 1
ATOM 3603 C C . VAL A 1 454 ? -8.773 -14.109 -18.719 1 78.06 454 VAL A C 1
ATOM 3605 O O . VAL A 1 454 ? -7.555 -13.938 -18.656 1 78.06 454 VAL A O 1
ATOM 3608 N N . ASP A 1 455 ? -9.414 -15.219 -18.219 1 78.94 455 ASP A N 1
ATOM 3609 C CA . ASP A 1 455 ? -8.633 -16.359 -17.766 1 78.94 455 ASP A CA 1
ATOM 3610 C C . ASP A 1 455 ? -8.641 -17.484 -18.797 1 78.94 455 ASP A C 1
ATOM 3612 O O . ASP A 1 455 ? -9.117 -17.297 -19.922 1 78.94 455 ASP A O 1
ATOM 3616 N N . ILE A 1 456 ? -8.062 -18.672 -18.5 1 83.38 456 ILE A N 1
ATOM 3617 C CA . ILE A 1 456 ? -7.84 -19.766 -19.438 1 83.38 456 ILE A CA 1
ATOM 3618 C C . ILE A 1 456 ? -9.172 -20.391 -19.828 1 83.38 456 ILE A C 1
ATOM 3620 O O . ILE A 1 456 ? -9.258 -21.125 -20.812 1 83.38 456 ILE A O 1
ATOM 3624 N N . LEU A 1 457 ? -10.211 -20.094 -19.016 1 79.75 457 LEU A N 1
ATOM 3625 C CA . LEU A 1 457 ? -11.531 -20.625 -19.344 1 79.75 457 LEU A CA 1
ATOM 3626 C C . LEU A 1 457 ? -12.383 -19.578 -20.047 1 79.75 457 LEU A C 1
ATOM 3628 O O . LEU A 1 457 ? -13.555 -19.812 -20.344 1 79.75 457 LEU A O 1
ATOM 3632 N N . GLY A 1 458 ? -11.766 -18.438 -20.297 1 77.88 458 GLY A N 1
ATOM 3633 C CA . GLY A 1 458 ? -12.43 -17.375 -21.047 1 77.88 458 GLY A CA 1
ATOM 3634 C C . GLY A 1 458 ? -13.297 -16.484 -20.172 1 77.88 458 GLY A C 1
ATOM 3635 O O . GLY A 1 458 ? -14.055 -15.656 -20.672 1 77.88 458 GLY A O 1
ATOM 3636 N N . ARG A 1 459 ? -13.227 -16.562 -18.875 1 78.44 459 ARG A N 1
ATOM 3637 C CA . ARG A 1 459 ? -14.047 -15.758 -17.969 1 78.44 459 ARG A CA 1
ATOM 3638 C C . ARG A 1 459 ? -13.453 -14.367 -17.797 1 78.44 459 ARG A C 1
ATOM 3640 O O . ARG A 1 459 ? -12.242 -14.219 -17.641 1 78.44 459 ARG A O 1
ATOM 3647 N N . GLN A 1 460 ? -14.352 -13.438 -17.906 1 72.94 460 GLN A N 1
ATOM 3648 C CA . GLN A 1 460 ? -13.953 -12.039 -17.766 1 72.94 460 GLN A CA 1
ATOM 3649 C C . GLN A 1 460 ? -14.297 -11.508 -16.375 1 72.94 460 GLN A C 1
ATOM 3651 O O . GLN A 1 460 ? -15.469 -11.516 -15.984 1 72.94 460 GLN A O 1
ATOM 3656 N N . PHE A 1 461 ? -13.234 -11.32 -15.68 1 69.38 461 PHE A N 1
ATOM 3657 C CA . PHE A 1 461 ? -13.484 -10.719 -14.375 1 69.38 461 PHE A CA 1
ATOM 3658 C C . PHE A 1 461 ? -12.812 -9.359 -14.258 1 69.38 461 PHE A C 1
ATOM 3660 O O . PHE A 1 461 ? -11.797 -9.109 -14.922 1 69.38 461 PHE A O 1
ATOM 3667 N N . ASN A 1 462 ? -13.438 -8.453 -13.586 1 78.19 462 ASN A N 1
ATOM 3668 C CA . ASN A 1 462 ? -12.875 -7.121 -13.398 1 78.19 462 ASN A CA 1
ATOM 3669 C C . ASN A 1 462 ? -12.125 -7.016 -12.078 1 78.19 462 ASN A C 1
ATOM 3671 O O . ASN A 1 462 ? -12.328 -6.07 -11.312 1 78.19 462 ASN A O 1
ATOM 3675 N N . PHE A 1 463 ? -11.242 -8.086 -11.922 1 82.44 463 PHE A N 1
ATOM 3676 C CA . PHE A 1 463 ? -10.406 -8.039 -10.727 1 82.44 463 PHE A CA 1
ATOM 3677 C C . PHE A 1 463 ? -9.172 -7.176 -10.969 1 82.44 463 PHE A C 1
ATOM 3679 O O . PHE A 1 463 ? -8.781 -6.953 -12.117 1 82.44 463 PHE A O 1
ATOM 3686 N N . SER A 1 464 ? -8.547 -6.734 -9.867 1 81 464 SER A N 1
ATOM 3687 C CA . SER A 1 464 ? -7.402 -5.84 -9.977 1 81 464 SER A CA 1
ATOM 3688 C C . SER A 1 464 ? -6.102 -6.625 -10.102 1 81 464 SER A C 1
ATOM 3690 O O . SER A 1 464 ? -5.051 -6.055 -10.398 1 81 464 SER A O 1
ATOM 3692 N N . GLY A 1 465 ? -6.156 -7.961 -9.969 1 86.69 465 GLY A N 1
ATOM 3693 C CA . GLY A 1 465 ? -4.98 -8.805 -10.094 1 86.69 465 GLY A CA 1
ATOM 3694 C C . GLY A 1 465 ? -5.109 -9.859 -11.18 1 86.69 465 GLY A C 1
ATOM 3695 O O . GLY A 1 465 ? -6.023 -9.789 -12.008 1 86.69 465 GLY A O 1
ATOM 3696 N N . ALA A 1 466 ? -4.129 -10.727 -11.258 1 90.12 466 ALA A N 1
ATOM 3697 C CA . ALA A 1 466 ? -4.09 -11.781 -12.273 1 90.12 466 ALA A CA 1
ATOM 3698 C C . ALA A 1 466 ? -4.629 -13.094 -11.719 1 90.12 466 ALA A C 1
ATOM 3700 O O . ALA A 1 466 ? -4.094 -13.625 -10.742 1 90.12 466 ALA A O 1
ATOM 3701 N N . VAL A 1 467 ? -5.629 -13.594 -12.391 1 90.94 467 VAL A N 1
ATOM 3702 C CA . VAL A 1 467 ? -6.219 -14.867 -11.977 1 90.94 467 VAL A CA 1
ATOM 3703 C C . VAL A 1 467 ? -5.422 -16.031 -12.562 1 90.94 467 VAL A C 1
ATOM 3705 O O . VAL A 1 467 ? -4.562 -15.828 -13.422 1 90.94 467 VAL A O 1
ATOM 3708 N N . HIS A 1 468 ? -5.672 -17.234 -12.109 1 92.19 468 HIS A N 1
ATOM 3709 C CA . HIS A 1 468 ? -4.988 -18.438 -12.57 1 92.19 468 HIS A CA 1
ATOM 3710 C C . HIS A 1 468 ? -5.113 -18.594 -14.086 1 92.19 468 HIS A C 1
ATOM 3712 O O . HIS A 1 468 ? -6.211 -18.484 -14.633 1 92.19 468 HIS A O 1
ATOM 3718 N N . GLY A 1 469 ? -3.982 -18.781 -14.734 1 91.5 469 GLY A N 1
ATOM 3719 C CA . GLY A 1 469 ? -3.992 -19.047 -16.156 1 91.5 469 GLY A CA 1
ATOM 3720 C C . GLY A 1 469 ? -3.766 -17.797 -17 1 91.5 469 GLY A C 1
ATOM 3721 O O . GLY A 1 469 ? -3.49 -17.891 -18.203 1 91.5 469 GLY A O 1
ATOM 3722 N N . THR A 1 470 ? -3.803 -16.594 -16.359 1 89.81 470 THR A N 1
ATOM 3723 C CA . THR A 1 470 ? -3.617 -15.367 -17.125 1 89.81 470 THR A CA 1
ATOM 3724 C C . THR A 1 470 ? -2.207 -15.297 -17.703 1 89.81 470 THR A C 1
ATOM 3726 O O . THR A 1 470 ? -2.004 -14.758 -18.781 1 89.81 470 THR A O 1
ATOM 3729 N N . ASP A 1 471 ? -1.262 -15.766 -16.984 1 92.94 471 ASP A N 1
ATOM 3730 C CA . ASP A 1 471 ? 0.11 -15.758 -17.484 1 92.94 471 ASP A CA 1
ATOM 3731 C C . ASP A 1 471 ? 0.274 -16.719 -18.656 1 92.94 471 ASP A C 1
ATOM 3733 O O . ASP A 1 471 ? 1.052 -16.469 -19.578 1 92.94 471 ASP A O 1
ATOM 3737 N N . LEU A 1 472 ? -0.474 -17.812 -18.641 1 94.12 472 LEU A N 1
ATOM 3738 C CA . LEU A 1 472 ? -0.433 -18.734 -19.766 1 94.12 472 LEU A CA 1
ATOM 3739 C C . LEU A 1 472 ? -1.059 -18.109 -21 1 94.12 472 LEU A C 1
ATOM 3741 O O . LEU A 1 472 ? -0.538 -18.266 -22.109 1 94.12 472 LEU A O 1
ATOM 3745 N N . VAL A 1 473 ? -2.152 -17.438 -20.828 1 91.06 473 VAL A N 1
ATOM 3746 C CA . VAL A 1 473 ? -2.797 -16.734 -21.922 1 91.06 473 VAL A CA 1
ATOM 3747 C C . VAL A 1 473 ? -1.84 -15.688 -22.5 1 91.06 473 VAL A C 1
ATOM 3749 O O . VAL A 1 473 ? -1.719 -15.555 -23.719 1 91.06 473 VAL A O 1
ATOM 3752 N N . SER A 1 474 ? -1.171 -15.023 -21.609 1 90.69 474 SER A N 1
ATOM 3753 C CA . SER A 1 474 ? -0.194 -14.031 -22.047 1 90.69 474 SER A CA 1
ATOM 3754 C C . SER A 1 474 ? 0.953 -14.68 -22.812 1 90.69 474 SER A C 1
ATOM 3756 O O . SER A 1 474 ? 1.401 -14.156 -23.828 1 90.69 474 SER A O 1
ATOM 3758 N N . LEU A 1 475 ? 1.393 -15.758 -22.375 1 94.12 475 LEU A N 1
ATOM 3759 C CA . LEU A 1 475 ? 2.523 -16.469 -22.969 1 94.12 475 LEU A CA 1
ATOM 3760 C C . LEU A 1 475 ? 2.189 -16.938 -24.375 1 94.12 475 LEU A C 1
ATOM 3762 O O . LEU A 1 475 ? 3.002 -16.781 -25.297 1 94.12 475 LEU A O 1
ATOM 3766 N N . LEU A 1 476 ? 0.955 -17.469 -24.547 1 93.19 476 LEU A N 1
ATOM 3767 C CA . LEU A 1 476 ? 0.612 -18.094 -25.828 1 93.19 476 LEU A CA 1
ATOM 3768 C C . LEU A 1 476 ? -0.07 -17.109 -26.75 1 93.19 476 LEU A C 1
ATOM 3770 O O . LEU A 1 476 ? -0.359 -17.422 -27.906 1 93.19 476 LEU A O 1
ATOM 3774 N N . GLY A 1 477 ? -0.411 -15.938 -26.25 1 87.31 477 GLY A N 1
ATOM 3775 C CA . GLY A 1 477 ? -0.721 -14.766 -27.047 1 87.31 477 GLY A CA 1
ATOM 3776 C C . GLY A 1 477 ? -2.125 -14.797 -27.625 1 87.31 477 GLY A C 1
ATOM 3777 O O . GLY A 1 477 ? -3.047 -15.32 -27 1 87.31 477 GLY A O 1
ATOM 3778 N N . ASN A 1 478 ? -2.205 -14.242 -28.828 1 84.69 478 ASN A N 1
ATOM 3779 C CA . ASN A 1 478 ? -3.49 -13.977 -29.453 1 84.69 478 ASN A CA 1
ATOM 3780 C C . ASN A 1 478 ? -4.211 -15.266 -29.828 1 84.69 478 ASN A C 1
ATOM 3782 O O . ASN A 1 478 ? -5.441 -15.336 -29.781 1 84.69 478 ASN A O 1
ATOM 3786 N N . ALA A 1 479 ? -3.447 -16.25 -30.188 1 85.88 479 ALA A N 1
ATOM 3787 C CA . ALA A 1 479 ? -4.066 -17.516 -30.594 1 85.88 479 ALA A CA 1
ATOM 3788 C C . ALA A 1 479 ? -4.898 -18.109 -29.453 1 85.88 479 ALA A C 1
ATOM 3790 O O . ALA A 1 479 ? -6.035 -18.531 -29.672 1 85.88 479 ALA A O 1
ATOM 3791 N N . LEU A 1 480 ? -4.328 -18.078 -28.281 1 88.31 480 LEU A N 1
ATOM 3792 C CA . LEU A 1 480 ? -5.078 -18.609 -27.156 1 88.31 480 LEU A CA 1
ATOM 3793 C C . LEU A 1 480 ? -6.199 -17.672 -26.75 1 88.31 480 LEU A C 1
ATOM 3795 O O . LEU A 1 480 ? -7.297 -18.109 -26.391 1 88.31 480 LEU A O 1
ATOM 3799 N N . MET A 1 481 ? -5.934 -16.375 -26.797 1 86.44 481 MET A N 1
ATOM 3800 C CA . MET A 1 481 ? -6.953 -15.383 -26.5 1 86.44 481 MET A CA 1
ATOM 3801 C C . MET A 1 481 ? -8.18 -15.562 -27.391 1 86.44 481 MET A C 1
ATOM 3803 O O . MET A 1 481 ? -9.312 -15.555 -26.906 1 86.44 481 MET A O 1
ATOM 3807 N N . LEU A 1 482 ? -7.91 -15.766 -28.641 1 85.25 482 LEU A N 1
ATOM 3808 C CA . LEU A 1 482 ? -9 -15.969 -29.594 1 85.25 482 LEU A CA 1
ATOM 3809 C C . LEU A 1 482 ? -9.766 -17.25 -29.281 1 85.25 482 LEU A C 1
ATOM 3811 O O . LEU A 1 482 ? -10.984 -17.312 -29.438 1 85.25 482 LEU A O 1
ATOM 3815 N N . GLN A 1 483 ? -9.047 -18.203 -28.875 1 86.19 483 GLN A N 1
ATOM 3816 C CA . GLN A 1 483 ? -9.656 -19.5 -28.578 1 86.19 483 GLN A CA 1
ATOM 3817 C C . GLN A 1 483 ? -10.531 -19.422 -27.328 1 86.19 483 GLN A C 1
ATOM 3819 O O . GLN A 1 483 ? -11.664 -19.922 -27.328 1 86.19 483 GLN A O 1
ATOM 3824 N N . VAL A 1 484 ? -10.055 -18.812 -26.281 1 85.31 484 VAL A N 1
ATOM 3825 C CA . VAL A 1 484 ? -10.734 -18.922 -25 1 85.31 484 VAL A CA 1
ATOM 3826 C C . VAL A 1 484 ? -11.648 -17.719 -24.797 1 85.31 484 VAL A C 1
ATOM 3828 O O . VAL A 1 484 ? -12.719 -17.844 -24.203 1 85.31 484 VAL A O 1
ATOM 3831 N N . ALA A 1 485 ? -11.273 -16.5 -25.234 1 84.12 485 ALA A N 1
ATOM 3832 C CA . ALA A 1 485 ? -12.055 -15.289 -25 1 84.12 485 ALA A CA 1
ATOM 3833 C C . ALA A 1 485 ? -12.844 -14.898 -26.25 1 84.12 485 ALA A C 1
ATOM 3835 O O . ALA A 1 485 ? -13.703 -14.016 -26.203 1 84.12 485 ALA A O 1
ATOM 3836 N N . ARG A 1 486 ? -12.539 -15.5 -27.375 1 86.75 486 ARG A N 1
ATOM 3837 C CA . ARG A 1 486 ? -13.234 -15.25 -28.641 1 86.75 486 ARG A CA 1
ATOM 3838 C C . ARG A 1 486 ? -13.102 -13.789 -29.047 1 86.75 486 ARG A C 1
ATOM 3840 O O . ARG A 1 486 ? -14.055 -13.195 -29.547 1 86.75 486 ARG A O 1
ATOM 3847 N N . ARG A 1 487 ? -11.977 -13.195 -28.641 1 85.06 487 ARG A N 1
ATOM 3848 C CA . ARG A 1 487 ? -11.609 -11.852 -29.062 1 85.06 487 ARG A CA 1
ATOM 3849 C C . ARG A 1 487 ? -10.094 -11.695 -29.156 1 85.06 487 ARG A C 1
ATOM 3851 O O . ARG A 1 487 ? -9.344 -12.477 -28.562 1 85.06 487 ARG A O 1
ATOM 3858 N N . ALA A 1 488 ? -9.758 -10.664 -29.906 1 84.19 488 ALA A N 1
ATOM 3859 C CA . ALA A 1 488 ? -8.336 -10.359 -30.016 1 84.19 488 ALA A CA 1
ATOM 3860 C C . ALA A 1 488 ? -7.84 -9.625 -28.766 1 84.19 488 ALA A C 1
ATOM 3862 O O . ALA A 1 488 ? -8.625 -8.992 -28.062 1 84.19 488 ALA A O 1
ATOM 3863 N N . ALA A 1 489 ? -6.582 -9.789 -28.531 1 82.5 489 ALA A N 1
ATOM 3864 C CA . ALA A 1 489 ? -5.973 -9.039 -27.438 1 82.5 489 ALA A CA 1
ATOM 3865 C C . ALA A 1 489 ? -5.965 -7.547 -27.734 1 82.5 489 ALA A C 1
ATOM 3867 O O . ALA A 1 489 ? -5.766 -7.133 -28.875 1 82.5 489 ALA A O 1
ATOM 3868 N N . THR A 1 490 ? -6.238 -6.789 -26.703 1 82.62 490 THR A N 1
ATOM 3869 C CA . THR A 1 490 ? -6.105 -5.34 -26.844 1 82.62 490 THR A CA 1
ATOM 3870 C C . THR A 1 490 ? -4.637 -4.945 -26.969 1 82.62 490 THR A C 1
ATOM 3872 O O . THR A 1 490 ? -3.744 -5.762 -26.734 1 82.62 490 THR A O 1
ATOM 3875 N N . ASN A 1 491 ? -4.387 -3.732 -27.359 1 80.94 491 ASN A N 1
ATOM 3876 C CA . ASN A 1 491 ? -3.014 -3.268 -27.5 1 80.94 491 ASN A CA 1
ATOM 3877 C C . ASN A 1 491 ? -2.258 -3.33 -26.188 1 80.94 491 ASN A C 1
ATOM 3879 O O . ASN A 1 491 ? -1.075 -3.678 -26.156 1 80.94 491 ASN A O 1
ATOM 3883 N N . ASP A 1 492 ? -2.949 -2.977 -25.109 1 75.12 492 ASP A N 1
ATOM 3884 C CA . ASP A 1 492 ? -2.328 -3.039 -23.797 1 75.12 492 ASP A CA 1
ATOM 3885 C C . ASP A 1 492 ? -2 -4.48 -23.406 1 75.12 492 ASP A C 1
ATOM 3887 O O . ASP A 1 492 ? -0.927 -4.754 -22.859 1 75.12 492 ASP A O 1
ATOM 3891 N N . GLU A 1 493 ? -2.881 -5.336 -23.75 1 78.88 493 GLU A N 1
ATOM 3892 C CA . GLU A 1 493 ? -2.662 -6.754 -23.484 1 78.88 493 GLU A CA 1
ATOM 3893 C C . GLU A 1 493 ? -1.505 -7.297 -24.328 1 78.88 493 GLU A C 1
ATOM 3895 O O . GLU A 1 493 ? -0.695 -8.086 -23.828 1 78.88 493 GLU A O 1
ATOM 3900 N N . LYS A 1 494 ? -1.375 -6.793 -25.516 1 82.69 494 LYS A N 1
ATOM 3901 C CA . LYS A 1 494 ? -0.326 -7.254 -26.422 1 82.69 494 LYS A CA 1
ATOM 3902 C C . LYS A 1 494 ? 1.055 -6.848 -25.922 1 82.69 494 LYS A C 1
ATOM 3904 O O . LYS A 1 494 ? 2.014 -7.613 -26.031 1 82.69 494 LYS A O 1
ATOM 3909 N N . ARG A 1 495 ? 1.107 -5.656 -25.391 1 81.56 495 ARG A N 1
ATOM 3910 C CA . ARG A 1 495 ? 2.395 -5.176 -24.891 1 81.56 495 ARG A CA 1
ATOM 3911 C C . ARG A 1 495 ? 2.902 -6.051 -23.75 1 81.56 495 ARG A C 1
ATOM 3913 O O . ARG A 1 495 ? 4.055 -6.484 -23.75 1 81.56 495 ARG A O 1
ATOM 3920 N N . LEU A 1 496 ? 2.102 -6.289 -22.828 1 78.12 496 LEU A N 1
ATOM 3921 C CA . LEU A 1 496 ? 2.518 -7.094 -21.672 1 78.12 496 LEU A CA 1
ATOM 3922 C C . LEU A 1 496 ? 2.734 -8.547 -22.094 1 78.12 496 LEU A C 1
ATOM 3924 O O . LEU A 1 496 ? 3.652 -9.203 -21.594 1 78.12 496 LEU A O 1
ATOM 3928 N N . THR A 1 497 ? 1.951 -8.977 -22.984 1 84.31 497 THR A N 1
ATOM 3929 C CA . THR A 1 497 ? 2.076 -10.344 -23.484 1 84.31 497 THR A CA 1
ATOM 3930 C C . THR A 1 497 ? 3.416 -10.547 -24.188 1 84.31 497 THR A C 1
ATOM 3932 O O . THR A 1 497 ? 4.082 -11.562 -23.984 1 84.31 497 THR A O 1
ATOM 3935 N N . SER A 1 498 ? 3.785 -9.516 -24.875 1 87.19 498 SER A N 1
ATOM 3936 C CA . SER A 1 498 ? 5.047 -9.609 -25.609 1 87.19 498 SER A CA 1
ATOM 3937 C C . SER A 1 498 ? 6.234 -9.602 -24.641 1 87.19 498 SER A C 1
ATOM 3939 O O . SER A 1 498 ? 7.191 -10.359 -24.828 1 87.19 498 SER A O 1
ATOM 3941 N N . GLN A 1 499 ? 6.129 -8.805 -23.656 1 89 499 GLN A N 1
ATOM 3942 C CA . GLN A 1 499 ? 7.223 -8.719 -22.688 1 89 499 GLN A CA 1
ATOM 3943 C C . GLN A 1 499 ? 7.379 -10.031 -21.922 1 89 499 GLN A C 1
ATOM 3945 O O . GLN A 1 499 ? 8.492 -10.539 -21.766 1 89 499 GLN A O 1
ATOM 3950 N N . PHE A 1 500 ? 6.312 -10.57 -21.453 1 93.44 500 PHE A N 1
ATOM 3951 C CA . PHE A 1 500 ? 6.371 -11.812 -20.688 1 93.44 500 PHE A CA 1
ATOM 3952 C C . PHE A 1 500 ? 6.875 -12.953 -21.562 1 93.44 500 PHE A C 1
ATOM 3954 O O . PHE A 1 500 ? 7.715 -13.75 -21.141 1 93.44 500 PHE A O 1
ATOM 3961 N N . ARG A 1 501 ? 6.41 -13.047 -22.766 1 94.44 501 ARG A N 1
ATOM 3962 C CA . ARG A 1 501 ? 6.855 -14.062 -23.719 1 94.44 501 ARG A CA 1
ATOM 3963 C C . ARG A 1 501 ? 8.359 -13.953 -23.969 1 94.44 501 ARG A C 1
ATOM 3965 O O . ARG A 1 501 ? 9.055 -14.969 -24.031 1 94.44 501 ARG A O 1
ATOM 3972 N N . GLN A 1 502 ? 8.797 -12.75 -24.047 1 94.56 502 GLN A N 1
ATOM 3973 C CA . GLN A 1 502 ? 10.227 -12.547 -24.281 1 94.56 502 GLN A CA 1
ATOM 3974 C C . GLN A 1 502 ? 11.055 -13.055 -23.109 1 94.56 502 GLN A C 1
ATOM 3976 O O . GLN A 1 502 ? 12.148 -13.594 -23.297 1 94.56 502 GLN A O 1
ATOM 3981 N N . TYR A 1 503 ? 10.555 -12.867 -21.891 1 96.12 503 TYR A N 1
ATOM 3982 C CA . TYR A 1 503 ? 11.258 -13.391 -20.719 1 96.12 503 TYR A CA 1
ATOM 3983 C C . TYR A 1 503 ? 11.391 -14.906 -20.812 1 96.12 503 TYR A C 1
ATOM 3985 O O . TYR A 1 503 ? 12.461 -15.461 -20.562 1 96.12 503 TYR A O 1
ATOM 3993 N N . ILE A 1 504 ? 10.32 -15.578 -21.203 1 97.75 504 ILE A N 1
ATOM 3994 C CA . ILE A 1 504 ? 10.312 -17.031 -21.266 1 97.75 504 ILE A CA 1
ATOM 3995 C C . ILE A 1 504 ? 11.203 -17.516 -22.406 1 97.75 504 ILE A C 1
ATOM 3997 O O . ILE A 1 504 ? 11.953 -18.484 -22.25 1 97.75 504 ILE A O 1
ATOM 4001 N N . ILE A 1 505 ? 11.18 -16.781 -23.547 1 97.06 505 ILE A N 1
ATOM 4002 C CA . ILE A 1 505 ? 11.992 -17.125 -24.703 1 97.06 505 ILE A CA 1
ATOM 4003 C C . ILE A 1 505 ? 13.469 -16.953 -24.359 1 97.06 505 ILE A C 1
ATOM 4005 O O . ILE A 1 505 ? 14.289 -17.828 -24.672 1 97.06 505 ILE A O 1
ATOM 4009 N N . ASN A 1 506 ? 13.773 -15.852 -23.734 1 97.56 506 ASN A N 1
ATOM 4010 C CA . ASN A 1 506 ? 15.148 -15.641 -23.312 1 97.56 506 ASN A CA 1
ATOM 4011 C C . ASN A 1 506 ? 15.625 -16.75 -22.375 1 97.56 506 ASN A C 1
ATOM 4013 O O . ASN A 1 506 ? 16.75 -17.219 -22.5 1 97.56 506 ASN A O 1
ATOM 4017 N N . PHE A 1 507 ? 14.797 -17.125 -21.516 1 97.88 507 PHE A N 1
ATOM 4018 C CA . PHE A 1 507 ? 15.148 -18.203 -20.594 1 97.88 507 PHE A CA 1
ATOM 4019 C C . PHE A 1 507 ? 15.398 -19.5 -21.344 1 97.88 507 PHE A C 1
ATOM 4021 O O . PHE A 1 507 ? 16.359 -20.219 -21.062 1 97.88 507 PHE A O 1
ATOM 4028 N N . ALA A 1 508 ? 14.531 -19.859 -22.281 1 97.88 508 ALA A N 1
ATOM 4029 C CA . ALA A 1 508 ? 14.672 -21.078 -23.062 1 97.88 508 ALA A CA 1
ATOM 4030 C C . ALA A 1 508 ? 15.945 -21.047 -23.906 1 97.88 508 ALA A C 1
ATOM 4032 O O . ALA A 1 508 ? 16.609 -22.078 -24.062 1 97.88 508 ALA A O 1
ATOM 4033 N N . LYS A 1 509 ? 16.312 -19.875 -24.391 1 96 509 LYS A N 1
ATOM 4034 C CA . LYS A 1 509 ? 17.453 -19.75 -25.281 1 96 509 LYS A CA 1
ATOM 4035 C C . LYS A 1 509 ? 18.75 -19.641 -24.5 1 96 509 LYS A C 1
ATOM 4037 O O . LYS A 1 509 ? 19.766 -20.234 -24.875 1 96 509 LYS A O 1
ATOM 4042 N N . TYR A 1 510 ? 18.656 -18.844 -23.344 1 95.19 510 TYR A N 1
ATOM 4043 C CA . TYR A 1 510 ? 19.922 -18.422 -22.75 1 95.19 510 TYR A CA 1
ATOM 4044 C C . TYR A 1 510 ? 20.016 -18.859 -21.297 1 95.19 510 TYR A C 1
ATOM 4046 O O . TYR A 1 510 ? 21.047 -18.703 -20.641 1 95.19 510 TYR A O 1
ATOM 4054 N N . GLY A 1 511 ? 18.984 -19.359 -20.766 1 95.25 511 GLY A N 1
ATOM 4055 C CA . GLY A 1 511 ? 18.984 -19.766 -19.375 1 95.25 511 GLY A CA 1
ATOM 4056 C C . GLY A 1 511 ? 18.703 -18.625 -18.406 1 95.25 511 GLY A C 1
ATOM 4057 O O . GLY A 1 511 ? 18.766 -18.797 -17.188 1 95.25 511 GLY A O 1
ATOM 4058 N N . SER A 1 512 ? 18.438 -17.453 -18.984 1 95.5 512 SER A N 1
ATOM 4059 C CA . SER A 1 512 ? 18.078 -16.281 -18.188 1 95.5 512 SER A CA 1
ATOM 4060 C C . SER A 1 512 ? 16.953 -15.5 -18.875 1 95.5 512 SER A C 1
ATOM 4062 O O . SER A 1 512 ? 16.984 -15.297 -20.078 1 95.5 512 SER A O 1
ATOM 4064 N N . PRO A 1 513 ? 15.953 -15.086 -18.031 1 96.25 513 PRO A N 1
ATOM 4065 C CA . PRO A 1 513 ? 14.844 -14.344 -18.641 1 96.25 513 PRO A CA 1
ATOM 4066 C C . PRO A 1 513 ? 15.25 -12.945 -19.109 1 96.25 513 PRO A C 1
ATOM 4068 O O . PRO A 1 513 ? 14.594 -12.359 -19.969 1 96.25 513 PRO A O 1
ATOM 4071 N N . GLY A 1 514 ? 16.25 -12.391 -18.562 1 92.19 514 GLY A N 1
ATOM 4072 C CA . GLY A 1 514 ? 16.734 -11.055 -18.891 1 92.19 514 GLY A CA 1
ATOM 4073 C C . GLY A 1 514 ? 18.047 -10.719 -18.234 1 92.19 514 GLY A C 1
ATOM 4074 O O . GLY A 1 514 ? 18.703 -11.594 -17.656 1 92.19 514 GLY A O 1
ATOM 4075 N N . SER A 1 515 ? 18.422 -9.383 -18.328 1 88 515 SER A N 1
ATOM 4076 C CA . SER A 1 515 ? 19.641 -8.938 -17.688 1 88 515 SER A CA 1
ATOM 4077 C C . SER A 1 515 ? 19.547 -9 -16.172 1 88 515 SER A C 1
ATOM 4079 O O . SER A 1 515 ? 18.438 -9.094 -15.625 1 88 515 SER A O 1
ATOM 4081 N N . SER A 1 516 ? 20.688 -8.953 -15.562 1 83.75 516 SER A N 1
ATOM 4082 C CA . SER A 1 516 ? 20.719 -9.039 -14.102 1 83.75 516 SER A CA 1
ATOM 4083 C C . SER A 1 516 ? 20.031 -7.84 -13.461 1 83.75 516 SER A C 1
ATOM 4085 O O . SER A 1 516 ? 19.516 -7.938 -12.344 1 83.75 516 SER A O 1
ATOM 4087 N N . SER A 1 517 ? 19.984 -6.801 -14.18 1 82.44 517 SER A N 1
ATOM 4088 C CA . SER A 1 517 ? 19.312 -5.613 -13.648 1 82.44 517 SER A CA 1
ATOM 4089 C C . SER A 1 517 ? 17.797 -5.723 -13.773 1 82.44 517 SER A C 1
ATOM 4091 O O . SER A 1 517 ? 17.062 -5.133 -12.984 1 82.44 517 SER A O 1
ATOM 4093 N N . GLU A 1 518 ? 17.359 -6.52 -14.719 1 82.5 518 GLU A N 1
ATOM 4094 C CA . GLU A 1 518 ? 15.93 -6.676 -14.977 1 82.5 518 GLU A CA 1
ATOM 4095 C C . GLU A 1 518 ? 15.328 -7.773 -14.102 1 82.5 518 GLU A C 1
ATOM 4097 O O . GLU A 1 518 ? 14.227 -7.625 -13.578 1 82.5 518 GLU A O 1
ATOM 4102 N N . TRP A 1 519 ? 16.078 -8.867 -13.984 1 91.19 519 TRP A N 1
ATOM 4103 C CA . TRP A 1 519 ? 15.578 -10.031 -13.266 1 91.19 519 TRP A CA 1
ATOM 4104 C C . TRP A 1 519 ? 16.703 -10.719 -12.508 1 91.19 519 TRP A C 1
ATOM 4106 O O . TRP A 1 519 ? 17.516 -11.445 -13.102 1 91.19 519 TRP A O 1
ATOM 4116 N N . GLN A 1 520 ? 16.672 -10.57 -11.227 1 90.06 520 GLN A N 1
ATOM 4117 C CA . GLN A 1 520 ? 17.719 -11.148 -10.391 1 90.06 520 GLN A CA 1
ATOM 4118 C C . GLN A 1 520 ? 17.406 -12.609 -10.055 1 90.06 520 GLN A C 1
ATOM 4120 O O . GLN A 1 520 ? 16.25 -12.969 -9.891 1 90.06 520 GLN A O 1
ATOM 4125 N N . GLN A 1 521 ? 18.422 -13.398 -9.961 1 92.62 521 GLN A N 1
ATOM 4126 C CA . GLN A 1 521 ? 18.297 -14.805 -9.586 1 92.62 521 GLN A CA 1
ATOM 4127 C C . GLN A 1 521 ? 17.797 -14.945 -8.156 1 92.62 521 GLN A C 1
ATOM 4129 O O . GLN A 1 521 ? 18.125 -14.125 -7.293 1 92.62 521 GLN A O 1
ATOM 4134 N N . TYR A 1 522 ? 16.984 -15.945 -7.969 1 92.19 522 TYR A N 1
ATOM 4135 C CA . TYR A 1 522 ? 16.516 -16.281 -6.637 1 92.19 522 TYR A CA 1
ATOM 4136 C C . TYR A 1 522 ? 17.531 -17.141 -5.895 1 92.19 522 TYR A C 1
ATOM 4138 O O . TYR A 1 522 ? 18 -18.156 -6.426 1 92.19 522 TYR A O 1
ATOM 4146 N N . GLY A 1 523 ? 17.953 -16.688 -4.727 1 86.38 523 GLY A N 1
ATOM 4147 C CA . GLY A 1 523 ? 18.906 -17.453 -3.951 1 86.38 523 GLY A CA 1
ATOM 4148 C C . GLY A 1 523 ? 18.5 -17.625 -2.498 1 86.38 523 GLY A C 1
ATOM 4149 O O . GLY A 1 523 ? 17.562 -16.984 -2.035 1 86.38 523 GLY A O 1
ATOM 4150 N N . VAL A 1 524 ? 19.281 -18.531 -1.926 1 79.56 524 VAL A N 1
ATOM 4151 C CA . VAL A 1 524 ? 19.062 -18.734 -0.497 1 79.56 524 VAL A CA 1
ATOM 4152 C C . VAL A 1 524 ? 19.438 -17.453 0.266 1 79.56 524 VAL A C 1
ATOM 4154 O O . VAL A 1 524 ? 20.531 -16.922 0.107 1 79.56 524 VAL A O 1
ATOM 4157 N N . GLY A 1 525 ? 18.547 -16.859 0.956 1 73.62 525 GLY A N 1
ATOM 4158 C CA . GLY A 1 525 ? 18.781 -15.625 1.697 1 73.62 525 GLY A CA 1
ATOM 4159 C C . GLY A 1 525 ? 18.375 -14.375 0.933 1 73.62 525 GLY A C 1
ATOM 4160 O O . GLY A 1 525 ? 18.188 -13.312 1.523 1 73.62 525 GLY A O 1
ATOM 4161 N N . ASP A 1 526 ? 18.375 -14.57 -0.417 1 75.44 526 ASP A N 1
ATOM 4162 C CA . ASP A 1 526 ? 17.953 -13.469 -1.279 1 75.44 526 ASP A CA 1
ATOM 4163 C C . ASP A 1 526 ? 16.703 -13.844 -2.074 1 75.44 526 ASP A C 1
ATOM 4165 O O . ASP A 1 526 ? 16.797 -14.305 -3.211 1 75.44 526 ASP A O 1
ATOM 4169 N N . ALA A 1 527 ? 15.602 -13.641 -1.48 1 82.75 527 ALA A N 1
ATOM 4170 C CA . ALA A 1 527 ? 14.328 -14.078 -2.039 1 82.75 527 ALA A CA 1
ATOM 4171 C C . ALA A 1 527 ? 13.734 -13.008 -2.957 1 82.75 527 ALA A C 1
ATOM 4173 O O . ALA A 1 527 ? 12.656 -12.477 -2.68 1 82.75 527 ALA A O 1
ATOM 4174 N N . GLN A 1 528 ? 14.43 -12.836 -4.121 1 85.19 528 GLN A N 1
ATOM 4175 C CA . GLN A 1 528 ? 13.961 -11.836 -5.078 1 85.19 528 GLN A CA 1
ATOM 4176 C C . GLN A 1 528 ? 12.859 -12.398 -5.969 1 85.19 528 GLN A C 1
ATOM 4178 O O . GLN A 1 528 ? 13.039 -13.43 -6.609 1 85.19 528 GLN A O 1
ATOM 4183 N N . ILE A 1 529 ? 11.734 -11.805 -5.922 1 90 529 ILE A N 1
ATOM 4184 C CA . ILE A 1 529 ? 10.609 -12.172 -6.773 1 90 529 ILE A CA 1
ATOM 4185 C C . ILE A 1 529 ? 10.336 -11.055 -7.777 1 90 529 ILE A C 1
ATOM 4187 O O . ILE A 1 529 ? 10.133 -9.898 -7.391 1 90 529 ILE A O 1
ATOM 4191 N N . CYS A 1 530 ? 10.406 -11.375 -9.055 1 90.75 530 CYS A N 1
ATOM 4192 C CA . CYS A 1 530 ? 10.125 -10.383 -10.094 1 90.75 530 CYS A CA 1
ATOM 4193 C C . CYS A 1 530 ? 8.625 -10.195 -10.273 1 90.75 530 CYS A C 1
ATOM 4195 O O . CYS A 1 530 ? 7.914 -11.141 -10.617 1 90.75 530 CYS A O 1
ATOM 4197 N N . ASP A 1 531 ? 8.125 -9.078 -10.016 1 88.06 531 ASP A N 1
ATOM 4198 C CA . ASP A 1 531 ? 6.715 -8.781 -10.258 1 88.06 531 ASP A CA 1
ATOM 4199 C C . ASP A 1 531 ? 6.48 -8.352 -11.703 1 88.06 531 ASP A C 1
ATOM 4201 O O . ASP A 1 531 ? 7.039 -7.355 -12.156 1 88.06 531 ASP A O 1
ATOM 4205 N N . ILE A 1 532 ? 5.719 -9.148 -12.383 1 90.19 532 ILE A N 1
ATOM 4206 C CA . ILE A 1 532 ? 5.434 -8.867 -13.781 1 90.19 532 ILE A CA 1
ATOM 4207 C C . ILE A 1 532 ? 4.117 -8.102 -13.898 1 90.19 532 ILE A C 1
ATOM 4209 O O . ILE A 1 532 ? 3.041 -8.688 -13.758 1 90.19 532 ILE A O 1
ATOM 4213 N N . ARG A 1 533 ? 4.203 -6.82 -14.133 1 85 533 ARG A N 1
ATOM 4214 C CA . ARG A 1 533 ? 3.068 -5.922 -14.312 1 85 533 ARG A CA 1
ATOM 4215 C C . ARG A 1 533 ? 3.479 -4.672 -15.086 1 85 533 ARG A C 1
ATOM 4217 O O . ARG A 1 533 ? 4.668 -4.363 -15.188 1 85 533 ARG A O 1
ATOM 4224 N N . ASP A 1 534 ? 2.391 -4.008 -15.617 1 75.75 534 ASP A N 1
ATOM 4225 C CA . ASP A 1 534 ? 2.668 -2.75 -16.297 1 75.75 534 ASP A CA 1
ATOM 4226 C C . ASP A 1 534 ? 3.107 -1.673 -15.312 1 75.75 534 ASP A C 1
ATOM 4228 O O . ASP A 1 534 ? 2.516 -1.527 -14.242 1 75.75 534 ASP A O 1
ATOM 4232 N N . GLU A 1 535 ? 4.254 -1.028 -15.461 1 61.75 535 GLU A N 1
ATOM 4233 C CA . GLU A 1 535 ? 4.832 -0.005 -14.594 1 61.75 535 GLU A CA 1
ATOM 4234 C C . GLU A 1 535 ? 3.826 1.104 -14.297 1 61.75 535 GLU A C 1
ATOM 4236 O O . GLU A 1 535 ? 3.873 1.729 -13.234 1 61.75 535 GLU A O 1
ATOM 4241 N N . SER A 1 536 ? 3.043 1.444 -15.258 1 55.75 536 SER A N 1
ATOM 4242 C CA . SER A 1 536 ? 2.094 2.539 -15.086 1 55.75 536 SER A CA 1
ATOM 4243 C C . SER A 1 536 ? 1.03 2.186 -14.047 1 55.75 536 SER A C 1
ATOM 4245 O O . SER A 1 536 ? 0.341 3.068 -13.531 1 55.75 536 SER A O 1
ATOM 4247 N N . SER A 1 537 ? 0.985 0.915 -13.805 1 52.59 537 SER A N 1
ATOM 4248 C CA . SER A 1 537 ? -0.088 0.469 -12.922 1 52.59 537 SER A CA 1
ATOM 4249 C C . SER A 1 537 ? 0.349 0.499 -11.461 1 52.59 537 SER A C 1
ATOM 4251 O O . SER A 1 537 ? 0.646 -0.544 -10.875 1 52.59 537 SER A O 1
ATOM 4253 N N . HIS A 1 538 ? 1.106 1.557 -11.008 1 47.97 538 HIS A N 1
ATOM 4254 C CA . HIS A 1 538 ? 1.909 1.701 -9.797 1 47.97 538 HIS A CA 1
ATOM 4255 C C . HIS A 1 538 ? 1.072 1.45 -8.547 1 47.97 538 HIS A C 1
ATOM 4257 O O . HIS A 1 538 ? 1.618 1.227 -7.461 1 47.97 538 HIS A O 1
ATOM 4263 N N . ALA A 1 539 ? -0.159 1.789 -8.43 1 47.34 539 ALA A N 1
ATOM 4264 C CA . ALA A 1 539 ? -0.707 2.305 -7.176 1 47.34 539 ALA A CA 1
ATOM 4265 C C . ALA A 1 539 ? -0.69 1.235 -6.086 1 47.34 539 ALA A C 1
ATOM 4267 O O . ALA A 1 539 ? -0.521 1.546 -4.906 1 47.34 539 ALA A O 1
ATOM 4268 N N . ASN A 1 540 ? -1.154 0.095 -6.32 1 49.88 540 ASN A N 1
ATOM 4269 C CA . ASN A 1 540 ? -1.724 -0.621 -5.184 1 49.88 540 ASN A CA 1
ATOM 4270 C C . ASN A 1 540 ? -1.194 -2.049 -5.098 1 49.88 540 ASN A C 1
ATOM 4272 O O . ASN A 1 540 ? -1.938 -2.973 -4.766 1 49.88 540 ASN A O 1
ATOM 4276 N N . SER A 1 541 ? 0.131 -2.195 -5.445 1 56.16 541 SER A N 1
ATOM 4277 C CA . SER A 1 541 ? 0.345 -3.635 -5.531 1 56.16 541 SER A CA 1
ATOM 4278 C C . SER A 1 541 ? 0.962 -4.18 -4.25 1 56.16 541 SER A C 1
ATOM 4280 O O . SER A 1 541 ? 1.707 -3.477 -3.564 1 56.16 541 SER A O 1
ATOM 4282 N N . PHE A 1 542 ? 0.331 -5.254 -3.725 1 63.56 542 PHE A N 1
ATOM 4283 C CA . PHE A 1 542 ? 0.858 -6.031 -2.609 1 63.56 542 PHE A CA 1
ATOM 4284 C C . PHE A 1 542 ? 2.232 -6.594 -2.945 1 63.56 542 PHE A C 1
ATOM 4286 O O . PHE A 1 542 ? 2.455 -7.09 -4.051 1 63.56 542 PHE A O 1
ATOM 4293 N N . SER A 1 543 ? 3.168 -6.27 -2.137 1 78.12 543 SER A N 1
ATOM 4294 C CA . SER A 1 543 ? 4.523 -6.801 -2.252 1 78.12 543 SER A CA 1
ATOM 4295 C C . SER A 1 543 ? 4.562 -8.289 -1.923 1 78.12 543 SER A C 1
ATOM 4297 O O . SER A 1 543 ? 4.074 -8.711 -0.873 1 78.12 543 SER A O 1
ATOM 4299 N N . ALA A 1 544 ? 5.082 -9.078 -2.881 1 86.31 544 ALA A N 1
ATOM 4300 C CA . ALA A 1 544 ? 5.207 -10.516 -2.65 1 86.31 544 ALA A CA 1
ATOM 4301 C C . ALA A 1 544 ? 6.043 -10.797 -1.406 1 86.31 544 ALA A C 1
ATOM 4303 O O . ALA A 1 544 ? 5.699 -11.672 -0.605 1 86.31 544 ALA A O 1
ATOM 4304 N N . SER A 1 545 ? 7.102 -10.07 -1.257 1 85.19 545 SER A N 1
ATOM 4305 C CA . SER A 1 545 ? 7.965 -10.258 -0.097 1 85.19 545 SER A CA 1
ATOM 4306 C C . SER A 1 545 ? 7.238 -9.914 1.197 1 85.19 545 SER A C 1
ATOM 4308 O O . SER A 1 545 ? 7.41 -10.594 2.211 1 85.19 545 SER A O 1
ATOM 4310 N N . LYS A 1 546 ? 6.438 -8.859 1.155 1 88.12 546 LYS A N 1
ATOM 4311 C CA . LYS A 1 546 ? 5.684 -8.477 2.346 1 88.12 546 LYS A CA 1
ATOM 4312 C C . LYS A 1 546 ? 4.652 -9.547 2.707 1 88.12 546 LYS A C 1
ATOM 4314 O O . LYS A 1 546 ? 4.449 -9.844 3.885 1 88.12 546 LYS A O 1
ATOM 4319 N N . ASP A 1 547 ? 4.023 -10.086 1.651 1 90.88 547 ASP A N 1
ATOM 4320 C CA . ASP A 1 547 ? 3.039 -11.141 1.878 1 90.88 547 ASP A CA 1
ATOM 4321 C C . ASP A 1 547 ? 3.668 -12.336 2.592 1 90.88 547 ASP A C 1
ATOM 4323 O O . ASP A 1 547 ? 3.102 -12.859 3.553 1 90.88 547 ASP A O 1
ATOM 4327 N N . VAL A 1 548 ? 4.805 -12.734 2.146 1 91.44 548 VAL A N 1
ATOM 4328 C CA . VAL A 1 548 ? 5.488 -13.883 2.721 1 91.44 548 VAL A CA 1
ATOM 4329 C C . VAL A 1 548 ? 5.883 -13.586 4.168 1 91.44 548 VAL A C 1
ATOM 4331 O O . VAL A 1 548 ? 5.672 -14.414 5.059 1 91.44 548 VAL A O 1
ATOM 4334 N N . LYS A 1 549 ? 6.414 -12.367 4.449 1 91.44 549 LYS A N 1
ATOM 4335 C CA . LYS A 1 549 ? 6.812 -11.977 5.797 1 91.44 549 LYS A CA 1
ATOM 4336 C C . LYS A 1 549 ? 5.605 -11.906 6.73 1 91.44 549 LYS A C 1
ATOM 4338 O O . LYS A 1 549 ? 5.711 -12.219 7.918 1 91.44 549 LYS A O 1
ATOM 4343 N N . PHE A 1 550 ? 4.5 -11.523 6.195 1 95.69 550 PHE A N 1
ATOM 4344 C CA . PHE A 1 550 ? 3.289 -11.43 7 1 95.69 550 PHE A CA 1
ATOM 4345 C C . PHE A 1 550 ? 2.906 -12.797 7.562 1 95.69 550 PHE A C 1
ATOM 4347 O O . PHE A 1 550 ? 2.672 -12.93 8.766 1 95.69 550 PHE A O 1
ATOM 4354 N N . TRP A 1 551 ? 2.867 -13.75 6.73 1 95.75 551 TRP A N 1
ATOM 4355 C CA . TRP A 1 551 ? 2.367 -15.07 7.109 1 95.75 551 TRP A CA 1
ATOM 4356 C C . TRP A 1 551 ? 3.424 -15.859 7.875 1 95.75 551 TRP A C 1
ATOM 4358 O O . TRP A 1 551 ? 3.098 -16.625 8.789 1 95.75 551 TRP A O 1
ATOM 4368 N N . LEU A 1 552 ? 4.723 -15.664 7.566 1 93.69 552 LEU A N 1
ATOM 4369 C CA . LEU A 1 552 ? 5.742 -16.562 8.109 1 93.69 552 LEU A CA 1
ATOM 4370 C C . LEU A 1 552 ? 6.477 -15.898 9.273 1 93.69 552 LEU A C 1
ATOM 4372 O O . LEU A 1 552 ? 7.203 -16.562 10.008 1 93.69 552 LEU A O 1
ATOM 4376 N N . GLN A 1 553 ? 6.332 -14.641 9.43 1 93.25 553 GLN A N 1
ATOM 4377 C CA . GLN A 1 553 ? 7.031 -13.969 10.516 1 93.25 553 GLN A CA 1
ATOM 4378 C C . GLN A 1 553 ? 6.055 -13.227 11.422 1 93.25 553 GLN A C 1
ATOM 4380 O O . GLN A 1 553 ? 5.969 -13.516 12.617 1 93.25 553 GLN A O 1
ATOM 4385 N N . TYR A 1 554 ? 5.254 -12.352 10.859 1 95.56 554 TYR A N 1
ATOM 4386 C CA . TYR A 1 554 ? 4.402 -11.492 11.664 1 95.56 554 TYR A CA 1
ATOM 4387 C C . TYR A 1 554 ? 3.371 -12.305 12.438 1 95.56 554 TYR A C 1
ATOM 4389 O O . TYR A 1 554 ? 3.238 -12.156 13.656 1 95.56 554 TYR A O 1
ATOM 4397 N N . LEU A 1 555 ? 2.59 -13.18 11.734 1 95.31 555 LEU A N 1
ATOM 4398 C CA . LEU A 1 555 ? 1.537 -13.938 12.398 1 95.31 555 LEU A CA 1
ATOM 4399 C C . LEU A 1 555 ? 2.119 -14.852 13.469 1 95.31 555 LEU A C 1
ATOM 4401 O O . LEU A 1 555 ? 1.618 -14.891 14.594 1 95.31 555 LEU A O 1
ATOM 4405 N N . PRO A 1 556 ? 3.203 -15.586 13.164 1 94.06 556 PRO A N 1
ATOM 4406 C CA . PRO A 1 556 ? 3.807 -16.391 14.227 1 94.06 556 PRO A CA 1
ATOM 4407 C C . PRO A 1 556 ? 4.25 -15.562 15.43 1 94.06 556 PRO A C 1
ATOM 4409 O O . PRO A 1 556 ? 4.156 -16.031 16.562 1 94.06 556 PRO A O 1
ATOM 4412 N N . GLU A 1 557 ? 4.77 -14.398 15.172 1 92.56 557 GLU A N 1
ATOM 4413 C CA . GLU A 1 557 ? 5.168 -13.531 16.266 1 92.56 557 GLU A CA 1
ATOM 4414 C C . GLU A 1 557 ? 3.971 -13.156 17.141 1 92.56 557 GLU A C 1
ATOM 4416 O O . GLU A 1 557 ? 4.082 -13.094 18.359 1 92.56 557 GLU A O 1
ATOM 4421 N N . LEU A 1 558 ? 2.879 -12.859 16.5 1 91.12 558 LEU A N 1
ATOM 4422 C CA . LEU A 1 558 ? 1.669 -12.562 17.266 1 91.12 558 LEU A CA 1
ATOM 4423 C C . LEU A 1 558 ? 1.259 -13.75 18.125 1 91.12 558 LEU A C 1
ATOM 4425 O O . LEU A 1 558 ? 0.876 -13.57 19.281 1 91.12 558 LEU A O 1
ATOM 4429 N N . VAL A 1 559 ? 1.335 -14.914 17.562 1 90.31 559 VAL A N 1
ATOM 4430 C CA . VAL A 1 559 ? 0.974 -16.125 18.281 1 90.31 559 VAL A CA 1
ATOM 4431 C C . VAL A 1 559 ? 1.885 -16.297 19.5 1 90.31 559 VAL A C 1
ATOM 4433 O O . VAL A 1 559 ? 1.419 -16.625 20.578 1 90.31 559 VAL A O 1
ATOM 4436 N N . ASN A 1 560 ? 3.17 -16.078 19.297 1 89.44 560 ASN A N 1
ATOM 4437 C CA . ASN A 1 560 ? 4.133 -16.203 20.391 1 89.44 560 ASN A CA 1
ATOM 4438 C C . ASN A 1 560 ? 3.844 -15.211 21.5 1 89.44 560 ASN A C 1
ATOM 4440 O O . ASN A 1 560 ? 4.004 -15.531 22.688 1 89.44 560 ASN A O 1
ATOM 4444 N N . LEU A 1 561 ? 3.469 -14.086 21.156 1 87.25 561 LEU A N 1
ATOM 4445 C CA . LEU A 1 561 ? 3.166 -13.047 22.141 1 87.25 561 LEU A CA 1
ATOM 4446 C C . LEU A 1 561 ? 1.917 -13.406 22.938 1 87.25 561 LEU A C 1
ATOM 4448 O O . LEU A 1 561 ? 1.852 -13.156 24.141 1 87.25 561 LEU A O 1
ATOM 4452 N N . ILE A 1 562 ? 0.953 -14.016 22.281 1 83.12 562 ILE A N 1
ATOM 4453 C CA . ILE A 1 562 ? -0.274 -14.43 22.953 1 83.12 562 ILE A CA 1
ATOM 4454 C C . ILE A 1 562 ? 0.023 -15.594 23.906 1 83.12 562 ILE A C 1
ATOM 4456 O O . ILE A 1 562 ? -0.499 -15.641 25.016 1 83.12 562 ILE A O 1
ATOM 4460 N N . SER A 1 563 ? 0.885 -16.484 23.406 1 79.06 563 SER A N 1
ATOM 4461 C CA . SER A 1 563 ? 1.231 -17.641 24.203 1 79.06 563 SER A CA 1
ATOM 4462 C C . SER A 1 563 ? 2.059 -17.234 25.422 1 79.06 563 SER A C 1
ATOM 4464 O O . SER A 1 563 ? 2.008 -17.906 26.469 1 79.06 563 SER A O 1
ATOM 4466 N N . SER A 1 564 ? 2.889 -16.25 25.266 1 74.12 564 SER A N 1
ATOM 4467 C CA . SER A 1 564 ? 3.711 -15.781 26.391 1 74.12 564 SER A CA 1
ATOM 4468 C C . SER A 1 564 ? 2.854 -15.164 27.484 1 74.12 564 SER A C 1
ATOM 4470 O O . SER A 1 564 ? 3.232 -15.18 28.656 1 74.12 564 SER A O 1
ATOM 4472 N N . PHE A 1 565 ? 1.747 -14.695 27.078 1 66.94 565 PHE A N 1
ATOM 4473 C CA . PHE A 1 565 ? 0.809 -14.172 28.062 1 66.94 565 PHE A CA 1
ATOM 4474 C C . PHE A 1 565 ? 0.311 -15.297 28.969 1 66.94 565 PHE A C 1
ATOM 4476 O O . PHE A 1 565 ? 0.068 -15.07 30.156 1 66.94 565 PHE A O 1
ATOM 4483 N N . GLU A 1 566 ? 0.254 -16.438 28.359 1 59.56 566 GLU A N 1
ATOM 4484 C CA . GLU A 1 566 ? -0.202 -17.625 29.094 1 59.56 566 GLU A CA 1
ATOM 4485 C C . GLU A 1 566 ? 0.851 -18.094 30.094 1 59.56 566 GLU A C 1
ATOM 4487 O O . GLU A 1 566 ? 0.52 -18.469 31.203 1 59.56 566 GLU A O 1
ATOM 4492 N N . GLY A 1 567 ? 2.119 -18.047 29.609 1 53.81 567 GLY A N 1
ATOM 4493 C CA . GLY A 1 567 ? 3.156 -18.562 30.484 1 53.81 567 GLY A CA 1
ATOM 4494 C C . GLY A 1 567 ? 3.383 -17.688 31.719 1 53.81 567 GLY A C 1
ATOM 4495 O O . GLY A 1 567 ? 3.602 -18.203 32.812 1 53.81 567 GLY A O 1
ATOM 4496 N N . THR A 1 568 ? 3.307 -16.406 31.5 1 51.25 568 THR A N 1
ATOM 4497 C CA . THR A 1 568 ? 3.512 -15.516 32.656 1 51.25 568 THR A CA 1
ATOM 4498 C C . THR A 1 568 ? 2.332 -15.594 33.594 1 51.25 568 THR A C 1
ATOM 4500 O O . THR A 1 568 ? 2.512 -15.516 34.812 1 51.25 568 THR A O 1
ATOM 4503 N N . GLU A 1 569 ? 1.217 -15.906 33.125 1 48.72 569 GLU A N 1
ATOM 4504 C CA . GLU A 1 569 ? 0.039 -16.047 33.969 1 48.72 569 GLU A CA 1
ATOM 4505 C C . GLU A 1 569 ? 0.055 -17.359 34.719 1 48.72 569 GLU A C 1
ATOM 4507 O O . GLU A 1 569 ? -0.306 -17.422 35.906 1 48.72 569 GLU A O 1
ATOM 4512 N N . GLN A 1 570 ? 0.477 -18.375 33.938 1 47.94 570 GLN A N 1
ATOM 4513 C CA . GLN A 1 570 ? 0.607 -19.672 34.625 1 47.94 570 GLN A CA 1
ATOM 4514 C C . GLN A 1 570 ? 1.65 -19.594 35.75 1 47.94 570 GLN A C 1
ATOM 4516 O O . GLN A 1 570 ? 1.444 -20.141 36.812 1 47.94 570 GLN A O 1
ATOM 4521 N N . LEU A 1 571 ? 2.662 -18.875 35.531 1 47.44 571 LEU A N 1
ATOM 4522 C CA . LEU A 1 571 ? 3.689 -18.688 36.531 1 47.44 571 LEU A CA 1
ATOM 4523 C C . LEU A 1 571 ? 3.184 -17.812 37.688 1 47.44 571 LEU A C 1
ATOM 4525 O O . LEU A 1 571 ? 3.504 -18.047 38.844 1 47.44 571 LEU A O 1
ATOM 4529 N N . SER A 1 572 ? 2.518 -16.844 37.281 1 46.91 572 SER A N 1
ATOM 4530 C CA . SER A 1 572 ? 1.964 -15.977 38.312 1 46.91 572 SER A CA 1
ATOM 4531 C C . SER A 1 572 ? 0.909 -16.703 39.156 1 46.91 572 SER A C 1
ATOM 4533 O O . SER A 1 572 ? 0.811 -16.5 40.375 1 46.91 572 SER A O 1
ATOM 4535 N N . LEU A 1 573 ? 0.208 -17.562 38.562 1 47.44 573 LEU A N 1
ATOM 4536 C CA . LEU A 1 573 ? -0.757 -18.406 39.25 1 47.44 573 LEU A CA 1
ATOM 4537 C C . LEU A 1 573 ? -0.049 -19.469 40.062 1 47.44 573 LEU A C 1
ATOM 4539 O O . LEU A 1 573 ? -0.481 -19.781 41.188 1 47.44 573 LEU A O 1
ATOM 4543 N N . GLU A 1 574 ? 0.891 -20.047 39.469 1 46.59 574 GLU A N 1
ATOM 4544 C CA . GLU A 1 574 ? 1.653 -21.031 40.219 1 46.59 574 GLU A CA 1
ATOM 4545 C C . GLU A 1 574 ? 2.367 -20.375 41.406 1 46.59 574 GLU A C 1
ATOM 4547 O O . GLU A 1 574 ? 2.438 -20.953 42.5 1 46.59 574 GLU A O 1
ATOM 4552 N N . ARG A 1 575 ? 2.711 -19.156 41.25 1 51.62 575 ARG A N 1
ATOM 4553 C CA . ARG A 1 575 ? 3.352 -18.438 42.344 1 51.62 575 ARG A CA 1
ATOM 4554 C C . ARG A 1 575 ? 2.324 -17.984 43.375 1 51.62 575 ARG A C 1
ATOM 4556 O O . ARG A 1 575 ? 2.611 -17.953 44.562 1 51.62 575 ARG A O 1
ATOM 4563 N N . GLY A 1 576 ? 1.238 -17.656 42.875 1 45.69 576 GLY A N 1
ATOM 4564 C CA . GLY A 1 576 ? 0.161 -17.328 43.781 1 45.69 576 GLY A CA 1
ATOM 4565 C C . GLY A 1 576 ? -0.336 -18.516 44.562 1 45.69 576 GLY A C 1
ATOM 4566 O O . GLY A 1 576 ? -0.786 -18.375 45.719 1 45.69 576 GLY A O 1
ATOM 4567 N N . SER A 1 577 ? -0.298 -19.609 43.969 1 48.09 577 SER A N 1
ATOM 4568 C CA . SER A 1 577 ? -0.705 -20.812 44.688 1 48.09 577 SER A CA 1
ATOM 4569 C C . SER A 1 577 ? 0.309 -21.188 45.75 1 48.09 577 SER A C 1
ATOM 4571 O O . SER A 1 577 ? -0.027 -21.875 46.719 1 48.09 577 SER A O 1
ATOM 4573 N N . HIS A 1 578 ? 1.485 -20.812 45.531 1 45.41 578 HIS A N 1
ATOM 4574 C CA . HIS A 1 578 ? 2.459 -21.172 46.562 1 45.41 578 HIS A CA 1
ATOM 4575 C C . HIS A 1 578 ? 2.406 -20.219 47.75 1 45.41 578 HIS A C 1
ATOM 4577 O O . HIS A 1 578 ? 2.984 -20.484 48.812 1 45.41 578 HIS A O 1
ATOM 4583 N N . LEU A 1 579 ? 1.938 -19 47.594 1 35.44 579 LEU A N 1
ATOM 4584 C CA . LEU A 1 579 ? 1.913 -18.094 48.719 1 35.44 579 LEU A CA 1
ATOM 4585 C C . LEU A 1 579 ? 0.744 -18.406 49.656 1 35.44 579 LEU A C 1
ATOM 4587 O O . LEU A 1 579 ? 0.586 -17.766 50.688 1 35.44 579 LEU A O 1
ATOM 4591 N N . ILE A 1 580 ? -0.13 -19.266 49.156 1 34.72 580 ILE A N 1
ATOM 4592 C CA . ILE A 1 580 ? -1.211 -19.594 50.094 1 34.72 580 ILE A CA 1
ATOM 4593 C C . ILE A 1 580 ? -0.784 -20.766 51 1 34.72 580 ILE A C 1
ATOM 4595 O O . ILE A 1 580 ? -1.563 -21.234 51.812 1 34.72 580 ILE A O 1
ATOM 4599 N N . TYR A 1 581 ? 0.393 -21.344 50.688 1 29.16 581 TYR A N 1
ATOM 4600 C CA . TYR A 1 581 ? 0.746 -22.25 51.781 1 29.16 581 TYR A CA 1
ATOM 4601 C C . TYR A 1 581 ? 1.598 -21.531 52.812 1 29.16 581 TYR A C 1
ATOM 4603 O O . TYR A 1 581 ? 2.451 -20.719 52.469 1 29.16 581 TYR A O 1
ATOM 4611 N N . MET B 1 1 ? 22.219 76.938 -40.344 1 39.69 1 MET B N 1
ATOM 4612 C CA . MET B 1 1 ? 21.047 77.188 -39.531 1 39.69 1 MET B CA 1
ATOM 4613 C C . MET B 1 1 ? 20.312 75.875 -39.219 1 39.69 1 MET B C 1
ATOM 4615 O O . MET B 1 1 ? 19.469 75.812 -38.312 1 39.69 1 MET B O 1
ATOM 4619 N N . SER B 1 2 ? 20.578 74.875 -40.125 1 51.78 2 SER B N 1
ATOM 4620 C CA . SER B 1 2 ? 19.781 73.688 -40.062 1 51.78 2 SER B CA 1
ATOM 4621 C C . SER B 1 2 ? 20.328 72.688 -39 1 51.78 2 SER B C 1
ATOM 4623 O O . SER B 1 2 ? 19.594 71.875 -38.469 1 51.78 2 SER B O 1
ATOM 4625 N N . SER B 1 3 ? 21.609 72.812 -38.562 1 61.22 3 SER B N 1
ATOM 4626 C CA . SER B 1 3 ? 22.219 71.875 -37.625 1 61.22 3 SER B CA 1
ATOM 4627 C C . SER B 1 3 ? 21.797 72.125 -36.188 1 61.22 3 SER B C 1
ATOM 4629 O O . SER B 1 3 ? 21.688 71.25 -35.375 1 61.22 3 SER B O 1
ATOM 4631 N N . ASN B 1 4 ? 21.359 73.438 -35.906 1 54.16 4 ASN B N 1
ATOM 4632 C CA . ASN B 1 4 ? 21.031 73.75 -34.531 1 54.16 4 ASN B CA 1
ATOM 4633 C C . ASN B 1 4 ? 19.609 73.375 -34.156 1 54.16 4 ASN B C 1
ATOM 4635 O O . ASN B 1 4 ? 19.25 73.312 -33 1 54.16 4 ASN B O 1
ATOM 4639 N N . LYS B 1 5 ? 18.734 73.188 -35.219 1 60.25 5 LYS B N 1
ATOM 4640 C CA . LYS B 1 5 ? 17.344 72.75 -34.969 1 60.25 5 LYS B CA 1
ATOM 4641 C C . LYS B 1 5 ? 17.266 71.25 -34.688 1 60.25 5 LYS B C 1
ATOM 4643 O O . LYS B 1 5 ? 16.469 70.812 -33.844 1 60.25 5 LYS B O 1
ATOM 4648 N N . MET B 1 6 ? 18.25 70.562 -35.312 1 61.91 6 MET B N 1
ATOM 4649 C CA . MET B 1 6 ? 18.219 69.125 -35.094 1 61.91 6 MET B CA 1
ATOM 4650 C C . MET B 1 6 ? 18.734 68.75 -33.688 1 61.91 6 MET B C 1
ATOM 4652 O O . MET B 1 6 ? 18.219 67.812 -33.062 1 61.91 6 MET B O 1
ATOM 4656 N N . LEU B 1 7 ? 19.562 69.625 -33.125 1 65.19 7 LEU B N 1
ATOM 4657 C CA . LEU B 1 7 ? 20.094 69.375 -31.781 1 65.19 7 LEU B CA 1
ATOM 4658 C C . LEU B 1 7 ? 19.078 69.75 -30.719 1 65.19 7 LEU B C 1
ATOM 4660 O O . LEU B 1 7 ? 18.938 69.062 -29.703 1 65.19 7 LEU B O 1
ATOM 4664 N N . CYS B 1 8 ? 18.234 70.75 -31.016 1 65.69 8 CYS B N 1
ATOM 4665 C CA . CYS B 1 8 ? 17.188 71.125 -30.078 1 65.69 8 CYS B CA 1
ATOM 4666 C C . CYS B 1 8 ? 16.047 70.125 -30.062 1 65.69 8 CYS B C 1
ATOM 4668 O O . CYS B 1 8 ? 15.531 69.812 -29 1 65.69 8 CYS B O 1
ATOM 4670 N N . LEU B 1 9 ? 15.734 69.562 -31.219 1 64.81 9 LEU B N 1
ATOM 4671 C CA . LEU B 1 9 ? 14.688 68.5 -31.266 1 64.81 9 LEU B CA 1
ATOM 4672 C C . LEU B 1 9 ? 15.156 67.25 -30.609 1 64.81 9 LEU B C 1
ATOM 4674 O O . LEU B 1 9 ? 14.383 66.562 -29.938 1 64.81 9 LEU B O 1
ATOM 4678 N N . PHE B 1 10 ? 16.453 67 -30.703 1 63.16 10 PHE B N 1
ATOM 4679 C CA . PHE B 1 10 ? 17.016 65.812 -30.062 1 63.16 10 PHE B CA 1
ATOM 4680 C C . PHE B 1 10 ? 17.062 66 -28.547 1 63.16 10 PHE B C 1
ATOM 4682 O O . PHE B 1 10 ? 16.75 65.062 -27.797 1 63.16 10 PHE B O 1
ATOM 4689 N N . LYS B 1 11 ? 17.281 67.188 -28 1 67.25 11 LYS B N 1
ATOM 4690 C CA . LYS B 1 11 ? 17.297 67.5 -26.562 1 67.25 11 LYS B CA 1
ATOM 4691 C C . LYS B 1 11 ? 15.875 67.438 -25.984 1 67.25 11 LYS B C 1
ATOM 4693 O O . LYS B 1 11 ? 15.656 66.938 -24.891 1 67.25 11 LYS B O 1
ATOM 4698 N N . ILE B 1 12 ? 14.984 67.875 -26.812 1 66.19 12 ILE B N 1
ATOM 4699 C CA . ILE B 1 12 ? 13.594 67.875 -26.375 1 66.19 12 ILE B CA 1
ATOM 4700 C C . ILE B 1 12 ? 13.062 66.438 -26.406 1 66.19 12 ILE B C 1
ATOM 4702 O O . ILE B 1 12 ? 12.367 66 -25.484 1 66.19 12 ILE B O 1
ATOM 4706 N N . SER B 1 13 ? 13.555 65.688 -27.359 1 65.31 13 SER B N 1
ATOM 4707 C CA . SER B 1 13 ? 13.156 64.25 -27.422 1 65.31 13 SER B CA 1
ATOM 4708 C C . SER B 1 13 ? 13.797 63.469 -26.281 1 65.31 13 SER B C 1
ATOM 4710 O O . SER B 1 13 ? 13.156 62.594 -25.688 1 65.31 13 SER B O 1
ATOM 4712 N N . ILE B 1 14 ? 14.992 63.844 -25.984 1 64.62 14 ILE B N 1
ATOM 4713 C CA . ILE B 1 14 ? 15.656 63.219 -24.859 1 64.62 14 ILE B CA 1
ATOM 4714 C C . ILE B 1 14 ? 15.023 63.656 -23.547 1 64.62 14 ILE B C 1
ATOM 4716 O O . ILE B 1 14 ? 14.812 62.875 -22.641 1 64.62 14 ILE B O 1
ATOM 4720 N N . LEU B 1 15 ? 14.664 64.938 -23.516 1 61.56 15 LEU B N 1
ATOM 4721 C CA . LEU B 1 15 ? 13.992 65.438 -22.328 1 61.56 15 LEU B CA 1
ATOM 4722 C C . LEU B 1 15 ? 12.609 64.812 -22.172 1 61.56 15 LEU B C 1
ATOM 4724 O O . LEU B 1 15 ? 12.211 64.438 -21.062 1 61.56 15 LEU B O 1
ATOM 4728 N N . TYR B 1 16 ? 11.922 64.688 -23.25 1 58.91 16 TYR B N 1
ATOM 4729 C CA . TYR B 1 16 ? 10.625 64 -23.188 1 58.91 16 TYR B CA 1
ATOM 4730 C C . TYR B 1 16 ? 10.797 62.5 -22.891 1 58.91 16 TYR B C 1
ATOM 4732 O O . TYR B 1 16 ? 10.008 61.938 -22.141 1 58.91 16 TYR B O 1
ATOM 4740 N N . LEU B 1 17 ? 11.859 61.969 -23.422 1 57.22 17 LEU B N 1
ATOM 4741 C CA . LEU B 1 17 ? 12.133 60.562 -23.109 1 57.22 17 LEU B CA 1
ATOM 4742 C C . LEU B 1 17 ? 12.539 60.406 -21.641 1 57.22 17 LEU B C 1
ATOM 4744 O O . LEU B 1 17 ? 12.125 59.438 -20.984 1 57.22 17 LEU B O 1
ATOM 4748 N N . THR B 1 18 ? 13.305 61.344 -21.203 1 56.12 18 THR B N 1
ATOM 4749 C CA . THR B 1 18 ? 13.672 61.312 -19.797 1 56.12 18 THR B CA 1
ATOM 4750 C C . THR B 1 18 ? 12.469 61.625 -18.906 1 56.12 18 THR B C 1
ATOM 4752 O O . THR B 1 18 ? 12.297 61.031 -17.844 1 56.12 18 THR B O 1
ATOM 4755 N N . LEU B 1 19 ? 11.703 62.562 -19.312 1 52.84 19 LEU B N 1
ATOM 4756 C CA . LEU B 1 19 ? 10.484 62.844 -18.578 1 52.84 19 LEU B CA 1
ATOM 4757 C C . LEU B 1 19 ? 9.516 61.656 -18.656 1 52.84 19 LEU B C 1
ATOM 4759 O O . LEU B 1 19 ? 8.828 61.344 -17.688 1 52.84 19 LEU B O 1
ATOM 4763 N N . PHE B 1 20 ? 9.367 61.062 -19.812 1 48.72 20 PHE B N 1
ATOM 4764 C CA . PHE B 1 20 ? 8.539 59.875 -19.969 1 48.72 20 PHE B CA 1
ATOM 4765 C C . PHE B 1 20 ? 9.102 58.719 -19.141 1 48.72 20 PHE B C 1
ATOM 4767 O O . PHE B 1 20 ? 8.352 57.938 -18.562 1 48.72 20 PHE B O 1
ATOM 4774 N N . LEU B 1 21 ? 10.383 58.594 -19.094 1 48 21 LEU B N 1
ATOM 4775 C CA . LEU B 1 21 ? 10.977 57.562 -18.266 1 48 21 LEU B CA 1
ATOM 4776 C C . LEU B 1 21 ? 10.781 57.906 -16.781 1 48 21 LEU B C 1
ATOM 4778 O O . LEU B 1 21 ? 10.727 57 -15.945 1 48 21 LEU B O 1
ATOM 4782 N N . PHE B 1 22 ? 10.789 59.156 -16.453 1 45.81 22 PHE B N 1
ATOM 4783 C CA . PHE B 1 22 ? 10.547 59.531 -15.07 1 45.81 22 PHE B CA 1
ATOM 4784 C C . PHE B 1 22 ? 9.086 59.281 -14.703 1 45.81 22 PHE B C 1
ATOM 4786 O O . PHE B 1 22 ? 8.727 59.281 -13.523 1 45.81 22 PHE B O 1
ATOM 4793 N N . VAL B 1 23 ? 8.18 59.688 -15.469 1 44.66 23 VAL B N 1
ATOM 4794 C CA . VAL B 1 23 ? 6.797 59.375 -15.148 1 44.66 23 VAL B CA 1
ATOM 4795 C C . VAL B 1 23 ? 6.684 57.875 -14.797 1 44.66 23 VAL B C 1
ATOM 4797 O O . VAL B 1 23 ? 5.59 57.375 -14.508 1 44.66 23 VAL B O 1
ATOM 4800 N N . LEU B 1 24 ? 7.457 57 -15.336 1 46.03 24 LEU B N 1
ATOM 4801 C CA . LEU B 1 24 ? 7.281 55.562 -15.078 1 46.03 24 LEU B CA 1
ATOM 4802 C C . LEU B 1 24 ? 7.066 55.312 -13.594 1 46.03 24 LEU B C 1
ATOM 4804 O O . LEU B 1 24 ? 6.07 54.688 -13.211 1 46.03 24 LEU B O 1
ATOM 4808 N N . ALA B 1 25 ? 8.109 54.625 -12.742 1 55.38 25 ALA B N 1
ATOM 4809 C CA . ALA B 1 25 ? 7.82 53.688 -11.672 1 55.38 25 ALA B CA 1
ATOM 4810 C C . ALA B 1 25 ? 7.395 54.406 -10.398 1 55.38 25 ALA B C 1
ATOM 4812 O O . ALA B 1 25 ? 8.219 54.688 -9.516 1 55.38 25 ALA B O 1
ATOM 4813 N N . GLN B 1 26 ? 6.527 55.438 -10.367 1 76 26 GLN B N 1
ATOM 4814 C CA . GLN B 1 26 ? 6.09 56.125 -9.148 1 76 26 GLN B CA 1
ATOM 4815 C C . GLN B 1 26 ? 5.746 55.094 -8.062 1 76 26 GLN B C 1
ATOM 4817 O O . GLN B 1 26 ? 5.117 54.094 -8.336 1 76 26 GLN B O 1
ATOM 4822 N N . ASP B 1 27 ? 6.289 55.375 -6.84 1 90.06 27 ASP B N 1
ATOM 4823 C CA . ASP B 1 27 ? 6 54.531 -5.676 1 90.06 27 ASP B CA 1
ATOM 4824 C C . ASP B 1 27 ? 4.504 54.531 -5.363 1 90.06 27 ASP B C 1
ATOM 4826 O O . ASP B 1 27 ? 3.832 55.562 -5.492 1 90.06 27 ASP B O 1
ATOM 4830 N N . PRO B 1 28 ? 3.924 53.406 -5.203 1 94.06 28 PRO B N 1
ATOM 4831 C CA . PRO B 1 28 ? 2.498 53.344 -4.879 1 94.06 28 PRO B CA 1
ATOM 4832 C C . PRO B 1 28 ? 2.162 54 -3.553 1 94.06 28 PRO B C 1
ATOM 4834 O O . PRO B 1 28 ? 2.945 53.938 -2.602 1 94.06 28 PRO B O 1
ATOM 4837 N N . VAL B 1 29 ? 0.99 54.625 -3.502 1 94.69 29 VAL B N 1
ATOM 4838 C CA . VAL B 1 29 ? 0.574 55.375 -2.328 1 94.69 29 VAL B CA 1
ATOM 4839 C C . VAL B 1 29 ? -0.792 54.906 -1.854 1 94.69 29 VAL B C 1
ATOM 4841 O O . VAL B 1 29 ? -1.654 54.562 -2.668 1 94.69 29 VAL B O 1
ATOM 4844 N N . ALA B 1 30 ? -0.991 54.781 -0.609 1 95.06 30 ALA B N 1
ATOM 4845 C CA . ALA B 1 30 ? -2.273 54.562 0.044 1 95.06 30 ALA B CA 1
ATOM 4846 C C . ALA B 1 30 ? -2.564 55.625 1.094 1 95.06 30 ALA B C 1
ATOM 4848 O O . ALA B 1 30 ? -1.69 55.969 1.889 1 95.06 30 ALA B O 1
ATOM 4849 N N . ASN B 1 31 ? -3.762 56.125 1.09 1 94.62 31 ASN B N 1
ATOM 4850 C CA . ASN B 1 31 ? -4.18 57.125 2.059 1 94.62 31 ASN B CA 1
ATOM 4851 C C . ASN B 1 31 ? -5.098 56.531 3.123 1 94.62 31 ASN B C 1
ATOM 4853 O O . ASN B 1 31 ? -6.184 56.031 2.811 1 94.62 31 ASN B O 1
ATOM 4857 N N . LEU B 1 32 ? -4.566 56.562 4.367 1 95.44 32 LEU B N 1
ATOM 4858 C CA . LEU B 1 32 ? -5.324 56.094 5.52 1 95.44 32 LEU B CA 1
ATOM 4859 C C . LEU B 1 32 ? -5.715 57.25 6.426 1 95.44 32 LEU B C 1
ATOM 4861 O O . LEU B 1 32 ? -5.129 58.344 6.34 1 95.44 32 LEU B O 1
ATOM 4865 N N . PRO B 1 33 ? -6.781 56.969 7.273 1 93.12 33 PRO B N 1
ATOM 4866 C CA . PRO B 1 33 ? -7.066 58 8.297 1 93.12 33 PRO B CA 1
ATOM 4867 C C . PRO B 1 33 ? -5.859 58.281 9.18 1 93.12 33 PRO B C 1
ATOM 4869 O O . PRO B 1 33 ? -5.703 59.406 9.656 1 93.12 33 PRO B O 1
ATOM 4872 N N . GLN B 1 34 ? -4.977 57.344 9.336 1 93.75 34 GLN B N 1
ATOM 4873 C CA . GLN B 1 34 ? -3.789 57.469 10.172 1 93.75 34 GLN B CA 1
ATOM 4874 C C . GLN B 1 34 ? -2.695 58.25 9.469 1 93.75 34 GLN B C 1
ATOM 4876 O O . GLN B 1 34 ? -1.758 58.75 10.102 1 93.75 34 GLN B O 1
ATOM 4881 N N . GLY B 1 35 ? -2.764 58.281 8.164 1 95.19 35 GLY B N 1
ATOM 4882 C CA . GLY B 1 35 ? -1.747 59 7.398 1 95.19 35 GLY B CA 1
ATOM 4883 C C . GLY B 1 35 ? -1.459 58.344 6.055 1 95.19 35 GLY B C 1
ATOM 4884 O O . GLY B 1 35 ? -1.963 57.25 5.762 1 95.19 35 GLY B O 1
ATOM 4885 N N . ARG B 1 36 ? -0.625 59.094 5.324 1 96.25 36 ARG B N 1
ATOM 4886 C CA . ARG B 1 36 ? -0.23 58.625 3.996 1 96.25 36 ARG B CA 1
ATOM 4887 C C . ARG B 1 36 ? 0.895 57.594 4.086 1 96.25 36 ARG B C 1
ATOM 4889 O O . ARG B 1 36 ? 1.814 57.75 4.895 1 96.25 36 ARG B O 1
ATOM 4896 N N . ILE B 1 37 ? 0.786 56.531 3.262 1 97.19 37 ILE B N 1
ATOM 4897 C CA . ILE B 1 37 ? 1.812 55.5 3.225 1 97.19 37 ILE B CA 1
ATOM 4898 C C . ILE B 1 37 ? 2.338 55.344 1.8 1 97.19 37 ILE B C 1
ATOM 4900 O O . ILE B 1 37 ? 1.561 55.344 0.841 1 97.19 37 ILE B O 1
ATOM 4904 N N . VAL B 1 38 ? 3.645 55.281 1.603 1 97.06 38 VAL B N 1
ATOM 4905 C CA . VAL B 1 38 ? 4.277 55.031 0.309 1 97.06 38 VAL B CA 1
ATOM 4906 C C . VAL B 1 38 ? 4.969 53.688 0.32 1 97.06 38 VAL B C 1
ATOM 4908 O O . VAL B 1 38 ? 5.793 53.406 1.195 1 97.06 38 VAL B O 1
ATOM 4911 N N . GLY B 1 39 ? 4.527 52.844 -0.599 1 96.69 39 GLY B N 1
ATOM 4912 C CA . GLY B 1 39 ? 5.105 51.531 -0.695 1 96.69 39 GLY B CA 1
ATOM 4913 C C . GLY B 1 39 ? 6.07 51.375 -1.857 1 96.69 39 GLY B C 1
ATOM 4914 O O . GLY B 1 39 ? 6.625 52.375 -2.34 1 96.69 39 GLY B O 1
ATOM 4915 N N . ILE B 1 40 ? 6.395 50.125 -2.191 1 95.31 40 ILE B N 1
ATOM 4916 C CA . ILE B 1 40 ? 7.258 49.781 -3.324 1 95.31 40 ILE B CA 1
ATOM 4917 C C . ILE B 1 40 ? 6.523 48.875 -4.293 1 95.31 40 ILE B C 1
ATOM 4919 O O . ILE B 1 40 ? 5.508 48.281 -3.934 1 95.31 40 ILE B O 1
ATOM 4923 N N . LYS B 1 41 ? 7.027 48.781 -5.52 1 93.06 41 LYS B N 1
ATOM 4924 C CA . LYS B 1 41 ? 6.5 47.844 -6.52 1 93.06 41 LYS B CA 1
ATOM 4925 C C . LYS B 1 41 ? 7.492 46.719 -6.805 1 93.06 41 LYS B C 1
ATOM 4927 O O . LYS B 1 41 ? 8.695 46.969 -6.883 1 93.06 41 LYS B O 1
ATOM 4932 N N . VAL B 1 42 ? 6.922 45.531 -6.734 1 90.25 42 VAL B N 1
ATOM 4933 C CA . VAL B 1 42 ? 7.754 44.375 -7.043 1 90.25 42 VAL B CA 1
ATOM 4934 C C . VAL B 1 42 ? 7.102 43.531 -8.156 1 90.25 42 VAL B C 1
ATOM 4936 O O . VAL B 1 42 ? 5.879 43.531 -8.297 1 90.25 42 VAL B O 1
ATOM 4939 N N . TYR B 1 43 ? 7.969 42.812 -8.977 1 86.31 43 TYR B N 1
ATOM 4940 C CA . TYR B 1 43 ? 7.473 41.938 -10.047 1 86.31 43 TYR B CA 1
ATOM 4941 C C . TYR B 1 43 ? 7.734 40.5 -9.727 1 86.31 43 TYR B C 1
ATOM 4943 O O . TYR B 1 43 ? 8.781 40.156 -9.172 1 86.31 43 TYR B O 1
ATOM 4951 N N . THR B 1 44 ? 6.781 39.656 -9.961 1 82.69 44 THR B N 1
ATOM 4952 C CA . THR B 1 44 ? 6.922 38.219 -9.789 1 82.69 44 THR B CA 1
ATOM 4953 C C . THR B 1 44 ? 6.996 37.531 -11.141 1 82.69 44 THR B C 1
ATOM 4955 O O . THR B 1 44 ? 6.57 38.094 -12.156 1 82.69 44 THR B O 1
ATOM 4958 N N . GLU B 1 45 ? 7.637 36.344 -11.32 1 73.25 45 GLU B N 1
ATOM 4959 C CA . GLU B 1 45 ? 7.852 35.625 -12.578 1 73.25 45 GLU B CA 1
ATOM 4960 C C . GLU B 1 45 ? 6.523 35.281 -13.25 1 73.25 45 GLU B C 1
ATOM 4962 O O . GLU B 1 45 ? 6.41 35.344 -14.477 1 73.25 45 GLU B O 1
ATOM 4967 N N . GLY B 1 46 ? 5.574 35.031 -12.602 1 65.75 46 GLY B N 1
ATOM 4968 C CA . GLY B 1 46 ? 4.359 34.531 -13.203 1 65.75 46 GLY B CA 1
ATOM 4969 C C . GLY B 1 46 ? 3.322 35.594 -13.469 1 65.75 46 GLY B C 1
ATOM 4970 O O . GLY B 1 46 ? 2.23 35.312 -13.969 1 65.75 46 GLY B O 1
ATOM 4971 N N . SER B 1 47 ? 3.695 36.906 -13.148 1 73.69 47 SER B N 1
ATOM 4972 C CA . SER B 1 47 ? 2.68 37.938 -13.328 1 73.69 47 SER B CA 1
ATOM 4973 C C . SER B 1 47 ? 3.258 39.188 -14.016 1 73.69 47 SER B C 1
ATOM 4975 O O . SER B 1 47 ? 4.395 39.562 -13.75 1 73.69 47 SER B O 1
ATOM 4977 N N . ARG B 1 48 ? 2.484 39.719 -14.961 1 71.44 48 ARG B N 1
ATOM 4978 C CA . ARG B 1 48 ? 2.865 40.938 -15.68 1 71.44 48 ARG B CA 1
ATOM 4979 C C . ARG B 1 48 ? 2.516 42.188 -14.875 1 71.44 48 ARG B C 1
ATOM 4981 O O . ARG B 1 48 ? 3.061 43.281 -15.125 1 71.44 48 ARG B O 1
ATOM 4988 N N . THR B 1 49 ? 1.626 41.938 -13.93 1 80 49 THR B N 1
ATOM 4989 C CA . THR B 1 49 ? 1.222 43.062 -13.078 1 80 49 THR B CA 1
ATOM 4990 C C . THR B 1 49 ? 2.078 43.125 -11.812 1 80 49 THR B C 1
ATOM 4992 O O . THR B 1 49 ? 2.303 42.094 -11.164 1 80 49 THR B O 1
ATOM 4995 N N . PRO B 1 50 ? 2.572 44.281 -11.562 1 89.69 50 PRO B N 1
ATOM 4996 C CA . PRO B 1 50 ? 3.398 44.406 -10.352 1 89.69 50 PRO B CA 1
ATOM 4997 C C . PRO B 1 50 ? 2.584 44.281 -9.07 1 89.69 50 PRO B C 1
ATOM 4999 O O . PRO B 1 50 ? 1.397 44.625 -9.055 1 89.69 50 PRO B O 1
ATOM 5002 N N . VAL B 1 51 ? 3.189 43.875 -8.023 1 94.88 51 VAL B N 1
ATOM 5003 C CA . VAL B 1 51 ? 2.617 43.812 -6.68 1 94.88 51 VAL B CA 1
ATOM 5004 C C . VAL B 1 51 ? 3.162 44.969 -5.848 1 94.88 51 VAL B C 1
ATOM 5006 O O . VAL B 1 51 ? 4.375 45.188 -5.801 1 94.88 51 VAL B O 1
ATOM 5009 N N . GLU B 1 52 ? 2.232 45.75 -5.363 1 96.56 52 GLU B N 1
ATOM 5010 C CA . GLU B 1 52 ? 2.623 46.781 -4.402 1 96.56 52 GLU B CA 1
ATOM 5011 C C . GLU B 1 52 ? 2.857 46.156 -3.02 1 96.56 52 GLU B C 1
ATOM 5013 O O . GLU B 1 52 ? 2.09 45.312 -2.57 1 96.56 52 GLU B O 1
ATOM 5018 N N . ILE B 1 53 ? 3.951 46.594 -2.416 1 97.31 53 ILE B N 1
ATOM 5019 C CA . ILE B 1 53 ? 4.242 46.125 -1.067 1 97.31 53 ILE B CA 1
ATOM 5020 C C . ILE B 1 53 ? 4.391 47.312 -0.124 1 97.31 53 ILE B C 1
ATOM 5022 O O . ILE B 1 53 ? 5.051 48.312 -0.458 1 97.31 53 ILE B O 1
ATOM 5026 N N . TYR B 1 54 ? 3.736 47.281 0.962 1 98.19 54 TYR B N 1
ATOM 5027 C CA . TYR B 1 54 ? 3.871 48.219 2.072 1 98.19 54 TYR B CA 1
ATOM 5028 C C . TYR B 1 54 ? 4.406 47.531 3.314 1 98.19 54 TYR B C 1
ATOM 5030 O O . TYR B 1 54 ? 3.672 46.781 3.992 1 98.19 54 TYR B O 1
ATOM 5038 N N . PHE B 1 55 ? 5.703 47.75 3.6 1 97.25 55 PHE B N 1
ATOM 5039 C CA . PHE B 1 55 ? 6.348 47.125 4.738 1 97.25 55 PHE B CA 1
ATOM 5040 C C . PHE B 1 55 ? 6.148 47.938 6.008 1 97.25 55 PHE B C 1
ATOM 5042 O O . PHE B 1 55 ? 6.18 49.156 5.965 1 97.25 55 PHE B O 1
ATOM 5049 N N . GLY B 1 56 ? 5.934 47.281 7.125 1 97.12 56 GLY B N 1
ATOM 5050 C CA . GLY B 1 56 ? 6.059 47.875 8.445 1 97.12 56 GLY B CA 1
ATOM 5051 C C . GLY B 1 56 ? 4.965 48.906 8.742 1 97.12 56 GLY B C 1
ATOM 5052 O O . GLY B 1 56 ? 5.242 50 9.227 1 97.12 56 GLY B O 1
ATOM 5053 N N . VAL B 1 57 ? 3.82 48.594 8.406 1 97.88 57 VAL B N 1
ATOM 5054 C CA . VAL B 1 57 ? 2.689 49.438 8.742 1 97.88 57 VAL B CA 1
ATOM 5055 C C . VAL B 1 57 ? 2.273 49.188 10.188 1 97.88 57 VAL B C 1
ATOM 5057 O O . VAL B 1 57 ? 1.806 48.125 10.539 1 97.88 57 VAL B O 1
ATOM 5060 N N . PRO B 1 58 ? 2.391 50.188 11.078 1 97.56 58 PRO B N 1
ATOM 5061 C CA . PRO B 1 58 ? 2.041 49.938 12.477 1 97.56 58 PRO B CA 1
ATOM 5062 C C . PRO B 1 58 ? 0.535 49.812 12.695 1 97.56 58 PRO B C 1
ATOM 5064 O O . PRO B 1 58 ? -0.228 50.688 12.289 1 97.56 58 PRO B O 1
ATOM 5067 N N . TYR B 1 59 ? 0.098 48.781 13.312 1 97.81 59 TYR B N 1
ATOM 5068 C CA . TYR B 1 59 ? -1.325 48.656 13.586 1 97.81 59 TYR B CA 1
ATOM 5069 C C . TYR B 1 59 ? -1.625 48.906 15.055 1 97.81 59 TYR B C 1
ATOM 5071 O O . TYR B 1 59 ? -2.785 49.094 15.438 1 97.81 59 TYR B O 1
ATOM 5079 N N . ALA B 1 60 ? -0.612 49 15.883 1 98.5 60 ALA B N 1
ATOM 5080 C CA . ALA B 1 60 ? -0.755 49.25 17.312 1 98.5 60 ALA B CA 1
ATOM 5081 C C . ALA B 1 60 ? 0.338 50.188 17.828 1 98.5 60 ALA B C 1
ATOM 5083 O O . ALA B 1 60 ? 1.381 50.344 17.188 1 98.5 60 ALA B O 1
ATOM 5084 N N . VAL B 1 61 ? 0.037 50.75 18.984 1 97.88 61 VAL B N 1
ATOM 5085 C CA . VAL B 1 61 ? 1.062 51.5 19.703 1 97.88 61 VAL B CA 1
ATOM 5086 C C . VAL B 1 61 ? 2.207 50.562 20.094 1 97.88 61 VAL B C 1
ATOM 5088 O O . VAL B 1 61 ? 1.98 49.406 20.438 1 97.88 61 VAL B O 1
ATOM 5091 N N . ALA B 1 62 ? 3.461 51.156 19.969 1 97.56 62 ALA B N 1
ATOM 5092 C CA . ALA B 1 62 ? 4.613 50.344 20.344 1 97.56 62 ALA B CA 1
ATOM 5093 C C . ALA B 1 62 ? 4.469 49.812 21.766 1 97.56 62 ALA B C 1
ATOM 5095 O O . ALA B 1 62 ? 4.188 50.562 22.703 1 97.56 62 ALA B O 1
ATOM 5096 N N . PRO B 1 63 ? 4.598 48.5 21.938 1 97.5 63 PRO B N 1
ATOM 5097 C CA . PRO B 1 63 ? 4.418 47.906 23.266 1 97.5 63 PRO B CA 1
ATOM 5098 C C . PRO B 1 63 ? 5.664 48.031 24.141 1 97.5 63 PRO B C 1
ATOM 5100 O O . PRO B 1 63 ? 6.16 47.031 24.656 1 97.5 63 PRO B O 1
ATOM 5103 N N . VAL B 1 64 ? 6.117 49.25 24.375 1 96.56 64 VAL B N 1
ATOM 5104 C CA . VAL B 1 64 ? 7.312 49.531 25.156 1 96.56 64 VAL B CA 1
ATOM 5105 C C . VAL B 1 64 ? 6.941 50.375 26.391 1 96.56 64 VAL B C 1
ATOM 5107 O O . VAL B 1 64 ? 5.867 50.969 26.422 1 96.56 64 VAL B O 1
ATOM 5110 N N . GLY B 1 65 ? 7.77 50.375 27.391 1 94.19 65 GLY B N 1
ATOM 5111 C CA . GLY B 1 65 ? 7.516 51.125 28.594 1 94.19 65 GLY B CA 1
ATOM 5112 C C . GLY B 1 65 ? 6.23 50.75 29.297 1 94.19 65 GLY B C 1
ATOM 5113 O O . GLY B 1 65 ? 6.016 49.562 29.578 1 94.19 65 GLY B O 1
ATOM 5114 N N . ARG B 1 66 ? 5.375 51.688 29.484 1 93.75 66 ARG B N 1
ATOM 5115 C CA . ARG B 1 66 ? 4.133 51.438 30.203 1 93.75 66 ARG B CA 1
ATOM 5116 C C . ARG B 1 66 ? 3.223 50.5 29.406 1 93.75 66 ARG B C 1
ATOM 5118 O O . ARG B 1 66 ? 2.295 49.906 29.953 1 93.75 66 ARG B O 1
ATOM 5125 N N . TYR B 1 67 ? 3.512 50.375 28.109 1 96.56 67 TYR B N 1
ATOM 5126 C CA . TYR B 1 67 ? 2.666 49.562 27.25 1 96.56 67 TYR B CA 1
ATOM 5127 C C . TYR B 1 67 ? 3.176 48.125 27.203 1 96.56 67 TYR B C 1
ATOM 5129 O O . TYR B 1 67 ? 2.498 47.219 26.688 1 96.56 67 TYR B O 1
ATOM 5137 N N . ARG B 1 68 ? 4.449 47.844 27.781 1 97.31 68 ARG B N 1
ATOM 5138 C CA . ARG B 1 68 ? 4.902 46.469 27.922 1 97.31 68 ARG B CA 1
ATOM 5139 C C . ARG B 1 68 ? 3.938 45.656 28.781 1 97.31 68 ARG B C 1
ATOM 5141 O O . ARG B 1 68 ? 3.545 46.094 29.859 1 97.31 68 ARG B O 1
ATOM 5148 N N . PHE B 1 69 ? 3.469 44.5 28.328 1 98 69 PHE B N 1
ATOM 5149 C CA . PHE B 1 69 ? 2.58 43.562 28.969 1 98 69 PHE B CA 1
ATOM 5150 C C . PHE B 1 69 ? 1.149 44.094 29 1 98 69 PHE B C 1
ATOM 5152 O O . PHE B 1 69 ? 0.283 43.5 29.656 1 98 69 PHE B O 1
ATOM 5159 N N . SER B 1 70 ? 0.864 45.156 28.25 1 97.38 70 SER B N 1
ATOM 5160 C CA . SER B 1 70 ? -0.489 45.688 28.172 1 97.38 70 SER B CA 1
ATOM 5161 C C . SER B 1 70 ? -1.195 45.25 26.906 1 97.38 70 SER B C 1
ATOM 5163 O O . SER B 1 70 ? -0.545 44.969 25.891 1 97.38 70 SER B O 1
ATOM 5165 N N . ALA B 1 71 ? -2.533 45.188 26.984 1 97.94 71 ALA B N 1
ATOM 5166 C CA . ALA B 1 71 ? -3.305 44.969 25.766 1 97.94 71 ALA B CA 1
ATOM 5167 C C . ALA B 1 71 ? -2.947 46 24.688 1 97.94 71 ALA B C 1
ATOM 5169 O O . ALA B 1 71 ? -2.691 47.156 25 1 97.94 71 ALA B O 1
ATOM 5170 N N . PRO B 1 72 ? -2.875 45.531 23.484 1 98.44 72 PRO B N 1
ATOM 5171 C CA . PRO B 1 72 ? -2.527 46.469 22.422 1 98.44 72 PRO B CA 1
ATOM 5172 C C . PRO B 1 72 ? -3.584 47.562 22.234 1 98.44 72 PRO B C 1
ATOM 5174 O O . PRO B 1 72 ? -4.773 47.312 22.438 1 98.44 72 PRO B O 1
ATOM 5177 N N . GLU B 1 73 ? -3.105 48.688 21.844 1 97.75 73 GLU B N 1
ATOM 5178 C CA . GLU B 1 73 ? -3.963 49.812 21.516 1 97.75 73 GLU B CA 1
ATOM 5179 C C . GLU B 1 73 ? -3.754 50.281 20.078 1 97.75 73 GLU B C 1
ATOM 5181 O O . GLU B 1 73 ? -2.658 50.156 19.531 1 97.75 73 GLU B O 1
ATOM 5186 N N . ARG B 1 74 ? -4.797 50.812 19.5 1 97.5 74 ARG B N 1
ATOM 5187 C CA . ARG B 1 74 ? -4.723 51.281 18.125 1 97.5 74 ARG B CA 1
ATOM 5188 C C . ARG B 1 74 ? -3.627 52.344 17.953 1 97.5 74 ARG B C 1
ATOM 5190 O O . ARG B 1 74 ? -3.449 53.188 18.828 1 97.5 74 ARG B O 1
ATOM 5197 N N . HIS B 1 75 ? -2.893 52.219 16.984 1 96.62 75 HIS B N 1
ATOM 5198 C CA . HIS B 1 75 ? -1.917 53.25 16.656 1 96.62 75 HIS B CA 1
ATOM 5199 C C . HIS B 1 75 ? -2.605 54.562 16.297 1 96.62 75 HIS B C 1
ATOM 5201 O O . HIS B 1 75 ? -3.568 54.562 15.531 1 96.62 75 HIS B O 1
ATOM 5207 N N . PRO B 1 76 ? -2.141 55.656 16.781 1 93.31 76 PRO B N 1
ATOM 5208 C CA . PRO B 1 76 ? -2.83 56.938 16.594 1 93.31 76 PRO B CA 1
ATOM 5209 C C . PRO B 1 76 ? -2.586 57.531 15.203 1 93.31 76 PRO B C 1
ATOM 5211 O O . PRO B 1 76 ? -3.285 58.438 14.797 1 93.31 76 PRO B O 1
ATOM 5214 N N . GLY B 1 77 ? -1.736 57 14.492 1 94.38 77 GLY B N 1
ATOM 5215 C CA . GLY B 1 77 ? -1.393 57.531 13.18 1 94.38 77 GLY B CA 1
ATOM 5216 C C . GLY B 1 77 ? -0.034 58.188 13.148 1 94.38 77 GLY B C 1
ATOM 5217 O O . GLY B 1 77 ? 0.742 58.094 14.102 1 94.38 77 GLY B O 1
ATOM 5218 N N . TRP B 1 78 ? 0.38 58.656 12.062 1 91.69 78 TRP B N 1
ATOM 5219 C CA . TRP B 1 78 ? 1.651 59.344 11.883 1 91.69 78 TRP B CA 1
ATOM 5220 C C . TRP B 1 78 ? 1.453 60.656 11.141 1 91.69 78 TRP B C 1
ATOM 5222 O O . TRP B 1 78 ? 0.474 60.844 10.406 1 91.69 78 TRP B O 1
ATOM 5232 N N . ARG B 1 79 ? 2.303 61.562 11.562 1 84.69 79 ARG B N 1
ATOM 5233 C CA . ARG B 1 79 ? 2.262 62.875 10.922 1 84.69 79 ARG B CA 1
ATOM 5234 C C . ARG B 1 79 ? 2.971 62.844 9.578 1 84.69 79 ARG B C 1
ATOM 5236 O O . ARG B 1 79 ? 4.074 62.312 9.461 1 84.69 79 ARG B O 1
ATOM 5243 N N . ARG B 1 80 ? 2.256 63.219 8.422 1 85.44 80 ARG B N 1
ATOM 5244 C CA . ARG B 1 80 ? 2.836 63.25 7.086 1 85.44 80 ARG B CA 1
ATOM 5245 C C . ARG B 1 80 ? 2.801 61.875 6.418 1 85.44 80 ARG B C 1
ATOM 5247 O O . ARG B 1 80 ? 1.785 61.188 6.473 1 85.44 80 ARG B O 1
ATOM 5254 N N . THR B 1 81 ? 4.094 61.531 5.848 1 94 81 THR B N 1
ATOM 5255 C CA . THR B 1 81 ? 4.141 60.344 5 1 94 81 THR B CA 1
ATOM 5256 C C . THR B 1 81 ? 4.988 59.25 5.648 1 94 81 THR B C 1
ATOM 5258 O O . THR B 1 81 ? 6.082 59.531 6.145 1 94 81 THR B O 1
ATOM 5261 N N . LEU B 1 82 ? 4.379 58 5.902 1 96.12 82 LEU B N 1
ATOM 5262 C CA . LEU B 1 82 ? 5.137 56.812 6.281 1 96.12 82 LEU B CA 1
ATOM 5263 C C . LEU B 1 82 ? 5.754 56.156 5.055 1 96.12 82 LEU B C 1
ATOM 5265 O O . LEU B 1 82 ? 5.031 55.688 4.168 1 96.12 82 LEU B O 1
ATOM 5269 N N . PHE B 1 83 ? 7.078 56.062 4.922 1 95.5 83 PHE B N 1
ATOM 5270 C CA . PHE B 1 83 ? 7.75 55.344 3.85 1 95.5 83 PHE B CA 1
ATOM 5271 C C . PHE B 1 83 ? 7.918 53.875 4.207 1 95.5 83 PHE B C 1
ATOM 5273 O O . PHE B 1 83 ? 8.852 53.5 4.918 1 95.5 83 PHE B O 1
ATOM 5280 N N . ALA B 1 84 ? 7.059 53.094 3.734 1 96.5 84 ALA B N 1
ATOM 5281 C CA . ALA B 1 84 ? 6.98 51.656 4.023 1 96.5 84 ALA B CA 1
ATOM 5282 C C . ALA B 1 84 ? 7.824 50.875 3.035 1 96.5 84 ALA B C 1
ATOM 5284 O O . ALA B 1 84 ? 7.32 49.938 2.391 1 96.5 84 ALA B O 1
ATOM 5285 N N . HIS B 1 85 ? 9.141 51.062 3.016 1 94.69 85 HIS B N 1
ATOM 5286 C CA . HIS B 1 85 ? 10.031 50.531 1.992 1 94.69 85 HIS B CA 1
ATOM 5287 C C . HIS B 1 85 ? 10.859 49.375 2.537 1 94.69 85 HIS B C 1
ATOM 5289 O O . HIS B 1 85 ? 11.438 48.594 1.767 1 94.69 85 HIS B O 1
ATOM 5295 N N . ARG B 1 86 ? 10.844 49.281 3.896 1 92.69 86 ARG B N 1
ATOM 5296 C CA . ARG B 1 86 ? 11.758 48.281 4.484 1 92.69 86 ARG B CA 1
ATOM 5297 C C . ARG B 1 86 ? 11.031 47.406 5.496 1 92.69 86 ARG B C 1
ATOM 5299 O O . ARG B 1 86 ? 10.109 47.875 6.176 1 92.69 86 ARG B O 1
ATOM 5306 N N . MET B 1 87 ? 11.617 46.25 5.582 1 93.5 87 MET B N 1
ATOM 5307 C CA . MET B 1 87 ? 11.078 45.312 6.555 1 93.5 87 MET B CA 1
ATOM 5308 C C . MET B 1 87 ? 11.312 45.781 7.98 1 93.5 87 MET B C 1
ATOM 5310 O O . MET B 1 87 ? 12.422 46.188 8.328 1 93.5 87 MET B O 1
ATOM 5314 N N . PRO B 1 88 ? 10.258 45.781 8.766 1 93.81 88 PRO B N 1
ATOM 5315 C CA . PRO B 1 88 ? 10.414 46.156 10.164 1 93.81 88 PRO B CA 1
ATOM 5316 C C . PRO B 1 88 ? 11.094 45.094 11.008 1 93.81 88 PRO B C 1
ATOM 5318 O O . PRO B 1 88 ? 11.258 43.938 10.555 1 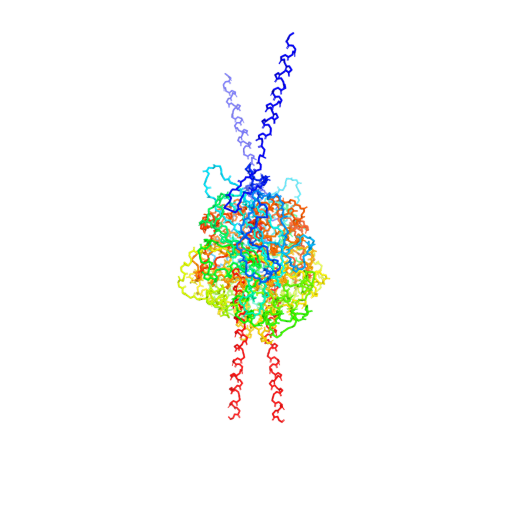93.81 88 PRO B O 1
ATOM 5321 N N . PRO B 1 89 ? 11.555 45.469 12.211 1 94.12 89 PRO B N 1
ATOM 5322 C CA . PRO B 1 89 ? 12.031 44.438 13.125 1 94.12 89 PRO B CA 1
ATOM 5323 C C . PRO B 1 89 ? 10.938 43.438 13.5 1 94.12 89 PRO B C 1
ATOM 5325 O O . PRO B 1 89 ? 9.766 43.812 13.609 1 94.12 89 PRO B O 1
ATOM 5328 N N . HIS B 1 90 ? 11.336 42.219 13.594 1 95.31 90 HIS B N 1
ATOM 5329 C CA . HIS B 1 90 ? 10.383 41.219 14.07 1 95.31 90 HIS B CA 1
ATOM 5330 C C . HIS B 1 90 ? 10.336 41.156 15.594 1 95.31 90 HIS B C 1
ATOM 5332 O O . HIS B 1 90 ? 11.211 41.75 16.25 1 95.31 90 HIS B O 1
ATOM 5338 N N . CYS B 1 91 ? 9.305 40.562 16.156 1 96.88 91 CYS B N 1
ATOM 5339 C CA . CYS B 1 91 ? 9.18 40.438 17.609 1 96.88 91 CYS B CA 1
ATOM 5340 C C . CYS B 1 91 ? 10.203 39.438 18.156 1 96.88 91 CYS B C 1
ATOM 5342 O O . CYS B 1 91 ? 10.492 38.438 17.531 1 96.88 91 CYS B O 1
ATOM 5344 N N . PRO B 1 92 ? 10.719 39.719 19.344 1 95.44 92 PRO B N 1
ATOM 5345 C CA . PRO B 1 92 ? 11.648 38.781 19.969 1 95.44 92 PRO B CA 1
ATOM 5346 C C . PRO B 1 92 ? 11.023 37.406 20.219 1 95.44 92 PRO B C 1
ATOM 5348 O O . PRO B 1 92 ? 9.852 37.312 20.578 1 95.44 92 PRO B O 1
ATOM 5351 N N . HIS B 1 93 ? 11.812 36.375 19.984 1 93.44 93 HIS B N 1
ATOM 5352 C CA . HIS B 1 93 ? 11.328 35 20.219 1 93.44 93 HIS B CA 1
ATOM 5353 C C . HIS B 1 93 ? 12.469 34.062 20.578 1 93.44 93 HIS B C 1
ATOM 5355 O O . HIS B 1 93 ? 13.641 34.438 20.438 1 93.44 93 HIS B O 1
ATOM 5361 N N . GLU B 1 94 ? 12.062 32.969 21.031 1 91.19 94 GLU B N 1
ATOM 5362 C CA . GLU B 1 94 ? 13.008 31.938 21.484 1 91.19 94 GLU B CA 1
ATOM 5363 C C . GLU B 1 94 ? 13.836 31.391 20.328 1 91.19 94 GLU B C 1
ATOM 5365 O O . GLU B 1 94 ? 13.281 31.016 19.297 1 91.19 94 GLU B O 1
ATOM 5370 N N . GLY B 1 95 ? 15.148 31.344 20.5 1 84.94 95 GLY B N 1
ATOM 5371 C CA . GLY B 1 95 ? 16.031 30.734 19.516 1 84.94 95 GLY B CA 1
ATOM 5372 C C . GLY B 1 95 ? 16.125 31.531 18.234 1 84.94 95 GLY B C 1
ATOM 5373 O O . GLY B 1 95 ? 16.328 30.953 17.156 1 84.94 95 GLY B O 1
ATOM 5374 N N . ASP B 1 96 ? 16 32.75 18.266 1 87.25 96 ASP B N 1
ATOM 5375 C CA . ASP B 1 96 ? 16 33.625 17.094 1 87.25 96 ASP B CA 1
ATOM 5376 C C . ASP B 1 96 ? 17.406 33.75 16.484 1 87.25 96 ASP B C 1
ATOM 5378 O O . ASP B 1 96 ? 18.281 34.375 17.078 1 87.25 96 ASP B O 1
ATOM 5382 N N . PRO B 1 97 ? 17.547 33.25 15.289 1 81.69 97 PRO B N 1
ATOM 5383 C CA . PRO B 1 97 ? 18.859 33.375 14.664 1 81.69 97 PRO B CA 1
ATOM 5384 C C . PRO B 1 97 ? 19.172 34.812 14.227 1 81.69 97 PRO B C 1
ATOM 5386 O O . PRO B 1 97 ? 20.328 35.156 14.008 1 81.69 97 PRO B O 1
ATOM 5389 N N . GLU B 1 98 ? 18.234 35.625 14.117 1 85.5 98 GLU B N 1
ATOM 5390 C CA . GLU B 1 98 ? 18.375 37.031 13.711 1 85.5 98 GLU B CA 1
ATOM 5391 C C . GLU B 1 98 ? 17.984 37.969 14.844 1 85.5 98 GLU B C 1
ATOM 5393 O O . GLU B 1 98 ? 17.266 38.938 14.617 1 85.5 98 GLU B O 1
ATOM 5398 N N . SER B 1 99 ? 18.453 37.656 15.945 1 87.44 99 SER B N 1
ATOM 5399 C CA . SER B 1 99 ? 18.062 38.438 17.125 1 87.44 99 SER B CA 1
ATOM 5400 C C . SER B 1 99 ? 18.469 39.875 16.984 1 87.44 99 SER B C 1
ATOM 5402 O O . SER B 1 99 ? 17.859 40.781 17.578 1 87.44 99 SER B O 1
ATOM 5404 N N . GLU B 1 100 ? 19.438 40.156 16.109 1 88.06 100 GLU B N 1
ATOM 5405 C CA . GLU B 1 100 ? 19.891 41.531 15.898 1 88.06 100 GLU B CA 1
ATOM 5406 C C . GLU B 1 100 ? 18.828 42.375 15.188 1 88.06 100 GLU B C 1
ATOM 5408 O O . GLU B 1 100 ? 18.812 43.594 15.289 1 88.06 100 GLU B O 1
ATOM 5413 N N . HIS B 1 101 ? 17.891 41.719 14.555 1 90.56 101 HIS B N 1
ATOM 5414 C CA . HIS B 1 101 ? 16.844 42.438 13.82 1 90.56 101 HIS B CA 1
ATOM 5415 C C . HIS B 1 101 ? 15.523 42.375 14.57 1 90.56 101 HIS B C 1
ATOM 5417 O O . HIS B 1 101 ? 14.461 42.594 13.984 1 90.56 101 HIS B O 1
ATOM 5423 N N . SER B 1 102 ? 15.555 42.062 15.836 1 93.94 102 SER B N 1
ATOM 5424 C CA . SER B 1 102 ? 14.344 42 16.656 1 93.94 102 SER B CA 1
ATOM 5425 C C . SER B 1 102 ? 14.234 43.219 17.547 1 93.94 102 SER B C 1
ATOM 5427 O O . SER B 1 102 ? 15.242 43.812 17.938 1 93.94 102 SER B O 1
ATOM 5429 N N . ALA B 1 103 ? 13.023 43.625 17.797 1 95.62 103 ALA B N 1
ATOM 5430 C CA . ALA B 1 103 ? 12.75 44.75 18.688 1 95.62 103 ALA B CA 1
ATOM 5431 C C . ALA B 1 103 ? 11.406 44.562 19.391 1 95.62 103 ALA B C 1
ATOM 5433 O O . ALA B 1 103 ? 10.523 43.875 18.891 1 95.62 103 ALA B O 1
ATOM 5434 N N . GLU B 1 104 ? 11.367 45.156 20.562 1 95.88 104 GLU B N 1
ATOM 5435 C CA . GLU B 1 104 ? 10.094 45.156 21.266 1 95.88 104 GLU B CA 1
ATOM 5436 C C . GLU B 1 104 ? 9.023 45.906 20.5 1 95.88 104 GLU B C 1
ATOM 5438 O O . GLU B 1 104 ? 7.848 45.531 20.531 1 95.88 104 GLU B O 1
ATOM 5443 N N . ASP B 1 105 ? 9.398 47 19.891 1 97.19 105 ASP B N 1
ATOM 5444 C CA . ASP B 1 105 ? 8.5 47.688 18.984 1 97.19 105 ASP B CA 1
ATOM 5445 C C . ASP B 1 105 ? 8.352 46.938 17.656 1 97.19 105 ASP B C 1
ATOM 5447 O O . ASP B 1 105 ? 8.992 47.281 16.672 1 97.19 105 ASP B O 1
ATOM 5451 N N . CYS B 1 106 ? 7.492 45.969 17.641 1 97.5 106 CYS B N 1
ATOM 5452 C CA . CYS B 1 106 ? 7.469 45.062 16.516 1 97.5 106 CYS B CA 1
ATOM 5453 C C . CYS B 1 106 ? 6.047 44.844 16 1 97.5 106 CYS B C 1
ATOM 5455 O O . CYS B 1 106 ? 5.805 44 15.164 1 97.5 106 CYS B O 1
ATOM 5457 N N . LEU B 1 107 ? 5.027 45.594 16.453 1 98.44 107 LEU B N 1
ATOM 5458 C CA . LEU B 1 107 ? 3.639 45.344 16.078 1 98.44 107 LEU B CA 1
ATOM 5459 C C . LEU B 1 107 ? 3.311 46 14.742 1 98.44 107 LEU B C 1
ATOM 5461 O O . LEU B 1 107 ? 2.668 47.062 14.719 1 98.44 107 LEU B O 1
ATOM 5465 N N . TYR B 1 108 ? 3.711 45.344 13.672 1 98.06 108 TYR B N 1
ATOM 5466 C CA . TYR B 1 108 ? 3.59 45.875 12.32 1 98.06 108 TYR B CA 1
ATOM 5467 C C . TYR B 1 108 ? 2.887 44.875 11.406 1 98.06 108 TYR B C 1
ATOM 5469 O O . TYR B 1 108 ? 2.828 43.688 11.711 1 98.06 108 TYR B O 1
ATOM 5477 N N . LEU B 1 109 ? 2.299 45.406 10.312 1 97.88 109 LEU B N 1
ATOM 5478 C CA . LEU B 1 109 ? 1.782 44.625 9.195 1 97.88 109 LEU B CA 1
ATOM 5479 C C . LEU B 1 109 ? 2.641 44.812 7.953 1 97.88 109 LEU B C 1
ATOM 5481 O O . LEU B 1 109 ? 3.24 45.875 7.77 1 97.88 109 LEU B O 1
ATOM 5485 N N . ASN B 1 110 ? 2.742 43.844 7.168 1 98.12 110 ASN B N 1
ATOM 5486 C CA . ASN B 1 110 ? 3.156 43.938 5.773 1 98.12 110 ASN B CA 1
ATOM 5487 C C . ASN B 1 110 ? 2.004 43.625 4.824 1 98.12 110 ASN B C 1
ATOM 5489 O O . ASN B 1 110 ? 1.265 42.688 5.031 1 98.12 110 ASN B O 1
ATOM 5493 N N . ILE B 1 111 ? 1.857 44.5 3.803 1 98.44 111 ILE B N 1
ATOM 5494 C CA . ILE B 1 111 ? 0.718 44.375 2.9 1 98.44 111 ILE B CA 1
ATOM 5495 C C . ILE B 1 111 ? 1.211 44.25 1.461 1 98.44 111 ILE B C 1
ATOM 5497 O O . ILE B 1 111 ? 1.993 45.062 0.991 1 98.44 111 ILE B O 1
ATOM 5501 N N . CYS B 1 112 ? 0.83 43.219 0.797 1 97.5 112 CYS B N 1
ATOM 5502 C CA . CYS B 1 112 ? 1.067 43 -0.627 1 97.5 112 CYS B CA 1
ATOM 5503 C C . CYS B 1 112 ? -0.239 43.062 -1.41 1 97.5 112 CYS B C 1
ATOM 5505 O O . CYS B 1 112 ? -1.208 42.375 -1.053 1 97.5 112 CYS B O 1
ATOM 5507 N N . THR B 1 113 ? -0.314 43.812 -2.447 1 96.81 113 THR B N 1
ATOM 5508 C CA . THR B 1 113 ? -1.554 43.938 -3.207 1 96.81 113 THR B CA 1
ATOM 5509 C C . THR B 1 113 ? -1.262 44.156 -4.691 1 96.81 113 THR B C 1
ATOM 5511 O O . THR B 1 113 ? -0.372 44.938 -5.047 1 96.81 113 THR B O 1
ATOM 5514 N N . PRO B 1 114 ? -1.914 43.312 -5.477 1 93.62 114 PRO B N 1
ATOM 5515 C CA . PRO B 1 114 ? -1.915 43.656 -6.898 1 93.62 114 PRO B CA 1
ATOM 5516 C C . PRO B 1 114 ? -2.98 44.688 -7.254 1 93.62 114 PRO B C 1
ATOM 5518 O O . PRO B 1 114 ? -3.732 44.5 -8.219 1 93.62 114 PRO B O 1
ATOM 5521 N N . ARG B 1 115 ? -3.164 45.688 -6.578 1 84.94 115 ARG B N 1
ATOM 5522 C CA . ARG B 1 115 ? -4.23 46.656 -6.664 1 84.94 115 ARG B CA 1
ATOM 5523 C C . ARG B 1 115 ? -4.691 46.844 -8.109 1 84.94 115 ARG B C 1
ATOM 5525 O O . ARG B 1 115 ? -3.896 47.219 -8.977 1 84.94 115 ARG B O 1
ATOM 5532 N N . PRO B 1 116 ? -5.965 46.438 -8.211 1 76.62 116 PRO B N 1
ATOM 5533 C CA . PRO B 1 116 ? -6.504 46.531 -9.57 1 76.62 116 PRO B CA 1
ATOM 5534 C C . PRO B 1 116 ? -6.742 47.969 -10.016 1 76.62 116 PRO B C 1
ATOM 5536 O O . PRO B 1 116 ? -7.039 48.844 -9.195 1 76.62 116 PRO B O 1
ATOM 5539 N N . ALA B 1 117 ? -6.637 48.188 -11.273 1 71.06 117 ALA B N 1
ATOM 5540 C CA . ALA B 1 117 ? -6.902 49.5 -11.875 1 71.06 117 ALA B CA 1
ATOM 5541 C C . ALA B 1 117 ? -8.398 49.781 -11.922 1 71.06 117 ALA B C 1
ATOM 5543 O O . ALA B 1 117 ? -8.82 50.938 -11.875 1 71.06 117 ALA B O 1
ATOM 5544 N N . ASP B 1 118 ? -9.195 48.719 -11.906 1 71.62 118 ASP B N 1
ATOM 5545 C CA . ASP B 1 118 ? -10.617 48.875 -12.172 1 71.62 118 ASP B CA 1
ATOM 5546 C C . ASP B 1 118 ? -11.391 49.125 -10.875 1 71.62 118 ASP B C 1
ATOM 5548 O O . ASP B 1 118 ? -12.617 49.312 -10.898 1 71.62 118 ASP B O 1
ATOM 5552 N N . GLY B 1 119 ? -10.781 49.188 -9.82 1 76.31 119 GLY B N 1
ATOM 5553 C CA . GLY B 1 119 ? -11.391 49.594 -8.562 1 76.31 119 GLY B CA 1
ATOM 5554 C C . GLY B 1 119 ? -12.109 48.469 -7.848 1 76.31 119 GLY B C 1
ATOM 5555 O O . GLY B 1 119 ? -12.688 48.688 -6.777 1 76.31 119 GLY B O 1
ATOM 5556 N N . PHE B 1 120 ? -12.141 47.281 -8.43 1 85.81 120 PHE B N 1
ATOM 5557 C CA . PHE B 1 120 ? -12.812 46.188 -7.727 1 85.81 120 PHE B CA 1
ATOM 5558 C C . PHE B 1 120 ? -11.992 45.75 -6.516 1 85.81 120 PHE B C 1
ATOM 5560 O O . PHE B 1 120 ? -10.773 45.594 -6.609 1 85.81 120 PHE B O 1
ATOM 5567 N N . ALA B 1 121 ? -12.672 45.562 -5.383 1 93.94 121 ALA B N 1
ATOM 5568 C CA . ALA B 1 121 ? -12.008 45.156 -4.145 1 93.94 121 ALA B CA 1
ATOM 5569 C C . ALA B 1 121 ? -11.648 43.688 -4.18 1 93.94 121 ALA B C 1
ATOM 5571 O O . ALA B 1 121 ? -12.438 42.844 -4.652 1 93.94 121 ALA B O 1
ATOM 5572 N N . LEU B 1 122 ? -10.469 43.375 -3.838 1 96.94 122 LEU B N 1
ATOM 5573 C CA . LEU B 1 122 ? -9.945 42 -3.883 1 96.94 122 LEU B CA 1
ATOM 5574 C C . LEU B 1 122 ? -10.148 41.312 -2.547 1 96.94 122 LEU B C 1
ATOM 5576 O O . LEU B 1 122 ? -10.164 41.938 -1.496 1 96.94 122 LEU B O 1
ATOM 5580 N N . PRO B 1 123 ? -10.336 39.969 -2.602 1 97.75 123 PRO B N 1
ATOM 5581 C CA . PRO B 1 123 ? -10.312 39.219 -1.337 1 97.75 123 PRO B CA 1
ATOM 5582 C C . PRO B 1 123 ? -9.008 39.406 -0.57 1 97.75 123 PRO B C 1
ATOM 5584 O O . PRO B 1 123 ? -7.961 39.656 -1.175 1 97.75 123 PRO B O 1
ATOM 5587 N N . VAL B 1 124 ? -9.055 39.312 0.746 1 98.62 124 VAL B N 1
ATOM 5588 C CA . VAL B 1 124 ? -7.914 39.594 1.614 1 98.62 124 VAL B CA 1
ATOM 5589 C C . VAL B 1 124 ? -7.523 38.312 2.363 1 98.62 124 VAL B C 1
ATOM 5591 O O . VAL B 1 124 ? -8.391 37.562 2.842 1 98.62 124 VAL B O 1
ATOM 5594 N N . ILE B 1 125 ? -6.254 37.969 2.371 1 98.81 125 ILE B N 1
ATOM 5595 C CA . ILE B 1 125 ? -5.719 36.906 3.207 1 98.81 125 ILE B CA 1
ATOM 5596 C C . ILE B 1 125 ? -4.824 37.469 4.293 1 98.81 125 ILE B C 1
ATOM 5598 O O . ILE B 1 125 ? -3.861 38.188 3.994 1 98.81 125 ILE B O 1
ATOM 5602 N N . VAL B 1 126 ? -5.16 37.281 5.504 1 98.88 126 VAL B N 1
ATOM 5603 C CA . VAL B 1 126 ? -4.344 37.688 6.645 1 98.88 126 VAL B CA 1
ATOM 5604 C C . VAL B 1 126 ? -3.607 36.469 7.203 1 98.88 126 VAL B C 1
ATOM 5606 O O . VAL B 1 126 ? -4.234 35.469 7.602 1 98.88 126 VAL B O 1
ATOM 5609 N N . ILE B 1 127 ? -2.285 36.531 7.281 1 98.75 127 ILE B N 1
ATOM 5610 C CA . ILE B 1 127 ? -1.482 35.375 7.66 1 98.75 127 ILE B CA 1
ATOM 5611 C C . ILE B 1 127 ? -0.973 35.531 9.086 1 98.75 127 ILE B C 1
ATOM 5613 O O . ILE B 1 127 ? -0.313 36.531 9.406 1 98.75 127 ILE B O 1
ATOM 5617 N N . PHE B 1 128 ? -1.306 34.625 9.953 1 98.44 128 PHE B N 1
ATOM 5618 C CA . PHE B 1 128 ? -0.719 34.469 11.281 1 98.44 128 PHE B CA 1
ATOM 5619 C C . PHE B 1 128 ? 0.309 33.344 11.281 1 98.44 128 PHE B C 1
ATOM 5621 O O . PHE B 1 128 ? -0.027 32.188 11.016 1 98.44 128 PHE B O 1
ATOM 5628 N N . TYR B 1 129 ? 1.546 33.719 11.578 1 93.81 129 TYR B N 1
ATOM 5629 C CA . TYR B 1 129 ? 2.559 32.656 11.547 1 93.81 129 TYR B CA 1
ATOM 5630 C C . TYR B 1 129 ? 3.506 32.781 12.734 1 93.81 129 TYR B C 1
ATOM 5632 O O . TYR B 1 129 ? 4.035 33.875 13.008 1 93.81 129 TYR B O 1
ATOM 5640 N N . SER B 1 130 ? 3.691 31.766 13.453 1 93.62 130 SER B N 1
ATOM 5641 C CA . SER B 1 130 ? 4.75 31.406 14.391 1 93.62 130 SER B CA 1
ATOM 5642 C C . SER B 1 130 ? 4.895 29.891 14.516 1 93.62 130 SER B C 1
ATOM 5644 O O . SER B 1 130 ? 3.93 29.156 14.297 1 93.62 130 SER B O 1
ATOM 5646 N N . GLU B 1 131 ? 6.027 29.453 14.75 1 92.12 131 GLU B N 1
ATOM 5647 C CA . GLU B 1 131 ? 6.266 28.016 14.891 1 92.12 131 GLU B CA 1
ATOM 5648 C C . GLU B 1 131 ? 5.625 27.484 16.172 1 92.12 131 GLU B C 1
ATOM 5650 O O . GLU B 1 131 ? 5.133 26.344 16.188 1 92.12 131 GLU B O 1
ATOM 5655 N N . SER B 1 132 ? 5.777 28.219 17.172 1 93.38 132 SER B N 1
ATOM 5656 C CA . SER B 1 132 ? 5.172 27.938 18.469 1 93.38 132 SER B CA 1
ATOM 5657 C C . SER B 1 132 ? 4.762 29.234 19.172 1 93.38 132 SER B C 1
ATOM 5659 O O . SER B 1 132 ? 4.832 30.312 18.594 1 93.38 132 SER B O 1
ATOM 5661 N N . TRP B 1 133 ? 4.285 29.078 20.359 1 94.88 133 TRP B N 1
ATOM 5662 C CA . TRP B 1 133 ? 3.922 30.266 21.125 1 94.88 133 TRP B CA 1
ATOM 5663 C C . TRP B 1 133 ? 5.164 31.016 21.578 1 94.88 133 TRP B C 1
ATOM 5665 O O . TRP B 1 133 ? 5.074 32.188 21.984 1 94.88 133 TRP B O 1
ATOM 5675 N N . THR B 1 134 ? 6.367 30.359 21.484 1 95.12 134 THR B N 1
ATOM 5676 C CA . THR B 1 134 ? 7.586 30.969 22 1 95.12 134 THR B CA 1
ATOM 5677 C C . THR B 1 134 ? 8.609 31.172 20.875 1 95.12 134 THR B C 1
ATOM 5679 O O . THR B 1 134 ? 9.602 31.875 21.062 1 95.12 134 THR B O 1
ATOM 5682 N N . ARG B 1 135 ? 8.297 30.516 19.766 1 92.56 135 ARG B N 1
ATOM 5683 C CA . ARG B 1 135 ? 9.242 30.578 18.656 1 92.56 135 ARG B CA 1
ATOM 5684 C C . ARG B 1 135 ? 8.578 31.156 17.406 1 92.56 135 ARG B C 1
ATOM 5686 O O . ARG B 1 135 ? 7.492 30.703 17.016 1 92.56 135 ARG B O 1
ATOM 5693 N N . GLY B 1 136 ? 9.25 32.125 16.844 1 92.56 136 GLY B N 1
ATOM 5694 C CA . GLY B 1 136 ? 8.797 32.625 15.57 1 92.56 136 GLY B CA 1
ATOM 5695 C C . GLY B 1 136 ? 9.32 31.844 14.383 1 92.56 136 GLY B C 1
ATOM 5696 O O . GLY B 1 136 ? 9.531 30.625 14.484 1 92.56 136 GLY B O 1
ATOM 5697 N N . GLY B 1 137 ? 9.383 32.312 13.312 1 88.06 137 GLY B N 1
ATOM 5698 C CA . GLY B 1 137 ? 9.898 31.734 12.07 1 88.06 137 GLY B CA 1
ATOM 5699 C C . GLY B 1 137 ? 10.383 32.781 11.094 1 88.06 137 GLY B C 1
ATOM 5700 O O . GLY B 1 137 ? 10.5 33.969 11.438 1 88.06 137 GLY B O 1
ATOM 5701 N N . PRO B 1 138 ? 10.695 32.344 9.938 1 86.75 138 PRO B N 1
ATOM 5702 C CA . PRO B 1 138 ? 11.133 33.312 8.945 1 86.75 138 PRO B CA 1
ATOM 5703 C C . PRO B 1 138 ? 10.039 34.344 8.602 1 86.75 138 PRO B C 1
ATOM 5705 O O . PRO B 1 138 ? 8.859 34.062 8.805 1 86.75 138 PRO B O 1
ATOM 5708 N N . VAL B 1 139 ? 10.516 35.406 8.172 1 89.88 139 VAL B N 1
ATOM 5709 C CA . VAL B 1 139 ? 9.57 36.375 7.641 1 89.88 139 VAL B CA 1
ATOM 5710 C C . VAL B 1 139 ? 8.93 35.844 6.363 1 89.88 139 VAL B C 1
ATOM 5712 O O . VAL B 1 139 ? 9.633 35.375 5.465 1 89.88 139 VAL B O 1
ATOM 5715 N N . LEU B 1 140 ? 7.66 35.906 6.332 1 93.81 140 LEU B N 1
ATOM 5716 C CA . LEU B 1 140 ? 6.965 35.344 5.191 1 93.81 140 LEU B CA 1
ATOM 5717 C C . LEU B 1 140 ? 6.805 36.344 4.07 1 93.81 140 LEU B C 1
ATOM 5719 O O . LEU B 1 140 ? 6.262 37.438 4.285 1 93.81 140 LEU B O 1
ATOM 5723 N N . PRO B 1 141 ? 7.301 35.938 2.893 1 93.12 141 PRO B N 1
ATOM 5724 C CA . PRO B 1 141 ? 6.992 36.781 1.729 1 93.12 141 PRO B CA 1
ATOM 5725 C C . PRO B 1 141 ? 5.535 36.656 1.284 1 93.12 141 PRO B C 1
ATOM 5727 O O . PRO B 1 141 ? 4.879 35.656 1.585 1 93.12 141 PRO B O 1
ATOM 5730 N N . CYS B 1 142 ? 5.023 37.688 0.693 1 94.06 142 CYS B N 1
ATOM 5731 C CA . CYS B 1 142 ? 3.602 37.625 0.377 1 94.06 142 CYS B CA 1
ATOM 5732 C C . CYS B 1 142 ? 3.359 37.906 -1.099 1 94.06 142 CYS B C 1
ATOM 5734 O O . CYS B 1 142 ? 2.225 37.844 -1.573 1 94.06 142 CYS B O 1
ATOM 5736 N N . GLN B 1 143 ? 4.398 38.219 -1.874 1 92.44 143 GLN B N 1
ATOM 5737 C CA . GLN B 1 143 ? 4.227 38.781 -3.217 1 92.44 143 GLN B CA 1
ATOM 5738 C C . GLN B 1 143 ? 3.68 37.719 -4.172 1 92.44 143 GLN B C 1
ATOM 5740 O O . GLN B 1 143 ? 2.844 38.031 -5.027 1 92.44 143 GLN B O 1
ATOM 5745 N N . GLU B 1 144 ? 4.156 36.469 -4.051 1 91.06 144 GLU B N 1
ATOM 5746 C CA . GLU B 1 144 ? 3.689 35.438 -4.977 1 91.06 144 GLU B CA 1
ATOM 5747 C C . GLU B 1 144 ? 2.211 35.156 -4.762 1 91.06 144 GLU B C 1
ATOM 5749 O O . GLU B 1 144 ? 1.455 35 -5.727 1 91.06 144 GLU B O 1
ATOM 5754 N N . LEU B 1 145 ? 1.871 35 -3.504 1 94.44 145 LEU B N 1
ATOM 5755 C CA . LEU B 1 145 ? 0.469 34.75 -3.188 1 94.44 145 LEU B CA 1
ATOM 5756 C C . LEU B 1 145 ? -0.406 35.938 -3.639 1 94.44 145 LEU B C 1
ATOM 5758 O O . LEU B 1 145 ? -1.483 35.719 -4.199 1 94.44 145 LEU B O 1
ATOM 5762 N N . ALA B 1 146 ? 0.054 37.156 -3.461 1 96 146 ALA B N 1
ATOM 5763 C CA . ALA B 1 146 ? -0.692 38.344 -3.842 1 96 146 ALA B CA 1
ATOM 5764 C C . ALA B 1 146 ? -0.856 38.438 -5.355 1 96 146 ALA B C 1
ATOM 5766 O O . ALA B 1 146 ? -1.877 38.938 -5.852 1 96 146 ALA B O 1
ATOM 5767 N N . SER B 1 147 ? 0.105 37.969 -6.062 1 93.12 147 SER B N 1
ATOM 5768 C CA . SER B 1 147 ? 0.084 38.031 -7.52 1 93.12 147 SER B CA 1
ATOM 5769 C C . SER B 1 147 ? -1.069 37.219 -8.102 1 93.12 147 SER B C 1
ATOM 5771 O O . SER B 1 147 ? -1.438 37.406 -9.266 1 93.12 147 SER B O 1
ATOM 5773 N N . GLU B 1 148 ? -1.658 36.406 -7.234 1 92.94 148 GLU B N 1
ATOM 5774 C CA . GLU B 1 148 ? -2.768 35.562 -7.676 1 92.94 148 GLU B CA 1
ATOM 5775 C C . GLU B 1 148 ? -4.102 36.281 -7.535 1 92.94 148 GLU B C 1
ATOM 5777 O O . GLU B 1 148 ? -5.164 35.688 -7.668 1 92.94 148 GLU B O 1
ATOM 5782 N N . GLY B 1 149 ? -4.133 37.531 -7.23 1 93.56 149 GLY B N 1
ATOM 5783 C CA . GLY B 1 149 ? -5.34 38.344 -7.227 1 93.56 149 GLY B CA 1
ATOM 5784 C C . GLY B 1 149 ? -5.988 38.438 -5.855 1 93.56 149 GLY B C 1
ATOM 5785 O O . GLY B 1 149 ? -7.215 38.438 -5.742 1 93.56 149 GLY B O 1
ATOM 5786 N N . VAL B 1 150 ? -5.121 38.469 -4.805 1 96.75 150 VAL B N 1
ATOM 5787 C CA . VAL B 1 150 ? -5.59 38.688 -3.441 1 96.75 150 VAL B CA 1
ATOM 5788 C C . VAL B 1 150 ? -4.68 39.688 -2.73 1 96.75 150 VAL B C 1
ATOM 5790 O O . VAL B 1 150 ? -3.51 39.844 -3.09 1 96.75 150 VAL B O 1
ATOM 5793 N N . VAL B 1 151 ? -5.227 40.438 -1.806 1 98.06 151 VAL B N 1
ATOM 5794 C CA . VAL B 1 151 ? -4.398 41.219 -0.909 1 98.06 151 VAL B CA 1
ATOM 5795 C C . VAL B 1 151 ? -3.906 40.375 0.251 1 98.06 151 VAL B C 1
ATOM 5797 O O . VAL B 1 151 ? -4.695 39.656 0.891 1 98.06 151 VAL B O 1
ATOM 5800 N N . VAL B 1 152 ? -2.609 40.375 0.468 1 98.56 152 VAL B N 1
ATOM 5801 C CA . VAL B 1 152 ? -2.031 39.531 1.521 1 98.56 152 VAL B CA 1
ATOM 5802 C C . VAL B 1 152 ? -1.465 40.438 2.625 1 98.56 152 VAL B C 1
ATOM 5804 O O . VAL B 1 152 ? -0.722 41.375 2.352 1 98.56 152 VAL B O 1
ATOM 5807 N N . VAL B 1 153 ? -1.834 40.156 3.83 1 98.81 153 VAL B N 1
ATOM 5808 C CA . VAL B 1 153 ? -1.345 40.875 5.004 1 98.81 153 VAL B CA 1
ATOM 5809 C C . VAL B 1 153 ? -0.635 39.906 5.945 1 98.81 153 VAL B C 1
ATOM 5811 O O . VAL B 1 153 ? -1.215 38.906 6.359 1 98.81 153 VAL B O 1
ATOM 5814 N N . THR B 1 154 ? 0.605 40.125 6.254 1 98.25 154 THR B N 1
ATOM 5815 C CA . THR B 1 154 ? 1.292 39.375 7.301 1 98.25 154 THR B CA 1
ATOM 5816 C C . THR B 1 154 ? 1.348 40.188 8.594 1 98.25 154 THR B C 1
ATOM 5818 O O . THR B 1 154 ? 1.51 41.406 8.562 1 98.25 154 THR B O 1
ATOM 5821 N N . VAL B 1 155 ? 1.211 39.5 9.719 1 98.44 155 VAL B N 1
ATOM 5822 C CA . VAL B 1 155 ? 1.048 40.188 11 1 98.44 155 VAL B CA 1
ATOM 5823 C C . VAL B 1 155 ? 2.164 39.781 11.953 1 98.44 155 VAL B C 1
ATOM 5825 O O . VAL B 1 155 ? 2.406 38.594 12.148 1 98.44 155 VAL B O 1
ATOM 5828 N N . ALA B 1 156 ? 2.859 40.75 12.5 1 98.06 156 ALA B N 1
ATOM 5829 C CA . ALA B 1 156 ? 3.758 40.469 13.617 1 98.06 156 ALA B CA 1
ATOM 5830 C C . ALA B 1 156 ? 3.029 40.625 14.953 1 98.06 156 ALA B C 1
ATOM 5832 O O . ALA B 1 156 ? 2.193 41.5 15.117 1 98.06 156 ALA B O 1
ATOM 5833 N N . TYR B 1 157 ? 3.268 39.781 15.867 1 98.5 157 TYR B N 1
ATOM 5834 C CA . TYR B 1 157 ? 2.662 39.812 17.188 1 98.5 157 TYR B CA 1
ATOM 5835 C C . TYR B 1 157 ? 3.627 39.281 18.25 1 98.5 157 TYR B C 1
ATOM 5837 O O . TYR B 1 157 ? 4.594 38.594 17.922 1 98.5 157 TYR B O 1
ATOM 5845 N N . ARG B 1 158 ? 3.428 39.625 19.469 1 98.19 158 ARG B N 1
ATOM 5846 C CA . ARG B 1 158 ? 4.324 39.281 20.578 1 98.19 158 ARG B CA 1
ATOM 5847 C C . ARG B 1 158 ? 4.312 37.781 20.859 1 98.19 158 ARG B C 1
ATOM 5849 O O . ARG B 1 158 ? 3.303 37.125 20.641 1 98.19 158 ARG B O 1
ATOM 5856 N N . LEU B 1 159 ? 5.391 37.281 21.312 1 97.31 159 LEU B N 1
ATOM 5857 C CA . LEU B 1 159 ? 5.555 35.875 21.656 1 97.31 159 LEU B CA 1
ATOM 5858 C C . LEU B 1 159 ? 6.156 35.719 23.047 1 97.31 159 LEU B C 1
ATOM 5860 O O . LEU B 1 159 ? 6.547 36.688 23.672 1 97.31 159 LEU B O 1
ATOM 5864 N N . HIS B 1 160 ? 6.145 34.531 23.531 1 96.94 160 HIS B N 1
ATOM 5865 C CA . HIS B 1 160 ? 6.801 34.156 24.781 1 96.94 160 HIS B CA 1
ATOM 5866 C C . HIS B 1 160 ? 6.336 35.031 25.938 1 96.94 160 HIS B C 1
ATOM 5868 O O . HIS B 1 160 ? 5.152 35.375 26.016 1 96.94 160 HIS B O 1
ATOM 5874 N N . ILE B 1 161 ? 7.168 35.469 26.828 1 97.06 161 ILE B N 1
ATOM 5875 C CA . ILE B 1 161 ? 6.809 36.156 28.062 1 97.06 161 ILE B CA 1
ATOM 5876 C C . ILE B 1 161 ? 6.156 37.5 27.734 1 97.06 161 ILE B C 1
ATOM 5878 O O . ILE B 1 161 ? 5.27 37.969 28.453 1 97.06 161 ILE B O 1
ATOM 5882 N N . LEU B 1 162 ? 6.551 38.125 26.609 1 97.69 162 LEU B N 1
ATOM 5883 C CA . LEU B 1 162 ? 5.977 39.406 26.219 1 97.69 162 LEU B CA 1
ATOM 5884 C C . LEU B 1 162 ? 4.52 39.25 25.812 1 97.69 162 LEU B C 1
ATOM 5886 O O . LEU B 1 162 ? 3.748 40.219 25.859 1 97.69 162 LEU B O 1
ATOM 5890 N N . ALA B 1 163 ? 4.129 38.062 25.438 1 98.06 163 ALA B N 1
ATOM 5891 C CA . ALA B 1 163 ? 2.768 37.812 24.969 1 98.06 163 ALA B CA 1
ATOM 5892 C C . ALA B 1 163 ? 1.916 37.219 26.094 1 98.06 163 ALA B C 1
ATOM 5894 O O . ALA B 1 163 ? 0.692 37.375 26.094 1 98.06 163 ALA B O 1
ATOM 5895 N N . PHE B 1 164 ? 2.6 36.531 27.109 1 97.5 164 PHE B N 1
ATOM 5896 C CA . PHE B 1 164 ? 1.752 35.656 27.906 1 97.5 164 PHE B CA 1
ATOM 5897 C C . PHE B 1 164 ? 1.979 35.906 29.391 1 97.5 164 PHE B C 1
ATOM 5899 O O . PHE B 1 164 ? 1.355 35.25 30.234 1 97.5 164 PHE B O 1
ATOM 5906 N N . PHE B 1 165 ? 2.795 36.844 29.734 1 97.5 165 PHE B N 1
ATOM 5907 C CA . PHE B 1 165 ? 2.945 37.25 31.141 1 97.5 165 PHE B CA 1
ATOM 5908 C C . PHE B 1 165 ? 1.597 37.625 31.75 1 97.5 165 PHE B C 1
ATOM 5910 O O . PHE B 1 165 ? 0.858 38.406 31.188 1 97.5 165 PHE B O 1
ATOM 5917 N N . THR B 1 166 ? 1.324 37.031 32.875 1 97.69 166 THR B N 1
ATOM 5918 C CA . THR B 1 166 ? 0.045 37.344 33.5 1 97.69 166 THR B CA 1
ATOM 5919 C C . THR B 1 166 ? 0.158 37.281 35.031 1 97.69 166 THR B C 1
ATOM 5921 O O . THR B 1 166 ? 0.898 36.438 35.562 1 97.69 166 THR B O 1
ATOM 5924 N N . LEU B 1 167 ? -0.473 38.156 35.719 1 97.31 167 LEU B N 1
ATOM 5925 C CA . LEU B 1 167 ? -0.708 38.156 37.156 1 97.31 167 LEU B CA 1
ATOM 5926 C C . LEU B 1 167 ? -2.197 38.031 37.469 1 97.31 167 LEU B C 1
ATOM 5928 O O . LEU B 1 167 ? -2.633 38.344 38.562 1 97.31 167 LEU B O 1
ATOM 5932 N N . ARG B 1 168 ? -2.926 37.688 36.406 1 96.31 168 ARG B N 1
ATOM 5933 C CA . ARG B 1 168 ? -4.371 37.5 36.469 1 96.31 168 ARG B CA 1
ATOM 5934 C C . ARG B 1 168 ? -5.082 38.75 36.906 1 96.31 168 ARG B C 1
ATOM 5936 O O . ARG B 1 168 ? -6.023 38.719 37.688 1 96.31 168 ARG B O 1
ATOM 5943 N N . LEU B 1 169 ? -4.543 39.875 36.469 1 95.19 169 LEU B N 1
ATOM 5944 C CA . LEU B 1 169 ? -5.188 41.188 36.594 1 95.19 169 LEU B CA 1
ATOM 5945 C C . LEU B 1 169 ? -5.316 41.844 35.219 1 95.19 169 LEU B C 1
ATOM 5947 O O . LEU B 1 169 ? -4.641 41.469 34.281 1 95.19 169 LEU B O 1
ATOM 5951 N N . LEU B 1 170 ? -6.09 42.781 35.094 1 95.06 170 LEU B N 1
ATOM 5952 C CA . LEU B 1 170 ? -6.387 43.438 33.812 1 95.06 170 LEU B CA 1
ATOM 5953 C C . LEU B 1 170 ? -5.125 44.062 33.219 1 95.06 170 LEU B C 1
ATOM 5955 O O . LEU B 1 170 ? -4.93 44 32 1 95.06 170 LEU B O 1
ATOM 5959 N N . SER B 1 171 ? -4.25 44.625 34.031 1 95.75 171 SER B N 1
ATOM 5960 C CA . SER B 1 171 ? -3.049 45.312 33.562 1 95.75 171 SER B CA 1
ATOM 5961 C C . SER B 1 171 ? -1.97 44.312 33.156 1 95.75 171 SER B C 1
ATOM 5963 O O . SER B 1 171 ? -0.998 44.656 32.5 1 95.75 171 SER B O 1
ATOM 5965 N N . ALA B 1 172 ? -2.096 43.094 33.594 1 96.94 172 ALA B N 1
ATOM 5966 C CA . ALA B 1 172 ? -1.229 42 33.219 1 96.94 172 ALA B CA 1
ATOM 5967 C C . ALA B 1 172 ? -2.049 40.75 32.906 1 96.94 172 ALA B C 1
ATOM 5969 O O . ALA B 1 172 ? -1.904 39.719 33.594 1 96.94 172 ALA B O 1
ATOM 5970 N N . ARG B 1 173 ? -2.75 40.812 31.891 1 96.44 173 ARG B N 1
ATOM 5971 C CA . ARG B 1 173 ? -3.865 39.906 31.641 1 96.44 173 ARG B CA 1
ATOM 5972 C C . ARG B 1 173 ? -3.398 38.656 30.906 1 96.44 173 ARG B C 1
ATOM 5974 O O . ARG B 1 173 ? -4.113 37.656 30.859 1 96.44 173 ARG B O 1
ATOM 5981 N N . GLY B 1 174 ? -2.281 38.688 30.328 1 96.44 174 GLY B N 1
ATOM 5982 C CA . GLY B 1 174 ? -1.874 37.594 29.453 1 96.44 174 GLY B CA 1
ATOM 5983 C C . GLY B 1 174 ? -2.596 37.594 28.125 1 96.44 174 GLY B C 1
ATOM 5984 O O . GLY B 1 174 ? -3.273 38.562 27.766 1 96.44 174 GLY B O 1
ATOM 5985 N N . ASN B 1 175 ? -2.314 36.625 27.266 1 97.81 175 ASN B N 1
ATOM 5986 C CA . ASN B 1 175 ? -2.951 36.375 25.969 1 97.81 175 ASN B CA 1
ATOM 5987 C C . ASN B 1 175 ? -2.744 37.531 25 1 97.81 175 ASN B C 1
ATOM 5989 O O . ASN B 1 175 ? -3.607 37.812 24.172 1 97.81 175 ASN B O 1
ATOM 5993 N N . LEU B 1 176 ? -1.642 38.188 25.125 1 98.62 176 LEU B N 1
ATOM 5994 C CA . LEU B 1 176 ? -1.432 39.375 24.328 1 98.62 176 LEU B CA 1
ATOM 5995 C C . LEU B 1 176 ? -1.143 39.031 22.875 1 98.62 176 LEU B C 1
ATOM 5997 O O . LEU B 1 176 ? -1.438 39.812 21.969 1 98.62 176 LEU B O 1
ATOM 6001 N N . ALA B 1 177 ? -0.568 37.844 22.609 1 98.69 177 ALA B N 1
ATOM 6002 C CA . ALA B 1 177 ? -0.406 37.375 21.234 1 98.69 177 ALA B CA 1
ATOM 6003 C C . ALA B 1 177 ? -1.741 37.375 20.484 1 98.69 177 ALA B C 1
ATOM 6005 O O . ALA B 1 177 ? -1.832 37.844 19.359 1 98.69 177 ALA B O 1
ATOM 6006 N N . LEU B 1 178 ? -2.791 36.844 21.125 1 98.62 178 LEU B N 1
ATOM 6007 C CA . LEU B 1 178 ? -4.121 36.781 20.531 1 98.62 178 LEU B CA 1
ATOM 6008 C C . LEU B 1 178 ? -4.73 38.188 20.391 1 98.62 178 LEU B C 1
ATOM 6010 O O . LEU B 1 178 ? -5.379 38.469 19.375 1 98.62 178 LEU B O 1
ATOM 6014 N N . LEU B 1 179 ? -4.527 39 21.391 1 98.75 179 LEU B N 1
ATOM 6015 C CA . LEU B 1 179 ? -5.078 40.344 21.344 1 98.75 179 LEU B CA 1
ATOM 6016 C C . LEU B 1 179 ? -4.383 41.188 20.266 1 98.75 179 LEU B C 1
ATOM 6018 O O . LEU B 1 179 ? -5.008 42.031 19.641 1 98.75 179 LEU B O 1
ATOM 6022 N N . ASP B 1 180 ? -3.055 40.969 20.156 1 98.88 180 ASP B N 1
ATOM 6023 C CA . ASP B 1 180 ? -2.361 41.625 19.031 1 98.88 180 ASP B CA 1
ATOM 6024 C C . ASP B 1 180 ? -2.996 41.219 17.703 1 98.88 180 ASP B C 1
ATOM 6026 O O . ASP B 1 180 ? -3.277 42.094 16.859 1 98.88 180 ASP B O 1
ATOM 6030 N N . GLN B 1 181 ? -3.221 39.938 17.469 1 98.88 181 GLN B N 1
ATOM 6031 C CA . GLN B 1 181 ? -3.834 39.438 16.25 1 98.88 181 GLN B CA 1
ATOM 6032 C C . GLN B 1 181 ? -5.246 40 16.062 1 98.88 181 GLN B C 1
ATOM 6034 O O . GLN B 1 181 ? -5.633 40.375 14.969 1 98.88 181 GLN B O 1
ATOM 6039 N N . TYR B 1 182 ? -6.02 40 17.156 1 98.69 182 TYR B N 1
ATOM 6040 C CA . TYR B 1 182 ? -7.367 40.562 17.156 1 98.69 182 TYR B CA 1
ATOM 6041 C C . TYR B 1 182 ? -7.352 42 16.703 1 98.69 182 TYR B C 1
ATOM 6043 O O . TYR B 1 182 ? -8.117 42.406 15.812 1 98.69 182 TYR B O 1
ATOM 6051 N N . LEU B 1 183 ? -6.473 42.781 17.266 1 98.75 183 LEU B N 1
ATOM 6052 C CA . LEU B 1 183 ? -6.383 44.188 16.875 1 98.75 183 LEU B CA 1
ATOM 6053 C C . LEU B 1 183 ? -5.969 44.312 15.414 1 98.75 183 LEU B C 1
ATOM 6055 O O . LEU B 1 183 ? -6.426 45.219 14.719 1 98.75 183 LEU B O 1
ATOM 6059 N N . SER B 1 184 ? -5.047 43.469 14.984 1 98.81 184 SER B N 1
ATOM 6060 C CA . SER B 1 184 ? -4.645 43.531 13.586 1 98.81 184 SER B CA 1
ATOM 6061 C C . SER B 1 184 ? -5.832 43.25 12.664 1 98.81 184 SER B C 1
ATOM 6063 O O . SER B 1 184 ? -5.93 43.844 11.586 1 98.81 184 SER B O 1
ATOM 6065 N N . LEU B 1 185 ? -6.723 42.344 13.008 1 98.75 185 LEU B N 1
ATOM 6066 C CA . LEU B 1 185 ? -7.91 42.062 12.219 1 98.75 185 LEU B CA 1
ATOM 6067 C C . LEU B 1 185 ? -8.836 43.25 12.18 1 98.75 185 LEU B C 1
ATOM 6069 O O . LEU B 1 185 ? -9.422 43.562 11.133 1 98.75 185 LEU B O 1
ATOM 6073 N N . LEU B 1 186 ? -9 43.938 13.312 1 98.56 186 LEU B N 1
ATOM 6074 C CA . LEU B 1 186 ? -9.781 45.188 13.336 1 98.56 186 LEU B CA 1
ATOM 6075 C C . LEU B 1 186 ? -9.164 46.219 12.422 1 98.56 186 LEU B C 1
ATOM 6077 O O . LEU B 1 186 ? -9.875 46.906 11.68 1 98.56 186 LEU B O 1
ATOM 6081 N N . TRP B 1 187 ? -7.891 46.344 12.492 1 98.56 187 TRP B N 1
ATOM 6082 C CA . TRP B 1 187 ? -7.184 47.281 11.625 1 98.56 187 TRP B CA 1
ATOM 6083 C C . TRP B 1 187 ? -7.449 46.969 10.156 1 98.56 187 TRP B C 1
ATOM 6085 O O . TRP B 1 187 ? -7.711 47.875 9.367 1 98.56 187 TRP B O 1
ATOM 6095 N N . VAL B 1 188 ? -7.316 45.719 9.766 1 98.62 188 VAL B N 1
ATOM 6096 C CA . VAL B 1 188 ? -7.523 45.281 8.391 1 98.62 188 VAL B CA 1
ATOM 6097 C C . VAL B 1 188 ? -8.945 45.625 7.949 1 98.62 188 VAL B C 1
ATOM 6099 O O . VAL B 1 188 ? -9.148 46.188 6.867 1 98.62 188 VAL B O 1
ATOM 6102 N N . ARG B 1 189 ? -9.922 45.281 8.727 1 97.56 189 ARG B N 1
ATOM 6103 C CA . ARG B 1 189 ? -11.312 45.594 8.406 1 97.56 189 ARG B CA 1
ATOM 6104 C C . ARG B 1 189 ? -11.484 47.094 8.141 1 97.56 189 ARG B C 1
ATOM 6106 O O . ARG B 1 189 ? -12.156 47.5 7.184 1 97.56 189 ARG B O 1
ATOM 6113 N N . ASP B 1 190 ? -10.812 47.906 8.852 1 97.5 190 ASP B N 1
ATOM 6114 C CA . ASP B 1 190 ? -11.023 49.344 8.82 1 97.5 190 ASP B CA 1
ATOM 6115 C C . ASP B 1 190 ? -10.242 50 7.688 1 97.5 190 ASP B C 1
ATOM 6117 O O . ASP B 1 190 ? -10.617 51.062 7.195 1 97.5 190 ASP B O 1
ATOM 6121 N N . ASN B 1 191 ? -9.117 49.375 7.242 1 97.88 191 ASN B N 1
ATOM 6122 C CA . ASN B 1 191 ? -8.18 50.156 6.434 1 97.88 191 ASN B CA 1
ATOM 6123 C C . ASN B 1 191 ? -7.871 49.438 5.113 1 97.88 191 ASN B C 1
ATOM 6125 O O . ASN B 1 191 ? -7.305 50.062 4.203 1 97.88 191 ASN B O 1
ATOM 6129 N N . ILE B 1 192 ? -8.242 48.219 4.934 1 97.88 192 ILE B N 1
ATOM 6130 C CA . ILE B 1 192 ? -7.664 47.406 3.865 1 97.88 192 ILE B CA 1
ATOM 6131 C C . ILE B 1 192 ? -8.172 47.906 2.512 1 97.88 192 ILE B C 1
ATOM 6133 O O . ILE B 1 192 ? -7.574 47.625 1.474 1 97.88 192 ILE B O 1
ATOM 6137 N N . ALA B 1 193 ? -9.328 48.594 2.527 1 96.56 193 ALA B N 1
ATOM 6138 C CA . ALA B 1 193 ? -9.883 49.156 1.292 1 96.56 193 ALA B CA 1
ATOM 6139 C C . ALA B 1 193 ? -8.898 50.094 0.618 1 96.56 193 ALA B C 1
ATOM 6141 O O . ALA B 1 193 ? -8.844 50.156 -0.611 1 96.56 193 ALA B O 1
ATOM 6142 N N . ALA B 1 194 ? -8.094 50.781 1.388 1 95.75 194 ALA B N 1
ATOM 6143 C CA . ALA B 1 194 ? -7.105 51.719 0.857 1 95.75 194 ALA B CA 1
ATOM 6144 C C . ALA B 1 194 ? -6.043 51 0.038 1 95.75 194 ALA B C 1
ATOM 6146 O O . ALA B 1 194 ? -5.34 51.594 -0.765 1 95.75 194 ALA B O 1
ATOM 6147 N N . PHE B 1 195 ? -5.98 49.75 0.185 1 96.88 195 PHE B N 1
ATOM 6148 C CA . PHE B 1 195 ? -4.984 48.938 -0.514 1 96.88 195 PHE B CA 1
ATOM 6149 C C . PHE B 1 195 ? -5.645 48.062 -1.571 1 96.88 195 PHE B C 1
ATOM 6151 O O . PHE B 1 195 ? -5.016 47.156 -2.105 1 96.88 195 PHE B O 1
ATOM 6158 N N . GLY B 1 196 ? -6.949 48.281 -1.738 1 96.06 196 GLY B N 1
ATOM 6159 C CA . GLY B 1 196 ? -7.68 47.531 -2.754 1 96.06 196 GLY B CA 1
ATOM 6160 C C . GLY B 1 196 ? -8.32 46.281 -2.223 1 96.06 196 GLY B C 1
ATOM 6161 O O . GLY B 1 196 ? -8.836 45.469 -2.994 1 96.06 196 GLY B O 1
ATOM 6162 N N . GLY B 1 197 ? -8.289 46.062 -0.937 1 97.56 197 GLY B N 1
ATOM 6163 C CA . GLY B 1 197 ? -8.867 44.875 -0.34 1 97.56 197 GLY B CA 1
ATOM 6164 C C . GLY B 1 197 ? -10.336 45.031 0.013 1 97.56 197 GLY B C 1
ATOM 6165 O O . GLY B 1 197 ? -10.789 46.156 0.299 1 97.56 197 GLY B O 1
ATOM 6166 N N . ASP B 1 198 ? -11.102 43.969 -0.025 1 97.56 198 ASP B N 1
ATOM 6167 C CA . ASP B 1 198 ? -12.492 43.938 0.396 1 97.56 198 ASP B CA 1
ATOM 6168 C C . ASP B 1 198 ? -12.609 43.594 1.88 1 97.56 198 ASP B C 1
ATOM 6170 O O . ASP B 1 198 ? -12.344 42.438 2.283 1 97.56 198 ASP B O 1
ATOM 6174 N N . PRO B 1 199 ? -13.008 44.469 2.723 1 97.06 199 PRO B N 1
ATOM 6175 C CA . PRO B 1 199 ? -13.078 44.219 4.16 1 97.06 199 PRO B CA 1
ATOM 6176 C C . PRO B 1 199 ? -14.148 43.188 4.516 1 97.06 199 PRO B C 1
ATOM 6178 O O . PRO B 1 199 ? -14.211 42.719 5.656 1 97.06 199 PRO B O 1
ATOM 6181 N N . THR B 1 200 ? -14.969 42.781 3.574 1 95.69 200 THR B N 1
ATOM 6182 C CA . THR B 1 200 ? -16.031 41.812 3.84 1 95.69 200 THR B CA 1
ATOM 6183 C C . THR B 1 200 ? -15.641 40.438 3.316 1 95.69 200 THR B C 1
ATOM 6185 O O . THR B 1 200 ? -16.422 39.5 3.414 1 95.69 200 THR B O 1
ATOM 6188 N N . SER B 1 201 ? -14.508 40.344 2.719 1 96.94 201 SER B N 1
ATOM 6189 C CA . SER B 1 201 ? -13.984 39.062 2.219 1 96.94 201 SER B CA 1
ATOM 6190 C C . SER B 1 201 ? -12.586 38.781 2.756 1 96.94 201 SER B C 1
ATOM 6192 O O . SER B 1 201 ? -11.602 38.844 2.01 1 96.94 201 SER B O 1
ATOM 6194 N N . ILE B 1 202 ? -12.531 38.469 4.043 1 98.38 202 ILE B N 1
ATOM 6195 C CA . ILE B 1 202 ? -11.266 38.25 4.734 1 98.38 202 ILE B CA 1
ATOM 6196 C C . ILE B 1 202 ? -11.109 36.781 5.062 1 98.38 202 ILE B C 1
ATOM 6198 O O . ILE B 1 202 ? -12 36.156 5.656 1 98.38 202 ILE B O 1
ATOM 6202 N N . THR B 1 203 ? -10.047 36.125 4.559 1 98.69 203 THR B N 1
ATOM 6203 C CA . THR B 1 203 ? -9.617 34.812 4.945 1 98.69 203 THR B CA 1
ATOM 6204 C C . THR B 1 203 ? -8.398 34.875 5.863 1 98.69 203 THR B C 1
ATOM 6206 O O . THR B 1 203 ? -7.379 35.469 5.512 1 98.69 203 THR B O 1
ATOM 6209 N N . VAL B 1 204 ? -8.523 34.344 7.066 1 98.75 204 VAL B N 1
ATOM 6210 C CA . VAL B 1 204 ? -7.348 34.188 7.926 1 98.75 204 VAL B CA 1
ATOM 6211 C C . VAL B 1 204 ? -6.648 32.875 7.652 1 98.75 204 VAL B C 1
ATOM 6213 O O . VAL B 1 204 ? -7.301 31.844 7.477 1 98.75 204 VAL B O 1
ATOM 6216 N N . LEU B 1 205 ? -5.391 32.938 7.461 1 98.81 205 LEU B N 1
ATOM 6217 C CA . LEU B 1 205 ? -4.559 31.75 7.211 1 98.81 205 LEU B CA 1
ATOM 6218 C C . LEU B 1 205 ? -3.473 31.625 8.273 1 98.81 205 LEU B C 1
ATOM 6220 O O . LEU B 1 205 ? -2.77 32.594 8.57 1 98.81 205 LEU B O 1
ATOM 6224 N N . GLY B 1 2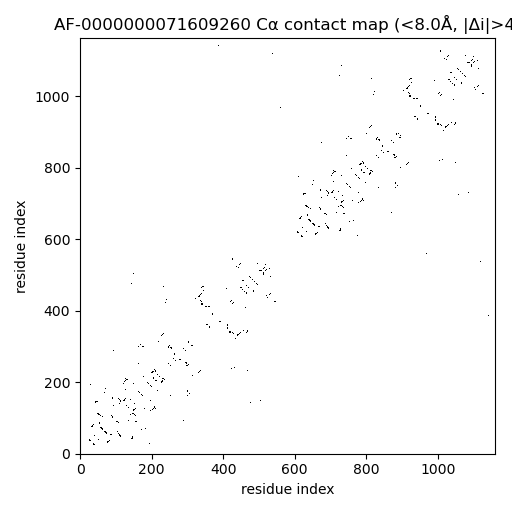06 ? -3.379 30.5 8.914 1 98.44 206 GLY B N 1
ATOM 6225 C CA . GLY B 1 206 ? -2.375 30.266 9.945 1 98.44 206 GLY B CA 1
ATOM 6226 C C . GLY B 1 206 ? -1.586 28.984 9.727 1 98.44 206 GLY B C 1
ATOM 6227 O O . GLY B 1 206 ? -2.131 27.984 9.25 1 98.44 206 GLY B O 1
ATOM 6228 N N . HIS B 1 207 ? -0.355 29.016 10.07 1 96.94 207 HIS B N 1
ATOM 6229 C CA . HIS B 1 207 ? 0.5 27.844 10.055 1 96.94 207 HIS B CA 1
ATOM 6230 C C . HIS B 1 207 ? 1.101 27.578 11.43 1 96.94 207 HIS B C 1
ATOM 6232 O O . HIS B 1 207 ? 1.499 28.516 12.125 1 96.94 207 HIS B O 1
ATOM 6238 N N . SER B 1 208 ? 1.19 26.312 11.82 1 95.62 208 SER B N 1
ATOM 6239 C CA . SER B 1 208 ? 1.705 25.906 13.125 1 95.62 208 SER B CA 1
ATOM 6240 C C . SER B 1 208 ? 0.976 26.609 14.258 1 95.62 208 SER B C 1
ATOM 6242 O O . SER B 1 208 ? -0.254 26.578 14.328 1 95.62 208 SER B O 1
ATOM 6244 N N . ALA B 1 209 ? 1.69 27.391 15.117 1 96 209 ALA B N 1
ATOM 6245 C CA . ALA B 1 209 ? 1 28.094 16.203 1 96 209 ALA B CA 1
ATOM 6246 C C . ALA B 1 209 ? 0.05 29.156 15.648 1 96 209 ALA B C 1
ATOM 6248 O O . ALA B 1 209 ? -0.936 29.516 16.297 1 96 209 ALA B O 1
ATOM 6249 N N . GLY B 1 210 ? 0.334 29.609 14.414 1 97.62 210 GLY B N 1
ATOM 6250 C CA . GLY B 1 210 ? -0.622 30.484 13.75 1 97.62 210 GLY B CA 1
ATOM 6251 C C . GLY B 1 210 ? -1.959 29.812 13.492 1 97.62 210 GLY B C 1
ATOM 6252 O O . GLY B 1 210 ? -3.008 30.453 13.594 1 97.62 210 GLY B O 1
ATOM 6253 N N . ALA B 1 211 ? -1.867 28.562 13.109 1 98.12 211 ALA B N 1
ATOM 6254 C CA . ALA B 1 211 ? -3.104 27.797 12.938 1 98.12 211 ALA B CA 1
ATOM 6255 C C . ALA B 1 211 ? -3.828 27.609 14.266 1 98.12 211 ALA B C 1
ATOM 6257 O O . ALA B 1 211 ? -5.059 27.688 14.328 1 98.12 211 ALA B O 1
ATOM 6258 N N . ASP B 1 212 ? -3.088 27.406 15.328 1 96.75 212 ASP B N 1
ATOM 6259 C CA . ASP B 1 212 ? -3.686 27.328 16.656 1 96.75 212 ASP B CA 1
ATOM 6260 C C . ASP B 1 212 ? -4.363 28.641 17.031 1 96.75 212 ASP B C 1
ATOM 6262 O O . ASP B 1 212 ? -5.426 28.656 17.656 1 96.75 212 ASP B O 1
ATOM 6266 N N . SER B 1 213 ? -3.754 29.75 16.641 1 97.81 213 SER B N 1
ATOM 6267 C CA . SER B 1 213 ? -4.34 31.062 16.891 1 97.81 213 SER B CA 1
ATOM 6268 C C . SER B 1 213 ? -5.734 31.172 16.281 1 97.81 213 SER B C 1
ATOM 6270 O O . SER B 1 213 ? -6.652 31.703 16.922 1 97.81 213 SER B O 1
ATOM 6272 N N . ILE B 1 214 ? -5.84 30.703 15.117 1 97.94 214 ILE B N 1
ATOM 6273 C CA . ILE B 1 214 ? -7.125 30.781 14.43 1 97.94 214 ILE B CA 1
ATOM 6274 C C . ILE B 1 214 ? -8.18 30 15.211 1 97.94 214 ILE B C 1
ATOM 6276 O O . ILE B 1 214 ? -9.32 30.453 15.344 1 97.94 214 ILE B O 1
ATOM 6280 N N . LEU B 1 215 ? -7.801 28.844 15.742 1 96.38 215 LEU B N 1
ATOM 6281 C CA . LEU B 1 215 ? -8.734 28.078 16.547 1 96.38 215 LEU B CA 1
ATOM 6282 C C . LEU B 1 215 ? -9.188 28.875 17.766 1 96.38 215 LEU B C 1
ATOM 6284 O O . LEU B 1 215 ? -10.367 28.859 18.125 1 96.38 215 LEU B O 1
ATOM 6288 N N . TYR B 1 216 ? -8.289 29.594 18.375 1 95.75 216 TYR B N 1
ATOM 6289 C CA . TYR B 1 216 ? -8.641 30.438 19.516 1 95.75 216 TYR B CA 1
ATOM 6290 C C . TYR B 1 216 ? -9.547 31.578 19.078 1 95.75 216 TYR B C 1
ATOM 6292 O O . TYR B 1 216 ? -10.477 31.953 19.797 1 95.75 216 TYR B O 1
ATOM 6300 N N . HIS B 1 217 ? -9.273 32.188 17.922 1 96.81 217 HIS B N 1
ATOM 6301 C CA . HIS B 1 217 ? -10.141 33.25 17.422 1 96.81 217 HIS B CA 1
ATOM 6302 C C . HIS B 1 217 ? -11.539 32.719 17.109 1 96.81 217 HIS B C 1
ATOM 6304 O O . HIS B 1 217 ? -12.531 33.406 17.375 1 96.81 217 HIS B O 1
ATOM 6310 N N . LEU B 1 218 ? -11.617 31.516 16.562 1 93.94 218 LEU B N 1
ATOM 6311 C CA . LEU B 1 218 ? -12.914 30.891 16.297 1 93.94 218 LEU B CA 1
ATOM 6312 C C . LEU B 1 218 ? -13.695 30.703 17.594 1 93.94 218 LEU B C 1
ATOM 6314 O O . LEU B 1 218 ? -14.93 30.75 17.594 1 93.94 218 LEU B O 1
ATOM 6318 N N . ALA B 1 219 ? -12.961 30.562 18.703 1 91.5 219 ALA B N 1
ATOM 6319 C CA . ALA B 1 219 ? -13.578 30.266 20 1 91.5 219 ALA B CA 1
ATOM 6320 C C . ALA B 1 219 ? -13.945 31.562 20.734 1 91.5 219 ALA B C 1
ATOM 6322 O O . ALA B 1 219 ? -14.695 31.531 21.719 1 91.5 219 ALA B O 1
ATOM 6323 N N . SER B 1 220 ? -13.438 32.656 20.297 1 94.56 220 SER B N 1
ATOM 6324 C CA . SER B 1 220 ? -13.648 33.938 21 1 94.56 220 SER B CA 1
ATOM 6325 C C . SER B 1 220 ? -14.914 34.625 20.516 1 94.56 220 SER B C 1
ATOM 6327 O O . SER B 1 220 ? -15.055 34.906 19.312 1 94.56 220 SER B O 1
ATOM 6329 N N . PRO B 1 221 ? -15.797 35 21.375 1 92 221 PRO B N 1
ATOM 6330 C CA . PRO B 1 221 ? -16.984 35.75 20.953 1 92 221 PRO B CA 1
ATOM 6331 C C . PRO B 1 221 ? -16.625 37.125 20.344 1 92 221 PRO B C 1
ATOM 6333 O O . PRO B 1 221 ? -17.375 37.625 19.5 1 92 221 PRO B O 1
ATOM 6336 N N . ARG B 1 222 ? -15.477 37.656 20.641 1 94.69 222 ARG B N 1
ATOM 6337 C CA . ARG B 1 222 ? -15.086 38.969 20.172 1 94.69 222 ARG B CA 1
ATOM 6338 C C . ARG B 1 222 ? -14.641 38.938 18.703 1 94.69 222 ARG B C 1
ATOM 6340 O O . ARG B 1 222 ? -14.609 39.969 18.031 1 94.69 222 ARG B O 1
ATOM 6347 N N . ALA B 1 223 ? -14.305 37.781 18.297 1 94.56 223 ALA B N 1
ATOM 6348 C CA . ALA B 1 223 ? -13.758 37.656 16.938 1 94.56 223 ALA B CA 1
ATOM 6349 C C . ALA B 1 223 ? -14.859 37.375 15.93 1 94.56 223 ALA B C 1
ATOM 6351 O O . ALA B 1 223 ? -14.609 37.344 14.719 1 94.56 223 ALA B O 1
ATOM 6352 N N . ILE B 1 224 ? -16.109 37.156 16.375 1 92.31 224 ILE B N 1
ATOM 6353 C CA . ILE B 1 224 ? -17.219 36.812 15.492 1 92.31 224 ILE B CA 1
ATOM 6354 C C . ILE B 1 224 ? -17.438 37.906 14.461 1 92.31 224 ILE B C 1
ATOM 6356 O O . ILE B 1 224 ? -17.516 39.094 14.812 1 92.31 224 ILE B O 1
ATOM 6360 N N . GLY B 1 225 ? -17.406 37.531 13.219 1 93.06 225 GLY B N 1
ATOM 6361 C CA . GLY B 1 225 ? -17.75 38.469 12.148 1 93.06 225 GLY B CA 1
ATOM 6362 C C . GLY B 1 225 ? -16.531 39.156 11.547 1 93.06 225 GLY B C 1
ATOM 6363 O O . GLY B 1 225 ? -16.656 39.844 10.547 1 93.06 225 GLY B O 1
ATOM 6364 N N . LEU B 1 226 ? -15.328 38.875 12.094 1 95.81 226 LEU B N 1
ATOM 6365 C CA . LEU B 1 226 ? -14.141 39.594 11.641 1 95.81 226 LEU B CA 1
ATOM 6366 C C . LEU B 1 226 ? -13.578 38.969 10.375 1 95.81 226 LEU B C 1
ATOM 6368 O O . LEU B 1 226 ? -12.805 39.594 9.648 1 95.81 226 LEU B O 1
ATOM 6372 N N . PHE B 1 227 ? -13.891 37.719 10.102 1 96.88 227 PHE B N 1
ATOM 6373 C CA . PHE B 1 227 ? -13.438 37.031 8.898 1 96.88 227 PHE B CA 1
ATOM 6374 C C . PHE B 1 227 ? -14.469 36 8.445 1 96.88 227 PHE B C 1
ATOM 6376 O O . PHE B 1 227 ? -15.281 35.562 9.25 1 96.88 227 PHE B O 1
ATOM 6383 N N . GLN B 1 228 ? -14.422 35.656 7.172 1 96.19 228 GLN B N 1
ATOM 6384 C CA . GLN B 1 228 ? -15.438 34.812 6.562 1 96.19 228 GLN B CA 1
ATOM 6385 C C . GLN B 1 228 ? -14.898 33.375 6.328 1 96.19 228 GLN B C 1
ATOM 6387 O O . GLN B 1 228 ? -15.672 32.438 6.168 1 96.19 228 GLN B O 1
ATOM 6392 N N . ARG B 1 229 ? -13.594 33.344 6.234 1 97.88 229 ARG B N 1
ATOM 6393 C CA . ARG B 1 229 ? -12.969 32.062 5.949 1 97.88 229 ARG B CA 1
ATOM 6394 C C . ARG B 1 229 ? -11.68 31.891 6.738 1 97.88 229 ARG B C 1
ATOM 6396 O O . ARG B 1 229 ? -11.07 32.875 7.172 1 97.88 229 ARG B O 1
ATOM 6403 N N . ALA B 1 230 ? -11.281 30.625 6.969 1 98.44 230 ALA B N 1
ATOM 6404 C CA . ALA B 1 230 ? -10.047 30.359 7.711 1 98.44 230 ALA B CA 1
ATOM 6405 C C . ALA B 1 230 ? -9.336 29.125 7.152 1 98.44 230 ALA B C 1
ATOM 6407 O O . ALA B 1 230 ? -9.977 28.125 6.82 1 98.44 230 ALA B O 1
ATOM 6408 N N . VAL B 1 231 ? -8.086 29.234 6.934 1 98.69 231 VAL B N 1
ATOM 6409 C CA . VAL B 1 231 ? -7.211 28.141 6.523 1 98.69 231 VAL B CA 1
ATOM 6410 C C . VAL B 1 231 ? -6.273 27.766 7.668 1 98.69 231 VAL B C 1
ATOM 6412 O O . VAL B 1 231 ? -5.438 28.578 8.086 1 98.69 231 VAL B O 1
ATOM 6415 N N . LEU B 1 232 ? -6.426 26.609 8.203 1 98.38 232 LEU B N 1
ATOM 6416 C CA . LEU B 1 232 ? -5.574 26.078 9.266 1 98.38 232 LEU B CA 1
ATOM 6417 C C . LEU B 1 232 ? -4.551 25.094 8.711 1 98.38 232 LEU B C 1
ATOM 6419 O O . LEU B 1 232 ? -4.91 23.984 8.297 1 98.38 232 LEU B O 1
ATOM 6423 N N . MET B 1 233 ? -3.289 25.484 8.75 1 97.81 233 MET B N 1
ATOM 6424 C CA . MET B 1 233 ? -2.234 24.625 8.219 1 97.81 233 MET B CA 1
ATOM 6425 C C . MET B 1 233 ? -1.367 24.078 9.344 1 97.81 233 MET B C 1
ATOM 6427 O O . MET B 1 233 ? -0.667 24.828 10.023 1 97.81 233 MET B O 1
ATOM 6431 N N . SER B 1 234 ? -1.448 22.828 9.617 1 96.25 234 SER B N 1
ATOM 6432 C CA . SER B 1 234 ? -0.545 22.094 10.5 1 96.25 234 SER B CA 1
ATOM 6433 C C . SER B 1 234 ? -0.559 22.672 11.914 1 96.25 234 SER B C 1
ATOM 6435 O O . SER B 1 234 ? 0.494 23 12.469 1 96.25 234 SER B O 1
ATOM 6437 N N . PRO B 1 235 ? -1.685 22.734 12.555 1 96.38 235 PRO B N 1
ATOM 6438 C CA . PRO B 1 235 ? -1.672 23.203 13.938 1 96.38 235 PRO B CA 1
ATOM 6439 C C . PRO B 1 235 ? -0.674 22.453 14.812 1 96.38 235 PRO B C 1
ATOM 6441 O O . PRO B 1 235 ? -0.511 21.234 14.656 1 96.38 235 PRO B O 1
ATOM 6444 N N . GLN B 1 236 ? -0.063 23.141 15.695 1 92.38 236 GLN B N 1
ATOM 6445 C CA . GLN B 1 236 ? 1.034 22.609 16.5 1 92.38 236 GLN B CA 1
ATOM 6446 C C . GLN B 1 236 ? 0.511 21.844 17.703 1 92.38 236 GLN B C 1
ATOM 6448 O O . GLN B 1 236 ? 1.115 20.859 18.141 1 92.38 236 GLN B O 1
ATOM 6453 N N . TYR B 1 237 ? -0.609 22.219 18.312 1 90.69 237 TYR B N 1
ATOM 6454 C CA . TYR B 1 237 ? -1.014 21.719 19.625 1 90.69 237 TYR B CA 1
ATOM 6455 C C . TYR B 1 237 ? -2.363 21.016 19.547 1 90.69 237 TYR B C 1
ATOM 6457 O O . TYR B 1 237 ? -3.227 21.219 20.391 1 90.69 237 TYR B O 1
ATOM 6465 N N . ILE B 1 238 ? -2.574 20.203 18.578 1 91.5 238 ILE B N 1
ATOM 6466 C CA . ILE B 1 238 ? -3.857 19.578 18.281 1 91.5 238 ILE B CA 1
ATOM 6467 C C . ILE B 1 238 ? -4.344 18.781 19.484 1 91.5 238 ILE B C 1
ATOM 6469 O O . ILE B 1 238 ? -5.512 18.891 19.875 1 91.5 238 ILE B O 1
ATOM 6473 N N . TRP B 1 239 ? -3.516 18.062 20.125 1 88.94 239 TRP B N 1
ATOM 6474 C CA . TRP B 1 239 ? -3.934 17.156 21.188 1 88.94 239 TRP B CA 1
ATOM 6475 C C . TRP B 1 239 ? -4.293 17.938 22.453 1 88.94 239 TRP B C 1
ATOM 6477 O O . TRP B 1 239 ? -5.094 17.484 23.266 1 88.94 239 TRP B O 1
ATOM 6487 N N . GLU B 1 240 ? -3.691 19.094 22.641 1 83.75 240 GLU B N 1
ATOM 6488 C CA . GLU B 1 240 ? -4.09 19.953 23.75 1 83.75 240 GLU B CA 1
ATOM 6489 C C . GLU B 1 240 ? -5.492 20.516 23.531 1 83.75 240 GLU B C 1
ATOM 6491 O O . GLU B 1 240 ? -6.203 20.812 24.484 1 83.75 240 GLU B O 1
ATOM 6496 N N . ILE B 1 241 ? -5.805 20.578 22.344 1 82.19 241 ILE B N 1
ATOM 6497 C CA . ILE B 1 241 ? -7.09 21.156 21.969 1 82.19 241 ILE B CA 1
ATOM 6498 C C . ILE B 1 241 ? -8.188 20.094 22.094 1 82.19 241 ILE B C 1
ATOM 6500 O O . ILE B 1 241 ? -9.297 20.391 22.547 1 82.19 241 ILE B O 1
ATOM 6504 N N . ILE B 1 242 ? -7.863 18.891 21.781 1 84.12 242 ILE B N 1
ATOM 6505 C CA . ILE B 1 242 ? -8.914 17.875 21.703 1 84.12 242 ILE B CA 1
ATOM 6506 C C . ILE B 1 242 ? -9.039 17.156 23.047 1 84.12 242 ILE B C 1
ATOM 6508 O O . ILE B 1 242 ? -10.016 16.453 23.297 1 84.12 242 ILE B O 1
ATOM 6512 N N . ASP B 1 243 ? -8.023 17.297 23.859 1 80.44 243 ASP B N 1
ATOM 6513 C CA . ASP B 1 243 ? -8.055 16.688 25.172 1 80.44 243 ASP B CA 1
ATOM 6514 C C . ASP B 1 243 ? -7.781 17.703 26.281 1 80.44 243 ASP B C 1
ATOM 6516 O O . ASP B 1 243 ? -6.648 18.156 26.453 1 80.44 243 ASP B O 1
ATOM 6520 N N . GLU B 1 244 ? -8.766 17.953 27.109 1 74.75 244 GLU B N 1
ATOM 6521 C CA . GLU B 1 244 ? -8.711 19 28.141 1 74.75 244 GLU B CA 1
ATOM 6522 C C . GLU B 1 244 ? -7.648 18.688 29.188 1 74.75 244 GLU B C 1
ATOM 6524 O O . GLU B 1 244 ? -7.113 19.609 29.812 1 74.75 244 GLU B O 1
ATOM 6529 N N . GLN B 1 245 ? -7.387 17.438 29.344 1 70.94 245 GLN B N 1
ATOM 6530 C CA . GLN B 1 245 ? -6.395 17.062 30.344 1 70.94 245 GLN B CA 1
ATOM 6531 C C . GLN B 1 245 ? -5.012 17.594 29.984 1 70.94 245 GLN B C 1
ATOM 6533 O O . GLN B 1 245 ? -4.16 17.766 30.859 1 70.94 245 GLN B O 1
ATOM 6538 N N . ASN B 1 246 ? -4.969 18.016 28.766 1 68.31 246 ASN B N 1
ATOM 6539 C CA . ASN B 1 246 ? -3.666 18.469 28.281 1 68.31 246 ASN B CA 1
ATOM 6540 C C . ASN B 1 246 ? -3.605 19.984 28.156 1 68.31 246 ASN B C 1
ATOM 6542 O O . ASN B 1 246 ? -2.576 20.531 27.766 1 68.31 246 ASN B O 1
ATOM 6546 N N . ALA B 1 247 ? -4.688 20.641 28.594 1 72.44 247 ALA B N 1
ATOM 6547 C CA . ALA B 1 247 ? -4.73 22.094 28.422 1 72.44 247 ALA B CA 1
ATOM 6548 C C . ALA B 1 247 ? -4.117 22.797 29.625 1 72.44 247 ALA B C 1
ATOM 6550 O O . ALA B 1 247 ? -4.266 22.344 30.75 1 72.44 247 ALA B O 1
ATOM 6551 N N . SER B 1 248 ? -3.363 23.859 29.281 1 76.56 248 SER B N 1
ATOM 6552 C CA . SER B 1 248 ? -2.807 24.703 30.344 1 76.56 248 SER B CA 1
ATOM 6553 C C . SER B 1 248 ? -3.879 25.578 30.969 1 76.56 248 SER B C 1
ATOM 6555 O O . SER B 1 248 ? -4.82 26 30.281 1 76.56 248 SER B O 1
ATOM 6557 N N . ASN B 1 249 ? -3.715 25.781 32.25 1 84.75 249 ASN B N 1
ATOM 6558 C CA . ASN B 1 249 ? -4.66 26.688 32.906 1 84.75 249 ASN B CA 1
ATOM 6559 C C . ASN B 1 249 ? -3.986 27.984 33.344 1 84.75 249 ASN B C 1
ATOM 6561 O O . ASN B 1 249 ? -2.758 28.062 33.375 1 84.75 249 ASN B O 1
ATOM 6565 N N . ALA B 1 250 ? -4.828 28.984 33.625 1 89.56 250 ALA B N 1
ATOM 6566 C CA . ALA B 1 250 ? -4.367 30.344 33.906 1 89.56 250 ALA B CA 1
ATOM 6567 C C . ALA B 1 250 ? -3.506 30.375 35.188 1 89.56 250 ALA B C 1
ATOM 6569 O O . ALA B 1 250 ? -2.555 31.141 35.25 1 89.56 250 ALA B O 1
ATOM 6570 N N . SER B 1 251 ? -3.797 29.5 36.094 1 92.44 251 SER B N 1
ATOM 6571 C CA . SER B 1 251 ? -3.041 29.453 37.344 1 92.44 251 SER B CA 1
ATOM 6572 C C . SER B 1 251 ? -1.607 28.984 37.094 1 92.44 251 SER B C 1
ATOM 6574 O O . SER B 1 251 ? -0.674 29.5 37.719 1 92.44 251 SER B O 1
ATOM 6576 N N . GLU B 1 252 ? -1.473 28.094 36.219 1 92.69 252 GLU B N 1
ATOM 6577 C CA . GLU B 1 252 ? -0.143 27.578 35.906 1 92.69 252 GLU B CA 1
ATOM 6578 C C . GLU B 1 252 ? 0.707 28.641 35.219 1 92.69 252 GLU B C 1
ATOM 6580 O O . GLU B 1 252 ? 1.891 28.797 35.531 1 92.69 252 GLU B O 1
ATOM 6585 N N . VAL B 1 253 ? 0.148 29.344 34.281 1 94.88 253 VAL B N 1
ATOM 6586 C CA . VAL B 1 253 ? 0.884 30.391 33.562 1 94.88 253 VAL B CA 1
ATOM 6587 C C . VAL B 1 253 ? 1.229 31.516 34.531 1 94.88 253 VAL B C 1
ATOM 6589 O O . VAL B 1 253 ? 2.307 32.125 34.438 1 94.88 253 VAL B O 1
ATOM 6592 N N . GLU B 1 254 ? 0.333 31.844 35.469 1 96.44 254 GLU B N 1
ATOM 6593 C CA . GLU B 1 254 ? 0.618 32.844 36.5 1 96.44 254 GLU B CA 1
ATOM 6594 C C . GLU B 1 254 ? 1.796 32.438 37.375 1 96.44 254 GLU B C 1
ATOM 6596 O O . GLU B 1 254 ? 2.662 33.25 37.688 1 96.44 254 GLU B O 1
ATOM 6601 N N . LYS B 1 255 ? 1.747 31.188 37.812 1 96.06 255 LYS B N 1
ATOM 6602 C CA . LYS B 1 255 ? 2.838 30.672 38.625 1 96.06 255 LYS B CA 1
ATOM 6603 C C . LYS B 1 255 ? 4.184 30.844 37.938 1 96.06 255 LYS B C 1
ATOM 6605 O O . LYS B 1 255 ? 5.148 31.328 38.531 1 96.06 255 LYS B O 1
ATOM 6610 N N . ILE B 1 256 ? 4.199 30.484 36.688 1 96.38 256 ILE B N 1
ATOM 6611 C CA . ILE B 1 256 ? 5.426 30.609 35.906 1 96.38 256 ILE B CA 1
ATOM 6612 C C . ILE B 1 256 ? 5.793 32.094 35.75 1 96.38 256 ILE B C 1
ATOM 6614 O O . ILE B 1 256 ? 6.969 32.438 35.844 1 96.38 256 ILE B O 1
ATOM 6618 N N . SER B 1 257 ? 4.82 32.938 35.531 1 97.31 257 SER B N 1
ATOM 6619 C CA . SER B 1 257 ? 5.039 34.375 35.438 1 97.31 257 SER B CA 1
ATOM 6620 C C . SER B 1 257 ? 5.672 34.969 36.688 1 97.31 257 SER B C 1
ATOM 6622 O O . SER B 1 257 ? 6.621 35.75 36.625 1 97.31 257 SER B O 1
ATOM 6624 N N . ARG B 1 258 ? 5.227 34.562 37.812 1 97.12 258 ARG B N 1
ATOM 6625 C CA . ARG B 1 258 ? 5.758 35 39.094 1 97.12 258 ARG B CA 1
ATOM 6626 C C . ARG B 1 258 ? 7.176 34.5 39.312 1 97.12 258 ARG B C 1
ATOM 6628 O O . ARG B 1 258 ? 8.023 35.188 39.875 1 97.12 258 ARG B O 1
ATOM 6635 N N . GLU B 1 259 ? 7.348 33.25 38.906 1 97.12 259 GLU B N 1
ATOM 6636 C CA . GLU B 1 259 ? 8.695 32.688 39 1 97.12 259 GLU B CA 1
ATOM 6637 C C . GLU B 1 259 ? 9.68 33.531 38.156 1 97.12 259 GLU B C 1
ATOM 6639 O O . GLU B 1 259 ? 10.797 33.812 38.594 1 97.12 259 GLU B O 1
ATOM 6644 N N . ILE B 1 260 ? 9.266 33.844 37 1 97.12 260 ILE B N 1
ATOM 6645 C CA . ILE B 1 260 ? 10.109 34.625 36.094 1 97.12 260 ILE B CA 1
ATOM 6646 C C . ILE B 1 260 ? 10.352 36 36.688 1 97.12 260 ILE B C 1
ATOM 6648 O O . ILE B 1 260 ? 11.484 36.5 36.719 1 97.12 260 ILE B O 1
ATOM 6652 N N . ALA B 1 261 ? 9.312 36.688 37.188 1 97.62 261 ALA B N 1
ATOM 6653 C CA . ALA B 1 261 ? 9.438 38 37.844 1 97.62 261 ALA B CA 1
ATOM 6654 C C . ALA B 1 261 ? 10.43 37.938 39 1 97.62 261 ALA B C 1
ATOM 6656 O O . ALA B 1 261 ? 11.273 38.844 39.156 1 97.62 261 ALA B O 1
ATOM 6657 N N . ASN B 1 262 ? 10.32 36.906 39.781 1 96.94 262 ASN B N 1
ATOM 6658 C CA . ASN B 1 262 ? 11.242 36.719 40.875 1 96.94 262 ASN B CA 1
ATOM 6659 C C . ASN B 1 262 ? 12.688 36.594 40.406 1 96.94 262 ASN B C 1
ATOM 6661 O O . ASN B 1 262 ? 13.594 37.156 41 1 96.94 262 ASN B O 1
ATOM 6665 N N . ALA B 1 263 ? 12.859 35.812 39.406 1 96.56 263 ALA B N 1
ATOM 6666 C CA . ALA B 1 263 ? 14.195 35.594 38.844 1 96.56 263 ALA B CA 1
ATOM 6667 C C . ALA B 1 263 ? 14.797 36.875 38.312 1 96.56 263 ALA B C 1
ATOM 6669 O O . ALA B 1 263 ? 16.016 37.062 38.312 1 96.56 263 ALA B O 1
ATOM 6670 N N . LEU B 1 264 ? 13.961 37.844 37.906 1 96.75 264 LEU B N 1
ATOM 6671 C CA . LEU B 1 264 ? 14.422 39.125 37.344 1 96.75 264 LEU B CA 1
ATOM 6672 C C . LEU B 1 264 ? 14.5 40.188 38.406 1 96.75 264 LEU B C 1
ATOM 6674 O O . LEU B 1 264 ? 14.711 41.375 38.094 1 96.75 264 LEU B O 1
ATOM 6678 N N . GLY B 1 265 ? 14.211 39.844 39.625 1 96.5 265 GLY B N 1
ATOM 6679 C CA . GLY B 1 265 ? 14.344 40.75 40.75 1 96.5 265 GLY B CA 1
ATOM 6680 C C . GLY B 1 265 ? 13.086 41.562 41.031 1 96.5 265 GLY B C 1
ATOM 6681 O O . GLY B 1 265 ? 13.133 42.562 41.719 1 96.5 265 GLY B O 1
ATOM 6682 N N . CYS B 1 266 ? 12.016 41.156 40.469 1 97.31 266 CYS B N 1
ATOM 6683 C CA . CYS B 1 266 ? 10.75 41.875 40.656 1 97.31 266 CYS B CA 1
ATOM 6684 C C . CYS B 1 266 ? 9.875 41.156 41.688 1 97.31 266 CYS B C 1
ATOM 6686 O O . CYS B 1 266 ? 8.766 40.719 41.375 1 97.31 266 CYS B O 1
ATOM 6688 N N . GLN B 1 267 ? 10.398 41.094 42.875 1 93.5 267 GLN B N 1
ATOM 6689 C CA . GLN B 1 267 ? 9.641 40.5 43.938 1 93.5 267 GLN B CA 1
ATOM 6690 C C . GLN B 1 267 ? 8.914 41.531 44.781 1 93.5 267 GLN B C 1
ATOM 6692 O O . GLN B 1 267 ? 9.492 42.562 45.156 1 93.5 267 GLN B O 1
ATOM 6697 N N . SER B 1 268 ? 7.629 41.312 44.906 1 94.19 268 SER B N 1
ATOM 6698 C CA . SER B 1 268 ? 6.805 42.219 45.719 1 94.19 268 SER B CA 1
ATOM 6699 C C . SER B 1 268 ? 5.504 41.531 46.156 1 94.19 268 SER B C 1
ATOM 6701 O O . SER B 1 268 ? 5.113 40.5 45.562 1 94.19 268 SER B O 1
ATOM 6703 N N . GLU B 1 269 ? 4.988 42.094 47.219 1 92.38 269 GLU B N 1
ATOM 6704 C CA . GLU B 1 269 ? 3.676 41.594 47.625 1 92.38 269 GLU B CA 1
ATOM 6705 C C . GLU B 1 269 ? 2.564 42.219 46.781 1 92.38 269 GLU B C 1
ATOM 6707 O O . GLU B 1 269 ? 1.459 41.656 46.719 1 92.38 269 GLU B O 1
ATOM 6712 N N . SER B 1 270 ? 2.863 43.281 46.156 1 95.56 270 SER B N 1
ATOM 6713 C CA . SER B 1 270 ? 1.902 43.969 45.312 1 95.56 270 SER B CA 1
ATOM 6714 C C . SER B 1 270 ? 2.086 43.562 43.844 1 95.56 270 SER B C 1
ATOM 6716 O O . SER B 1 270 ? 3.176 43.719 43.281 1 95.56 270 SER B O 1
ATOM 6718 N N . ASP B 1 271 ? 0.988 43.062 43.312 1 96.62 271 ASP B N 1
ATOM 6719 C CA . ASP B 1 271 ? 1.023 42.688 41.906 1 96.62 271 ASP B CA 1
ATOM 6720 C C . ASP B 1 271 ? 1.393 43.875 41.031 1 96.62 271 ASP B C 1
ATOM 6722 O O . ASP B 1 271 ? 2.113 43.719 40.062 1 96.62 271 ASP B O 1
ATOM 6726 N N . LEU B 1 272 ? 0.9 45.062 41.375 1 96.5 272 LEU B N 1
ATOM 6727 C CA . LEU B 1 272 ? 1.181 46.25 40.594 1 96.5 272 LEU B CA 1
ATOM 6728 C C . LEU B 1 272 ? 2.662 46.594 40.656 1 96.5 272 LEU B C 1
ATOM 6730 O O . LEU B 1 272 ? 3.232 47.094 39.688 1 96.5 272 LEU B O 1
ATOM 6734 N N . GLU B 1 273 ? 3.25 46.344 41.812 1 97.25 273 GLU B N 1
ATOM 6735 C CA . GLU B 1 273 ? 4.68 46.625 41.969 1 97.25 273 GLU B CA 1
ATOM 6736 C C . GLU B 1 273 ? 5.504 45.625 41.156 1 97.25 273 GLU B C 1
ATOM 6738 O O . GLU B 1 273 ? 6.516 46 40.562 1 97.25 273 GLU B O 1
ATOM 6743 N N . ILE B 1 274 ? 5.043 44.406 41.188 1 98.06 274 ILE B N 1
ATOM 6744 C CA . ILE B 1 274 ? 5.711 43.406 40.344 1 98.06 274 ILE B CA 1
ATOM 6745 C C . ILE B 1 274 ? 5.645 43.812 38.875 1 98.06 274 ILE B C 1
ATOM 6747 O O . ILE B 1 274 ? 6.656 43.781 38.188 1 98.06 274 ILE B O 1
ATOM 6751 N N . LEU B 1 275 ? 4.469 44.188 38.438 1 98 275 LEU B N 1
ATOM 6752 C CA . LEU B 1 275 ? 4.262 44.594 37.031 1 98 275 LEU B CA 1
ATOM 6753 C C . LEU B 1 275 ? 5.148 45.781 36.688 1 98 275 LEU B C 1
ATOM 6755 O O . LEU B 1 275 ? 5.797 45.781 35.625 1 98 275 LEU B O 1
ATOM 6759 N N . ASN B 1 276 ? 5.195 46.812 37.531 1 97.31 276 ASN B N 1
ATOM 6760 C CA . ASN B 1 276 ? 6.004 48 37.25 1 97.31 276 ASN B CA 1
ATOM 6761 C C . ASN B 1 276 ? 7.488 47.656 37.188 1 97.31 276 ASN B C 1
ATOM 6763 O O . ASN B 1 276 ? 8.211 48.188 36.344 1 97.31 276 ASN B O 1
ATOM 6767 N N . CYS B 1 277 ? 7.852 46.875 38.125 1 97.56 277 CYS B N 1
ATOM 6768 C CA . CYS B 1 277 ? 9.234 46.406 38.094 1 97.56 277 CYS B CA 1
ATOM 6769 C C . CYS B 1 277 ? 9.547 45.688 36.781 1 97.56 277 CYS B C 1
ATOM 6771 O O . CYS B 1 277 ? 10.562 45.969 36.156 1 97.56 277 CYS B O 1
ATOM 6773 N N . MET B 1 278 ? 8.672 44.75 36.344 1 97.69 278 MET B N 1
ATOM 6774 C CA . MET B 1 278 ? 8.859 44 35.125 1 97.69 278 MET B CA 1
ATOM 6775 C C . MET B 1 278 ? 8.898 44.938 33.906 1 97.69 278 MET B C 1
ATOM 6777 O O . MET B 1 278 ? 9.672 44.719 32.969 1 97.69 278 MET B O 1
ATOM 6781 N N . ARG B 1 279 ? 8.055 45.938 33.875 1 97.44 279 ARG B N 1
ATOM 6782 C CA . ARG B 1 279 ? 7.996 46.906 32.781 1 97.44 279 ARG B CA 1
ATOM 6783 C C . ARG B 1 279 ? 9.289 47.719 32.719 1 97.44 279 ARG B C 1
ATOM 6785 O O . ARG B 1 279 ? 9.656 48.219 31.625 1 97.44 279 ARG B O 1
ATOM 6792 N N . SER B 1 280 ? 10.016 47.812 33.781 1 96.31 280 SER B N 1
ATOM 6793 C CA . SER B 1 280 ? 11.211 48.625 33.844 1 96.31 280 SER B CA 1
ATOM 6794 C C . SER B 1 280 ? 12.461 47.844 33.531 1 96.31 280 SER B C 1
ATOM 6796 O O . SER B 1 280 ? 13.539 48.406 33.312 1 96.31 280 SER B O 1
ATOM 6798 N N . ARG B 1 281 ? 12.32 46.562 33.5 1 96.12 281 ARG B N 1
ATOM 6799 C CA . ARG B 1 281 ? 13.492 45.719 33.281 1 96.12 281 ARG B CA 1
ATOM 6800 C C . ARG B 1 281 ? 14.023 45.938 31.859 1 96.12 281 ARG B C 1
ATOM 6802 O O . ARG B 1 281 ? 13.25 46 30.906 1 96.12 281 ARG B O 1
ATOM 6809 N N . PRO B 1 282 ? 15.359 46 31.688 1 95.12 282 PRO B N 1
ATOM 6810 C CA . PRO B 1 282 ? 15.938 46.094 30.344 1 95.12 282 PRO B CA 1
ATOM 6811 C C . PRO B 1 282 ? 15.664 44.875 29.484 1 95.12 282 PRO B C 1
ATOM 6813 O O . PRO B 1 282 ? 15.594 43.75 30 1 95.12 282 PRO B O 1
ATOM 6816 N N . MET B 1 283 ? 15.609 45.031 28.156 1 92.69 283 MET B N 1
ATOM 6817 C CA . MET B 1 283 ? 15.242 44 27.219 1 92.69 283 MET B CA 1
ATOM 6818 C C . MET B 1 283 ? 16.219 42.812 27.281 1 92.69 283 MET B C 1
ATOM 6820 O O . MET B 1 283 ? 15.812 41.656 27.203 1 92.69 283 MET B O 1
ATOM 6824 N N . PRO B 1 284 ? 17.516 43.031 27.453 1 92.5 284 PRO B N 1
ATOM 6825 C CA . PRO B 1 284 ? 18.438 41.906 27.547 1 92.5 284 PRO B CA 1
ATOM 6826 C C . PRO B 1 284 ? 18.094 40.969 28.719 1 92.5 284 PRO B C 1
ATOM 6828 O O . PRO B 1 284 ? 18.25 39.75 28.609 1 92.5 284 PRO B O 1
ATOM 6831 N N . ASN B 1 285 ? 17.609 41.531 29.828 1 94.12 285 ASN B N 1
ATOM 6832 C CA . ASN B 1 285 ? 17.188 40.688 30.953 1 94.12 285 ASN B CA 1
ATOM 6833 C C . ASN B 1 285 ? 15.945 39.875 30.609 1 94.12 285 ASN B C 1
ATOM 6835 O O . ASN B 1 285 ? 15.859 38.688 30.969 1 94.12 285 ASN B O 1
ATOM 6839 N N . ILE B 1 286 ? 15.039 40.469 29.953 1 92.75 286 ILE B N 1
ATOM 6840 C CA . ILE B 1 286 ? 13.82 39.781 29.516 1 92.75 286 ILE B CA 1
ATOM 6841 C C . ILE B 1 286 ? 14.18 38.656 28.578 1 92.75 286 ILE B C 1
ATOM 6843 O O . ILE B 1 286 ? 13.664 37.531 28.719 1 92.75 286 ILE B O 1
ATOM 6847 N N . LEU B 1 287 ? 15.094 38.906 27.688 1 92 287 LEU B N 1
ATOM 6848 C CA . LEU B 1 287 ? 15.484 37.938 26.672 1 92 287 LEU B CA 1
ATOM 6849 C C . LEU B 1 287 ? 16.219 36.75 27.312 1 92 287 LEU B C 1
ATOM 6851 O O . LEU B 1 287 ? 16.188 35.625 26.781 1 92 287 LEU B O 1
ATOM 6855 N N . SER B 1 288 ? 16.828 36.938 28.422 1 91.88 288 SER B N 1
ATOM 6856 C CA . SER B 1 288 ? 17.578 35.906 29.094 1 91.88 288 SER B CA 1
ATOM 6857 C C . SER B 1 288 ? 16.656 34.781 29.562 1 91.88 288 SER B C 1
ATOM 6859 O O . SER B 1 288 ? 17.078 33.625 29.719 1 91.88 288 SER B O 1
ATOM 6861 N N . VAL B 1 289 ? 15.344 35.094 29.75 1 92.62 289 VAL B N 1
ATOM 6862 C CA . VAL B 1 289 ? 14.359 34.125 30.234 1 92.62 289 VAL B CA 1
ATOM 6863 C C . VAL B 1 289 ? 14 33.125 29.141 1 92.62 289 VAL B C 1
ATOM 6865 O O . VAL B 1 289 ? 13.531 32.031 29.406 1 92.62 289 VAL B O 1
ATOM 6868 N N . TYR B 1 290 ? 14.281 33.469 27.922 1 91.44 290 TYR B N 1
ATOM 6869 C CA . TYR B 1 290 ? 13.914 32.688 26.766 1 91.44 290 TYR B CA 1
ATOM 6870 C C . TYR B 1 290 ? 14.719 31.391 26.719 1 91.44 290 TYR B C 1
ATOM 6872 O O . TYR B 1 290 ? 14.352 30.438 26.016 1 91.44 290 TYR B O 1
ATOM 6880 N N . ARG B 1 291 ? 15.734 31.266 27.5 1 88.31 291 ARG B N 1
ATOM 6881 C CA . ARG B 1 291 ? 16.641 30.125 27.484 1 88.31 291 ARG B CA 1
ATOM 6882 C C . ARG B 1 291 ? 16.141 29 28.375 1 88.31 291 ARG B C 1
ATOM 6884 O O . ARG B 1 291 ? 16.578 27.844 28.25 1 88.31 291 ARG B O 1
ATOM 6891 N N . ASN B 1 292 ? 15.219 29.312 29.266 1 91.62 292 ASN B N 1
ATOM 6892 C CA . ASN B 1 292 ? 14.688 28.312 30.188 1 91.62 292 ASN B CA 1
ATOM 6893 C C . ASN B 1 292 ? 13.531 27.531 29.578 1 91.62 292 ASN B C 1
ATOM 6895 O O . ASN B 1 292 ? 12.422 28.047 29.469 1 91.62 292 ASN B O 1
ATOM 6899 N N . ALA B 1 293 ? 13.773 26.312 29.328 1 87.56 293 ALA B N 1
ATOM 6900 C CA . ALA B 1 293 ? 12.812 25.469 28.625 1 87.56 293 ALA B CA 1
ATOM 6901 C C . ALA B 1 293 ? 11.547 25.266 29.453 1 87.56 293 ALA B C 1
ATOM 6903 O O . ALA B 1 293 ? 10.445 25.188 28.906 1 87.56 293 ALA B O 1
ATOM 6904 N N . HIS B 1 294 ? 11.711 25.141 30.719 1 89.12 294 HIS B N 1
ATOM 6905 C CA . HIS B 1 294 ? 10.57 24.953 31.609 1 89.12 294 HIS B CA 1
ATOM 6906 C C . HIS B 1 294 ? 9.625 26.141 31.547 1 89.12 294 HIS B C 1
ATOM 6908 O O . HIS B 1 294 ? 8.406 25.969 31.484 1 89.12 294 HIS B O 1
ATOM 6914 N N . TRP B 1 295 ? 10.18 27.328 31.609 1 90.94 295 TRP B N 1
ATOM 6915 C CA . TRP B 1 295 ? 9.375 28.547 31.547 1 90.94 295 TRP B CA 1
ATOM 6916 C C . TRP B 1 295 ? 8.703 28.672 30.172 1 90.94 295 TRP B C 1
ATOM 6918 O O . TRP B 1 295 ? 7.527 29.031 30.094 1 90.94 295 TRP B O 1
ATOM 6928 N N . SER B 1 296 ? 9.438 28.297 29.141 1 90.5 296 SER B N 1
ATOM 6929 C CA . SER B 1 296 ? 8.914 28.406 27.781 1 90.5 296 SER B CA 1
ATOM 6930 C C . SER B 1 296 ? 7.734 27.469 27.562 1 90.5 296 SER B C 1
ATOM 6932 O O . SER B 1 296 ? 6.777 27.828 26.875 1 90.5 296 SER B O 1
ATOM 6934 N N . LYS B 1 297 ? 7.766 26.359 28.156 1 87.38 297 LYS B N 1
ATOM 6935 C CA . LYS B 1 297 ? 6.703 25.375 28 1 87.38 297 LYS B CA 1
ATOM 6936 C C . LYS B 1 297 ? 5.387 25.891 28.578 1 87.38 297 LYS B C 1
ATOM 6938 O O . LYS B 1 297 ? 4.309 25.531 28.094 1 87.38 297 LYS B O 1
ATOM 6943 N N . GLY B 1 298 ? 5.516 26.719 29.516 1 89 298 GLY B N 1
ATOM 6944 C CA . GLY B 1 298 ? 4.324 27.219 30.172 1 89 298 GLY B CA 1
ATOM 6945 C C . GLY B 1 298 ? 3.721 28.438 29.5 1 89 298 GLY B C 1
ATOM 6946 O O . GLY B 1 298 ? 2.57 28.797 29.75 1 89 298 GLY B O 1
ATOM 6947 N N . MET B 1 299 ? 4.426 29.094 28.594 1 93.31 299 MET B N 1
ATOM 6948 C CA . MET B 1 299 ? 3.969 30.312 27.938 1 93.31 299 MET B CA 1
ATOM 6949 C C . MET B 1 299 ? 3.035 30 26.766 1 93.31 299 MET B C 1
ATOM 6951 O O . MET B 1 299 ? 3.488 29.797 25.641 1 93.31 299 MET B O 1
ATOM 6955 N N . GLN B 1 300 ? 1.759 29.984 27 1 93.62 300 GLN B N 1
ATOM 6956 C CA . GLN B 1 300 ? 0.738 29.656 26.016 1 93.62 300 GLN B CA 1
ATOM 6957 C C . GLN B 1 300 ? -0.601 30.297 26.359 1 93.62 300 GLN B C 1
ATOM 6959 O O . GLN B 1 300 ? -0.788 30.781 27.484 1 93.62 300 GLN B O 1
ATOM 6964 N N . PRO B 1 301 ? -1.534 30.359 25.453 1 94.94 301 PRO B N 1
ATOM 6965 C CA . PRO B 1 301 ? -2.838 30.969 25.734 1 94.94 301 PRO B CA 1
ATOM 6966 C C . PRO B 1 301 ? -3.611 30.219 26.812 1 94.94 301 PRO B C 1
ATOM 6968 O O . PRO B 1 301 ? -3.52 28.984 26.906 1 94.94 301 PRO B O 1
ATOM 6971 N N . THR B 1 302 ? -4.301 30.922 27.672 1 93.69 302 THR B N 1
ATOM 6972 C CA . THR B 1 302 ? -5.168 30.344 28.688 1 93.69 302 THR B CA 1
ATOM 6973 C C . THR B 1 302 ? -6.516 31.062 28.719 1 93.69 302 THR B C 1
ATOM 6975 O O . THR B 1 302 ? -6.664 32.156 28.141 1 93.69 302 THR B O 1
ATOM 6978 N N . THR B 1 303 ? -7.465 30.453 29.375 1 94 303 THR B N 1
ATOM 6979 C CA . THR B 1 303 ? -8.742 31.125 29.594 1 94 303 THR B CA 1
ATOM 6980 C C . THR B 1 303 ? -8.57 32.344 30.484 1 94 303 THR B C 1
ATOM 6982 O O . THR B 1 303 ? -7.641 32.406 31.297 1 94 303 THR B O 1
ATOM 6985 N N . ASP B 1 304 ? -9.391 33.375 30.234 1 96 304 ASP B N 1
ATOM 6986 C CA . ASP B 1 304 ? -9.273 34.594 31 1 96 304 ASP B CA 1
ATOM 6987 C C . ASP B 1 304 ? -10.555 34.875 31.781 1 96 304 ASP B C 1
ATOM 6989 O O . ASP B 1 304 ? -11.039 36 31.828 1 96 304 ASP B O 1
ATOM 6993 N N . GLU B 1 305 ? -11.086 33.875 32.344 1 91.94 305 GLU B N 1
ATOM 6994 C CA . GLU B 1 305 ? -12.328 33.938 33.094 1 91.94 305 GLU B CA 1
ATOM 6995 C C . GLU B 1 305 ? -12.156 34.781 34.344 1 91.94 305 GLU B C 1
ATOM 6997 O O . GLU B 1 305 ? -13.141 35.25 34.938 1 91.94 305 GLU B O 1
ATOM 7002 N N . TYR B 1 306 ? -10.93 35 34.844 1 92.88 306 TYR B N 1
ATOM 7003 C CA . TYR B 1 306 ? -10.633 35.812 36 1 92.88 306 TYR B CA 1
ATOM 7004 C C . TYR B 1 306 ? -10.859 37.281 35.719 1 92.88 306 TYR B C 1
ATOM 7006 O O . TYR B 1 306 ? -10.914 38.094 36.656 1 92.88 306 TYR B O 1
ATOM 7014 N N . LEU B 1 307 ? -11.008 37.625 34.5 1 96.38 307 LEU B N 1
ATOM 7015 C CA . LEU B 1 307 ? -11.25 39 34.094 1 96.38 307 LEU B CA 1
ATOM 7016 C C . LEU B 1 307 ? -12.742 39.312 34.062 1 96.38 307 LEU B C 1
ATOM 7018 O O . LEU B 1 307 ? -13.562 38.406 33.938 1 96.38 307 LEU B O 1
ATOM 7022 N N . PRO B 1 308 ? -13.094 40.625 34.094 1 95.25 308 PRO B N 1
ATOM 7023 C CA . PRO B 1 308 ? -14.5 41 33.906 1 95.25 308 PRO B CA 1
ATOM 7024 C C . PRO B 1 308 ? -15.023 40.594 32.531 1 95.25 308 PRO B C 1
ATOM 7026 O O . PRO B 1 308 ? -14.273 40.594 31.547 1 95.25 308 PRO B O 1
ATOM 7029 N N . GLN B 1 309 ? -16.234 40.312 32.5 1 94.19 309 GLN B N 1
ATOM 7030 C CA . GLN B 1 309 ? -16.859 39.75 31.297 1 94.19 309 GLN B CA 1
ATOM 7031 C C . GLN B 1 309 ? -16.562 40.625 30.078 1 94.19 309 GLN B C 1
ATOM 7033 O O . GLN B 1 309 ? -16.266 40.125 28.984 1 94.19 309 GLN B O 1
ATOM 7038 N N . SER B 1 310 ? -16.562 41.906 30.25 1 93.69 310 SER B N 1
ATOM 7039 C CA . SER B 1 310 ? -16.391 42.844 29.141 1 93.69 310 SER B CA 1
ATOM 7040 C C . SER B 1 310 ? -14.961 42.812 28.609 1 93.69 310 SER B C 1
ATOM 7042 O O . SER B 1 310 ? -14.695 43.25 27.5 1 93.69 310 SER B O 1
ATOM 7044 N N . GLU B 1 311 ? -14.07 42.219 29.375 1 95.25 311 GLU B N 1
ATOM 7045 C CA . GLU B 1 311 ? -12.656 42.281 29.016 1 95.25 311 GLU B CA 1
ATOM 7046 C C . GLU B 1 311 ? -12.156 40.906 28.547 1 95.25 311 GLU B C 1
ATOM 7048 O O . GLU B 1 311 ? -11.031 40.812 28.062 1 95.25 311 GLU B O 1
ATOM 7053 N N . ARG B 1 312 ? -13 39.906 28.625 1 96.44 312 ARG B N 1
ATOM 7054 C CA . ARG B 1 312 ? -12.586 38.562 28.312 1 96.44 312 ARG B CA 1
ATOM 7055 C C . ARG B 1 312 ? -12.445 38.344 26.812 1 96.44 312 ARG B C 1
ATOM 7057 O O . ARG B 1 312 ? -13.25 38.875 26.031 1 96.44 312 ARG B O 1
ATOM 7064 N N . TYR B 1 313 ? -11.422 37.688 26.469 1 97 313 TYR B N 1
ATOM 7065 C CA . TYR B 1 313 ? -11.25 37.281 25.078 1 97 313 TYR B CA 1
ATOM 7066 C C . TYR B 1 313 ? -11.492 35.781 24.906 1 97 313 TYR B C 1
ATOM 7068 O O . TYR B 1 313 ? -12.086 35.344 23.922 1 97 313 TYR B O 1
ATOM 7076 N N . LEU B 1 314 ? -10.984 34.969 25.844 1 95.31 314 LEU B N 1
ATOM 7077 C CA . LEU B 1 314 ? -11.195 33.531 25.859 1 95.31 314 LEU B CA 1
ATOM 7078 C C . LEU B 1 314 ? -11.953 33.094 27.109 1 95.31 314 LEU B C 1
ATOM 7080 O O . LEU B 1 314 ? -11.367 32.531 28.016 1 95.31 314 LEU B O 1
ATOM 7084 N N . PRO B 1 315 ? -13.234 33.188 27.094 1 93.25 315 PRO B N 1
ATOM 7085 C CA . PRO B 1 315 ? -14.008 32.938 28.312 1 93.25 315 PRO B CA 1
ATOM 7086 C C . PRO B 1 315 ? -14.078 31.438 28.625 1 93.25 315 PRO B C 1
ATOM 7088 O O . PRO B 1 315 ? -14.438 31.062 29.75 1 93.25 315 PRO B O 1
ATOM 7091 N N . SER B 1 316 ? -13.828 30.594 27.625 1 89.62 316 SER B N 1
ATOM 7092 C CA . SER B 1 316 ? -13.844 29.156 27.844 1 89.62 316 SER B CA 1
ATOM 7093 C C . SER B 1 316 ? -12.664 28.484 27.156 1 89.62 316 SER B C 1
ATOM 7095 O O . SER B 1 316 ? -11.984 29.094 26.328 1 89.62 316 SER B O 1
ATOM 7097 N N . THR B 1 317 ? -12.406 27.219 27.562 1 89.44 317 THR B N 1
ATOM 7098 C CA . THR B 1 317 ? -11.344 26.453 26.922 1 89.44 317 THR B CA 1
ATOM 7099 C C . THR B 1 317 ? -11.695 26.188 25.453 1 89.44 317 THR B C 1
ATOM 7101 O O . THR B 1 317 ? -12.867 26.266 25.062 1 89.44 317 THR B O 1
ATOM 7104 N N . LEU B 1 318 ? -10.695 25.969 24.672 1 88.88 318 LEU B N 1
ATOM 7105 C CA . LEU B 1 318 ? -10.906 25.672 23.266 1 88.88 318 LEU B CA 1
ATOM 7106 C C . LEU B 1 318 ? -11.812 24.453 23.094 1 88.88 318 LEU B C 1
ATOM 7108 O O . LEU B 1 318 ? -12.688 24.453 22.219 1 88.88 318 LEU B O 1
ATOM 7112 N N . MET B 1 319 ? -11.578 23.406 23.891 1 87.69 319 MET B N 1
ATOM 7113 C CA . MET B 1 319 ? -12.391 22.188 23.797 1 87.69 319 MET B CA 1
ATOM 7114 C C . MET B 1 319 ? -13.859 22.5 24.062 1 87.69 319 MET B C 1
ATOM 7116 O O . MET B 1 319 ? -14.727 22.062 23.297 1 87.69 319 MET B O 1
ATOM 7120 N N . THR B 1 320 ? -14.102 23.234 25.078 1 87.12 320 THR B N 1
ATOM 7121 C CA . THR B 1 320 ? -15.477 23.594 25.422 1 87.12 320 THR B CA 1
ATOM 7122 C C . THR B 1 320 ? -16.094 24.453 24.328 1 87.12 320 THR B C 1
ATOM 7124 O O . THR B 1 320 ? -17.25 24.25 23.953 1 87.12 320 THR B O 1
ATOM 7127 N N . ALA B 1 321 ? -15.328 25.375 23.844 1 88.19 321 ALA B N 1
ATOM 7128 C CA . ALA B 1 321 ? -15.836 26.297 22.828 1 88.19 321 ALA B CA 1
ATOM 7129 C C . ALA B 1 321 ? -16.156 25.547 21.531 1 88.19 321 ALA B C 1
ATOM 7131 O O . ALA B 1 321 ? -17.156 25.859 20.859 1 88.19 321 ALA B O 1
ATOM 7132 N N . LEU B 1 322 ? -15.375 24.578 21.188 1 85.06 322 LEU B N 1
ATOM 7133 C CA . LEU B 1 322 ? -15.555 23.875 19.922 1 85.06 322 LEU B CA 1
ATOM 7134 C C . LEU B 1 322 ? -16.578 22.766 20.062 1 85.06 322 LEU B C 1
ATOM 7136 O O . LEU B 1 322 ? -17.047 22.219 19.062 1 85.06 322 LEU B O 1
ATOM 7140 N N . SER B 1 323 ? -16.938 22.391 21.266 1 82.19 323 SER B N 1
ATOM 7141 C CA . SER B 1 323 ? -17.906 21.312 21.484 1 82.19 323 SER B CA 1
ATOM 7142 C C . SER B 1 323 ? -19.312 21.875 21.75 1 82.19 323 SER B C 1
ATOM 7144 O O . SER B 1 323 ? -20.297 21.141 21.75 1 82.19 323 SER B O 1
ATOM 7146 N N . SER B 1 324 ? -19.359 23.094 22.062 1 77.06 324 SER B N 1
ATOM 7147 C CA . SER B 1 324 ? -20.641 23.688 22.391 1 77.06 324 SER B CA 1
ATOM 7148 C C . SER B 1 324 ? -21.578 23.719 21.188 1 77.06 324 SER B C 1
ATOM 7150 O O . SER B 1 324 ? -21.125 23.953 20.062 1 77.06 324 SER B O 1
ATOM 7152 N N . MET B 1 325 ? -22.812 22.969 21.25 1 61.91 325 MET B N 1
ATOM 7153 C CA . MET B 1 325 ? -23.828 22.891 20.188 1 61.91 325 MET B CA 1
ATOM 7154 C C . MET B 1 325 ? -24.469 24.25 19.953 1 61.91 325 MET B C 1
ATOM 7156 O O . MET B 1 325 ? -25.281 24.406 19.047 1 61.91 325 MET B O 1
ATOM 7160 N N . LYS B 1 326 ? -24.266 25.203 20.844 1 56.84 326 LYS B N 1
ATOM 7161 C CA . LYS B 1 326 ? -25.016 26.438 20.656 1 56.84 326 LYS B CA 1
ATOM 7162 C C . LYS B 1 326 ? -24.812 27.016 19.266 1 56.84 326 LYS B C 1
ATOM 7164 O O . LYS B 1 326 ? -23.688 27.078 18.781 1 56.84 326 LYS B O 1
ATOM 7169 N N . PRO B 1 327 ? -25.906 27.031 18.484 1 50.53 327 PRO B N 1
ATOM 7170 C CA . PRO B 1 327 ? -25.938 27.531 17.109 1 50.53 327 PRO B CA 1
ATOM 7171 C C . PRO B 1 327 ? -25.172 28.844 16.938 1 50.53 327 PRO B C 1
ATOM 7173 O O . PRO B 1 327 ? -25.469 29.609 16.031 1 50.53 327 PRO B O 1
ATOM 7176 N N . GLN B 1 328 ? -24.188 29.109 17.656 1 51.28 328 GLN B N 1
ATOM 7177 C CA . GLN B 1 328 ? -23.719 30.391 17.141 1 51.28 328 GLN B CA 1
ATOM 7178 C C . GLN B 1 328 ? -23.344 30.297 15.672 1 51.28 328 GLN B C 1
ATOM 7180 O O . GLN B 1 328 ? -22.547 29.438 15.281 1 51.28 328 GLN B O 1
ATOM 7185 N N . ILE B 1 329 ? -24.328 30.641 14.742 1 50.34 329 ILE B N 1
ATOM 7186 C CA . ILE B 1 329 ? -24.391 30.641 13.289 1 50.34 329 ILE B CA 1
ATOM 7187 C C . ILE B 1 329 ? -23.078 31.188 12.719 1 50.34 329 ILE B C 1
ATOM 7189 O O . ILE B 1 329 ? -22.906 32.406 12.562 1 50.34 329 ILE B O 1
ATOM 7193 N N . SER B 1 330 ? -21.891 31.016 13.242 1 59.41 330 SER B N 1
ATOM 7194 C CA . SER B 1 330 ? -20.844 31.656 12.453 1 59.41 330 SER B CA 1
ATOM 7195 C C . SER B 1 330 ? -20.609 30.922 11.141 1 59.41 330 SER B C 1
ATOM 7197 O O . SER B 1 330 ? -20.5 29.703 11.117 1 59.41 330 SER B O 1
ATOM 7199 N N . HIS B 1 331 ? -21.141 31.5 9.992 1 82.62 331 HIS B N 1
ATOM 7200 C CA . HIS B 1 331 ? -20.969 31.031 8.625 1 82.62 331 HIS B CA 1
ATOM 7201 C C . HIS B 1 331 ? -19.531 31.172 8.164 1 82.62 331 HIS B C 1
ATOM 7203 O O . HIS B 1 331 ? -19.203 32.094 7.398 1 82.62 331 HIS B O 1
ATOM 7209 N N . ILE B 1 332 ? -18.562 30.469 8.914 1 93.38 332 ILE B N 1
ATOM 7210 C CA . ILE B 1 332 ? -17.156 30.516 8.5 1 93.38 332 ILE B CA 1
ATOM 7211 C C . ILE B 1 332 ? -16.812 29.25 7.73 1 93.38 332 ILE B C 1
ATOM 7213 O O . ILE B 1 332 ? -17.125 28.141 8.172 1 93.38 332 ILE B O 1
ATOM 7217 N N . ASP B 1 333 ? -16.281 29.438 6.512 1 96.31 333 ASP B N 1
ATOM 7218 C CA . ASP B 1 333 ? -15.734 28.312 5.754 1 96.31 333 ASP B CA 1
ATOM 7219 C C . ASP B 1 333 ? -14.336 27.953 6.246 1 96.31 333 ASP B C 1
ATOM 7221 O O . ASP B 1 333 ? -13.516 28.844 6.5 1 96.31 333 ASP B O 1
ATOM 7225 N N . LEU B 1 334 ? -14.125 26.641 6.441 1 97.31 334 LEU B N 1
ATOM 7226 C CA . LEU B 1 334 ? -12.836 26.219 6.984 1 97.31 334 LEU B CA 1
ATOM 7227 C C . LEU B 1 334 ? -12.094 25.312 6.008 1 97.31 334 LEU B C 1
ATOM 7229 O O . LEU B 1 334 ? -12.719 24.5 5.324 1 97.31 334 LEU B O 1
ATOM 7233 N N . LEU B 1 335 ? -10.852 25.5 5.871 1 98.25 335 LEU B N 1
ATOM 7234 C CA . LEU B 1 335 ? -9.906 24.609 5.199 1 98.25 335 LEU B CA 1
ATOM 7235 C C . LEU B 1 335 ? -8.789 24.188 6.148 1 98.25 335 LEU B C 1
ATOM 7237 O O . LEU B 1 335 ? -8.07 25.047 6.68 1 98.25 335 LEU B O 1
ATOM 7241 N N . PHE B 1 336 ? -8.711 22.891 6.434 1 97.56 336 PHE B N 1
ATOM 7242 C CA . PHE B 1 336 ? -7.789 22.344 7.422 1 97.56 336 PHE B CA 1
ATOM 7243 C C . PHE B 1 336 ? -6.848 21.328 6.781 1 97.56 336 PHE B C 1
ATOM 7245 O O . PHE B 1 336 ? -7.277 20.469 6.008 1 97.56 336 PHE B O 1
ATOM 7252 N N . GLY B 1 337 ? -5.543 21.484 7.086 1 97.12 337 GLY B N 1
ATOM 7253 C CA . GLY B 1 337 ? -4.641 20.531 6.473 1 97.12 337 GLY B CA 1
ATOM 7254 C C . GLY B 1 337 ? -3.396 20.266 7.301 1 97.12 337 GLY B C 1
ATOM 7255 O O . GLY B 1 337 ? -3.039 21.062 8.164 1 97.12 337 GLY B O 1
ATOM 7256 N N . THR B 1 338 ? -2.748 19.094 7.117 1 96.19 338 THR B N 1
ATOM 7257 C CA . THR B 1 338 ? -1.478 18.688 7.707 1 96.19 338 THR B CA 1
ATOM 7258 C C . THR B 1 338 ? -0.566 18.062 6.648 1 96.19 338 THR B C 1
ATOM 7260 O O . THR B 1 338 ? -0.979 17.875 5.504 1 96.19 338 THR B O 1
ATOM 7263 N N . THR B 1 339 ? 0.693 17.875 7.031 1 93.69 339 THR B N 1
ATOM 7264 C CA . THR B 1 339 ? 1.622 17.141 6.18 1 93.69 339 THR B CA 1
ATOM 7265 C C . THR B 1 339 ? 1.823 15.719 6.699 1 93.69 339 THR B C 1
ATOM 7267 O O . THR B 1 339 ? 1.499 15.422 7.852 1 93.69 339 THR B O 1
ATOM 7270 N N . ASP B 1 340 ? 2.332 14.852 5.906 1 91.62 340 ASP B N 1
ATOM 7271 C CA . ASP B 1 340 ? 2.35 13.445 6.285 1 91.62 340 ASP B CA 1
ATOM 7272 C C . ASP B 1 340 ? 3.576 13.117 7.137 1 91.62 340 ASP B C 1
ATOM 7274 O O . ASP B 1 340 ? 3.629 12.078 7.789 1 91.62 340 ASP B O 1
ATOM 7278 N N . LEU B 1 341 ? 4.602 14 7.219 1 91.5 341 LEU B N 1
ATOM 7279 C CA . LEU B 1 341 ? 5.75 13.867 8.109 1 91.5 341 LEU B CA 1
ATOM 7280 C C . LEU B 1 341 ? 5.906 15.102 8.984 1 91.5 341 LEU B C 1
ATOM 7282 O O . LEU B 1 341 ? 6.996 15.672 9.07 1 91.5 341 LEU B O 1
ATOM 7286 N N . GLU B 1 342 ? 4.91 15.414 9.648 1 92.25 342 GLU B N 1
ATOM 7287 C CA . GLU B 1 342 ? 4.766 16.656 10.406 1 92.25 342 GLU B CA 1
ATOM 7288 C C . GLU B 1 342 ? 5.828 16.766 11.492 1 92.25 342 GLU B C 1
ATOM 7290 O O . GLU B 1 342 ? 6.301 17.859 11.797 1 92.25 342 GLU B O 1
ATOM 7295 N N . ILE B 1 343 ? 6.211 15.672 12.016 1 91 343 ILE B N 1
ATOM 7296 C CA . ILE B 1 343 ? 7.066 15.688 13.203 1 91 343 ILE B CA 1
ATOM 7297 C C . ILE B 1 343 ? 8.445 16.219 12.836 1 91 343 ILE B C 1
ATOM 7299 O O . ILE B 1 343 ? 9.18 16.719 13.695 1 91 343 ILE B O 1
ATOM 7303 N N . LEU B 1 344 ? 8.703 16.016 11.594 1 81.75 344 LEU B N 1
ATOM 7304 C CA . LEU B 1 344 ? 10.008 16.469 11.141 1 81.75 344 LEU B CA 1
ATOM 7305 C C . LEU B 1 344 ? 10.008 17.984 10.914 1 81.75 344 LEU B C 1
ATOM 7307 O O . LEU B 1 344 ? 9.188 18.5 10.141 1 81.75 344 LEU B O 1
ATOM 7311 N N . SER B 1 345 ? 10.852 18.734 11.586 1 62.22 345 SER B N 1
ATOM 7312 C CA . SER B 1 345 ? 11.023 20.188 11.641 1 62.22 345 SER B CA 1
ATOM 7313 C C . SER B 1 345 ? 10.297 20.781 12.844 1 62.22 345 SER B C 1
ATOM 7315 O O . SER B 1 345 ? 10.516 21.938 13.195 1 62.22 345 SER B O 1
ATOM 7317 N N . ASN B 1 346 ? 9.477 20 13.5 1 46.34 346 ASN B N 1
ATOM 7318 C CA . ASN B 1 346 ? 8.922 20.453 14.773 1 46.34 346 ASN B CA 1
ATOM 7319 C C . ASN B 1 346 ? 9.82 20.094 15.945 1 46.34 346 ASN B C 1
ATOM 7321 O O . ASN B 1 346 ? 9.828 20.766 16.969 1 46.34 346 ASN B O 1
ATOM 7325 N N . ASN B 1 347 ? 10.453 18.938 15.742 1 54.56 347 ASN B N 1
ATOM 7326 C CA . ASN B 1 347 ? 11.289 18.438 16.828 1 54.56 347 ASN B CA 1
ATOM 7327 C C . ASN B 1 347 ? 12.727 18.188 16.359 1 54.56 347 ASN B C 1
ATOM 7329 O O . ASN B 1 347 ? 13.289 17.125 16.609 1 54.56 347 ASN B O 1
ATOM 7333 N N . ASP B 1 348 ? 13.234 19.266 15.836 1 62.12 348 ASP B N 1
ATOM 7334 C CA . ASP B 1 348 ? 14.43 19.188 15.008 1 62.12 348 ASP B CA 1
ATOM 7335 C C . ASP B 1 348 ? 15.625 18.672 15.812 1 62.12 348 ASP B C 1
ATOM 7337 O O . ASP B 1 348 ? 16.391 17.828 15.336 1 62.12 348 ASP B O 1
ATOM 7341 N N . LYS B 1 349 ? 15.57 19.047 17.156 1 68 349 LYS B N 1
ATOM 7342 C CA . LYS B 1 349 ? 16.781 18.656 17.875 1 68 349 LYS B CA 1
ATOM 7343 C C . LYS B 1 349 ? 16.828 17.141 18.078 1 68 349 LYS B C 1
ATOM 7345 O O . LYS B 1 349 ? 17.859 16.516 17.859 1 68 349 LYS B O 1
ATOM 7350 N N . ASN B 1 350 ? 15.688 16.547 18.391 1 77.81 350 ASN B N 1
ATOM 7351 C CA . ASN B 1 350 ? 15.633 15.109 18.625 1 77.81 350 ASN B CA 1
ATOM 7352 C C . ASN B 1 350 ? 15.922 14.32 17.359 1 77.81 350 ASN B C 1
ATOM 7354 O O . ASN B 1 350 ? 16.688 13.359 17.375 1 77.81 350 ASN B O 1
ATOM 7358 N N . TYR B 1 351 ? 15.445 14.727 16.281 1 80.12 351 TYR B N 1
ATOM 7359 C CA . TYR B 1 351 ? 15.602 13.977 15.039 1 80.12 351 TYR B CA 1
ATOM 7360 C C . TYR B 1 351 ? 16.984 14.203 14.445 1 80.12 351 TYR B C 1
ATOM 7362 O O . TYR B 1 351 ? 17.531 13.328 13.766 1 80.12 351 TYR B O 1
ATOM 7370 N N . GLU B 1 352 ? 17.594 15.383 14.812 1 79.5 352 GLU B N 1
ATOM 7371 C CA . GLU B 1 352 ? 18.984 15.57 14.438 1 79.5 352 GLU B CA 1
ATOM 7372 C C . GLU B 1 352 ? 19.891 14.57 15.156 1 79.5 352 GLU B C 1
ATOM 7374 O O . GLU B 1 352 ? 20.828 14.039 14.562 1 79.5 352 GLU B O 1
ATOM 7379 N N . GLU B 1 353 ? 19.547 14.367 16.391 1 85.12 353 GLU B N 1
ATOM 7380 C CA . GLU B 1 353 ? 20.297 13.398 17.172 1 85.12 353 GLU B CA 1
ATOM 7381 C C . GLU B 1 353 ? 20.047 11.977 16.688 1 85.12 353 GLU B C 1
ATOM 7383 O O . GLU B 1 353 ? 20.969 11.164 16.625 1 85.12 353 GLU B O 1
ATOM 7388 N N . LEU B 1 354 ? 18.891 11.688 16.312 1 87 354 LEU B N 1
ATOM 7389 C CA . LEU B 1 354 ? 18.531 10.359 15.836 1 87 354 LEU B CA 1
ATOM 7390 C C . LEU B 1 354 ? 19.219 10.047 14.508 1 87 354 LEU B C 1
ATOM 7392 O O . LEU B 1 354 ? 19.609 8.906 14.258 1 87 354 LEU B O 1
ATOM 7396 N N . MET B 1 355 ? 19.422 11.094 13.688 1 84.56 355 MET B N 1
ATOM 7397 C CA . MET B 1 355 ? 20.031 10.93 12.375 1 84.56 355 MET B CA 1
ATOM 7398 C C . MET B 1 355 ? 21.484 10.5 12.508 1 84.56 355 MET B C 1
ATOM 7400 O O . MET B 1 355 ? 22.062 9.953 11.57 1 84.56 355 MET B O 1
ATOM 7404 N N . LYS B 1 356 ? 22.031 10.711 13.734 1 87.12 356 LYS B N 1
ATOM 7405 C CA . LYS B 1 356 ? 23.422 10.359 13.977 1 87.12 356 LYS B CA 1
ATOM 7406 C C . LYS B 1 356 ? 23.547 8.914 14.469 1 87.12 356 LYS B C 1
ATOM 7408 O O . LYS B 1 356 ? 24.656 8.367 14.531 1 87.12 356 LYS B O 1
ATOM 7413 N N . LEU B 1 357 ? 22.406 8.336 14.773 1 90.75 357 LEU B N 1
ATOM 7414 C CA . LEU B 1 357 ? 22.406 6.977 15.289 1 90.75 357 LEU B CA 1
ATOM 7415 C C . LEU B 1 357 ? 22.344 5.957 14.156 1 90.75 357 LEU B C 1
ATOM 7417 O O . LEU B 1 357 ? 22.016 6.309 13.023 1 90.75 357 LEU B O 1
ATOM 7421 N N . SER B 1 358 ? 22.672 4.777 14.555 1 91.62 358 SER B N 1
ATOM 7422 C CA . SER B 1 358 ? 22.531 3.684 13.602 1 91.62 358 SER B CA 1
ATOM 7423 C C . SER B 1 358 ? 21.078 3.287 13.43 1 91.62 358 SER B C 1
ATOM 7425 O O . SER B 1 358 ? 20.234 3.584 14.289 1 91.62 358 SER B O 1
ATOM 7427 N N . SER B 1 359 ? 20.781 2.641 12.305 1 90.94 359 SER B N 1
ATOM 7428 C CA . SER B 1 359 ? 19.422 2.158 12.039 1 90.94 359 SER B CA 1
ATOM 7429 C C . SER B 1 359 ? 18.938 1.256 13.164 1 90.94 359 SER B C 1
ATOM 7431 O O . SER B 1 359 ? 17.766 1.312 13.547 1 90.94 359 SER B O 1
ATOM 7433 N N . SER B 1 360 ? 19.812 0.446 13.711 1 92.38 360 SER B N 1
ATOM 7434 C CA . SER B 1 360 ? 19.453 -0.457 14.797 1 92.38 360 SER B CA 1
ATOM 7435 C C . SER B 1 360 ? 19.094 0.316 16.062 1 92.38 360 SER B C 1
ATOM 7437 O O . SER B 1 360 ? 18.141 -0.028 16.75 1 92.38 360 SER B O 1
ATOM 7439 N N . ASN B 1 361 ? 19.859 1.361 16.344 1 94.38 361 ASN B N 1
ATOM 7440 C CA . ASN B 1 361 ? 19.594 2.178 17.516 1 94.38 361 ASN B CA 1
ATOM 7441 C C . ASN B 1 361 ? 18.281 2.943 17.375 1 94.38 361 ASN B C 1
ATOM 7443 O O . ASN B 1 361 ? 17.547 3.111 18.359 1 94.38 361 ASN B O 1
ATOM 7447 N N . ILE B 1 362 ? 18.031 3.404 16.172 1 94.56 362 ILE B N 1
ATOM 7448 C CA . ILE B 1 362 ? 16.766 4.086 15.914 1 94.56 362 ILE B CA 1
ATOM 7449 C C . ILE B 1 362 ? 15.609 3.115 16.109 1 94.56 362 ILE B C 1
ATOM 7451 O O . ILE B 1 362 ? 14.586 3.471 16.703 1 94.56 362 ILE B O 1
ATOM 7455 N N . SER B 1 363 ? 15.797 1.936 15.617 1 94.06 363 SER B N 1
ATOM 7456 C CA . SER B 1 363 ? 14.781 0.899 15.773 1 94.06 363 SER B CA 1
ATOM 7457 C C . SER B 1 363 ? 14.508 0.605 17.25 1 94.06 363 SER B C 1
ATOM 7459 O O . SER B 1 363 ? 13.359 0.5 17.672 1 94.06 363 SER B O 1
ATOM 7461 N N . ASP B 1 364 ? 15.555 0.529 18.078 1 95.5 364 ASP B N 1
ATOM 7462 C CA . ASP B 1 364 ? 15.414 0.276 19.516 1 95.5 364 ASP B CA 1
ATOM 7463 C C . ASP B 1 364 ? 14.703 1.434 20.219 1 95.5 364 ASP B C 1
ATOM 7465 O O . ASP B 1 364 ? 13.812 1.216 21.031 1 95.5 364 ASP B O 1
ATOM 7469 N N . TYR B 1 365 ? 15.148 2.58 19.859 1 95.25 365 TYR B N 1
ATOM 7470 C CA . TYR B 1 365 ? 14.508 3.766 20.422 1 95.25 365 TYR B CA 1
ATOM 7471 C C . TYR B 1 365 ? 13.016 3.781 20.078 1 95.25 365 TYR B C 1
ATOM 7473 O O . TYR B 1 365 ? 12.188 4.121 20.938 1 95.25 365 TYR B O 1
ATOM 7481 N N . THR B 1 366 ? 12.688 3.408 18.875 1 95.62 366 THR B N 1
ATOM 7482 C CA . THR B 1 366 ? 11.305 3.395 18.406 1 95.62 366 THR B CA 1
ATOM 7483 C C . THR B 1 366 ? 10.469 2.418 19.234 1 95.62 366 THR B C 1
ATOM 7485 O O . THR B 1 366 ? 9.391 2.773 19.719 1 95.62 366 THR B O 1
ATOM 7488 N N . ASN B 1 367 ? 10.992 1.246 19.484 1 95.12 367 ASN B N 1
ATOM 7489 C CA . ASN B 1 367 ? 10.25 0.19 20.172 1 95.12 367 ASN B CA 1
ATOM 7490 C C . ASN B 1 367 ? 10.125 0.471 21.656 1 95.12 367 ASN B C 1
ATOM 7492 O O . ASN B 1 367 ? 9.07 0.238 22.266 1 95.12 367 ASN B O 1
ATOM 7496 N N . GLU B 1 368 ? 11.164 1.008 22.203 1 95 368 GLU B N 1
ATOM 7497 C CA . GLU B 1 368 ? 11.273 1.042 23.656 1 95 368 GLU B CA 1
ATOM 7498 C C . GLU B 1 368 ? 10.773 2.373 24.219 1 95 368 GLU B C 1
ATOM 7500 O O . GLU B 1 368 ? 10.336 2.447 25.359 1 95 368 GLU B O 1
ATOM 7505 N N . LYS B 1 369 ? 10.859 3.379 23.391 1 94.25 369 LYS B N 1
ATOM 7506 C CA . LYS B 1 369 ? 10.555 4.703 23.922 1 94.25 369 LYS B CA 1
ATOM 7507 C C . LYS B 1 369 ? 9.453 5.383 23.125 1 94.25 369 LYS B C 1
ATOM 7509 O O . LYS B 1 369 ? 8.391 5.703 23.656 1 94.25 369 LYS B O 1
ATOM 7514 N N . ALA B 1 370 ? 9.609 5.531 21.828 1 94.94 370 ALA B N 1
ATOM 7515 C CA . ALA B 1 370 ? 8.711 6.348 21 1 94.94 370 ALA B CA 1
ATOM 7516 C C . ALA B 1 370 ? 7.312 5.75 20.969 1 94.94 370 ALA B C 1
ATOM 7518 O O . ALA B 1 370 ? 6.332 6.43 21.281 1 94.94 370 ALA B O 1
ATOM 7519 N N . ILE B 1 371 ? 7.18 4.438 20.609 1 96.62 371 ILE B N 1
ATOM 7520 C CA . ILE B 1 371 ? 5.867 3.82 20.438 1 96.62 371 ILE B CA 1
ATOM 7521 C C . ILE B 1 371 ? 5.137 3.773 21.781 1 96.62 371 ILE B C 1
ATOM 7523 O O . ILE B 1 371 ? 3.979 4.184 21.875 1 96.62 371 ILE B O 1
ATOM 7527 N N . PRO B 1 372 ? 5.801 3.344 22.875 1 95.44 372 PRO B N 1
ATOM 7528 C CA . PRO B 1 372 ? 5.094 3.352 24.172 1 95.44 372 PRO B CA 1
ATOM 7529 C C . PRO B 1 372 ? 4.598 4.742 24.562 1 95.44 372 PRO B C 1
ATOM 7531 O O . PRO B 1 372 ? 3.496 4.879 25.094 1 95.44 372 PRO B O 1
ATOM 7534 N N . ARG B 1 373 ? 5.375 5.773 24.281 1 93.31 373 ARG B N 1
ATOM 7535 C CA . ARG B 1 373 ? 4.961 7.145 24.578 1 93.31 373 ARG B CA 1
ATOM 7536 C C . ARG B 1 373 ? 3.709 7.516 23.781 1 93.31 373 ARG B C 1
ATOM 7538 O O . ARG B 1 373 ? 2.783 8.125 24.328 1 93.31 373 ARG B O 1
ATOM 7545 N N . ILE B 1 374 ? 3.652 7.168 22.547 1 94.81 374 ILE B N 1
ATOM 7546 C CA . ILE B 1 374 ? 2.514 7.461 21.688 1 94.81 374 ILE B CA 1
ATOM 7547 C C . ILE B 1 374 ? 1.284 6.699 22.172 1 94.81 374 ILE B C 1
ATOM 7549 O O . ILE B 1 374 ? 0.179 7.242 22.203 1 94.81 374 ILE B O 1
ATOM 7553 N N . LEU B 1 375 ? 1.52 5.438 22.531 1 95.38 375 LEU B N 1
ATOM 7554 C CA . LEU B 1 375 ? 0.406 4.605 22.969 1 95.38 375 LEU B CA 1
ATOM 7555 C C . LEU B 1 375 ? -0.215 5.16 24.25 1 95.38 375 LEU B C 1
ATOM 7557 O O . LEU B 1 375 ? -1.426 5.051 24.453 1 95.38 375 LEU B O 1
ATOM 7561 N N . ARG B 1 376 ? 0.583 5.82 25.047 1 90.94 376 ARG B N 1
ATOM 7562 C CA . ARG B 1 376 ? 0.056 6.457 26.25 1 90.94 376 ARG B CA 1
ATOM 7563 C C . ARG B 1 376 ? -0.89 7.602 25.891 1 90.94 376 ARG B C 1
ATOM 7565 O O . ARG B 1 376 ? -1.87 7.844 26.594 1 90.94 376 ARG B O 1
ATOM 7572 N N . MET B 1 377 ? -0.638 8.258 24.812 1 88.31 377 MET B N 1
ATOM 7573 C CA . MET B 1 377 ? -1.502 9.336 24.344 1 88.31 377 MET B CA 1
ATOM 7574 C C . MET B 1 377 ? -2.895 8.812 24.016 1 88.31 377 MET B C 1
ATOM 7576 O O . MET B 1 377 ? -3.877 9.547 24.094 1 88.31 377 MET B O 1
ATOM 7580 N N . PHE B 1 378 ? -2.967 7.523 23.656 1 90.88 378 PHE B N 1
ATOM 7581 C CA . PHE B 1 378 ? -4.238 6.902 23.297 1 90.88 378 PHE B CA 1
ATOM 7582 C C . PHE B 1 378 ? -4.805 6.121 24.484 1 90.88 378 PHE B C 1
ATOM 7584 O O . PHE B 1 378 ? -5.742 5.336 24.312 1 90.88 378 PHE B O 1
ATOM 7591 N N . SER B 1 379 ? -4.168 6.281 25.625 1 88 379 SER B N 1
ATOM 7592 C CA . SER B 1 379 ? -4.594 5.672 26.875 1 88 379 SER B CA 1
ATOM 7593 C C . SER B 1 379 ? -4.41 4.156 26.844 1 88 379 SER B C 1
ATOM 7595 O O . SER B 1 379 ? -5.207 3.416 27.422 1 88 379 SER B O 1
ATOM 7597 N N . PHE B 1 380 ? -3.5 3.707 26 1 89.62 380 PHE B N 1
ATOM 7598 C CA . PHE B 1 380 ? -3.057 2.32 26.062 1 89.62 380 PHE B CA 1
ATOM 7599 C C . PHE B 1 380 ? -1.902 2.164 27.047 1 89.62 380 PHE B C 1
ATOM 7601 O O . PHE B 1 380 ? -0.762 2.51 26.734 1 89.62 380 PHE B O 1
ATOM 7608 N N . HIS B 1 381 ? -2.137 1.689 28.172 1 80.19 381 HIS B N 1
ATOM 7609 C CA . HIS B 1 381 ? -1.15 1.664 29.25 1 80.19 381 HIS B CA 1
ATOM 7610 C C . HIS B 1 381 ? -0.871 0.237 29.703 1 80.19 381 HIS B C 1
ATOM 7612 O O . HIS B 1 381 ? 0.005 0.01 30.547 1 80.19 381 HIS B O 1
ATOM 7618 N N . GLY B 1 382 ? -1.593 -0.701 29.203 1 79.88 382 GLY B N 1
ATOM 7619 C CA . GLY B 1 382 ? -1.471 -2.047 29.75 1 79.88 382 GLY B CA 1
ATOM 7620 C C . GLY B 1 382 ? -0.188 -2.742 29.328 1 79.88 382 GLY B C 1
ATOM 7621 O O . GLY B 1 382 ? 0.184 -2.715 28.156 1 79.88 382 GLY B O 1
ATOM 7622 N N . THR B 1 383 ? 0.512 -3.154 30.297 1 76.69 383 THR B N 1
ATOM 7623 C CA . THR B 1 383 ? 1.779 -3.832 30.047 1 76.69 383 THR B CA 1
ATOM 7624 C C . THR B 1 383 ? 1.566 -5.074 29.188 1 76.69 383 THR B C 1
ATOM 7626 O O . THR B 1 383 ? 2.459 -5.477 28.438 1 76.69 383 THR B O 1
ATOM 7629 N N . ARG B 1 384 ? 0.374 -5.613 29.25 1 79.25 384 ARG B N 1
ATOM 7630 C CA . ARG B 1 384 ? 0.116 -6.871 28.562 1 79.25 384 ARG B CA 1
ATOM 7631 C C . ARG B 1 384 ? -0.081 -6.645 27.062 1 79.25 384 ARG B C 1
ATOM 7633 O O . ARG B 1 384 ? 0.363 -7.449 26.25 1 79.25 384 ARG B O 1
ATOM 7640 N N . GLU B 1 385 ? -0.7 -5.566 26.781 1 87.44 385 GLU B N 1
ATOM 7641 C CA . GLU B 1 385 ? -1.037 -5.344 25.375 1 87.44 385 GLU B CA 1
ATOM 7642 C C . GLU B 1 385 ? 0.104 -4.648 24.641 1 87.44 385 GLU B C 1
ATOM 7644 O O . GLU B 1 385 ? 0.174 -4.699 23.422 1 87.44 385 GLU B O 1
ATOM 7649 N N . LEU B 1 386 ? 1.024 -4.094 25.422 1 91.06 386 LEU B N 1
ATOM 7650 C CA . LEU B 1 386 ? 2.021 -3.201 24.844 1 91.06 386 LEU B CA 1
ATOM 7651 C C . LEU B 1 386 ? 2.865 -3.936 23.812 1 91.06 386 LEU B C 1
ATOM 7653 O O . LEU B 1 386 ? 3.066 -3.438 22.703 1 91.06 386 LEU B O 1
ATOM 7657 N N . PRO B 1 387 ? 3.363 -5.188 24.156 1 91.12 387 PRO B N 1
ATOM 7658 C CA . PRO B 1 387 ? 4.203 -5.855 23.156 1 91.12 387 PRO B CA 1
ATOM 7659 C C . PRO B 1 387 ? 3.461 -6.125 21.844 1 91.12 387 PRO B C 1
ATOM 7661 O O . PRO B 1 387 ? 4.039 -5.992 20.766 1 91.12 387 PRO B O 1
ATOM 7664 N N . MET B 1 388 ? 2.211 -6.457 21.938 1 91.56 388 MET B N 1
ATOM 7665 C CA . MET B 1 388 ? 1.401 -6.73 20.75 1 91.56 388 MET B CA 1
ATOM 7666 C C . MET B 1 388 ? 1.172 -5.457 19.938 1 91.56 388 MET B C 1
ATOM 7668 O O . MET B 1 388 ? 1.259 -5.473 18.719 1 91.56 388 MET B O 1
ATOM 7672 N N . LEU B 1 389 ? 0.884 -4.426 20.656 1 95.19 389 LEU B N 1
ATOM 7673 C CA . LEU B 1 389 ? 0.621 -3.158 19.984 1 95.19 389 LEU B CA 1
ATOM 7674 C C . LEU B 1 389 ? 1.882 -2.627 19.312 1 95.19 389 LEU B C 1
ATOM 7676 O O . LEU B 1 389 ? 1.82 -2.094 18.203 1 95.19 389 LEU B O 1
ATOM 7680 N N . VAL B 1 390 ? 3.008 -2.779 19.984 1 95.62 390 VAL B N 1
ATOM 7681 C CA . VAL B 1 390 ? 4.281 -2.363 19.406 1 95.62 390 VAL B CA 1
ATOM 7682 C C . VAL B 1 390 ? 4.527 -3.129 18.094 1 95.62 390 VAL B C 1
ATOM 7684 O O . VAL B 1 390 ? 4.918 -2.539 17.094 1 95.62 390 VAL B O 1
ATOM 7687 N N . ARG B 1 391 ? 4.27 -4.43 18.094 1 94.25 391 ARG B N 1
ATOM 7688 C CA . ARG B 1 391 ? 4.488 -5.254 16.906 1 94.25 391 ARG B CA 1
ATOM 7689 C C . ARG B 1 391 ? 3.539 -4.852 15.781 1 94.25 391 ARG B C 1
ATOM 7691 O O . ARG B 1 391 ? 3.936 -4.812 14.609 1 94.25 391 ARG B O 1
ATOM 7698 N N . ALA B 1 392 ? 2.297 -4.621 16.125 1 95.62 392 ALA B N 1
ATOM 7699 C CA . ALA B 1 392 ? 1.312 -4.207 15.125 1 95.62 392 ALA B CA 1
ATOM 7700 C C . ALA B 1 392 ? 1.712 -2.889 14.469 1 95.62 392 ALA B C 1
ATOM 7702 O O . ALA B 1 392 ? 1.618 -2.738 13.25 1 95.62 392 ALA B O 1
ATOM 7703 N N . ILE B 1 393 ? 2.195 -1.923 15.234 1 96.56 393 ILE B N 1
ATOM 7704 C CA . ILE B 1 393 ? 2.596 -0.614 14.727 1 96.56 393 ILE B CA 1
ATOM 7705 C C . ILE B 1 393 ? 3.832 -0.759 13.844 1 96.56 393 ILE B C 1
ATOM 7707 O O . ILE B 1 393 ? 3.906 -0.164 12.766 1 96.56 393 ILE B O 1
ATOM 7711 N N . ARG B 1 394 ? 4.758 -1.542 14.297 1 94.88 394 ARG B N 1
ATOM 7712 C CA . ARG B 1 394 ? 5.961 -1.797 13.508 1 94.88 394 ARG B CA 1
ATOM 7713 C C . ARG B 1 394 ? 5.617 -2.418 12.164 1 94.88 394 ARG B C 1
ATOM 7715 O O . ARG B 1 394 ? 6.176 -2.033 11.133 1 94.88 394 ARG B O 1
ATOM 7722 N N . TRP B 1 395 ? 4.703 -3.357 12.164 1 93.94 395 TRP B N 1
ATOM 7723 C CA . TRP B 1 395 ? 4.312 -4.016 10.922 1 93.94 395 TRP B CA 1
ATOM 7724 C C . TRP B 1 395 ? 3.66 -3.025 9.961 1 93.94 395 TRP B C 1
ATOM 7726 O O . TRP B 1 395 ? 3.934 -3.043 8.758 1 93.94 395 TRP B O 1
ATOM 7736 N N . GLU B 1 396 ? 2.812 -2.156 10.484 1 92.94 396 GLU B N 1
ATOM 7737 C CA . GLU B 1 396 ? 2.049 -1.219 9.664 1 92.94 396 GLU B CA 1
ATOM 7738 C C . GLU B 1 396 ? 2.963 -0.192 9 1 92.94 396 GLU B C 1
ATOM 7740 O O . GLU B 1 396 ? 2.764 0.161 7.836 1 92.94 396 GLU B O 1
ATOM 7745 N N . TYR B 1 397 ? 4.055 0.236 9.727 1 91.62 397 TYR B N 1
ATOM 7746 C CA . TYR B 1 397 ? 4.746 1.427 9.242 1 91.62 397 TYR B CA 1
ATOM 7747 C C . TYR B 1 397 ? 6.211 1.129 8.953 1 91.62 397 TYR B C 1
ATOM 7749 O O . TYR B 1 397 ? 6.914 1.953 8.367 1 91.62 397 TYR B O 1
ATOM 7757 N N . TRP B 1 398 ? 6.734 -0.007 9.359 1 88.31 398 TRP B N 1
ATOM 7758 C CA . TRP B 1 398 ? 8.172 -0.261 9.289 1 88.31 398 TRP B CA 1
ATOM 7759 C C . TRP B 1 398 ? 8.469 -1.491 8.438 1 88.31 398 TRP B C 1
ATOM 7761 O O . TRP B 1 398 ? 9.625 -1.835 8.219 1 88.31 398 TRP B O 1
ATOM 7771 N N . SER B 1 399 ? 7.445 -2.301 8.047 1 72.31 399 SER B N 1
ATOM 7772 C CA . SER B 1 399 ? 7.66 -3.605 7.426 1 72.31 399 SER B CA 1
ATOM 7773 C C . SER B 1 399 ? 8.203 -3.463 6.008 1 72.31 399 SER B C 1
ATOM 7775 O O . SER B 1 399 ? 8.891 -4.355 5.508 1 72.31 399 SER B O 1
ATOM 7777 N N . GLU B 1 400 ? 7.746 -2.533 5.246 1 65.44 400 GLU B N 1
ATOM 7778 C CA . GLU B 1 400 ? 8.219 -2.463 3.867 1 65.44 400 GLU B CA 1
ATOM 7779 C C . GLU B 1 400 ? 9.188 -1.3 3.674 1 65.44 400 GLU B C 1
ATOM 7781 O O . GLU B 1 400 ? 8.977 -0.214 4.219 1 65.44 400 GLU B O 1
ATOM 7786 N N . ASN B 1 401 ? 10.484 -1.687 3.564 1 56.69 401 ASN B N 1
ATOM 7787 C CA . ASN B 1 401 ? 11.414 -0.624 3.186 1 56.69 401 ASN B CA 1
ATOM 7788 C C . ASN B 1 401 ? 11.008 0.03 1.869 1 56.69 401 ASN B C 1
ATOM 7790 O O . ASN B 1 401 ? 11.531 -0.321 0.809 1 56.69 401 ASN B O 1
ATOM 7794 N N . LYS B 1 402 ? 9.797 0.613 1.986 1 52.19 402 LYS B N 1
ATOM 7795 C CA . LYS B 1 402 ? 9.266 1.288 0.805 1 52.19 402 LYS B CA 1
ATOM 7796 C C . LYS B 1 402 ? 10.234 2.348 0.295 1 52.19 402 LYS B C 1
ATOM 7798 O O . LYS B 1 402 ? 10.055 2.891 -0.797 1 52.19 402 LYS B O 1
ATOM 7803 N N . TYR B 1 403 ? 11.078 2.711 1.224 1 47.06 403 TYR B N 1
ATOM 7804 C CA . TYR B 1 403 ? 11.781 3.938 0.874 1 47.06 403 TYR B CA 1
ATOM 7805 C C . TYR B 1 403 ? 13.156 3.625 0.29 1 47.06 403 TYR B C 1
ATOM 7807 O O . TYR B 1 403 ? 13.812 2.67 0.709 1 47.06 403 TYR B O 1
ATOM 7815 N N . ARG B 1 404 ? 13.164 3.877 -0.987 1 54.97 404 ARG B N 1
ATOM 7816 C CA . ARG B 1 404 ? 14.203 3.705 -1.995 1 54.97 404 ARG B CA 1
ATOM 7817 C C . ARG B 1 404 ? 15.5 4.383 -1.563 1 54.97 404 ARG B C 1
ATOM 7819 O O . ARG B 1 404 ? 16.438 4.52 -2.361 1 54.97 404 ARG B O 1
ATOM 7826 N N . SER B 1 405 ? 15.656 4.891 -0.186 1 54.38 405 SER B N 1
ATOM 7827 C CA . SER B 1 405 ? 16.938 5.57 -0.059 1 54.38 405 SER B CA 1
ATOM 7828 C C . SER B 1 405 ? 18.094 4.57 0.05 1 54.38 405 SER B C 1
ATOM 7830 O O . SER B 1 405 ? 17.891 3.449 0.524 1 54.38 405 SER B O 1
ATOM 7832 N N . ASN B 1 406 ? 18.969 4.66 -0.656 1 62.38 406 ASN B N 1
ATOM 7833 C CA . ASN B 1 406 ? 20.203 3.902 -0.519 1 62.38 406 ASN B CA 1
ATOM 7834 C C . ASN B 1 406 ? 20.797 4.039 0.882 1 62.38 406 ASN B C 1
ATOM 7836 O O . ASN B 1 406 ? 21.906 3.568 1.142 1 62.38 406 ASN B O 1
ATOM 7840 N N . ASN B 1 407 ? 19.938 4.793 1.868 1 76.69 407 ASN B N 1
ATOM 7841 C CA . ASN B 1 407 ? 20.422 5.008 3.227 1 76.69 407 ASN B CA 1
ATOM 7842 C C . ASN B 1 407 ? 19.469 4.445 4.266 1 76.69 407 ASN B C 1
ATOM 7844 O O . ASN B 1 407 ? 18.391 5.02 4.504 1 76.69 407 ASN B O 1
ATOM 7848 N N . GLU B 1 408 ? 19.859 3.471 4.93 1 82.44 408 GLU B N 1
ATOM 7849 C CA . GLU B 1 408 ? 19.031 2.752 5.895 1 82.44 408 GLU B CA 1
ATOM 7850 C C . GLU B 1 408 ? 18.656 3.641 7.078 1 82.44 408 GLU B C 1
ATOM 7852 O O . GLU B 1 408 ? 17.578 3.502 7.652 1 82.44 408 GLU B O 1
ATOM 7857 N N . ASN B 1 409 ? 19.562 4.551 7.418 1 83.94 409 ASN B N 1
ATOM 7858 C CA . ASN B 1 409 ? 19.297 5.453 8.539 1 83.94 409 ASN B CA 1
ATOM 7859 C C . ASN B 1 409 ? 18.156 6.422 8.219 1 83.94 409 ASN B C 1
ATOM 7861 O O . ASN B 1 409 ? 17.281 6.664 9.062 1 83.94 409 ASN B O 1
ATOM 7865 N N . ILE B 1 410 ? 18.156 6.918 7.039 1 84.12 410 ILE B N 1
ATOM 7866 C CA . ILE B 1 410 ? 17.109 7.848 6.617 1 84.12 410 ILE B CA 1
ATOM 7867 C C . ILE B 1 410 ? 15.758 7.129 6.582 1 84.12 410 ILE B C 1
ATOM 7869 O O . ILE B 1 410 ? 14.742 7.684 7.008 1 84.12 410 ILE B O 1
ATOM 7873 N N . ASP B 1 411 ? 15.82 5.898 6.191 1 86.69 411 ASP B N 1
ATOM 7874 C CA . ASP B 1 411 ? 14.594 5.113 6.145 1 86.69 411 ASP B CA 1
ATOM 7875 C C . ASP B 1 411 ? 14.039 4.875 7.547 1 86.69 411 ASP B C 1
ATOM 7877 O O . ASP B 1 411 ? 12.828 4.973 7.766 1 86.69 411 ASP B O 1
ATOM 7881 N N . SER B 1 412 ? 14.945 4.574 8.453 1 90.44 412 SER B N 1
ATOM 7882 C CA . SER B 1 412 ? 14.523 4.32 9.828 1 90.44 412 SER B CA 1
ATOM 7883 C C . SER B 1 412 ? 13.953 5.578 10.477 1 90.44 412 SER B C 1
ATOM 7885 O O . SER B 1 412 ? 12.945 5.516 11.18 1 90.44 412 SER B O 1
ATOM 7887 N N . VAL B 1 413 ? 14.586 6.676 10.195 1 89.94 413 VAL B N 1
ATOM 7888 C CA . VAL B 1 413 ? 14.117 7.949 10.727 1 89.94 413 VAL B CA 1
ATOM 7889 C C . VAL B 1 413 ? 12.75 8.281 10.133 1 89.94 413 VAL B C 1
ATOM 7891 O O . VAL B 1 413 ? 11.852 8.742 10.852 1 89.94 413 VAL B O 1
ATOM 7894 N N . GLU B 1 414 ? 12.594 8.086 8.898 1 89.44 414 GLU B N 1
ATOM 7895 C CA . GLU B 1 414 ? 11.328 8.375 8.234 1 89.44 414 GLU B CA 1
ATOM 7896 C C . GLU B 1 414 ? 10.211 7.488 8.773 1 89.44 414 GLU B C 1
ATOM 7898 O O . GLU B 1 414 ? 9.078 7.941 8.953 1 89.44 414 GLU B O 1
ATOM 7903 N N . ASN B 1 415 ? 10.539 6.219 8.984 1 91.81 415 ASN B N 1
ATOM 7904 C CA . ASN B 1 415 ? 9.539 5.32 9.547 1 91.81 415 ASN B CA 1
ATOM 7905 C C . ASN B 1 415 ? 9.062 5.793 10.914 1 91.81 415 ASN B C 1
ATOM 7907 O O . ASN B 1 415 ? 7.863 5.82 11.188 1 91.81 415 ASN B O 1
ATOM 7911 N N . LEU B 1 416 ? 10.031 6.113 11.742 1 93.94 416 LEU B N 1
ATOM 7912 C CA . LEU B 1 416 ? 9.68 6.637 13.055 1 93.94 416 LEU B CA 1
ATOM 7913 C C . LEU B 1 416 ? 8.859 7.914 12.93 1 93.94 416 LEU B C 1
ATOM 7915 O O . LEU B 1 416 ? 7.852 8.078 13.617 1 93.94 416 LEU B O 1
ATOM 7919 N N . ALA B 1 417 ? 9.273 8.805 12.055 1 92.69 417 ALA B N 1
ATOM 7920 C CA . ALA B 1 417 ? 8.57 10.07 11.836 1 92.69 417 ALA B CA 1
ATOM 7921 C C . ALA B 1 417 ? 7.141 9.82 11.367 1 92.69 417 ALA B C 1
ATOM 7923 O O . ALA B 1 417 ? 6.223 10.555 11.742 1 92.69 417 ALA B O 1
ATOM 7924 N N . ARG B 1 418 ? 6.988 8.828 10.578 1 92.94 418 ARG B N 1
ATOM 7925 C CA . ARG B 1 418 ? 5.652 8.5 10.094 1 92.94 418 ARG B CA 1
ATOM 7926 C C . ARG B 1 418 ? 4.758 8.023 11.234 1 92.94 418 ARG B C 1
ATOM 7928 O O . ARG B 1 418 ? 3.592 8.414 11.312 1 92.94 418 ARG B O 1
ATOM 7935 N N . ILE B 1 419 ? 5.297 7.195 12.078 1 95.38 419 ILE B N 1
ATOM 7936 C CA . ILE B 1 419 ? 4.539 6.715 13.227 1 95.38 419 ILE B CA 1
ATOM 7937 C C . ILE B 1 419 ? 4.082 7.898 14.078 1 95.38 419 ILE B C 1
ATOM 7939 O O . ILE B 1 419 ? 2.895 8.023 14.383 1 95.38 419 ILE B O 1
ATOM 7943 N N . GLU B 1 420 ? 4.961 8.766 14.352 1 95.06 420 GLU B N 1
ATOM 7944 C CA . GLU B 1 420 ? 4.66 9.898 15.227 1 95.06 420 GLU B CA 1
ATOM 7945 C C . GLU B 1 420 ? 3.723 10.891 14.539 1 95.06 420 GLU B C 1
ATOM 7947 O O . GLU B 1 420 ? 2.773 11.383 15.156 1 95.06 420 GLU B O 1
ATOM 7952 N N . SER B 1 421 ? 3.975 11.18 13.273 1 94.69 421 SER B N 1
ATOM 7953 C CA . SER B 1 421 ? 3.164 12.141 12.539 1 94.69 421 SER B CA 1
ATOM 7954 C C . SER B 1 421 ? 1.732 11.648 12.367 1 94.69 421 SER B C 1
ATOM 7956 O O . SER B 1 421 ? 0.782 12.422 12.5 1 94.69 421 SER B O 1
ATOM 7958 N N . THR B 1 422 ? 1.615 10.367 12.062 1 95.12 422 THR B N 1
ATOM 7959 C CA . THR B 1 422 ? 0.276 9.812 11.891 1 95.12 422 THR B CA 1
ATOM 7960 C C . THR B 1 422 ? -0.493 9.828 13.203 1 95.12 422 THR B C 1
ATOM 7962 O O . THR B 1 422 ? -1.678 10.164 13.234 1 95.12 422 THR B O 1
ATOM 7965 N N . ALA B 1 423 ? 0.12 9.492 14.266 1 95.38 423 ALA B N 1
ATOM 7966 C CA . ALA B 1 423 ? -0.54 9.461 15.57 1 95.38 423 ALA B CA 1
ATOM 7967 C C . ALA B 1 423 ? -0.897 10.867 16.047 1 95.38 423 ALA B C 1
ATOM 7969 O O . ALA B 1 423 ? -2.027 11.117 16.469 1 95.38 423 ALA B O 1
ATOM 7970 N N . ARG B 1 424 ? -0.012 11.781 15.898 1 93.88 424 ARG B N 1
ATOM 7971 C CA . ARG B 1 424 ? -0.195 13.102 16.5 1 93.88 424 ARG B CA 1
ATOM 7972 C C . ARG B 1 424 ? -1.004 14.008 15.57 1 93.88 424 ARG B C 1
ATOM 7974 O O . ARG B 1 424 ? -1.959 14.656 16 1 93.88 424 ARG B O 1
ATOM 7981 N N . TRP B 1 425 ? -0.689 14.008 14.312 1 95.25 425 TRP B N 1
ATOM 7982 C CA . TRP B 1 425 ? -1.35 14.938 13.406 1 95.25 425 TRP B CA 1
ATOM 7983 C C . TRP B 1 425 ? -2.367 14.227 12.531 1 95.25 425 TRP B C 1
ATOM 7985 O O . TRP B 1 425 ? -3.398 14.797 12.164 1 95.25 425 TRP B O 1
ATOM 7995 N N . GLY B 1 426 ? -1.993 13.023 12.148 1 93.62 426 GLY B N 1
ATOM 7996 C CA . GLY B 1 426 ? -2.982 12.281 11.383 1 93.62 426 GLY B CA 1
ATOM 7997 C C . GLY B 1 426 ? -4.266 12.023 12.148 1 93.62 426 GLY B C 1
ATOM 7998 O O . GLY B 1 426 ? -5.328 12.531 11.781 1 93.62 426 GLY B O 1
ATOM 7999 N N . VAL B 1 427 ? -4.141 11.367 13.25 1 93.62 427 VAL B N 1
ATOM 8000 C CA . VAL B 1 427 ? -5.285 11.008 14.078 1 93.62 427 VAL B CA 1
ATOM 8001 C C . VAL B 1 427 ? -5.809 12.258 14.797 1 93.62 427 VAL B C 1
ATOM 8003 O O . VAL B 1 427 ? -7.02 12.5 14.82 1 93.62 427 VAL B O 1
ATOM 8006 N N . GLY B 1 428 ? -4.863 13 15.367 1 93.12 428 GLY B N 1
ATOM 8007 C CA . GLY B 1 428 ? -5.281 14.242 16 1 93.12 428 GLY B CA 1
ATOM 8008 C C . GLY B 1 428 ? -6.031 15.164 15.062 1 93.12 428 GLY B C 1
ATOM 8009 O O . GLY B 1 428 ? -7.039 15.758 15.453 1 93.12 428 GLY B O 1
ATOM 8010 N N . GLY B 1 429 ? -5.508 15.273 13.852 1 93.88 429 GLY B N 1
ATOM 8011 C CA . GLY B 1 429 ? -6.168 16.094 12.852 1 93.88 429 GLY B CA 1
ATOM 8012 C C . GLY B 1 429 ? -7.551 15.586 12.484 1 93.88 429 GLY B C 1
ATOM 8013 O O . GLY B 1 429 ? -8.477 16.375 12.281 1 93.88 429 GLY B O 1
ATOM 8014 N N . ALA B 1 430 ? -7.68 14.297 12.422 1 92.62 430 ALA B N 1
ATOM 8015 C CA . ALA B 1 430 ? -8.984 13.711 12.109 1 92.62 430 ALA B CA 1
ATOM 8016 C C . ALA B 1 430 ? -9.992 13.984 13.219 1 92.62 430 ALA B C 1
ATOM 8018 O O . ALA B 1 430 ? -11.156 14.297 12.953 1 92.62 430 ALA B O 1
ATOM 8019 N N . LEU B 1 431 ? -9.578 13.844 14.445 1 91.81 431 LEU B N 1
ATOM 8020 C CA . LEU B 1 431 ? -10.453 14.109 15.578 1 91.81 431 LEU B CA 1
ATOM 8021 C C . LEU B 1 431 ? -10.836 15.586 15.633 1 91.81 431 LEU B C 1
ATOM 8023 O O . LEU B 1 431 ? -12 15.914 15.891 1 91.81 431 LEU B O 1
ATOM 8027 N N . LEU B 1 432 ? -9.883 16.438 15.367 1 93.69 432 LEU B N 1
ATOM 8028 C CA . LEU B 1 432 ? -10.172 17.859 15.328 1 93.69 432 LEU B CA 1
ATOM 8029 C C . LEU B 1 432 ? -11.125 18.188 14.188 1 93.69 432 LEU B C 1
ATOM 8031 O O . LEU B 1 432 ? -12.086 18.938 14.367 1 93.69 432 LEU B O 1
ATOM 8035 N N . ALA B 1 433 ? -10.859 17.641 13.016 1 94.44 433 ALA B N 1
ATOM 8036 C CA . ALA B 1 433 ? -11.727 17.875 11.859 1 94.44 433 ALA B CA 1
ATOM 8037 C C . ALA B 1 433 ? -13.156 17.438 12.148 1 94.44 433 ALA B C 1
ATOM 8039 O O . ALA B 1 433 ? -14.109 18.109 11.75 1 94.44 433 ALA B O 1
ATOM 8040 N N . ALA B 1 434 ? -13.305 16.312 12.82 1 91.25 434 ALA B N 1
ATOM 8041 C CA . ALA B 1 434 ? -14.633 15.82 13.164 1 91.25 434 ALA B CA 1
ATOM 8042 C C . ALA B 1 434 ? -15.359 16.812 14.078 1 91.25 434 ALA B C 1
ATOM 8044 O O . ALA B 1 434 ? -16.547 17.062 13.914 1 91.25 434 ALA B O 1
ATOM 8045 N N . ARG B 1 435 ? -14.641 17.344 15.016 1 90.44 435 ARG B N 1
ATOM 8046 C CA . ARG B 1 435 ? -15.219 18.328 15.914 1 90.44 435 ARG B CA 1
ATOM 8047 C C . ARG B 1 435 ? -15.609 19.594 15.164 1 90.44 435 ARG B C 1
ATOM 8049 O O . ARG B 1 435 ? -16.703 20.141 15.375 1 90.44 435 ARG B O 1
ATOM 8056 N N . LEU B 1 436 ? -14.758 20.078 14.289 1 92.38 436 LEU B N 1
ATOM 8057 C CA . LEU B 1 436 ? -15.031 21.266 13.492 1 92.38 436 LEU B CA 1
ATOM 8058 C C . LEU B 1 436 ? -16.219 21.047 12.57 1 92.38 436 LEU B C 1
ATOM 8060 O O . LEU B 1 436 ? -17.047 21.938 12.375 1 92.38 436 LEU B O 1
ATOM 8064 N N . ALA B 1 437 ? -16.312 19.859 12.047 1 91.25 437 ALA B N 1
ATOM 8065 C CA . ALA B 1 437 ? -17.375 19.531 11.086 1 91.25 437 ALA B CA 1
ATOM 8066 C C . ALA B 1 437 ? -18.75 19.578 11.758 1 91.25 437 ALA B C 1
ATOM 8068 O O . ALA B 1 437 ? -19.766 19.781 11.086 1 91.25 437 ALA B O 1
ATOM 8069 N N . ARG B 1 438 ? -18.797 19.328 13.008 1 88.31 438 ARG B N 1
ATOM 8070 C CA . ARG B 1 438 ? -20.047 19.375 13.742 1 88.31 438 ARG B CA 1
ATOM 8071 C C . ARG B 1 438 ? -20.531 20.812 13.922 1 88.31 438 ARG B C 1
ATOM 8073 O O . ARG B 1 438 ? -21.719 21.062 14.086 1 88.31 438 ARG B O 1
ATOM 8080 N N . ARG B 1 439 ? -19.625 21.734 13.828 1 88.31 439 ARG B N 1
ATOM 8081 C CA . ARG B 1 439 ? -19.953 23.125 14.133 1 88.31 439 ARG B CA 1
ATOM 8082 C C . ARG B 1 439 ? -20 23.969 12.859 1 88.31 439 ARG B C 1
ATOM 8084 O O . ARG B 1 439 ? -20.766 24.922 12.781 1 88.31 439 ARG B O 1
ATOM 8091 N N . TYR B 1 440 ? -19.188 23.609 11.938 1 89.94 440 TYR B N 1
ATOM 8092 C CA . TYR B 1 440 ? -19.078 24.406 10.719 1 89.94 440 TYR B CA 1
ATOM 8093 C C . TYR B 1 440 ? -19.516 23.609 9.5 1 89.94 440 TYR B C 1
ATOM 8095 O O . TYR B 1 440 ? -19.047 22.484 9.273 1 89.94 440 TYR B O 1
ATOM 8103 N N . SER B 1 441 ? -20.375 24.172 8.719 1 86.25 441 SER B N 1
ATOM 8104 C CA . SER B 1 441 ? -21.047 23.438 7.648 1 86.25 441 SER B CA 1
ATOM 8105 C C . SER B 1 441 ? -20.125 23.234 6.457 1 86.25 441 SER B C 1
ATOM 8107 O O . SER B 1 441 ? -20.312 22.297 5.672 1 86.25 441 SER B O 1
ATOM 8109 N N . LYS B 1 442 ? -19.172 24.109 6.258 1 92.69 442 LYS B N 1
ATOM 8110 C CA . LYS B 1 442 ? -18.25 23.984 5.137 1 92.69 442 LYS B CA 1
ATOM 8111 C C . LYS B 1 442 ? -16.812 23.781 5.629 1 92.69 442 LYS B C 1
ATOM 8113 O O . LYS B 1 442 ? -16.156 24.734 6.055 1 92.69 442 LYS B O 1
ATOM 8118 N N . LEU B 1 443 ? -16.406 22.562 5.551 1 95.44 443 LEU B N 1
ATOM 8119 C CA . LEU B 1 443 ? -15.055 22.172 5.961 1 95.44 443 LEU B CA 1
ATOM 8120 C C . LEU B 1 443 ? -14.367 21.344 4.879 1 95.44 443 LEU B C 1
ATOM 8122 O O . LEU B 1 443 ? -14.953 20.391 4.355 1 95.44 443 LEU B O 1
ATOM 8126 N N . TYR B 1 444 ? -13.242 21.797 4.48 1 97.12 444 TYR B N 1
ATOM 8127 C CA . TYR B 1 444 ? -12.375 21.016 3.6 1 97.12 444 TYR B CA 1
ATOM 8128 C C . TYR B 1 444 ? -11.102 20.594 4.328 1 97.12 444 TYR B C 1
ATOM 8130 O O . TYR B 1 444 ? -10.547 21.359 5.125 1 97.12 444 TYR B O 1
ATOM 8138 N N . VAL B 1 445 ? -10.695 19.344 4.125 1 96.5 445 VAL B N 1
ATOM 8139 C CA . VAL B 1 445 ? -9.531 18.797 4.809 1 96.5 445 VAL B CA 1
ATOM 8140 C C . VAL B 1 445 ? -8.547 18.234 3.783 1 96.5 445 VAL B C 1
ATOM 8142 O O . VAL B 1 445 ? -8.945 17.609 2.807 1 96.5 445 VAL B O 1
ATOM 8145 N N . TYR B 1 446 ? -7.211 18.516 3.973 1 95.5 446 TYR B N 1
ATOM 8146 C CA . TYR B 1 446 ? -6.215 17.953 3.062 1 95.5 446 TYR B CA 1
ATOM 8147 C C . TYR B 1 446 ? -5.051 17.344 3.836 1 95.5 446 TYR B C 1
ATOM 8149 O O . TYR B 1 446 ? -4.848 17.656 5.012 1 95.5 446 TYR B O 1
ATOM 8157 N N . ARG B 1 447 ? -4.391 16.5 3.271 1 94.31 447 ARG B N 1
ATOM 8158 C CA . ARG B 1 447 ? -3.051 16.062 3.633 1 94.31 447 ARG B CA 1
ATOM 8159 C C . ARG B 1 447 ? -2.057 16.344 2.51 1 94.31 447 ARG B C 1
ATOM 8161 O O . ARG B 1 447 ? -2.229 15.859 1.389 1 94.31 447 ARG B O 1
ATOM 8168 N N . TYR B 1 448 ? -1.107 17.203 2.84 1 93.12 448 TYR B N 1
ATOM 8169 C CA . TYR B 1 448 ? -0.024 17.484 1.903 1 93.12 448 TYR B CA 1
ATOM 8170 C C . TYR B 1 448 ? 1.06 16.406 1.999 1 93.12 448 TYR B C 1
ATOM 8172 O O . TYR B 1 448 ? 1.679 16.234 3.051 1 93.12 448 TYR B O 1
ATOM 8180 N N . SER B 1 449 ? 1.306 15.656 0.925 1 89.31 449 SER B N 1
ATOM 8181 C CA . SER B 1 449 ? 2.197 14.5 1.002 1 89.31 449 SER B CA 1
ATOM 8182 C C . SER B 1 449 ? 3.307 14.586 -0.04 1 89.31 449 SER B C 1
ATOM 8184 O O . SER B 1 449 ? 4.078 13.641 -0.215 1 89.31 449 SER B O 1
ATOM 8186 N N . GLN B 1 450 ? 3.447 15.68 -0.694 1 85.38 450 GLN B N 1
ATOM 8187 C CA . GLN B 1 450 ? 4.504 15.836 -1.69 1 85.38 450 GLN B CA 1
ATOM 8188 C C . GLN B 1 450 ? 5.836 16.172 -1.031 1 85.38 450 GLN B C 1
ATOM 8190 O O . GLN B 1 450 ? 5.941 17.172 -0.317 1 85.38 450 GLN B O 1
ATOM 8195 N N . PRO B 1 451 ? 6.785 15.211 -1.301 1 78.31 451 PRO B N 1
ATOM 8196 C CA . PRO B 1 451 ? 8.102 15.586 -0.773 1 78.31 451 PRO B CA 1
ATOM 8197 C C . PRO B 1 451 ? 8.633 16.875 -1.384 1 78.31 451 PRO B C 1
ATOM 8199 O O . PRO B 1 451 ? 8.422 17.141 -2.57 1 78.31 451 PRO B O 1
ATOM 8202 N N . ALA B 1 452 ? 8.914 17.734 -0.412 1 69.88 452 ALA B N 1
ATOM 8203 C CA . ALA B 1 452 ? 9.602 18.922 -0.911 1 69.88 452 ALA B CA 1
ATOM 8204 C C . ALA B 1 452 ? 11.109 18.797 -0.766 1 69.88 452 ALA B C 1
ATOM 8206 O O . ALA B 1 452 ? 11.594 18 0.047 1 69.88 452 ALA B O 1
ATOM 8207 N N . GLY B 1 453 ? 11.781 19.219 -1.735 1 70.44 453 GLY B N 1
ATOM 8208 C CA . GLY B 1 453 ? 13.227 19.203 -1.62 1 70.44 453 GLY B CA 1
ATOM 8209 C C . GLY B 1 453 ? 13.742 19.969 -0.407 1 70.44 453 GLY B C 1
ATOM 8210 O O . GLY B 1 453 ? 14.891 19.781 0.003 1 70.44 453 GLY B O 1
ATOM 8211 N N . VAL B 1 454 ? 12.734 20.875 0.334 1 77.94 454 VAL B N 1
ATOM 8212 C CA . VAL B 1 454 ? 13.219 21.688 1.444 1 77.94 454 VAL B CA 1
ATOM 8213 C C . VAL B 1 454 ? 12.07 22 2.398 1 77.94 454 VAL B C 1
ATOM 8215 O O . VAL B 1 454 ? 10.906 22.031 1.99 1 77.94 454 VAL B O 1
ATOM 8218 N N . ASP B 1 455 ? 12.422 22.172 3.717 1 78.31 455 ASP B N 1
ATOM 8219 C CA . ASP B 1 455 ? 11.422 22.625 4.684 1 78.31 455 ASP B CA 1
ATOM 8220 C C . ASP B 1 455 ? 11.562 24.109 4.969 1 78.31 455 ASP B C 1
ATOM 8222 O O . ASP B 1 455 ? 12.312 24.812 4.289 1 78.31 455 ASP B O 1
ATOM 8226 N N . ILE B 1 456 ? 10.805 24.672 5.938 1 82.56 456 ILE B N 1
ATOM 8227 C CA . ILE B 1 456 ? 10.695 26.109 6.219 1 82.56 456 ILE B CA 1
ATOM 8228 C C . ILE B 1 456 ? 12.008 26.625 6.793 1 82.56 456 ILE B C 1
ATOM 8230 O O . ILE B 1 456 ? 12.25 27.828 6.812 1 82.56 456 ILE B O 1
ATOM 8234 N N . LEU B 1 457 ? 12.844 25.688 7.262 1 79.12 457 LEU B N 1
ATOM 8235 C CA . LEU B 1 457 ? 14.141 26.078 7.801 1 79.12 457 LEU B CA 1
ATOM 8236 C C . LEU B 1 457 ? 15.242 25.891 6.77 1 79.12 457 LEU B C 1
ATOM 8238 O O . LEU B 1 457 ? 16.422 26.109 7.066 1 79.12 457 LEU B O 1
ATOM 8242 N N . GLY B 1 458 ? 14.836 25.484 5.594 1 77.31 458 GLY B N 1
ATOM 8243 C CA . GLY B 1 458 ? 15.781 25.328 4.496 1 77.31 458 GLY B CA 1
ATOM 8244 C C . GLY B 1 458 ? 16.5 23.984 4.512 1 77.31 458 GLY B C 1
ATOM 8245 O O . GLY B 1 458 ? 17.438 23.781 3.748 1 77.31 458 GLY B O 1
ATOM 8246 N N . ARG B 1 459 ? 16.094 23.031 5.297 1 78.25 459 ARG B N 1
ATOM 8247 C CA . ARG B 1 459 ? 16.75 21.734 5.379 1 78.25 459 ARG B CA 1
ATOM 8248 C C . ARG B 1 459 ? 16.297 20.812 4.258 1 78.25 459 ARG B C 1
ATOM 8250 O O . ARG B 1 459 ? 15.102 20.766 3.936 1 78.25 459 ARG B O 1
ATOM 8257 N N . GLN B 1 460 ? 17.312 20.188 3.686 1 73.12 460 GLN B N 1
ATOM 8258 C CA . GLN B 1 460 ? 17.047 19.266 2.588 1 73.12 460 GLN B CA 1
ATOM 8259 C C . GLN B 1 460 ? 17.141 17.812 3.051 1 73.12 460 GLN B C 1
ATOM 8261 O O . GLN B 1 460 ? 18.203 17.391 3.523 1 73.12 460 GLN B O 1
ATOM 8266 N N . PHE B 1 461 ? 15.984 17.266 3.125 1 69.38 461 PHE B N 1
ATOM 8267 C CA . PHE B 1 461 ? 16.047 15.844 3.424 1 69.38 461 PHE B CA 1
ATOM 8268 C C . PHE B 1 461 ? 15.445 15.031 2.287 1 69.38 461 PHE B C 1
ATOM 8270 O O . PHE B 1 461 ? 14.586 15.516 1.551 1 69.38 461 PHE B O 1
ATOM 8277 N N . ASN B 1 462 ? 15.984 13.898 2.02 1 78.06 462 ASN B N 1
ATOM 8278 C CA . ASN B 1 462 ? 15.5 13.023 0.961 1 78.06 462 ASN B CA 1
ATOM 8279 C C . ASN B 1 462 ? 14.461 12.039 1.483 1 78.06 462 ASN B C 1
ATOM 8281 O O . ASN B 1 462 ? 14.555 10.836 1.229 1 78.06 462 ASN B O 1
ATOM 8285 N N . PHE B 1 463 ? 13.469 12.711 2.215 1 82.44 463 PHE B N 1
ATOM 8286 C CA . PHE B 1 463 ? 12.375 11.867 2.672 1 82.44 463 PHE B CA 1
ATOM 8287 C C . PHE B 1 463 ? 11.344 11.672 1.565 1 82.44 463 PHE B C 1
ATOM 8289 O O . PHE B 1 463 ? 11.273 12.469 0.629 1 82.44 463 PHE B O 1
ATOM 8296 N N . SER B 1 464 ? 10.523 10.625 1.713 1 81 464 SER B N 1
ATOM 8297 C CA . SER B 1 464 ? 9.547 10.297 0.678 1 81 464 SER B CA 1
ATOM 8298 C C . SER B 1 464 ? 8.234 11.039 0.901 1 81 464 SER B C 1
ATOM 8300 O O . SER B 1 464 ? 7.359 11.047 0.03 1 81 464 SER B O 1
ATOM 8302 N N . GLY B 1 465 ? 8.094 11.742 2.037 1 86.94 465 GLY B N 1
ATOM 8303 C CA . GLY B 1 465 ? 6.898 12.508 2.342 1 86.94 465 GLY B CA 1
ATOM 8304 C C . GLY B 1 465 ? 7.168 13.984 2.562 1 86.94 465 GLY B C 1
ATOM 8305 O O . GLY B 1 465 ? 8.258 14.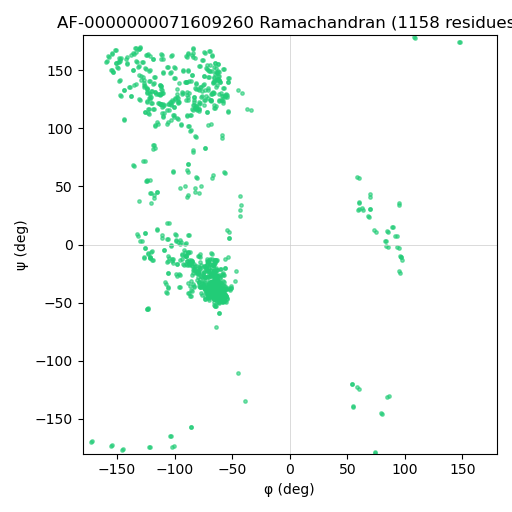469 2.256 1 86.94 465 GLY B O 1
ATOM 8306 N N . ALA B 1 466 ? 6.145 14.711 2.951 1 90.12 466 ALA B N 1
ATOM 8307 C CA . ALA B 1 466 ? 6.234 16.141 3.18 1 90.12 466 ALA B CA 1
ATOM 8308 C C . ALA B 1 466 ? 6.461 16.453 4.656 1 90.12 466 ALA B C 1
ATOM 8310 O O . ALA B 1 466 ? 5.645 16.094 5.508 1 90.12 466 ALA B O 1
ATOM 8311 N N . VAL B 1 467 ? 7.539 17.156 4.906 1 91 467 VAL B N 1
ATOM 8312 C CA . VAL B 1 467 ? 7.852 17.531 6.281 1 91 467 VAL B CA 1
ATOM 8313 C C . VAL B 1 467 ? 7.086 18.797 6.656 1 91 467 VAL B C 1
ATOM 8315 O O . VAL B 1 467 ? 6.484 19.453 5.797 1 91 467 VAL B O 1
ATOM 8318 N N . HIS B 1 468 ? 7.078 19.156 7.91 1 92.25 468 HIS B N 1
ATOM 8319 C CA . HIS B 1 468 ? 6.391 20.344 8.414 1 92.25 468 HIS B CA 1
ATOM 8320 C C . HIS B 1 468 ? 6.863 21.594 7.695 1 92.25 468 HIS B C 1
ATOM 8322 O O . HIS B 1 468 ? 8.07 21.828 7.57 1 92.25 468 HIS B O 1
ATOM 8328 N N . GLY B 1 469 ? 5.918 22.359 7.195 1 91.44 469 GLY B N 1
ATOM 8329 C CA . GLY B 1 469 ? 6.254 23.641 6.578 1 91.44 469 GLY B CA 1
ATOM 8330 C C . GLY B 1 469 ? 6.387 23.547 5.07 1 91.44 469 GLY B C 1
ATOM 8331 O O . GLY B 1 469 ? 6.391 24.578 4.383 1 91.44 469 GLY B O 1
ATOM 8332 N N . THR B 1 470 ? 6.395 22.297 4.516 1 89.69 470 THR B N 1
ATOM 8333 C CA . THR B 1 470 ? 6.543 22.156 3.074 1 89.69 470 THR B CA 1
ATOM 8334 C C . THR B 1 470 ? 5.336 22.734 2.342 1 89.69 470 THR B C 1
ATOM 8336 O O . THR B 1 470 ? 5.477 23.281 1.246 1 89.69 470 THR B O 1
ATOM 8339 N N . ASP B 1 471 ? 4.207 22.594 2.885 1 92.75 471 ASP B N 1
ATOM 8340 C CA . ASP B 1 471 ? 3.01 23.156 2.262 1 92.75 471 ASP B CA 1
ATOM 8341 C C . ASP B 1 471 ? 3.027 24.688 2.299 1 92.75 471 ASP B C 1
ATOM 8343 O O . ASP B 1 471 ? 2.535 25.328 1.379 1 92.75 471 ASP B O 1
ATOM 8347 N N . LEU B 1 472 ? 3.623 25.234 3.348 1 94 472 LEU B N 1
ATOM 8348 C CA . LEU B 1 472 ? 3.75 26.688 3.416 1 94 472 LEU B CA 1
ATOM 8349 C C . LEU B 1 472 ? 4.73 27.203 2.367 1 94 472 LEU B C 1
ATOM 8351 O O . LEU B 1 472 ? 4.488 28.219 1.729 1 94 472 LEU B O 1
ATOM 8355 N N . VAL B 1 473 ? 5.824 26.5 2.199 1 91 473 VAL B N 1
ATOM 8356 C CA . VAL B 1 473 ? 6.797 26.859 1.171 1 91 473 VAL B CA 1
ATOM 8357 C C . VAL B 1 473 ? 6.141 26.781 -0.206 1 91 473 VAL B C 1
ATOM 8359 O O . VAL B 1 473 ? 6.348 27.672 -1.044 1 91 473 VAL B O 1
ATOM 8362 N N . SER B 1 474 ? 5.348 25.766 -0.371 1 90.5 474 SER B N 1
ATOM 8363 C CA . SER B 1 474 ? 4.629 25.625 -1.634 1 90.5 474 SER B CA 1
ATOM 8364 C C . SER B 1 474 ? 3.637 26.75 -1.844 1 90.5 474 SER B C 1
ATOM 8366 O O . SER B 1 474 ? 3.512 27.281 -2.951 1 90.5 474 SER B O 1
ATOM 8368 N N . LEU B 1 475 ? 2.982 27.141 -0.858 1 94.12 475 LEU B N 1
ATOM 8369 C CA . LEU B 1 475 ? 1.958 28.172 -0.925 1 94.12 475 LEU B CA 1
ATOM 8370 C C . LEU B 1 475 ? 2.57 29.516 -1.289 1 94.12 475 LEU B C 1
ATOM 8372 O O . LEU B 1 475 ? 2.025 30.25 -2.121 1 94.12 475 LEU B O 1
ATOM 8376 N N . LEU B 1 476 ? 3.74 29.828 -0.66 1 93.12 476 LEU B N 1
ATOM 8377 C CA . LEU B 1 476 ? 4.305 31.172 -0.812 1 93.12 476 LEU B CA 1
ATOM 8378 C C . LEU B 1 476 ? 5.309 31.203 -1.96 1 93.12 476 LEU B C 1
ATOM 8380 O O . LEU B 1 476 ? 5.832 32.281 -2.299 1 93.12 476 LEU B O 1
ATOM 8384 N N . GLY B 1 477 ? 5.652 30.062 -2.502 1 87.12 477 GLY B N 1
ATOM 8385 C CA . GLY B 1 477 ? 6.289 29.938 -3.803 1 87.12 477 GLY B CA 1
ATOM 8386 C C . GLY B 1 477 ? 7.777 30.219 -3.768 1 87.12 477 GLY B C 1
ATOM 8387 O O . GLY B 1 477 ? 8.445 29.938 -2.77 1 87.12 477 GLY B O 1
ATOM 8388 N N . ASN B 1 478 ? 8.227 30.797 -4.855 1 84.69 478 ASN B N 1
ATOM 8389 C CA . ASN B 1 478 ? 9.656 30.969 -5.113 1 84.69 478 ASN B CA 1
ATOM 8390 C C . ASN B 1 478 ? 10.289 31.953 -4.145 1 84.69 478 ASN B C 1
ATOM 8392 O O . ASN B 1 478 ? 11.445 31.797 -3.762 1 84.69 478 ASN B O 1
ATOM 8396 N N . ALA B 1 479 ? 9.531 32.938 -3.766 1 85.56 479 ALA B N 1
ATOM 8397 C CA . ALA B 1 479 ? 10.078 33.938 -2.863 1 85.56 479 ALA B CA 1
ATOM 8398 C C . ALA B 1 479 ? 10.523 33.312 -1.545 1 85.56 479 ALA B C 1
ATOM 8400 O O . ALA B 1 479 ? 11.617 33.594 -1.052 1 85.56 479 ALA B O 1
ATOM 8401 N N . LEU B 1 480 ? 9.68 32.438 -1.025 1 87.88 480 LEU B N 1
ATOM 8402 C CA . LEU B 1 480 ? 10.055 31.797 0.224 1 87.88 480 LEU B CA 1
ATOM 8403 C C . LEU B 1 480 ? 11.148 30.766 -0.014 1 87.88 480 LEU B C 1
ATOM 8405 O O . LEU B 1 480 ? 12.062 30.609 0.801 1 87.88 480 LEU B O 1
ATOM 8409 N N . MET B 1 481 ? 11.047 30.047 -1.116 1 86.06 481 MET B N 1
ATOM 8410 C CA . MET B 1 481 ? 12.07 29.062 -1.473 1 86.06 481 MET B CA 1
ATOM 8411 C C . MET B 1 481 ? 13.445 29.719 -1.542 1 86.06 481 MET B C 1
ATOM 8413 O O . MET B 1 481 ? 14.414 29.188 -0.987 1 86.06 481 MET B O 1
ATOM 8417 N N . LEU B 1 482 ? 13.484 30.859 -2.16 1 84.94 482 LEU B N 1
ATOM 8418 C CA . LEU B 1 482 ? 14.742 31.594 -2.283 1 84.94 482 LEU B CA 1
ATOM 8419 C C . LEU B 1 482 ? 15.25 32.031 -0.916 1 84.94 482 LEU B C 1
ATOM 8421 O O . LEU B 1 482 ? 16.453 32.031 -0.669 1 84.94 482 LEU B O 1
ATOM 8425 N N . GLN B 1 483 ? 14.352 32.375 -0.114 1 85.88 483 GLN B N 1
ATOM 8426 C CA . GLN B 1 483 ? 14.719 32.875 1.212 1 85.88 483 GLN B CA 1
ATOM 8427 C C . GLN B 1 483 ? 15.258 31.75 2.088 1 85.88 483 GLN B C 1
ATOM 8429 O O . GLN B 1 483 ? 16.281 31.906 2.744 1 85.88 483 GLN B O 1
ATOM 8434 N N . VAL B 1 484 ? 14.602 30.609 2.09 1 84.81 484 VAL B N 1
ATOM 8435 C CA . VAL B 1 484 ? 14.914 29.578 3.078 1 84.81 484 VAL B CA 1
ATOM 8436 C C . VAL B 1 484 ? 15.891 28.578 2.479 1 84.81 484 VAL B C 1
ATOM 8438 O O . VAL B 1 484 ? 16.766 28.047 3.178 1 84.81 484 VAL B O 1
ATOM 8441 N N . ALA B 1 485 ? 15.797 28.234 1.181 1 83.44 485 ALA B N 1
ATOM 8442 C CA . ALA B 1 485 ? 16.625 27.219 0.554 1 83.44 485 ALA B CA 1
ATOM 8443 C C . ALA B 1 485 ? 17.734 27.844 -0.278 1 83.44 485 ALA B C 1
ATOM 8445 O O . ALA B 1 485 ? 18.656 27.156 -0.726 1 83.44 485 ALA B O 1
ATOM 8446 N N . ARG B 1 486 ? 17.656 29.125 -0.527 1 86.38 486 ARG B N 1
ATOM 8447 C CA . ARG B 1 486 ? 18.656 29.875 -1.277 1 86.38 486 ARG B CA 1
ATOM 8448 C C . ARG B 1 486 ? 18.812 29.312 -2.689 1 86.38 486 ARG B C 1
ATOM 8450 O O . ARG B 1 486 ? 19.938 29.219 -3.207 1 86.38 486 ARG B O 1
ATOM 8457 N N . ARG B 1 487 ? 17.703 28.75 -3.188 1 84.88 487 ARG B N 1
ATOM 8458 C CA . ARG B 1 487 ? 17.609 28.297 -4.57 1 84.88 487 ARG B CA 1
ATOM 8459 C C . ARG B 1 487 ? 16.203 28.469 -5.117 1 84.88 487 ARG B C 1
ATOM 8461 O O . ARG B 1 487 ? 15.242 28.578 -4.352 1 84.88 487 ARG B O 1
ATOM 8468 N N . ALA B 1 488 ? 16.188 28.469 -6.441 1 84.12 488 ALA B N 1
ATOM 8469 C CA . ALA B 1 488 ? 14.883 28.547 -7.09 1 84.12 488 ALA B CA 1
ATOM 8470 C C . ALA B 1 488 ? 14.188 27.188 -7.074 1 84.12 488 ALA B C 1
ATOM 8472 O O . ALA B 1 488 ? 14.844 26.156 -6.965 1 84.12 488 ALA B O 1
ATOM 8473 N N . ALA B 1 489 ? 12.898 27.266 -7.109 1 82.56 489 ALA B N 1
ATOM 8474 C CA . ALA B 1 489 ? 12.125 26.031 -7.219 1 82.56 489 ALA B CA 1
ATOM 8475 C C . ALA B 1 489 ? 12.367 25.359 -8.562 1 82.56 489 ALA B C 1
ATOM 8477 O O . ALA B 1 489 ? 12.516 26.016 -9.586 1 82.56 489 ALA B O 1
ATOM 8478 N N . THR B 1 490 ? 12.461 24.062 -8.508 1 82.88 490 THR B N 1
ATOM 8479 C CA . THR B 1 490 ? 12.531 23.297 -9.75 1 82.88 490 THR B CA 1
ATOM 8480 C C . THR B 1 490 ? 11.203 23.344 -10.492 1 82.88 490 THR B C 1
ATOM 8482 O O . THR B 1 490 ? 10.188 23.766 -9.938 1 82.88 490 THR B O 1
ATOM 8485 N N . ASN B 1 491 ? 11.211 22.938 -11.719 1 80.94 491 ASN B N 1
ATOM 8486 C CA . ASN B 1 491 ? 9.977 22.953 -12.508 1 80.94 491 ASN B CA 1
ATOM 8487 C C . ASN B 1 491 ? 8.914 22.047 -11.883 1 80.94 491 ASN B C 1
ATOM 8489 O O . ASN B 1 491 ? 7.727 22.391 -11.891 1 80.94 491 ASN B O 1
ATOM 8493 N N . ASP B 1 492 ? 9.344 20.906 -11.367 1 75.31 492 ASP B N 1
ATOM 8494 C CA . ASP B 1 492 ? 8.406 19.984 -10.719 1 75.31 492 ASP B CA 1
ATOM 8495 C C . ASP B 1 492 ? 7.828 20.609 -9.445 1 75.31 492 ASP B C 1
ATOM 8497 O O . ASP B 1 492 ? 6.633 20.484 -9.188 1 75.31 492 ASP B O 1
ATOM 8501 N N . GLU B 1 493 ? 8.664 21.297 -8.758 1 79 493 GLU B N 1
ATOM 8502 C CA . GLU B 1 493 ? 8.219 21.984 -7.551 1 79 493 GLU B CA 1
ATOM 8503 C C . GLU B 1 493 ? 7.254 23.109 -7.887 1 79 493 GLU B C 1
ATOM 8505 O O . GLU B 1 493 ? 6.258 23.312 -7.188 1 79 493 GLU B O 1
ATOM 8510 N N . LYS B 1 494 ? 7.488 23.766 -8.992 1 82.88 494 LYS B N 1
ATOM 8511 C CA . LYS B 1 494 ? 6.652 24.875 -9.406 1 82.88 494 LYS B CA 1
ATOM 8512 C C . LYS B 1 494 ? 5.246 24.422 -9.773 1 82.88 494 LYS B C 1
ATOM 8514 O O . LYS B 1 494 ? 4.262 25.094 -9.469 1 82.88 494 LYS B O 1
ATOM 8519 N N . ARG B 1 495 ? 5.199 23.266 -10.414 1 81.75 495 ARG B N 1
ATOM 8520 C CA . ARG B 1 495 ? 3.895 22.75 -10.82 1 81.75 495 ARG B CA 1
ATOM 8521 C C . ARG B 1 495 ? 3.02 22.453 -9.602 1 81.75 495 ARG B C 1
ATOM 8523 O O . ARG B 1 495 ? 1.861 22.875 -9.547 1 81.75 495 ARG B O 1
ATOM 8530 N N . LEU B 1 496 ? 3.539 21.781 -8.688 1 78.56 496 LEU B N 1
ATOM 8531 C CA . LEU B 1 496 ? 2.76 21.438 -7.5 1 78.56 496 LEU B CA 1
ATOM 8532 C C . LEU B 1 496 ? 2.48 22.672 -6.652 1 78.56 496 LEU B C 1
ATOM 8534 O O . LEU B 1 496 ? 1.398 22.812 -6.078 1 78.56 496 LEU B O 1
ATOM 8538 N N . THR B 1 497 ? 3.404 23.531 -6.637 1 84.31 497 THR B N 1
ATOM 8539 C CA . THR B 1 497 ? 3.248 24.781 -5.883 1 84.31 497 THR B CA 1
ATOM 8540 C C . THR B 1 497 ? 2.111 25.609 -6.457 1 84.31 497 THR B C 1
ATOM 8542 O O . THR B 1 497 ? 1.299 26.172 -5.711 1 84.31 497 THR B O 1
ATOM 8545 N N . SER B 1 498 ? 2.053 25.562 -7.75 1 87.19 498 SER B N 1
ATOM 8546 C CA . SER B 1 498 ? 1.007 26.344 -8.406 1 87.19 498 SER B CA 1
ATOM 8547 C C . SER B 1 498 ? -0.372 25.75 -8.148 1 87.19 498 SER B C 1
ATOM 8549 O O . SER B 1 498 ? -1.336 26.469 -7.906 1 87.19 498 SER B O 1
ATOM 8551 N N . GLN B 1 499 ? -0.416 24.469 -8.18 1 89.06 499 GLN B N 1
ATOM 8552 C CA . GLN B 1 499 ? -1.697 23.812 -7.965 1 89.06 499 GLN B CA 1
ATOM 8553 C C . GLN B 1 499 ? -2.195 24.031 -6.539 1 89.06 499 GLN B C 1
ATOM 8555 O O . GLN B 1 499 ? -3.365 24.359 -6.328 1 89.06 499 GLN B O 1
ATOM 8560 N N . PHE B 1 500 ? -1.353 23.859 -5.586 1 93.5 500 PHE B N 1
ATOM 8561 C CA . PHE B 1 500 ? -1.743 24.031 -4.195 1 93.5 500 PHE B CA 1
ATOM 8562 C C . PHE B 1 500 ? -2.148 25.484 -3.928 1 93.5 500 PHE B C 1
ATOM 8564 O O . PHE B 1 500 ? -3.156 25.734 -3.268 1 93.5 500 PHE B O 1
ATOM 8571 N N . ARG B 1 501 ? -1.411 26.406 -4.43 1 94.56 501 ARG B N 1
ATOM 8572 C CA . ARG B 1 501 ? -1.729 27.828 -4.289 1 94.56 501 ARG B CA 1
ATOM 8573 C C . ARG B 1 501 ? -3.098 28.141 -4.883 1 94.56 501 ARG B C 1
ATOM 8575 O O . ARG B 1 501 ? -3.875 28.906 -4.293 1 94.56 501 ARG B O 1
ATOM 8582 N N . GLN B 1 502 ? -3.365 27.531 -5.984 1 94.62 502 GLN B N 1
ATOM 8583 C CA . GLN B 1 502 ? -4.652 27.766 -6.625 1 94.62 502 GLN B CA 1
ATOM 8584 C C . GLN B 1 502 ? -5.801 27.266 -5.758 1 94.62 502 GLN B C 1
ATOM 8586 O O . GLN B 1 502 ? -6.875 27.859 -5.719 1 94.62 502 GLN B O 1
ATOM 8591 N N . TYR B 1 503 ? -5.598 26.141 -5.09 1 96.19 503 TYR B N 1
ATOM 8592 C CA . TYR B 1 503 ? -6.621 25.641 -4.18 1 96.19 503 TYR B CA 1
ATOM 8593 C C . TYR B 1 503 ? -6.914 26.641 -3.074 1 96.19 503 TYR B C 1
ATOM 8595 O O . TYR B 1 503 ? -8.078 26.922 -2.771 1 96.19 503 TYR B O 1
ATOM 8603 N N . ILE B 1 504 ? -5.867 27.219 -2.508 1 97.81 504 ILE B N 1
ATOM 8604 C CA . ILE B 1 504 ? -6.016 28.172 -1.402 1 97.81 504 ILE B CA 1
ATOM 8605 C C . ILE B 1 504 ? -6.652 29.453 -1.907 1 97.81 504 ILE B C 1
ATOM 8607 O O . ILE B 1 504 ? -7.527 30.031 -1.247 1 97.81 504 ILE B O 1
ATOM 8611 N N . ILE B 1 505 ? -6.262 29.891 -3.131 1 97.06 505 ILE B N 1
ATOM 8612 C CA . ILE B 1 505 ? -6.801 31.109 -3.721 1 97.06 505 ILE B CA 1
ATOM 8613 C C . ILE B 1 505 ? -8.289 30.922 -4.023 1 97.06 505 ILE B C 1
ATOM 8615 O O . ILE B 1 505 ? -9.102 31.797 -3.734 1 97.06 505 ILE B O 1
ATOM 8619 N N . ASN B 1 506 ? -8.602 29.797 -4.602 1 97.56 506 ASN B N 1
ATOM 8620 C CA . ASN B 1 506 ? -10 29.5 -4.859 1 97.56 506 ASN B CA 1
ATOM 8621 C C . ASN B 1 506 ? -10.828 29.516 -3.572 1 97.56 506 ASN B C 1
ATOM 8623 O O . ASN B 1 506 ? -11.938 30.031 -3.547 1 97.56 506 ASN B O 1
ATOM 8627 N N . PHE B 1 507 ? -10.273 28.969 -2.582 1 97.94 507 PHE B N 1
ATOM 8628 C CA . PHE B 1 507 ? -10.969 28.953 -1.3 1 97.94 507 PHE B CA 1
ATOM 8629 C C . PHE B 1 507 ? -11.18 30.375 -0.776 1 97.94 507 PHE B C 1
ATOM 8631 O O . PHE B 1 507 ? -12.266 30.688 -0.282 1 97.94 507 PHE B O 1
ATOM 8638 N N . ALA B 1 508 ? -10.164 31.203 -0.834 1 97.88 508 ALA B N 1
ATOM 8639 C CA . ALA B 1 508 ? -10.25 32.594 -0.36 1 97.88 508 ALA B CA 1
ATOM 8640 C C . ALA B 1 508 ? -11.273 33.375 -1.171 1 97.88 508 ALA B C 1
ATOM 8642 O O . ALA B 1 508 ? -11.984 34.219 -0.625 1 97.88 508 ALA B O 1
ATOM 8643 N N . LYS B 1 509 ? -11.359 33.062 -2.455 1 96.06 509 LYS B N 1
ATOM 8644 C CA . LYS B 1 509 ? -12.227 33.844 -3.35 1 96.06 509 LYS B CA 1
ATOM 8645 C C . LYS B 1 509 ? -13.664 33.312 -3.307 1 96.06 509 LYS B C 1
ATOM 8647 O O . LYS B 1 509 ? -14.617 34.094 -3.307 1 96.06 509 LYS B O 1
ATOM 8652 N N . TYR B 1 510 ? -13.758 31.922 -3.242 1 95.19 510 TYR B N 1
ATOM 8653 C CA . TYR B 1 510 ? -15.07 31.344 -3.533 1 95.19 510 TYR B CA 1
ATOM 8654 C C . TYR B 1 510 ? -15.562 30.484 -2.375 1 95.19 510 TYR B C 1
ATOM 8656 O O . TYR B 1 510 ? -16.703 30.016 -2.385 1 95.19 510 TYR B O 1
ATOM 8664 N N . GLY B 1 511 ? -14.773 30.266 -1.429 1 95.25 511 GLY B N 1
ATOM 8665 C CA . GLY B 1 511 ? -15.156 29.422 -0.306 1 95.25 511 GLY B CA 1
ATOM 8666 C C . GLY B 1 511 ? -14.984 27.938 -0.582 1 95.25 511 GLY B C 1
ATOM 8667 O O . GLY B 1 511 ? -15.344 27.109 0.247 1 95.25 511 GLY B O 1
ATOM 8668 N N . SER B 1 512 ? -14.461 27.641 -1.749 1 95.5 512 SER B N 1
ATOM 8669 C CA . SER B 1 512 ? -14.156 26.266 -2.129 1 95.5 512 SER B CA 1
ATOM 8670 C C . SER B 1 512 ? -12.82 26.172 -2.859 1 95.5 512 SER B C 1
ATOM 8672 O O . SER B 1 512 ? -12.516 27 -3.717 1 95.5 512 SER B O 1
ATOM 8674 N N . PRO B 1 513 ? -12.008 25.141 -2.461 1 96.19 513 PRO B N 1
ATOM 8675 C CA . PRO B 1 513 ? -10.703 25.031 -3.119 1 96.19 513 PRO B CA 1
ATOM 8676 C C . PRO B 1 513 ? -10.812 24.578 -4.574 1 96.19 513 PRO B C 1
ATOM 8678 O O . PRO B 1 513 ? -9.898 24.812 -5.367 1 96.19 513 PRO B O 1
ATOM 8681 N N . GLY B 1 514 ? -11.836 23.953 -4.945 1 92.19 514 GLY B N 1
ATOM 8682 C CA . GLY B 1 514 ? -12.055 23.438 -6.293 1 92.19 514 GLY B CA 1
ATOM 8683 C C . GLY B 1 514 ? -13.453 22.891 -6.496 1 92.19 514 GLY B C 1
ATOM 8684 O O . GLY B 1 514 ? -14.328 23.047 -5.641 1 92.19 514 GLY B O 1
ATOM 8685 N N . SER B 1 515 ? -13.617 22.203 -7.691 1 87.88 515 SER B N 1
ATOM 8686 C CA . SER B 1 515 ? -14.914 21.578 -7.977 1 87.88 515 SER B CA 1
ATOM 8687 C C . SER B 1 515 ? -15.188 20.422 -7.027 1 87.88 515 SER B C 1
ATOM 8689 O O . SER B 1 515 ? -14.273 19.906 -6.371 1 87.88 515 SER B O 1
ATOM 8691 N N . SER B 1 516 ? -16.438 20.062 -6.984 1 83.5 516 SER B N 1
ATOM 8692 C CA . SER B 1 516 ? -16.828 18.984 -6.09 1 83.5 516 SER B CA 1
ATOM 8693 C C . SER B 1 516 ? -16.188 17.656 -6.496 1 83.5 516 SER B C 1
ATOM 8695 O O . SER B 1 516 ? -15.984 16.781 -5.656 1 83.5 516 SER B O 1
ATOM 8697 N N . SER B 1 517 ? -15.836 17.578 -7.703 1 82 517 SER B N 1
ATOM 8698 C CA . SER B 1 517 ? -15.195 16.344 -8.172 1 82 517 SER B CA 1
ATOM 8699 C C . SER B 1 517 ? -13.719 16.328 -7.793 1 82 517 SER B C 1
ATOM 8701 O O . SER B 1 517 ? -13.133 15.25 -7.625 1 82 517 SER B O 1
ATOM 8703 N N . GLU B 1 518 ? -13.156 17.484 -7.598 1 81.94 518 GLU B N 1
ATOM 8704 C CA . GLU B 1 518 ? -11.734 17.594 -7.277 1 81.94 518 GLU B CA 1
ATOM 8705 C C . GLU B 1 518 ? -11.508 17.516 -5.77 1 81.94 518 GLU B C 1
ATOM 8707 O O . GLU B 1 518 ? -10.547 16.875 -5.32 1 81.94 518 GLU B O 1
ATOM 8712 N N . TRP B 1 519 ? -12.383 18.188 -5.031 1 91 519 TRP B N 1
ATOM 8713 C CA . TRP B 1 519 ? -12.219 18.281 -3.586 1 91 519 TRP B CA 1
ATOM 8714 C C . TRP B 1 519 ? -13.578 18.25 -2.885 1 91 519 TRP B C 1
ATOM 8716 O O . TRP B 1 519 ? -14.289 19.25 -2.857 1 91 519 TRP B O 1
ATOM 8726 N N . GLN B 1 520 ? -13.844 17.156 -2.256 1 89.94 520 GLN B N 1
ATOM 8727 C CA . GLN B 1 520 ? -15.125 16.984 -1.573 1 89.94 520 GLN B CA 1
ATOM 8728 C C . GLN B 1 520 ? -15.07 17.578 -0.165 1 89.94 520 GLN B C 1
ATOM 8730 O O . GLN B 1 520 ? -14.031 17.531 0.496 1 89.94 520 GLN B O 1
ATOM 8735 N N . GLN B 1 521 ? -16.172 18.109 0.26 1 92.56 521 GLN B N 1
ATOM 8736 C CA . GLN B 1 521 ? -16.297 18.656 1.606 1 92.56 521 GLN B CA 1
ATOM 8737 C C . GLN B 1 521 ? -16.188 17.562 2.662 1 92.56 521 GLN B C 1
ATOM 8739 O O . GLN B 1 521 ? -16.609 16.422 2.428 1 92.56 521 GLN B O 1
ATOM 8744 N N . TYR B 1 522 ? -15.578 17.938 3.74 1 92.06 522 TYR B N 1
ATOM 8745 C CA . TYR B 1 522 ? -15.492 17.047 4.891 1 92.06 522 TYR B CA 1
ATOM 8746 C C . TYR B 1 522 ? -16.75 17.109 5.738 1 92.06 522 TYR B C 1
ATOM 8748 O O . TYR B 1 522 ? -17.203 18.203 6.109 1 92.06 522 TYR B O 1
ATOM 8756 N N . GLY B 1 523 ? -17.391 15.977 5.941 1 86.19 523 GLY B N 1
ATOM 8757 C CA . GLY B 1 523 ? -18.609 15.961 6.75 1 86.19 523 GLY B CA 1
ATOM 8758 C C . GLY B 1 523 ? -18.594 14.867 7.809 1 86.19 523 GLY B C 1
ATOM 8759 O O . GLY B 1 523 ? -17.719 14 7.801 1 86.19 523 GLY B O 1
ATOM 8760 N N . VAL B 1 524 ? -19.578 15.055 8.664 1 79.5 524 VAL B N 1
ATOM 8761 C CA . VAL B 1 524 ? -19.766 14.039 9.688 1 79.5 524 VAL B CA 1
ATOM 8762 C C . VAL B 1 524 ? -20.141 12.711 9.039 1 79.5 524 VAL B C 1
ATOM 8764 O O . VAL B 1 524 ? -21.094 12.648 8.266 1 79.5 524 VAL B O 1
ATOM 8767 N N . GLY B 1 525 ? -19.391 11.695 9.195 1 73.62 525 GLY B N 1
ATOM 8768 C CA . GLY B 1 525 ? -19.656 10.398 8.602 1 73.62 525 GLY B CA 1
ATOM 8769 C C . GLY B 1 525 ? -18.938 10.188 7.285 1 73.62 525 GLY B C 1
ATOM 8770 O O . GLY B 1 525 ? -18.781 9.055 6.824 1 73.62 525 GLY B O 1
ATOM 8771 N N . ASP B 1 526 ? -18.609 11.359 6.68 1 75.44 526 ASP B N 1
ATOM 8772 C CA . ASP B 1 526 ? -17.859 11.312 5.422 1 75.44 526 ASP B CA 1
ATOM 8773 C C . ASP B 1 526 ? -16.5 12.008 5.559 1 75.44 526 ASP B C 1
ATOM 8775 O O . ASP B 1 526 ? -16.375 13.188 5.238 1 75.44 526 ASP B O 1
ATOM 8779 N N . ALA B 1 527 ? -15.57 11.281 6.004 1 83 527 ALA B N 1
ATOM 8780 C CA . ALA B 1 527 ? -14.258 11.828 6.336 1 83 527 ALA B CA 1
ATOM 8781 C C . ALA B 1 527 ? -13.336 11.82 5.117 1 83 527 ALA B C 1
ATOM 8783 O O . ALA B 1 527 ? -12.305 11.148 5.117 1 83 527 ALA B O 1
ATOM 8784 N N . GLN B 1 528 ? -13.703 12.711 4.141 1 85.19 528 GLN B N 1
ATOM 8785 C CA . GLN B 1 528 ? -12.906 12.789 2.926 1 85.19 528 GLN B CA 1
ATOM 8786 C C . GLN B 1 528 ? -11.695 13.695 3.127 1 85.19 528 GLN B C 1
ATOM 8788 O O . GLN B 1 528 ? -11.836 14.852 3.525 1 85.19 528 GLN B O 1
ATOM 8793 N N . ILE B 1 529 ? -10.547 13.156 2.961 1 90.06 529 ILE B N 1
ATOM 8794 C CA . ILE B 1 529 ? -9.297 13.906 3.039 1 90.06 529 ILE B CA 1
ATOM 8795 C C . ILE B 1 529 ? -8.648 13.969 1.659 1 90.06 529 ILE B C 1
ATOM 8797 O O . ILE B 1 529 ? -8.406 12.938 1.032 1 90.06 529 ILE B O 1
ATOM 8801 N N . CYS B 1 530 ? -8.445 15.18 1.157 1 90.69 530 CYS B N 1
ATOM 8802 C CA . CYS B 1 530 ? -7.805 15.352 -0.141 1 90.69 530 CYS B CA 1
ATOM 8803 C C . CYS B 1 530 ? -6.293 15.188 -0.027 1 90.69 530 CYS B C 1
ATOM 8805 O O . CYS B 1 530 ? -5.637 15.938 0.698 1 90.69 530 CYS B O 1
ATOM 8807 N N . ASP B 1 531 ? -5.73 14.234 -0.638 1 88.12 531 ASP B N 1
ATOM 8808 C CA . ASP B 1 531 ? -4.281 14.055 -0.665 1 88.12 531 ASP B CA 1
ATOM 8809 C C . ASP B 1 531 ? -3.646 14.898 -1.77 1 88.12 531 ASP B C 1
ATOM 8811 O O . ASP B 1 531 ? -3.951 14.711 -2.951 1 88.12 531 ASP B O 1
ATOM 8815 N N . ILE B 1 532 ? -2.848 15.828 -1.35 1 90.25 532 ILE B N 1
ATOM 8816 C CA . ILE B 1 532 ? -2.193 16.719 -2.305 1 90.25 532 ILE B CA 1
ATOM 8817 C C . ILE B 1 532 ? -0.804 16.188 -2.643 1 90.25 532 ILE B C 1
ATOM 8819 O O . ILE B 1 532 ? 0.128 16.312 -1.845 1 90.25 532 ILE B O 1
ATOM 8823 N N . ARG B 1 533 ? -0.678 15.586 -3.789 1 85.06 533 ARG B N 1
ATOM 8824 C CA . ARG B 1 533 ? 0.565 15.031 -4.316 1 85.06 533 ARG B CA 1
ATOM 8825 C C . ARG B 1 533 ? 0.513 14.914 -5.836 1 85.06 533 ARG B C 1
ATOM 8827 O O . ARG B 1 533 ? -0.565 14.961 -6.43 1 85.06 533 ARG B O 1
ATOM 8834 N N . ASP B 1 534 ? 1.764 14.789 -6.391 1 75.81 534 ASP B N 1
ATOM 8835 C CA . ASP B 1 534 ? 1.821 14.586 -7.836 1 75.81 534 ASP B CA 1
ATOM 8836 C C . ASP B 1 534 ? 1.278 13.211 -8.219 1 75.81 534 ASP B C 1
ATOM 8838 O O . ASP B 1 534 ? 1.599 12.211 -7.57 1 75.81 534 ASP B O 1
ATOM 8842 N N . GLU B 1 535 ? 0.271 13.07 -9.086 1 61.91 535 GLU B N 1
ATOM 8843 C CA . GLU B 1 535 ? -0.377 11.844 -9.523 1 61.91 535 GLU B CA 1
ATOM 8844 C C . GLU B 1 535 ? 0.65 10.812 -9.992 1 61.91 535 GLU B C 1
ATOM 8846 O O . GLU B 1 535 ? 0.418 9.609 -9.891 1 61.91 535 GLU B O 1
ATOM 8851 N N . SER B 1 536 ? 1.674 11.266 -10.633 1 55.78 536 SER B N 1
ATOM 8852 C CA . SER B 1 536 ? 2.674 10.344 -11.164 1 55.78 536 SER B CA 1
ATOM 8853 C C . SER B 1 536 ? 3.408 9.625 -10.039 1 55.78 536 SER B C 1
ATOM 8855 O O . SER B 1 536 ? 4.055 8.594 -10.266 1 55.78 536 SER B O 1
ATOM 8857 N N . SER B 1 537 ? 3.242 10.227 -8.906 1 52.56 537 SER B N 1
ATOM 8858 C CA . SER B 1 537 ? 4.008 9.672 -7.797 1 52.56 537 SER B CA 1
ATOM 8859 C C . SER B 1 537 ? 3.236 8.555 -7.102 1 52.56 537 SER B C 1
ATOM 8861 O O . SER B 1 537 ? 2.531 8.805 -6.121 1 52.56 537 SER B O 1
ATOM 8863 N N . HIS B 1 538 ? 2.553 7.625 -7.875 1 47.66 538 HIS B N 1
ATOM 8864 C CA . HIS B 1 538 ? 1.535 6.633 -7.547 1 47.66 538 HIS B CA 1
ATOM 8865 C C . HIS B 1 538 ? 1.966 5.773 -6.363 1 47.66 538 HIS B C 1
ATOM 8867 O O . HIS B 1 538 ? 1.146 5.062 -5.777 1 47.66 538 HIS B O 1
ATOM 8873 N N . ALA B 1 539 ? 3.182 5.41 -6.16 1 48 539 ALA B N 1
ATOM 8874 C CA . ALA B 1 539 ? 3.457 4.066 -5.652 1 48 539 ALA B CA 1
ATOM 8875 C C . ALA B 1 539 ? 2.877 3.883 -4.254 1 48 539 ALA B C 1
ATOM 8877 O O . ALA B 1 539 ? 2.314 2.83 -3.941 1 48 539 ALA B O 1
ATOM 8878 N N . ASN B 1 540 ? 3.412 4.48 -3.273 1 49.81 540 ASN B N 1
ATOM 8879 C CA . ASN B 1 540 ? 3.516 3.945 -1.922 1 49.81 540 ASN B CA 1
ATOM 8880 C C . ASN B 1 540 ? 2.812 4.84 -0.907 1 49.81 540 ASN B C 1
ATOM 8882 O O . ASN B 1 540 ? 3.305 5.031 0.207 1 49.81 540 ASN B O 1
ATOM 8886 N N . SER B 1 541 ? 1.671 5.445 -1.357 1 55.94 541 SER B N 1
ATOM 8887 C CA . SER B 1 541 ? 1.317 6.422 -0.334 1 55.94 541 SER B CA 1
ATOM 8888 C C . SER B 1 541 ? 0.333 5.84 0.673 1 55.94 541 SER B C 1
ATOM 8890 O O . SER B 1 541 ? -0.503 5.004 0.319 1 55.94 541 SER B O 1
ATOM 8892 N N . PHE B 1 542 ? 0.678 5.992 1.949 1 63.25 542 PHE B N 1
ATOM 8893 C CA . PHE B 1 542 ? -0.199 5.672 3.068 1 63.25 542 PHE B CA 1
ATOM 8894 C C . PHE B 1 542 ? -1.501 6.457 2.979 1 63.25 542 PHE B C 1
ATOM 8896 O O . PHE B 1 542 ? -1.492 7.648 2.668 1 63.25 542 PHE B O 1
ATOM 8903 N N . SER B 1 543 ? -2.564 5.762 2.945 1 78 543 SER B N 1
ATOM 8904 C CA . SER B 1 543 ? -3.902 6.352 2.959 1 78 543 SER B CA 1
ATOM 8905 C C . SER B 1 543 ? -4.203 7.004 4.305 1 78 543 SER B C 1
ATOM 8907 O O . SER B 1 543 ? -4.047 6.379 5.355 1 78 543 SER B O 1
ATOM 8909 N N . ALA B 1 544 ? -4.559 8.297 4.234 1 86.19 544 ALA B N 1
ATOM 8910 C CA . ALA B 1 544 ? -4.91 9.008 5.461 1 86.19 544 ALA B CA 1
ATOM 8911 C C . ALA B 1 544 ? -6.055 8.312 6.191 1 86.19 544 ALA B C 1
ATOM 8913 O O . ALA B 1 544 ? -6.027 8.172 7.418 1 86.19 544 ALA B O 1
ATOM 8914 N N . SER B 1 545 ? -7.02 7.871 5.449 1 85.12 545 SER B N 1
ATOM 8915 C CA . SER B 1 545 ? -8.156 7.184 6.051 1 85.12 545 SER B CA 1
ATOM 8916 C C . SER B 1 545 ? -7.73 5.875 6.703 1 85.12 545 SER B C 1
ATOM 8918 O O . SER B 1 545 ? -8.234 5.516 7.77 1 85.12 545 SER B O 1
ATOM 8920 N N . LYS B 1 546 ? -6.816 5.168 6.055 1 88.19 546 LYS B N 1
ATOM 8921 C CA . LYS B 1 546 ? -6.336 3.914 6.625 1 88.19 546 LYS B CA 1
ATOM 8922 C C . LYS B 1 546 ? -5.566 4.16 7.918 1 88.19 546 LYS B C 1
ATOM 8924 O O . LYS B 1 546 ? -5.695 3.395 8.875 1 88.19 546 LYS B O 1
ATOM 8929 N N . ASP B 1 547 ? -4.762 5.242 7.895 1 91 547 ASP B N 1
ATOM 8930 C CA . ASP B 1 547 ? -4.004 5.59 9.094 1 91 547 ASP B CA 1
ATOM 8931 C C . ASP B 1 547 ? -4.934 5.836 10.281 1 91 547 ASP B C 1
ATOM 8933 O O . ASP B 1 547 ? -4.688 5.336 11.383 1 91 547 ASP B O 1
ATOM 8937 N N . VAL B 1 548 ? -5.961 6.559 10.047 1 91.5 548 VAL B N 1
ATOM 8938 C CA . VAL B 1 548 ? -6.906 6.898 11.109 1 91.5 548 VAL B CA 1
ATOM 8939 C C . VAL B 1 548 ? -7.598 5.633 11.602 1 91.5 548 VAL B C 1
ATOM 8941 O O . VAL B 1 548 ? -7.719 5.418 12.812 1 91.5 548 VAL B O 1
ATOM 8944 N N . LYS B 1 549 ? -8.031 4.734 10.688 1 91.44 549 LYS B N 1
ATOM 8945 C CA . LYS B 1 549 ? -8.695 3.49 11.055 1 91.44 549 LYS B CA 1
ATOM 8946 C C . LYS B 1 549 ? -7.758 2.574 11.836 1 91.44 549 LYS B C 1
ATOM 8948 O O . LYS B 1 549 ? -8.188 1.847 12.734 1 91.44 549 LYS B O 1
ATOM 8953 N N . PHE B 1 550 ? -6.508 2.619 11.492 1 95.69 550 PHE B N 1
ATOM 8954 C CA . PHE B 1 550 ? -5.523 1.786 12.18 1 95.69 550 PHE B CA 1
ATOM 8955 C C . PHE B 1 550 ? -5.461 2.135 13.664 1 95.69 550 PHE B C 1
ATOM 8957 O O . PHE B 1 550 ? -5.547 1.25 14.516 1 95.69 550 PHE B O 1
ATOM 8964 N N . TRP B 1 551 ? -5.336 3.367 13.945 1 95.75 551 TRP B N 1
ATOM 8965 C CA . TRP B 1 551 ? -5.109 3.816 15.312 1 95.75 551 TRP B CA 1
ATOM 8966 C C . TRP B 1 551 ? -6.41 3.82 16.109 1 95.75 551 TRP B C 1
ATOM 8968 O O . TRP B 1 551 ? -6.41 3.533 17.312 1 95.75 551 TRP B O 1
ATOM 8978 N N . LEU B 1 552 ? -7.559 4.105 15.469 1 93.75 552 LEU B N 1
ATOM 8979 C CA . LEU B 1 552 ? -8.781 4.348 16.219 1 93.75 552 LEU B CA 1
ATOM 8980 C C . LEU B 1 552 ? -9.688 3.123 16.203 1 93.75 552 LEU B C 1
ATOM 8982 O O . LEU B 1 552 ? -10.648 3.039 16.969 1 93.75 552 LEU B O 1
ATOM 8986 N N . GLN B 1 553 ? -9.438 2.215 15.328 1 93.25 553 GLN B N 1
ATOM 8987 C CA . GLN B 1 553 ? -10.297 1.037 15.258 1 93.25 553 GLN B CA 1
ATOM 8988 C C . GLN B 1 553 ? -9.492 -0.245 15.438 1 93.25 553 GLN B C 1
ATOM 8990 O O . GLN B 1 553 ? -9.742 -1.016 16.375 1 93.25 553 GLN B O 1
ATOM 8995 N N . TYR B 1 554 ? -8.469 -0.432 14.625 1 95.5 554 TYR B N 1
ATOM 8996 C CA . TYR B 1 554 ? -7.742 -1.697 14.625 1 95.5 554 TYR B CA 1
ATOM 8997 C C . TYR B 1 554 ? -7.043 -1.925 15.961 1 95.5 554 TYR B C 1
ATOM 8999 O O . TYR B 1 554 ? -7.191 -2.984 16.562 1 95.5 554 TYR B O 1
ATOM 9007 N N . LEU B 1 555 ? -6.223 -0.938 16.438 1 95.31 555 LEU B N 1
ATOM 9008 C CA . LEU B 1 555 ? -5.469 -1.112 17.672 1 95.31 555 LEU B CA 1
ATOM 9009 C C . LEU B 1 555 ? -6.406 -1.324 18.859 1 95.31 555 LEU B C 1
ATOM 9011 O O . LEU B 1 555 ? -6.203 -2.24 19.656 1 95.31 555 LEU B O 1
ATOM 9015 N N . PRO B 1 556 ? -7.469 -0.513 18.984 1 94.06 556 PRO B N 1
ATOM 9016 C CA . PRO B 1 556 ? -8.406 -0.769 20.078 1 94.06 556 PRO B CA 1
ATOM 9017 C C . PRO B 1 556 ? -9.023 -2.162 20 1 94.06 556 PRO B C 1
ATOM 9019 O O . PRO B 1 556 ? -9.273 -2.785 21.047 1 94.06 556 PRO B O 1
ATOM 9022 N N . GLU B 1 557 ? -9.32 -2.605 18.812 1 92.56 557 GLU B N 1
ATOM 9023 C CA . GLU B 1 557 ? -9.867 -3.951 18.672 1 92.56 557 GLU B CA 1
ATOM 9024 C C . GLU B 1 557 ? -8.883 -5.004 19.172 1 92.56 557 GLU B C 1
ATOM 9026 O O . GLU B 1 557 ? -9.281 -5.984 19.797 1 92.56 557 GLU B O 1
ATOM 9031 N N . LEU B 1 558 ? -7.633 -4.816 18.844 1 91.19 558 LEU B N 1
ATOM 9032 C CA . LEU B 1 558 ? -6.617 -5.738 19.344 1 91.19 558 LEU B CA 1
ATOM 9033 C C . LEU B 1 558 ? -6.578 -5.734 20.859 1 91.19 558 LEU B C 1
ATOM 9035 O O . LEU B 1 558 ? -6.473 -6.793 21.484 1 91.19 558 LEU B O 1
ATOM 9039 N N . VAL B 1 559 ? -6.656 -4.574 21.438 1 90.44 559 VAL B N 1
ATOM 9040 C CA . VAL B 1 559 ? -6.637 -4.438 22.891 1 90.44 559 VAL B CA 1
ATOM 9041 C C . VAL B 1 559 ? -7.832 -5.168 23.484 1 90.44 559 VAL B C 1
ATOM 9043 O O . VAL B 1 559 ? -7.691 -5.875 24.5 1 90.44 559 VAL B O 1
ATOM 9046 N N . ASN B 1 560 ? -8.992 -4.992 22.891 1 89.44 560 ASN B N 1
ATOM 9047 C CA . ASN B 1 560 ? -10.203 -5.648 23.375 1 89.44 560 ASN B CA 1
ATOM 9048 C C . ASN B 1 560 ? -10.078 -7.168 23.312 1 89.44 560 ASN B C 1
ATOM 9050 O O . ASN B 1 560 ? -10.562 -7.875 24.203 1 89.44 560 ASN B O 1
ATOM 9054 N N . LEU B 1 561 ? -9.484 -7.641 22.328 1 87.19 561 LEU B N 1
ATOM 9055 C CA . LEU B 1 561 ? -9.312 -9.078 22.172 1 87.19 561 LEU B CA 1
ATOM 9056 C C . LEU B 1 561 ? -8.344 -9.633 23.219 1 87.19 561 LEU B C 1
ATOM 9058 O O . LEU B 1 561 ? -8.547 -10.734 23.719 1 87.19 561 LEU B O 1
ATOM 9062 N N . ILE B 1 562 ? -7.344 -8.859 23.562 1 83.12 562 ILE B N 1
ATOM 9063 C CA . ILE B 1 562 ? -6.379 -9.281 24.562 1 83.12 562 ILE B CA 1
ATOM 9064 C C . ILE B 1 562 ? -7.035 -9.266 25.938 1 83.12 562 ILE B C 1
ATOM 9066 O O . ILE B 1 562 ? -6.812 -10.164 26.75 1 83.12 562 ILE B O 1
ATOM 9070 N N . SER B 1 563 ? -7.844 -8.219 26.125 1 79 563 SER B N 1
ATOM 9071 C CA . SER B 1 563 ? -8.516 -8.094 27.422 1 79 563 SER B CA 1
ATOM 9072 C C . SER B 1 563 ? -9.562 -9.188 27.609 1 79 563 SER B C 1
ATOM 9074 O O . SER B 1 563 ? -9.852 -9.586 28.734 1 79 563 SER B O 1
ATOM 9076 N N . SER B 1 564 ? -10.211 -9.562 26.547 1 74.19 564 SER B N 1
ATOM 9077 C CA . SER B 1 564 ? -11.219 -10.617 26.625 1 74.19 564 SER B CA 1
ATOM 9078 C C . SER B 1 564 ? -10.594 -11.961 27 1 74.19 564 SER B C 1
ATOM 9080 O O . SER B 1 564 ? -11.25 -12.812 27.594 1 74.19 564 SER B O 1
ATOM 9082 N N . PHE B 1 565 ? -9.375 -12.062 26.672 1 67.25 565 PHE B N 1
ATOM 9083 C CA . PHE B 1 565 ? -8.648 -13.266 27.078 1 67.25 565 PHE B CA 1
ATOM 9084 C C . PHE B 1 565 ? -8.531 -13.336 28.594 1 67.25 565 PHE B C 1
ATOM 9086 O O . PHE B 1 565 ? -8.555 -14.422 29.172 1 67.25 565 PHE B O 1
ATOM 9093 N N . GLU B 1 566 ? -8.469 -12.164 29.141 1 59.69 566 GLU B N 1
ATOM 9094 C CA . GLU B 1 566 ? -8.352 -12.062 30.594 1 59.69 566 GLU B CA 1
ATOM 9095 C C . GLU B 1 566 ? -9.664 -12.43 31.281 1 59.69 566 GLU B C 1
ATOM 9097 O O . GLU B 1 566 ? -9.664 -13.109 32.312 1 59.69 566 GLU B O 1
ATOM 9102 N N . GLY B 1 567 ? -10.742 -11.914 30.656 1 53.69 567 GLY B N 1
ATOM 9103 C CA . GLY B 1 567 ? -12.016 -12.164 31.312 1 53.69 567 GLY B CA 1
ATOM 9104 C C . GLY B 1 567 ? -12.43 -13.625 31.281 1 53.69 567 GLY B C 1
ATOM 9105 O O . GLY B 1 567 ? -12.961 -14.148 32.25 1 53.69 567 GLY B O 1
ATOM 9106 N N . THR B 1 568 ? -12.172 -14.242 30.172 1 51.66 568 THR B N 1
ATOM 9107 C CA . THR B 1 568 ? -12.547 -15.648 30.078 1 51.66 568 THR B CA 1
ATOM 9108 C C . THR B 1 568 ? -11.656 -16.5 30.984 1 51.66 568 THR B C 1
ATOM 9110 O O . THR B 1 568 ? -12.117 -17.469 31.578 1 51.66 568 THR B O 1
ATOM 9113 N N . GLU B 1 569 ? -10.508 -16.062 31.203 1 49.44 569 GLU B N 1
ATOM 9114 C CA . GLU B 1 569 ? -9.602 -16.781 32.094 1 49.44 569 GLU B CA 1
ATOM 9115 C C . GLU B 1 569 ? -9.969 -16.578 33.531 1 49.44 569 GLU B C 1
ATOM 9117 O O . GLU B 1 569 ? -9.914 -17.5 34.344 1 49.44 569 GLU B O 1
ATOM 9122 N N . GLN B 1 570 ? -10.281 -15.273 33.781 1 48.53 570 GLN B N 1
ATOM 9123 C CA . GLN B 1 570 ? -10.727 -15.016 35.156 1 48.53 570 GLN B CA 1
ATOM 9124 C C . GLN B 1 570 ? -12 -15.797 35.469 1 48.53 570 GLN B C 1
ATOM 9126 O O . GLN B 1 570 ? -12.133 -16.344 36.562 1 48.53 570 GLN B O 1
ATOM 9131 N N . LEU B 1 571 ? -12.805 -15.945 34.469 1 48.12 571 LEU B N 1
ATOM 9132 C CA . LEU B 1 571 ? -14.031 -16.719 34.688 1 48.12 571 LEU B CA 1
ATOM 9133 C C . LEU B 1 571 ? -13.727 -18.203 34.75 1 48.12 571 LEU B C 1
ATOM 9135 O O . LEU B 1 571 ? -14.344 -18.922 35.562 1 48.12 571 LEU B O 1
ATOM 9139 N N . SER B 1 572 ? -12.859 -18.578 34.031 1 49.12 572 SER B N 1
ATOM 9140 C CA . SER B 1 572 ? -12.484 -19.984 34.094 1 49.12 572 SER B CA 1
ATOM 9141 C C . SER B 1 572 ? -11.758 -20.297 35.406 1 49.12 572 SER B C 1
ATOM 9143 O O . SER B 1 572 ? -11.945 -21.359 35.969 1 49.12 572 SER B O 1
ATOM 9145 N N . LEU B 1 573 ? -11.031 -19.406 35.875 1 47.19 573 LEU B N 1
ATOM 9146 C CA . LEU B 1 573 ? -10.359 -19.531 37.156 1 47.19 573 LEU B CA 1
ATOM 9147 C C . LEU B 1 573 ? -11.359 -19.453 38.281 1 47.19 573 LEU B C 1
ATOM 9149 O O . LEU B 1 573 ? -11.242 -20.188 39.281 1 47.19 573 LEU B O 1
ATOM 9153 N N . GLU B 1 574 ? -12.188 -18.562 38.156 1 47.12 574 GLU B N 1
ATOM 9154 C CA . GLU B 1 574 ? -13.219 -18.469 39.188 1 47.12 574 GLU B CA 1
ATOM 9155 C C . GLU B 1 574 ? -14.117 -19.703 39.156 1 47.12 574 GLU B C 1
ATOM 9157 O O . GLU B 1 574 ? -14.516 -20.203 40.219 1 47.12 574 GLU B O 1
ATOM 9162 N N . ARG B 1 575 ? -14.297 -20.297 38.062 1 53.06 575 ARG B N 1
ATOM 9163 C CA . ARG B 1 575 ? -15.094 -21.516 37.969 1 53.06 575 ARG B CA 1
ATOM 9164 C C . ARG B 1 575 ? -14.289 -22.719 38.469 1 53.06 575 ARG B C 1
ATOM 9166 O O . ARG B 1 575 ? -14.844 -23.641 39.062 1 53.06 575 ARG B O 1
ATOM 9173 N N . GLY B 1 576 ? -13.086 -22.672 38.188 1 46.31 576 GLY B N 1
ATOM 9174 C CA . GLY B 1 576 ? -12.234 -23.719 38.719 1 46.31 576 GLY B CA 1
ATOM 9175 C C . GLY B 1 576 ? -12.094 -23.656 40.219 1 46.31 576 GLY B C 1
ATOM 9176 O O . GLY B 1 576 ? -11.938 -24.688 40.875 1 46.31 576 GLY B O 1
ATOM 9177 N N . SER B 1 577 ? -12.102 -22.531 40.719 1 48.53 577 SER B N 1
ATOM 9178 C CA . SER B 1 577 ? -12.031 -22.406 42.156 1 48.53 577 SER B CA 1
ATOM 9179 C C . SER B 1 577 ? -13.32 -22.891 42.812 1 48.53 577 SER B C 1
ATOM 9181 O O . SER B 1 577 ? -13.312 -23.281 44 1 48.53 577 SER B O 1
ATOM 9183 N N . HIS B 1 578 ? -14.359 -22.812 42.125 1 45.75 578 HIS B N 1
ATOM 9184 C CA . HIS B 1 578 ? -15.602 -23.25 42.75 1 45.75 578 HIS B CA 1
ATOM 9185 C C . HIS B 1 578 ? -15.75 -24.766 42.688 1 45.75 578 HIS B C 1
ATOM 9187 O O . HIS B 1 578 ? -16.609 -25.344 43.375 1 45.75 578 HIS B O 1
ATOM 9193 N N . LEU B 1 579 ? -15.133 -25.438 41.75 1 36.47 579 LEU B N 1
ATOM 9194 C CA . LEU B 1 579 ? -15.289 -26.875 41.719 1 36.47 579 LEU B CA 1
ATOM 9195 C C . LEU B 1 579 ? -14.43 -27.562 42.75 1 36.47 579 LEU B C 1
ATOM 9197 O O . LEU B 1 579 ? -14.469 -28.797 42.906 1 36.47 579 LEU B O 1
ATOM 9201 N N . ILE B 1 580 ? -13.57 -26.797 43.375 1 34.81 580 ILE B N 1
ATOM 9202 C CA . ILE B 1 580 ? -12.789 -27.453 44.438 1 34.81 580 ILE B CA 1
ATOM 9203 C C . ILE B 1 580 ? -13.531 -27.359 45.75 1 34.81 580 ILE B C 1
ATOM 9205 O O . ILE B 1 580 ? -13.031 -27.828 46.781 1 34.81 580 ILE B O 1
ATOM 9209 N N . TYR B 1 581 ? -14.641 -26.625 45.781 1 29.31 581 TYR B N 1
ATOM 9210 C CA . TYR B 1 581 ? -15.344 -26.859 47.031 1 29.31 581 TYR B CA 1
ATOM 9211 C C . TYR B 1 581 ? -16.359 -27.984 46.875 1 29.31 581 TYR B C 1
ATOM 9213 O O . TYR B 1 581 ? -17.031 -28.094 45.844 1 29.31 581 TYR B O 1
#

InterPro domains:
  IPR002018 Carboxylesterase, type B [PF00135] (26-551)
  IPR019826 Carboxylesterase type B, active site [PS00122] (195-210)
  IPR051093 Neuroligin and Bile salt-activated lipase [PTHR43903] (19-560)

pLDDT: mean 87.25, std 13.87, range [29.16, 98.88]

Radius of gyration: 40.64 Å; Cα contacts (8 Å, |Δi|>4): 2162; chains: 2; bounding box: 51×140×140 Å

Sequence (1162 aa):
MSSNKMLCLFKISILYLTLFLFVLAQDPVANLPQGRIVGIKVYTEGSRTPVEIYFGVPYAVAPVGRYRFSAPERHPGWRRTLFAHRMPPHCPHEGDPESEHSAEDCLYLNICTPRPADGFALPVIVIFYSESWTRGGPVLPCQELASEGVVVVTVAYRLHILAFFTLRLLSARGNLALLDQYLSLLWVRDNIAAFGGDPTSITVLGHSAGADSILYHLASPRAIGLFQRAVLMSPQYIWEIIDEQNASNASEVEKISREIANALGCQSESDLEILNCMRSRPMPNILSVYRNAHWSKGMQPTTDEYLPQSERYLPSTLMTALSSMKPQISHIDLLFGTTDLEILSNNDKNYEELMKLSSSNISDYTNEKAIPRILRMFSFHGTRELPMLVRAIRWEYWSENKYRSNNENIDSVENLARIESTARWGVGGALLAARLARRYSKLYVYRYSQPAGVDILGRQFNFSGAVHGTDLVSLLGNALMLQVARRAATNDEKRLTSQFRQYIINFAKYGSPGSSSEWQQYGVGDAQICDIRDESSHANSFSASKDVKFWLQYLPELVNLISSFEGTEQLSLERGSHLIYMSSNKMLCLFKISILYLTLFLFVLAQDPVANLPQGRIVGIKVYTEGSRTPVEIYFGVPYAVAPVGRYRFSAPERHPGWRRTLFAHRMPPHCPHEGDPESEHSAEDCLYLNICTPRPADGFALPVIVIFYSESWTRGGPVLPCQELASEGVVVVTVAYRLHILAFFTLRLLSARGNLALLDQYLSLLWVRDNIAAFGGDPTSITVLGHSAGADSILYHLASPRAIGLFQRAVLMSPQYIWEIIDEQNASNASEVEKISREIANALGCQSESDLEILNCMRSRPMPNILSVYRNAHWSKGMQPTTDEYLPQSERYLPSTLMTALSSMKPQISHIDLLFGTTDLEILSNNDKNYEELMKLSSSNISDYTNEKAIPRILRMFSFHGTRELPMLVRAIRWEYWSENKYRSNNENIDSVENLARIESTARWGVGGALLAARLARRYSKLYVYRYSQPAGVDILGRQFNFSGAVHGTDLVSLLGNALMLQVARRAATNDEKRLTSQFRQYIINFAKYGSPGSSSEWQQYGVGDAQICDIRDESSHANSFSASKDVKFWLQYLPELVNLISSFEGTEQLSLERGSHLIY